Protein AF-A0A8J7CPM1-F1 (afdb_monomer_lite)

Foldseek 3Di:
DQLVVQVVLVVVVCVVVVDDDDSVVSVVVLVVVQVVCVVVVHDRDHDDNLVVVVCVVVPDDDPVSVVVVVVVVVVCVVPVVVVCPPPDVVVVVVSVVVSCVVVDDPVVLVVLCVVPVLSNVLVVQLVVCCVVPPPPNVVSVVSSVVSVVVVVLVDQLAFDKAWWFADPVLDIDRCVVPVHDADLAETEIETAHEQEPSHLVVVLVVVVVVCVVRVLYAEYEYECLNHPYHDPNSLVSVLVSQVVCVVVNHQYAYEQDDPNRVVVCVVVVVDVVSNPLRYYDHDLLNCQSCVCVSPVPDDPPHRNVSSHFDWAWWFQDPVRDTDRCVVVVHDAFLAETEIETQEAFELRCLVVVLVVVCVVCPPRPLYAEYEYECQNHPYYDLNRLVSVLVSLVVCVVVNHHYAYERDDPRRVVSCVVNVVCVRRPPVRYDDDPLLNLQLSVQVSPVPPDDPPHSCVVSHKDWFWWFQDPVRDTDRCVVVVHDAFLAETEIEIDHPPLPNDLVSVVSNVVVVCVVRVRYQEYEYECQSPDDHALVSLVSVLVVCVVCVVVNHHYAYEQDDPVNVVSNVVNCSCVSSDVVRYYHHPLLNCLLCVCVSPVDPPPPPHRCVVSAKDKFWWFQDPVRDTDRCVVVVADAFLAETEIEIAEEQELSRLVVVLVNVCVVCVPRPNYAEYEYEDLNYPAYALNSLVSVLVSCVVVVVVRHHYAYEQHDPRRVVSNVVNVSCVSNNVVRYYDHPVVNCVVCVCVRCVPPPDDPHRRDDPDPDDDD

Sequence (766 aa):
LGFMEAISIAKAMAAITKQKLDPNQELIGQGLANIICFMGQSYAVSGSFSRSAVNLQAGARTGMSNVFSGIIVAIVLLFFSPLLYHLPQAVLASIIMMAVVGLLNVSGFVHAWRTQPFDGIVSAITFVCTLALAPHLEEGLFLGVALSLGGYLFRTMRPEVAILAPTPDGGLGDASRHGLEQCQYLAAIRFDGPLNFASASYLEDKVLDRVSKLPDLRQVLIVADGINEVDASGEEMLRHLVEHLREAGLDVSFSGLKDQVVDVLKRSHLYDFVGDNHVYPNMAHAIAAIYASAHPEPEPDCPFRTVMPRLAELSLHPDGSLRDAIRKDLPLCRHIAVLRFDDPLTYANTDFLEQETLLKLEGRPELRQVLFIAHGIADIDPSGAQKLCQLVNTLRDQGLEVSFSGFRDEVLEVLDRIDTDQVIGEDRHFPTQFAAIAGAYAHAHLESDEDNCPFLPLAPRVTELSLHPDGTLREARRHGLRLCSHIAALRFDGPMMLADPAALEAQLVRWVKNRLEVSHLLLDAHTLDRFSGNDAERLLDLVGRLRRAGLEVIFSSFRDHVFEVIERTGAADEIGLDSFFPSESSAVAAIYAEAHQKRTEEDCPLRAMLPRVVELSLHPDGSRRNAQRYGLATCRVIAVLRIDGALTFATVDYVADEIKTQIADRPELRHVLLAGHGLSSVDEIASEGLAALVVELRDSGYEVSVSGLKDEVLDVLERTGCLEIIGADAVFPTRAKAIEAIHHKAHEGVDEHPCPLIEVVEIYET

Structure (mmCIF, N/CA/C/O backbone):
data_AF-A0A8J7CPM1-F1
#
_entry.id   AF-A0A8J7CPM1-F1
#
loop_
_atom_site.group_PDB
_atom_site.id
_atom_site.type_symbol
_atom_site.label_atom_id
_atom_site.label_alt_id
_atom_site.label_comp_id
_atom_site.label_asym_id
_atom_site.label_entity_id
_atom_site.label_seq_id
_atom_site.pdbx_PDB_ins_code
_atom_site.Cartn_x
_atom_site.Cartn_y
_atom_site.Cartn_z
_atom_site.occupancy
_atom_site.B_iso_or_equiv
_atom_site.auth_seq_id
_atom_site.auth_comp_id
_atom_site.auth_asym_id
_atom_site.auth_atom_id
_atom_site.pdbx_PDB_model_num
ATOM 1 N N . LEU A 1 1 ? 33.244 10.264 -41.548 1.00 73.19 1 LEU A N 1
ATOM 2 C CA . LEU A 1 1 ? 33.650 8.841 -41.587 1.00 73.19 1 LEU A CA 1
ATOM 3 C C . LEU A 1 1 ? 34.653 8.504 -40.483 1.00 73.19 1 LEU A C 1
ATOM 5 O O . LEU A 1 1 ? 34.263 7.789 -39.573 1.00 73.19 1 LEU A O 1
ATOM 9 N N . GLY A 1 2 ? 35.862 9.087 -40.486 1.00 79.94 2 GLY A N 1
ATOM 10 C CA . GLY A 1 2 ? 36.909 8.777 -39.491 1.00 79.94 2 GLY A CA 1
ATOM 11 C C . GLY A 1 2 ? 36.452 8.844 -38.027 1.00 79.94 2 GLY A C 1
ATOM 12 O O . GLY A 1 2 ? 36.633 7.889 -37.285 1.00 79.94 2 GLY A O 1
ATOM 13 N N . PHE A 1 3 ? 35.738 9.901 -37.620 1.00 86.19 3 PHE A N 1
ATOM 14 C CA . PHE A 1 3 ? 35.202 9.976 -36.253 1.00 86.19 3 PHE A CA 1
ATOM 15 C C . PHE A 1 3 ? 34.188 8.865 -35.916 1.00 86.19 3 PHE A C 1
ATOM 17 O O . PHE A 1 3 ? 34.235 8.319 -34.819 1.00 86.19 3 PHE A O 1
ATOM 24 N N . MET A 1 4 ? 33.301 8.492 -36.849 1.00 82.44 4 MET A N 1
ATOM 25 C CA . MET A 1 4 ? 32.332 7.407 -36.625 1.00 82.44 4 MET A CA 1
ATOM 26 C C . MET A 1 4 ? 33.020 6.044 -36.474 1.00 82.44 4 MET A C 1
ATOM 28 O O . MET A 1 4 ? 32.593 5.219 -35.667 1.00 82.44 4 MET A O 1
ATOM 32 N N . GLU A 1 5 ? 34.105 5.815 -37.211 1.00 80.31 5 GLU A N 1
ATOM 33 C CA . GLU A 1 5 ? 34.931 4.617 -37.064 1.00 80.31 5 GLU A CA 1
ATOM 34 C C . GLU A 1 5 ? 35.664 4.624 -35.715 1.00 80.31 5 GLU A C 1
ATOM 36 O O . GLU A 1 5 ? 35.525 3.684 -34.930 1.00 80.31 5 GLU A O 1
ATOM 41 N N . ALA A 1 6 ? 36.358 5.720 -35.392 1.00 86.50 6 ALA A N 1
ATOM 42 C CA . ALA A 1 6 ? 37.089 5.884 -34.139 1.00 86.50 6 ALA A CA 1
ATOM 43 C C . ALA A 1 6 ? 36.185 5.711 -32.908 1.00 86.50 6 ALA A C 1
ATOM 45 O O . ALA A 1 6 ? 36.531 4.950 -32.004 1.00 86.50 6 ALA A O 1
ATOM 46 N N . ILE A 1 7 ? 34.999 6.335 -32.886 1.00 88.31 7 ILE A N 1
ATOM 47 C CA . ILE A 1 7 ? 34.068 6.222 -31.755 1.00 88.31 7 ILE A CA 1
ATOM 48 C C . ILE A 1 7 ? 33.468 4.817 -31.639 1.00 88.31 7 ILE A C 1
ATOM 50 O O . ILE A 1 7 ? 33.251 4.340 -30.526 1.00 88.31 7 ILE A O 1
ATOM 54 N N . SER A 1 8 ? 33.234 4.122 -32.757 1.00 82.81 8 SER A N 1
ATOM 55 C CA . SER A 1 8 ? 32.743 2.738 -32.743 1.00 82.81 8 SER A CA 1
ATOM 56 C C . SER A 1 8 ? 33.786 1.794 -32.142 1.00 82.81 8 SER A C 1
ATOM 58 O O . SER A 1 8 ? 33.459 0.974 -31.282 1.00 82.81 8 SER A O 1
ATOM 60 N N . ILE A 1 9 ? 35.058 1.969 -32.516 1.00 83.81 9 ILE A N 1
ATOM 61 C CA . ILE A 1 9 ? 36.192 1.239 -31.934 1.00 83.81 9 ILE A CA 1
ATOM 62 C C . ILE A 1 9 ? 36.331 1.576 -30.447 1.00 83.81 9 ILE A C 1
ATOM 64 O O . ILE A 1 9 ? 36.448 0.673 -29.622 1.00 83.81 9 ILE A O 1
ATOM 68 N N . ALA A 1 10 ? 36.289 2.861 -30.092 1.00 87.31 10 ALA A N 1
ATOM 69 C CA . ALA A 1 10 ? 36.423 3.317 -28.715 1.00 87.31 10 ALA A CA 1
ATOM 70 C C . ALA A 1 10 ? 35.306 2.763 -27.819 1.00 87.31 10 ALA A C 1
ATOM 72 O O . ALA A 1 10 ? 35.596 2.298 -26.722 1.00 87.31 10 ALA A O 1
ATOM 73 N N . LYS A 1 11 ? 34.052 2.718 -28.295 1.00 86.50 11 LYS A N 1
ATOM 74 C CA . LYS A 1 11 ? 32.927 2.090 -27.581 1.00 86.50 11 LYS A CA 1
ATOM 75 C C . LYS A 1 11 ? 33.130 0.587 -27.393 1.00 86.50 11 LYS A C 1
ATOM 77 O O . LYS A 1 11 ? 32.899 0.086 -26.296 1.00 86.50 11 LYS A O 1
ATOM 82 N N . ALA A 1 12 ? 33.592 -0.124 -28.424 1.00 80.94 12 ALA A N 1
ATOM 83 C CA . ALA A 1 12 ? 33.885 -1.555 -28.323 1.00 80.94 12 ALA A CA 1
ATOM 84 C C . ALA A 1 12 ? 35.000 -1.838 -27.301 1.00 80.94 12 ALA A C 1
ATOM 86 O O . ALA A 1 12 ? 34.873 -2.739 -26.475 1.00 80.94 12 ALA A O 1
ATOM 87 N N . MET A 1 13 ? 36.064 -1.030 -27.302 1.00 83.06 13 MET A N 1
ATOM 88 C CA . MET A 1 13 ? 37.155 -1.146 -26.330 1.00 83.06 13 MET A CA 1
ATOM 89 C C . MET A 1 13 ? 36.697 -0.768 -24.918 1.00 83.06 13 MET A C 1
ATOM 91 O O . MET A 1 13 ? 36.986 -1.501 -23.977 1.00 83.06 13 MET A O 1
ATOM 95 N N . ALA A 1 14 ? 35.926 0.311 -24.768 1.00 86.44 14 ALA A N 1
ATOM 96 C CA . ALA A 1 14 ? 35.354 0.753 -23.497 1.00 86.44 14 ALA A CA 1
ATOM 97 C C . ALA A 1 14 ? 34.407 -0.288 -22.883 1.00 86.44 14 ALA A C 1
ATOM 99 O O . ALA A 1 14 ? 34.393 -0.450 -21.666 1.00 86.44 14 ALA A O 1
ATOM 100 N N . ALA A 1 15 ? 33.661 -1.038 -23.700 1.00 83.69 15 ALA A N 1
ATOM 101 C CA . ALA A 1 15 ? 32.827 -2.142 -23.227 1.00 83.69 15 ALA A CA 1
ATOM 102 C C . ALA A 1 15 ? 33.662 -3.289 -22.624 1.00 83.69 15 ALA A C 1
ATOM 104 O O . ALA A 1 15 ? 33.264 -3.876 -21.619 1.00 83.69 15 ALA A O 1
ATOM 105 N N . ILE A 1 16 ? 34.840 -3.576 -23.195 1.00 81.12 16 ILE A N 1
ATOM 106 C CA . ILE A 1 16 ? 35.772 -4.598 -22.690 1.00 81.12 16 ILE A CA 1
ATOM 107 C C . ILE A 1 16 ? 36.496 -4.100 -21.429 1.00 81.12 16 ILE A C 1
ATOM 109 O O . ILE A 1 16 ? 36.603 -4.828 -20.443 1.00 81.12 16 ILE A O 1
ATOM 113 N N . THR A 1 17 ? 36.989 -2.859 -21.440 1.00 84.25 17 THR A N 1
ATOM 114 C CA . THR A 1 17 ? 37.785 -2.278 -20.344 1.00 84.25 17 THR A CA 1
ATOM 115 C C . THR A 1 17 ? 36.943 -1.667 -19.225 1.00 84.25 17 THR A C 1
ATOM 117 O O . THR A 1 17 ? 37.492 -1.312 -18.183 1.00 84.25 17 THR A O 1
ATOM 120 N N . LYS A 1 18 ? 35.624 -1.545 -19.428 1.00 87.62 18 LYS A N 1
ATOM 121 C CA . LYS A 1 18 ? 34.658 -0.863 -18.549 1.00 87.62 18 LYS A CA 1
ATOM 122 C C . LYS A 1 18 ? 35.030 0.595 -18.253 1.00 87.62 18 LYS A C 1
ATOM 124 O O . LYS A 1 18 ? 34.756 1.110 -17.171 1.00 87.62 18 LYS A O 1
ATOM 129 N N . GLN A 1 19 ? 35.677 1.261 -19.206 1.00 87.19 19 GLN A N 1
ATOM 130 C CA . GLN A 1 19 ? 36.076 2.661 -19.078 1.00 87.19 19 GLN A CA 1
ATOM 131 C C . GLN A 1 19 ? 34.957 3.600 -19.530 1.00 87.19 19 GLN A C 1
ATOM 133 O O . GLN A 1 19 ? 34.213 3.303 -20.464 1.00 87.19 19 GLN A O 1
ATOM 138 N N . LYS A 1 20 ? 34.855 4.767 -18.885 1.00 88.88 20 LYS A N 1
ATOM 139 C CA . LYS A 1 20 ? 33.965 5.836 -19.343 1.00 88.88 20 LYS A CA 1
ATOM 140 C C . LYS A 1 20 ? 34.581 6.502 -20.573 1.00 88.88 20 LYS A C 1
ATOM 142 O O . LYS A 1 20 ? 35.725 6.942 -20.526 1.00 88.88 20 LYS A O 1
ATOM 147 N N . LEU A 1 21 ? 33.807 6.581 -21.649 1.00 90.12 21 LEU A N 1
ATOM 148 C CA . LEU A 1 21 ? 34.185 7.247 -22.892 1.00 90.12 21 LEU A CA 1
ATOM 149 C C . LEU A 1 21 ? 33.448 8.584 -22.999 1.00 90.12 21 LEU A C 1
ATOM 151 O O . LEU A 1 21 ? 32.227 8.615 -22.859 1.00 90.12 21 LEU A O 1
ATOM 155 N N . ASP A 1 22 ? 34.179 9.660 -23.284 1.00 93.12 22 ASP A N 1
ATOM 156 C CA . ASP A 1 22 ? 33.615 10.959 -23.657 1.00 93.12 22 ASP A CA 1
ATOM 157 C C . ASP A 1 22 ? 33.752 11.157 -25.183 1.00 93.12 22 ASP A C 1
ATOM 159 O O . ASP A 1 22 ? 34.867 11.353 -25.679 1.00 93.12 22 ASP A O 1
ATOM 163 N N . PRO A 1 23 ? 32.646 11.095 -25.953 1.00 91.50 23 PRO A N 1
ATOM 164 C CA . PRO A 1 23 ? 32.684 11.280 -27.402 1.00 91.50 23 PRO A CA 1
ATOM 165 C C . PRO A 1 23 ? 33.190 12.658 -27.840 1.00 91.50 23 PRO A C 1
ATOM 167 O O . PRO A 1 23 ? 33.838 12.758 -28.882 1.00 91.50 23 PRO A O 1
ATOM 170 N N . ASN A 1 24 ? 32.918 13.710 -27.063 1.00 94.50 24 ASN A N 1
ATOM 171 C CA . ASN A 1 24 ? 33.372 15.061 -27.387 1.00 94.50 24 ASN A CA 1
ATOM 172 C C . ASN A 1 24 ? 34.890 15.157 -27.231 1.00 94.50 24 ASN A C 1
ATOM 174 O O . ASN A 1 24 ? 35.568 15.733 -28.082 1.00 94.50 24 ASN A O 1
ATOM 178 N N . GLN A 1 25 ? 35.436 14.542 -26.179 1.00 93.19 25 GLN A N 1
ATOM 179 C CA . GLN A 1 25 ? 36.879 14.501 -25.959 1.00 93.19 25 GLN A CA 1
ATOM 180 C C . GLN A 1 25 ? 37.607 13.716 -27.061 1.00 93.19 25 GLN A C 1
ATOM 182 O O . GLN A 1 25 ? 38.648 14.164 -27.544 1.00 93.19 25 GLN A O 1
ATOM 187 N N . GLU A 1 26 ? 37.046 12.590 -27.507 1.00 91.38 26 GLU A N 1
ATOM 188 C CA . GLU A 1 26 ? 37.595 11.820 -28.630 1.00 91.38 26 GLU A CA 1
ATOM 189 C C . GLU A 1 26 ? 37.558 12.629 -29.937 1.00 91.38 26 GLU A C 1
ATOM 191 O O . GLU A 1 26 ? 38.537 12.637 -30.683 1.00 91.38 26 GLU A O 1
ATOM 196 N N . LEU A 1 27 ? 36.472 13.370 -30.200 1.00 92.94 27 LEU A N 1
ATOM 197 C CA . LEU A 1 27 ? 36.354 14.223 -31.389 1.00 92.94 27 LEU A CA 1
ATOM 198 C C . LEU A 1 27 ? 37.439 15.306 -31.413 1.00 92.94 27 LEU A C 1
ATOM 200 O O . LEU A 1 27 ? 38.080 15.519 -32.444 1.00 92.94 27 LEU A O 1
ATOM 204 N N . ILE A 1 28 ? 37.674 15.958 -30.271 1.00 94.81 28 ILE A N 1
ATOM 205 C CA . ILE A 1 28 ? 38.736 16.957 -30.11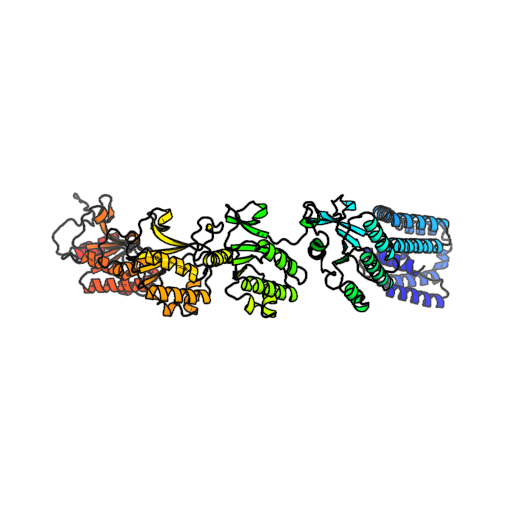5 1.00 94.81 28 ILE A CA 1
ATOM 206 C C . ILE A 1 28 ? 40.110 16.310 -30.337 1.00 94.81 28 ILE A C 1
ATOM 208 O O . ILE A 1 28 ? 40.923 16.850 -31.087 1.00 94.81 28 ILE A O 1
ATOM 212 N N . GLY A 1 29 ? 40.366 15.139 -29.743 1.00 92.31 29 GLY A N 1
ATOM 213 C CA . GLY A 1 29 ? 41.626 14.407 -29.905 1.00 92.31 29 GLY A CA 1
ATOM 214 C C . GLY A 1 29 ? 41.920 14.033 -31.362 1.00 92.31 29 GLY A C 1
ATOM 215 O O . GLY A 1 29 ? 43.016 14.296 -31.859 1.00 92.31 29 GLY A O 1
ATOM 216 N N . GLN A 1 30 ? 40.927 13.494 -32.073 1.00 92.19 30 GLN A N 1
ATOM 217 C CA . GLN A 1 30 ? 41.014 13.166 -33.502 1.00 92.19 30 GLN A CA 1
ATOM 218 C C . GLN A 1 30 ? 41.239 14.417 -34.365 1.00 92.19 30 GLN A C 1
ATOM 220 O O . GLN A 1 30 ? 42.041 14.390 -35.302 1.00 92.19 30 GLN A O 1
ATOM 225 N N . GLY A 1 31 ? 40.562 15.525 -34.046 1.00 93.44 31 GLY A N 1
ATOM 226 C CA . GLY A 1 31 ? 40.741 16.806 -34.731 1.00 93.44 31 GLY A CA 1
ATOM 227 C C . GLY A 1 31 ? 42.161 17.350 -34.575 1.00 93.44 31 GLY A C 1
ATOM 228 O O . GLY A 1 31 ? 42.818 17.659 -35.569 1.00 93.44 31 GLY A O 1
ATOM 229 N N . LEU A 1 32 ? 42.674 17.390 -33.341 1.00 94.25 32 LEU A N 1
ATOM 230 C CA . LEU A 1 32 ? 44.043 17.826 -33.048 1.00 94.25 32 LEU A CA 1
ATOM 231 C C . LEU A 1 32 ? 45.089 16.927 -33.718 1.00 94.25 32 LEU A C 1
ATOM 233 O O . LEU A 1 32 ? 46.040 17.436 -34.311 1.00 94.25 32 LEU A O 1
ATOM 237 N N . ALA A 1 33 ? 44.900 15.605 -33.681 1.00 91.88 33 ALA A N 1
ATOM 238 C CA . ALA A 1 33 ? 45.790 14.659 -34.349 1.00 91.88 33 ALA A CA 1
ATOM 239 C C . ALA A 1 33 ? 45.873 14.930 -35.858 1.00 91.88 33 ALA A C 1
ATOM 241 O O . ALA A 1 33 ? 46.970 14.965 -36.415 1.00 91.88 33 ALA A O 1
ATOM 242 N N . ASN A 1 34 ? 44.738 15.192 -36.511 1.00 93.25 34 ASN A N 1
ATOM 243 C CA . ASN A 1 34 ? 44.695 15.504 -37.939 1.00 93.25 34 ASN A CA 1
ATOM 244 C C . ASN A 1 34 ? 45.320 16.868 -38.281 1.00 93.25 34 ASN A C 1
ATOM 246 O O . ASN A 1 34 ? 46.009 16.971 -39.296 1.00 93.25 34 ASN A O 1
ATOM 250 N N . ILE A 1 35 ? 45.165 17.889 -37.430 1.00 93.94 35 ILE A N 1
ATOM 251 C CA . ILE A 1 35 ? 45.838 19.192 -37.602 1.00 93.94 35 ILE A CA 1
ATOM 252 C C . ILE A 1 35 ? 47.365 19.025 -37.560 1.00 93.94 35 ILE A C 1
ATOM 254 O O . ILE A 1 35 ? 48.071 19.574 -38.405 1.00 93.94 35 ILE A O 1
ATOM 258 N N . ILE A 1 36 ? 47.880 18.233 -36.615 1.00 92.75 36 ILE A N 1
ATOM 259 C CA . ILE A 1 36 ? 49.319 17.942 -36.512 1.00 92.75 36 ILE A CA 1
ATOM 260 C C . ILE A 1 36 ? 49.792 17.112 -37.715 1.00 92.75 36 ILE A C 1
ATOM 262 O O . ILE A 1 36 ? 50.834 17.405 -38.298 1.00 92.75 36 ILE A O 1
ATOM 266 N N . CYS A 1 37 ? 49.017 16.105 -38.127 1.00 91.38 37 CYS A N 1
ATOM 267 C CA . CYS A 1 37 ? 49.326 15.263 -39.286 1.00 91.38 37 CYS A CA 1
ATOM 268 C C . CYS A 1 37 ? 49.428 16.072 -40.585 1.00 91.38 37 CYS A C 1
ATOM 270 O O . CYS A 1 37 ? 50.342 15.840 -41.377 1.00 91.38 37 CYS A O 1
ATOM 272 N N . PHE A 1 38 ? 48.546 17.056 -40.775 1.00 92.31 38 PHE A N 1
ATOM 273 C CA . PHE A 1 38 ? 48.598 17.975 -41.911 1.00 92.31 38 PHE A CA 1
ATOM 274 C C . PHE A 1 38 ? 49.940 18.722 -41.989 1.00 92.31 38 PHE A C 1
ATOM 276 O O . PHE A 1 38 ? 50.538 18.792 -43.063 1.00 92.31 38 PHE A O 1
ATOM 283 N N . MET A 1 39 ? 50.466 19.206 -40.856 1.00 92.69 39 MET A N 1
ATOM 284 C CA . MET A 1 39 ? 51.773 19.882 -40.812 1.00 92.69 39 MET A CA 1
ATOM 285 C C . MET A 1 39 ? 52.932 18.960 -41.222 1.00 92.69 39 MET A C 1
ATOM 287 O O . MET A 1 39 ? 53.940 19.431 -41.743 1.00 92.69 39 MET A O 1
ATOM 291 N N . GLY A 1 40 ? 52.785 17.651 -41.007 1.00 87.81 40 GLY A N 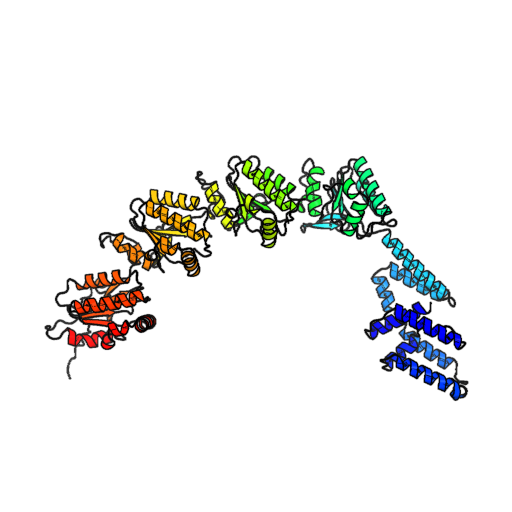1
ATOM 292 C CA . GLY A 1 40 ? 53.765 16.623 -41.359 1.00 87.81 40 GLY A CA 1
ATOM 293 C C . GLY A 1 40 ? 53.564 15.969 -42.730 1.00 87.81 40 GLY A C 1
ATOM 294 O O . GLY A 1 40 ? 54.165 14.926 -42.968 1.00 87.81 40 GLY A O 1
ATOM 295 N N . GLN A 1 41 ? 52.715 16.524 -43.608 1.00 89.94 41 GLN A N 1
ATOM 296 C CA . GLN A 1 41 ? 52.356 15.934 -44.913 1.00 89.94 41 GLN A CA 1
ATOM 297 C C . GLN A 1 41 ? 51.759 14.512 -44.826 1.00 89.94 41 GLN A C 1
ATOM 299 O O . GLN A 1 41 ? 51.893 13.712 -45.752 1.00 89.94 41 GLN A O 1
ATOM 304 N N . SER A 1 42 ? 51.092 14.178 -43.718 1.00 89.12 42 SER A N 1
ATOM 305 C CA . SER A 1 42 ? 50.429 12.882 -43.541 1.00 89.12 42 SER A CA 1
ATOM 306 C C . SER A 1 42 ? 49.023 12.874 -44.147 1.00 89.12 42 SER A C 1
ATOM 308 O O . SER A 1 42 ? 48.341 13.898 -44.205 1.00 89.12 42 SER A O 1
ATOM 310 N N . TYR A 1 43 ? 48.555 11.684 -44.534 1.00 88.75 43 TYR A N 1
ATOM 311 C CA . TYR A 1 43 ? 47.137 11.434 -44.799 1.00 88.75 43 TYR A CA 1
ATOM 312 C C . TYR A 1 43 ? 46.293 11.639 -43.533 1.00 88.75 43 TYR A C 1
ATOM 314 O O . TYR A 1 43 ? 46.820 11.605 -42.415 1.00 88.75 43 TYR A O 1
ATOM 322 N N . ALA A 1 44 ? 44.981 11.820 -43.720 1.00 86.75 44 ALA A N 1
ATOM 323 C CA . ALA A 1 44 ? 44.030 11.870 -42.617 1.00 86.75 44 ALA A CA 1
ATOM 324 C C . ALA A 1 44 ? 44.108 10.582 -41.783 1.00 86.75 44 ALA A C 1
ATOM 326 O O . ALA A 1 44 ? 44.104 9.472 -42.322 1.00 86.75 44 ALA A O 1
ATOM 327 N N . VAL A 1 45 ? 44.186 10.742 -40.466 1.00 87.62 45 VAL A N 1
ATOM 328 C CA . VAL A 1 45 ? 44.310 9.652 -39.500 1.00 87.62 45 VAL A CA 1
ATOM 329 C C . VAL A 1 45 ? 42.997 9.437 -38.752 1.00 87.62 45 VAL A C 1
ATOM 331 O O . VAL A 1 45 ? 42.206 10.361 -38.561 1.00 87.62 45 VAL A O 1
ATOM 334 N N . SER A 1 46 ? 42.778 8.192 -38.336 1.00 88.56 46 SER A N 1
ATOM 335 C CA . SER A 1 46 ? 41.616 7.738 -37.570 1.00 88.56 46 SER A CA 1
ATOM 336 C C . SER A 1 46 ? 42.053 6.684 -36.545 1.00 88.56 46 SER A C 1
ATOM 338 O O . SER A 1 46 ? 43.210 6.248 -36.528 1.00 88.56 46 SER A O 1
ATOM 340 N N . GLY A 1 47 ? 41.131 6.254 -35.683 1.00 85.06 47 GLY A N 1
ATOM 341 C CA . GLY A 1 47 ? 41.327 5.094 -34.815 1.00 85.06 47 GLY A CA 1
ATOM 342 C C . GLY A 1 47 ? 41.505 3.798 -35.618 1.00 85.06 47 GLY A C 1
ATOM 343 O O . GLY A 1 47 ? 40.880 3.608 -36.653 1.00 85.06 47 GLY A O 1
ATOM 344 N N . SER A 1 48 ? 42.351 2.883 -35.132 1.00 84.81 48 SER A N 1
ATOM 345 C CA . SER A 1 48 ? 42.594 1.580 -35.767 1.00 84.81 48 SER A CA 1
ATOM 346 C C . SER A 1 48 ? 42.176 0.447 -34.836 1.00 84.81 48 SER A C 1
ATOM 348 O O . SER A 1 48 ? 42.792 0.248 -33.789 1.00 84.81 48 SER A O 1
ATOM 350 N N . PHE A 1 49 ? 41.153 -0.322 -35.224 1.00 77.62 49 PHE A N 1
ATOM 351 C CA . PHE A 1 49 ? 40.652 -1.420 -34.392 1.00 77.62 49 PHE A CA 1
ATOM 352 C C . PHE A 1 49 ? 41.729 -2.476 -34.150 1.00 77.62 49 PHE A C 1
ATOM 354 O O . PHE A 1 49 ? 41.968 -2.868 -33.012 1.00 77.62 49 PHE A O 1
ATOM 361 N N . SER A 1 50 ? 42.408 -2.909 -35.216 1.00 78.69 50 SER A N 1
ATOM 362 C CA . SER A 1 50 ? 43.413 -3.972 -35.157 1.00 78.69 50 SER A CA 1
ATOM 363 C C . SER A 1 50 ? 44.591 -3.599 -34.258 1.00 78.69 50 SER A C 1
ATOM 365 O O . SER A 1 50 ? 45.000 -4.403 -33.423 1.00 78.69 50 SER A O 1
ATOM 367 N N . ARG A 1 51 ? 45.097 -2.361 -34.355 1.00 83.38 51 ARG A N 1
ATOM 368 C CA . ARG A 1 51 ? 46.180 -1.881 -33.483 1.00 83.38 51 ARG A CA 1
ATOM 369 C C . ARG A 1 51 ? 45.724 -1.728 -32.035 1.00 83.38 51 ARG A C 1
ATOM 371 O O . ARG A 1 51 ? 46.452 -2.144 -31.141 1.00 83.38 51 ARG A O 1
ATOM 378 N N . SER A 1 52 ? 44.530 -1.188 -31.795 1.00 85.50 52 SER A N 1
ATOM 379 C CA . SER A 1 52 ? 43.987 -1.034 -30.439 1.00 85.50 52 SER A CA 1
ATOM 380 C C . SER A 1 52 ? 43.723 -2.379 -29.761 1.00 85.50 52 SER A C 1
ATOM 382 O O . SER A 1 52 ? 44.068 -2.544 -28.594 1.00 85.50 52 SER A O 1
ATOM 384 N N . ALA A 1 53 ? 43.185 -3.360 -30.491 1.00 76.94 53 ALA A N 1
ATOM 385 C CA . ALA A 1 53 ? 42.928 -4.703 -29.979 1.00 76.94 53 ALA A CA 1
ATOM 386 C C . ALA A 1 53 ? 44.228 -5.422 -29.591 1.00 76.94 53 ALA A C 1
ATOM 388 O O . ALA A 1 53 ? 44.324 -5.960 -28.490 1.00 76.94 53 ALA A O 1
ATOM 389 N N . VAL A 1 54 ? 45.250 -5.377 -30.453 1.00 80.75 54 VAL A N 1
ATOM 390 C CA . VAL A 1 54 ? 46.566 -5.968 -30.158 1.00 80.75 54 VAL A CA 1
ATOM 391 C C . VAL A 1 54 ? 47.238 -5.256 -28.983 1.00 80.75 54 VAL A C 1
ATOM 393 O O . VAL A 1 54 ? 47.770 -5.915 -28.095 1.00 80.75 54 VAL A O 1
ATOM 396 N N . ASN A 1 55 ? 47.175 -3.924 -28.932 1.00 86.56 55 ASN A N 1
ATOM 397 C CA . ASN A 1 55 ? 47.741 -3.139 -27.835 1.00 86.56 55 ASN A CA 1
ATOM 398 C C . ASN A 1 55 ? 47.078 -3.483 -26.487 1.00 86.56 55 ASN A C 1
ATOM 400 O O . ASN A 1 55 ? 47.760 -3.653 -25.477 1.00 86.56 55 ASN A O 1
ATOM 404 N N . LEU A 1 56 ? 45.752 -3.657 -26.480 1.00 83.94 56 LEU A N 1
ATOM 405 C CA . LEU A 1 56 ? 45.005 -4.071 -25.294 1.00 83.94 56 LEU A CA 1
ATOM 406 C C . LEU A 1 56 ? 45.333 -5.517 -24.882 1.00 83.94 56 LEU A C 1
ATOM 408 O O . LEU A 1 56 ? 45.562 -5.773 -23.701 1.00 83.94 56 LEU A O 1
ATOM 412 N N . GLN A 1 57 ? 45.424 -6.450 -25.837 1.00 79.81 57 GLN A N 1
ATOM 413 C CA . GLN A 1 57 ? 45.832 -7.842 -25.584 1.00 79.81 57 GLN A CA 1
ATOM 414 C C . GLN A 1 57 ? 47.271 -7.951 -25.063 1.00 79.81 57 GLN A C 1
ATOM 416 O O . GLN A 1 57 ? 47.557 -8.810 -24.232 1.00 79.81 57 GLN A O 1
ATOM 421 N N . ALA A 1 58 ? 48.162 -7.052 -25.489 1.00 85.06 58 ALA A N 1
ATOM 422 C CA . ALA A 1 58 ? 49.528 -6.937 -24.980 1.00 85.06 58 ALA A CA 1
ATOM 423 C C . ALA A 1 58 ? 49.606 -6.344 -23.555 1.00 85.06 58 ALA A C 1
ATOM 425 O O . ALA A 1 58 ? 50.697 -6.216 -23.000 1.00 85.06 58 ALA A O 1
ATOM 426 N N . GLY A 1 59 ? 48.468 -5.992 -22.945 1.00 86.12 59 GLY A N 1
ATOM 427 C CA . GLY A 1 59 ? 48.381 -5.520 -21.564 1.00 86.12 59 GLY A CA 1
ATOM 428 C C . GLY A 1 59 ? 48.530 -4.008 -21.393 1.00 86.12 59 GLY A C 1
ATOM 429 O O . GLY A 1 59 ? 48.785 -3.551 -20.275 1.00 86.12 59 GLY A O 1
ATOM 430 N N . ALA A 1 60 ? 48.376 -3.213 -22.458 1.00 87.62 60 ALA A N 1
ATOM 431 C CA . ALA A 1 60 ? 48.443 -1.759 -22.354 1.00 87.62 60 ALA A CA 1
ATOM 432 C C . ALA A 1 60 ? 47.310 -1.198 -21.480 1.00 87.62 60 ALA A C 1
ATOM 434 O O . ALA A 1 60 ? 46.136 -1.507 -21.671 1.00 87.62 60 ALA A O 1
ATOM 435 N N . ARG A 1 61 ? 47.673 -0.336 -20.521 1.00 84.12 61 ARG A N 1
ATOM 436 C CA . ARG A 1 61 ? 46.732 0.291 -19.571 1.00 84.12 61 ARG A CA 1
ATOM 437 C C . ARG A 1 61 ? 46.594 1.802 -19.737 1.00 84.12 61 ARG A C 1
ATOM 439 O O . ARG A 1 61 ? 45.640 2.380 -19.231 1.00 84.12 61 ARG A O 1
ATOM 446 N N . THR A 1 62 ? 47.546 2.447 -20.412 1.00 89.06 62 THR A N 1
ATOM 447 C CA . THR A 1 62 ? 47.595 3.905 -20.576 1.00 89.06 62 THR A CA 1
ATOM 448 C C . THR A 1 62 ? 47.885 4.285 -22.027 1.00 89.06 62 THR A C 1
ATOM 450 O O . THR A 1 62 ? 48.511 3.526 -22.774 1.00 89.06 62 THR A O 1
ATOM 453 N N . GLY A 1 63 ? 47.484 5.499 -22.419 1.00 85.81 63 GLY A N 1
ATOM 454 C CA . GLY A 1 63 ? 47.752 6.050 -23.754 1.00 85.81 63 GLY A CA 1
ATOM 455 C C . GLY A 1 63 ? 49.243 6.201 -24.089 1.00 85.81 63 GLY A C 1
ATOM 456 O O . GLY A 1 63 ? 49.595 6.301 -25.262 1.00 85.81 63 GLY A O 1
ATOM 457 N N . MET A 1 64 ? 50.135 6.129 -23.091 1.00 91.31 64 MET A N 1
ATOM 458 C CA . MET A 1 64 ? 51.588 6.156 -23.301 1.00 91.31 64 MET A CA 1
ATOM 459 C C . MET A 1 64 ? 52.080 5.008 -24.186 1.00 91.31 64 MET A C 1
ATOM 461 O O . MET A 1 64 ? 53.062 5.187 -24.903 1.00 91.31 64 MET A O 1
ATOM 465 N N . SER A 1 65 ? 51.383 3.865 -24.214 1.00 92.31 65 SER A N 1
ATOM 466 C CA . SER A 1 65 ? 51.723 2.761 -25.123 1.00 92.31 65 SER A CA 1
ATOM 467 C C . SER A 1 65 ? 51.734 3.200 -26.596 1.00 92.31 65 SER A C 1
ATOM 469 O O . SER A 1 65 ? 52.625 2.826 -27.362 1.00 92.31 65 SER A O 1
ATOM 471 N N . ASN A 1 66 ? 50.802 4.077 -26.988 1.00 90.31 66 ASN A N 1
ATOM 472 C CA . ASN A 1 66 ? 50.736 4.602 -28.353 1.00 90.31 66 ASN A CA 1
ATOM 473 C C . ASN A 1 66 ? 51.884 5.580 -28.649 1.00 90.31 66 ASN A C 1
ATOM 475 O O . ASN A 1 66 ? 52.381 5.607 -29.772 1.00 90.31 66 ASN A O 1
ATOM 479 N N . VAL A 1 67 ? 52.349 6.332 -27.644 1.00 92.06 67 VAL A N 1
ATOM 480 C CA . VAL A 1 67 ? 53.520 7.219 -27.768 1.00 92.06 67 VAL A CA 1
ATOM 481 C C . VAL A 1 67 ? 54.789 6.396 -28.003 1.00 92.06 67 VAL A C 1
ATOM 483 O O . VAL A 1 67 ? 55.509 6.649 -28.967 1.00 92.06 67 VAL A O 1
ATOM 486 N N . PHE A 1 68 ? 55.034 5.364 -27.185 1.00 93.50 68 PHE A N 1
ATOM 487 C CA . PHE A 1 68 ? 56.176 4.459 -27.374 1.00 93.50 68 PHE A CA 1
ATOM 488 C C . PHE A 1 68 ? 56.115 3.731 -28.718 1.00 93.50 68 PHE A C 1
ATOM 490 O O . PHE A 1 68 ? 57.119 3.662 -29.425 1.00 93.50 68 PHE A O 1
ATOM 497 N N . SER A 1 69 ? 54.929 3.256 -29.108 1.00 90.88 69 SER A N 1
ATOM 498 C CA . SER A 1 69 ? 54.711 2.637 -30.418 1.00 90.88 69 SER A CA 1
ATOM 499 C C . SER A 1 69 ? 55.059 3.597 -31.560 1.00 90.88 69 SER A C 1
ATOM 501 O O . SER A 1 69 ? 55.747 3.204 -32.499 1.00 90.88 69 SER A O 1
ATOM 503 N N . GLY A 1 70 ? 54.654 4.868 -31.466 1.00 91.81 70 GLY A N 1
ATOM 504 C CA . GLY A 1 70 ? 54.992 5.900 -32.451 1.00 91.81 70 GLY A CA 1
ATOM 505 C C . GLY A 1 70 ? 56.498 6.162 -32.565 1.00 91.81 70 GLY A C 1
ATOM 506 O O . GLY A 1 70 ? 57.023 6.231 -33.675 1.00 91.81 70 GLY A O 1
ATOM 507 N N . ILE A 1 71 ? 57.212 6.235 -31.436 1.00 95.25 71 ILE A N 1
ATOM 508 C CA . ILE A 1 71 ? 58.676 6.409 -31.410 1.00 95.25 71 ILE A CA 1
ATOM 509 C C . ILE A 1 71 ? 59.379 5.219 -32.073 1.00 95.25 71 ILE A C 1
ATOM 511 O O . ILE A 1 71 ? 60.278 5.410 -32.891 1.00 95.25 71 ILE A O 1
ATOM 515 N N . ILE A 1 72 ? 58.957 3.991 -31.760 1.00 94.81 72 ILE A N 1
ATOM 516 C CA . ILE A 1 72 ? 59.521 2.779 -32.366 1.00 94.81 72 ILE A CA 1
ATOM 517 C C . ILE A 1 72 ? 59.290 2.786 -33.878 1.00 94.81 72 ILE A C 1
ATOM 519 O O . ILE A 1 72 ? 60.225 2.528 -34.633 1.00 94.81 72 ILE A O 1
ATOM 523 N N . VAL A 1 73 ? 58.081 3.135 -34.332 1.00 92.00 73 VAL A N 1
ATOM 524 C CA . VAL A 1 73 ? 57.781 3.271 -35.765 1.00 92.00 73 VAL A CA 1
ATOM 525 C C . VAL A 1 73 ? 58.712 4.294 -36.420 1.00 92.00 73 VAL A C 1
ATOM 527 O O . VAL A 1 73 ? 59.279 3.999 -37.468 1.00 92.00 73 VAL A O 1
ATOM 530 N N . ALA A 1 74 ? 58.948 5.451 -35.795 1.00 92.69 74 ALA A N 1
ATOM 531 C CA . ALA A 1 74 ? 59.876 6.454 -36.320 1.00 92.69 74 ALA A CA 1
ATOM 532 C C . ALA A 1 74 ? 61.319 5.922 -36.445 1.00 92.69 74 ALA A C 1
ATOM 534 O O . ALA A 1 74 ? 61.949 6.102 -37.487 1.00 92.69 74 ALA A O 1
ATOM 535 N N . ILE A 1 75 ? 61.832 5.213 -35.432 1.00 95.50 75 ILE A N 1
ATOM 536 C CA . ILE A 1 75 ? 63.170 4.588 -35.461 1.00 95.50 75 ILE A CA 1
ATOM 537 C C . ILE A 1 75 ? 63.260 3.541 -36.579 1.00 95.50 75 ILE A C 1
ATOM 539 O O . ILE A 1 75 ? 64.226 3.521 -37.343 1.00 95.50 75 ILE A O 1
ATOM 543 N N . VAL A 1 76 ? 62.250 2.676 -36.697 1.00 93.75 76 VAL A N 1
ATOM 544 C CA . VAL A 1 76 ? 62.204 1.632 -37.729 1.00 93.75 76 VAL A CA 1
ATOM 545 C C . VAL A 1 76 ? 62.209 2.252 -39.126 1.00 93.75 76 VAL A C 1
ATOM 547 O O . VAL A 1 76 ? 62.964 1.803 -39.986 1.00 93.75 76 VAL A O 1
ATOM 550 N N . LEU A 1 77 ? 61.434 3.315 -39.348 1.00 90.44 77 LEU A N 1
ATOM 551 C CA . LEU A 1 77 ? 61.391 4.006 -40.637 1.00 90.44 77 LEU A CA 1
ATOM 552 C C . LEU A 1 77 ? 62.722 4.689 -40.988 1.00 90.44 77 LEU A C 1
ATOM 554 O O . LEU A 1 77 ? 63.130 4.634 -42.147 1.00 90.44 77 LEU A O 1
ATOM 558 N N . LEU A 1 78 ? 63.417 5.287 -40.013 1.00 92.06 78 LEU A N 1
ATOM 559 C CA . LEU A 1 78 ? 64.683 5.996 -40.243 1.00 92.06 78 LEU A CA 1
ATOM 560 C C . LEU A 1 78 ? 65.880 5.060 -40.471 1.00 92.06 78 LEU A C 1
ATOM 562 O O . LEU A 1 78 ? 66.736 5.370 -41.296 1.00 92.06 78 LEU A O 1
ATOM 566 N N . PHE A 1 79 ? 65.954 3.932 -39.756 1.00 93.69 79 PHE A N 1
ATOM 567 C CA . PHE A 1 79 ? 67.155 3.080 -39.743 1.00 93.69 79 PHE A CA 1
ATOM 568 C C . PHE A 1 79 ? 66.952 1.681 -40.345 1.00 93.69 79 PHE A C 1
ATOM 570 O O . PHE A 1 79 ? 67.902 1.104 -40.868 1.00 93.69 79 PHE A O 1
ATOM 577 N N . PHE A 1 80 ? 65.737 1.124 -40.293 1.00 91.62 80 PHE A N 1
ATOM 578 C CA . PHE A 1 80 ? 65.469 -0.286 -40.622 1.00 91.62 80 PHE A CA 1
ATOM 579 C C . PHE A 1 80 ? 64.637 -0.497 -41.895 1.00 91.62 80 PHE A C 1
ATOM 581 O O . PHE A 1 80 ? 64.423 -1.640 -42.298 1.00 91.62 80 PHE A O 1
ATOM 588 N N . SER A 1 81 ? 64.214 0.572 -42.573 1.00 88.50 81 SER A N 1
ATOM 589 C CA . SER A 1 81 ? 63.462 0.490 -43.836 1.00 88.50 81 SER A CA 1
ATOM 590 C C . SER A 1 81 ? 64.117 -0.413 -44.909 1.00 88.50 81 SER A C 1
ATOM 592 O O . SER A 1 81 ? 63.406 -1.237 -45.493 1.00 88.50 81 SER A O 1
ATOM 594 N N . PRO A 1 82 ? 65.456 -0.398 -45.122 1.00 87.62 82 PRO A N 1
ATOM 595 C CA . PRO A 1 82 ? 66.097 -1.277 -46.108 1.00 87.62 82 PRO A CA 1
ATOM 596 C C . PRO A 1 82 ? 65.917 -2.776 -45.828 1.00 87.62 82 PRO A C 1
ATOM 598 O O . PRO A 1 82 ? 65.860 -3.566 -46.767 1.00 87.62 82 PRO A O 1
ATOM 601 N N . LEU A 1 83 ? 65.786 -3.180 -44.557 1.00 86.44 83 LEU A N 1
ATOM 602 C CA . LEU A 1 83 ? 65.571 -4.584 -44.185 1.00 86.44 83 LEU A CA 1
ATOM 603 C C . LEU A 1 83 ? 64.147 -5.051 -44.512 1.00 86.44 83 LEU A C 1
ATOM 605 O O . LEU A 1 83 ? 63.926 -6.235 -44.755 1.00 86.44 83 LEU A O 1
ATOM 609 N N . LEU A 1 84 ? 63.182 -4.130 -44.525 1.00 85.25 84 LEU A N 1
ATOM 610 C CA . LEU A 1 84 ? 61.771 -4.421 -44.781 1.00 85.25 84 LEU A CA 1
ATOM 611 C C . LEU A 1 84 ? 61.412 -4.379 -46.275 1.00 85.25 84 LEU A C 1
ATOM 613 O O . LEU A 1 84 ? 60.321 -4.806 -46.647 1.00 85.25 84 LEU A O 1
ATOM 617 N N . TYR A 1 85 ? 62.321 -3.917 -47.140 1.00 83.94 85 TYR A N 1
ATOM 618 C CA . TYR A 1 85 ? 62.065 -3.738 -48.574 1.00 83.94 85 TYR A CA 1
ATOM 619 C C . TYR A 1 85 ? 61.679 -5.039 -49.301 1.00 83.94 85 TYR A C 1
ATOM 621 O O . TYR A 1 85 ? 60.844 -5.024 -50.201 1.00 83.94 85 TYR A O 1
ATOM 629 N N . HIS A 1 86 ? 62.246 -6.180 -48.896 1.00 86.88 86 HIS A N 1
ATOM 630 C CA . HIS A 1 86 ? 61.998 -7.482 -49.532 1.00 86.88 86 HIS A CA 1
ATOM 631 C C . HIS A 1 86 ? 60.799 -8.249 -48.955 1.00 86.88 86 HIS A C 1
ATOM 633 O O . HIS A 1 86 ? 60.617 -9.426 -49.269 1.00 86.88 86 HIS A O 1
ATOM 639 N N . LEU A 1 87 ? 59.986 -7.621 -48.100 1.00 87.25 87 LEU A N 1
ATOM 640 C CA . LEU A 1 87 ? 58.871 -8.299 -47.451 1.00 87.25 87 LEU A CA 1
ATOM 641 C C . LEU A 1 87 ? 57.766 -8.649 -48.474 1.00 87.25 87 LEU A C 1
ATOM 643 O O . LEU A 1 87 ? 57.222 -7.749 -49.119 1.00 87.25 87 LEU A O 1
ATOM 647 N N . PRO A 1 88 ? 57.380 -9.931 -48.627 1.00 91.44 88 PRO A N 1
ATOM 648 C CA . PRO A 1 88 ? 56.329 -10.314 -49.565 1.00 91.44 88 PRO A CA 1
ATOM 649 C C . PRO A 1 88 ? 54.960 -9.754 -49.161 1.00 91.44 88 PRO A C 1
ATOM 651 O O . PRO A 1 88 ? 54.561 -9.844 -47.998 1.00 91.44 88 PRO A O 1
ATOM 654 N N . GLN A 1 89 ? 54.174 -9.286 -50.136 1.00 89.44 89 GLN A N 1
ATOM 655 C CA . GLN A 1 89 ? 52.803 -8.799 -49.904 1.00 89.44 89 GLN A CA 1
ATOM 656 C C . GLN A 1 89 ? 51.889 -9.856 -49.260 1.00 89.44 89 GLN A C 1
ATOM 658 O O . GLN A 1 89 ? 50.993 -9.511 -48.494 1.00 89.44 89 GLN A O 1
ATOM 663 N N . ALA A 1 90 ? 52.147 -11.145 -49.511 1.00 91.75 90 ALA A N 1
ATOM 664 C CA . ALA A 1 90 ? 51.417 -12.253 -48.896 1.00 91.75 90 ALA A CA 1
ATOM 665 C C . ALA A 1 90 ? 51.511 -12.248 -47.358 1.00 91.75 90 ALA A C 1
ATOM 667 O O . ALA A 1 90 ? 50.530 -12.546 -46.676 1.00 91.75 90 ALA A O 1
ATOM 668 N N . VAL A 1 91 ? 52.665 -11.853 -46.806 1.00 88.94 91 VAL A N 1
ATOM 669 C CA . VAL A 1 91 ? 52.853 -11.735 -45.353 1.00 88.94 91 VAL A CA 1
ATOM 670 C C . VAL A 1 91 ? 51.967 -10.616 -44.809 1.00 88.94 91 VAL A C 1
ATOM 672 O O . VAL A 1 91 ? 51.237 -10.832 -43.845 1.00 88.94 91 VAL A O 1
ATOM 675 N N . LEU A 1 92 ? 51.930 -9.458 -45.475 1.00 84.81 92 LEU A N 1
ATOM 676 C CA . LEU A 1 92 ? 51.065 -8.347 -45.072 1.00 84.81 92 LEU A CA 1
ATOM 677 C C . LEU A 1 92 ? 49.572 -8.713 -45.157 1.00 84.81 92 LEU A C 1
ATOM 679 O O . LEU A 1 92 ? 48.820 -8.437 -44.223 1.00 84.81 92 LEU A O 1
ATOM 683 N N . ALA A 1 93 ? 49.155 -9.389 -46.232 1.00 86.62 93 ALA A N 1
ATOM 684 C CA . ALA A 1 93 ? 47.781 -9.859 -46.404 1.00 86.62 93 ALA A CA 1
ATOM 685 C C . ALA A 1 93 ? 47.363 -10.838 -45.294 1.00 86.62 93 ALA A C 1
ATOM 687 O O . ALA A 1 93 ? 46.277 -10.694 -44.736 1.00 86.62 93 ALA A O 1
ATOM 688 N N . SER A 1 94 ? 48.231 -11.786 -44.914 1.00 87.69 94 SER A N 1
ATOM 689 C CA . SER A 1 94 ? 47.946 -12.728 -43.820 1.00 87.69 94 SER A CA 1
ATOM 690 C C . SER A 1 94 ? 47.745 -12.031 -42.468 1.00 87.69 94 SER A C 1
ATOM 692 O O . SER A 1 94 ? 46.821 -12.381 -41.734 1.00 87.69 94 SER A O 1
ATOM 694 N N . ILE A 1 95 ? 48.541 -10.997 -42.172 1.00 82.38 95 ILE A N 1
ATOM 695 C CA . ILE A 1 95 ? 48.423 -10.206 -40.938 1.00 82.38 95 ILE A CA 1
ATOM 696 C C . ILE A 1 95 ? 47.096 -9.434 -40.917 1.00 82.38 95 ILE A C 1
ATOM 698 O O . ILE A 1 95 ? 46.406 -9.430 -39.896 1.00 82.38 95 ILE A O 1
ATOM 702 N N . ILE A 1 96 ? 46.707 -8.820 -42.041 1.00 80.31 96 ILE A N 1
ATOM 703 C CA . ILE A 1 96 ? 45.427 -8.106 -42.160 1.00 80.31 96 ILE A CA 1
ATOM 704 C C . ILE A 1 96 ? 44.253 -9.082 -42.007 1.00 80.31 96 ILE A C 1
ATOM 706 O O . ILE A 1 96 ? 43.355 -8.822 -41.210 1.00 80.31 96 ILE A O 1
ATOM 710 N N . MET A 1 97 ? 44.274 -10.225 -42.700 1.00 83.88 97 MET A N 1
ATOM 711 C CA . MET A 1 97 ? 43.202 -11.224 -42.608 1.00 83.88 97 MET A CA 1
ATOM 712 C C . MET A 1 97 ? 43.042 -11.767 -41.186 1.00 83.88 97 MET A C 1
ATOM 714 O O . MET A 1 97 ? 41.919 -11.852 -40.694 1.00 83.88 97 MET A O 1
ATOM 718 N N . MET A 1 98 ? 44.145 -12.063 -40.489 1.00 80.50 98 MET A N 1
ATOM 719 C CA . MET A 1 98 ? 44.102 -12.515 -39.095 1.00 80.50 98 MET A CA 1
ATOM 720 C C . MET A 1 98 ? 43.468 -11.467 -38.168 1.00 80.50 98 MET A C 1
ATOM 722 O O . MET A 1 98 ? 42.705 -11.822 -37.272 1.00 80.50 98 MET A O 1
ATOM 726 N N . ALA A 1 99 ? 43.731 -10.178 -38.403 1.00 71.19 99 ALA A N 1
ATOM 727 C CA . ALA A 1 99 ? 43.125 -9.098 -37.629 1.00 71.19 99 ALA A CA 1
ATOM 728 C C . ALA A 1 99 ? 41.623 -8.910 -37.924 1.00 71.19 99 ALA A C 1
ATOM 730 O O . ALA A 1 99 ? 40.864 -8.565 -37.020 1.00 71.19 99 ALA A O 1
ATOM 731 N N . VAL A 1 100 ? 41.185 -9.135 -39.169 1.00 74.69 100 VAL A N 1
ATOM 732 C CA . VAL A 1 100 ? 39.789 -8.924 -39.598 1.00 74.69 100 VAL A CA 1
ATOM 733 C C . VAL A 1 100 ? 38.865 -10.078 -39.200 1.00 74.69 100 VAL A C 1
ATOM 735 O O . VAL A 1 100 ? 37.697 -9.838 -38.915 1.00 74.69 100 VAL A O 1
ATOM 738 N N . VAL A 1 101 ? 39.344 -11.323 -39.107 1.00 79.62 101 VAL A N 1
ATOM 739 C CA . VAL A 1 101 ? 38.487 -12.465 -38.716 1.00 79.62 101 VAL A CA 1
ATOM 740 C C . VAL A 1 101 ? 37.826 -12.246 -37.348 1.00 79.62 101 VAL A C 1
ATOM 742 O O . VAL A 1 101 ? 36.647 -12.551 -37.183 1.00 79.62 101 VAL A O 1
ATOM 745 N N . GLY A 1 102 ? 38.542 -11.646 -36.392 1.00 69.31 102 GLY A N 1
ATOM 746 C CA . GLY A 1 102 ? 38.001 -11.321 -35.066 1.00 69.31 102 GLY A CA 1
ATOM 747 C C . GLY A 1 102 ? 36.962 -10.190 -35.047 1.00 69.31 102 GLY A C 1
ATOM 748 O O . GLY A 1 102 ? 36.313 -9.989 -34.024 1.00 69.31 102 GLY A O 1
ATOM 749 N N . LEU A 1 103 ? 36.792 -9.456 -36.153 1.00 69.94 103 LEU A N 1
ATOM 750 C CA . LEU A 1 103 ? 35.811 -8.373 -36.296 1.00 69.94 103 LEU A CA 1
ATOM 751 C C . LEU A 1 103 ? 34.433 -8.852 -36.771 1.00 69.94 103 LEU A C 1
ATOM 753 O O . LEU A 1 103 ? 33.463 -8.097 -36.694 1.00 69.94 103 LEU A O 1
ATOM 757 N N . LEU A 1 104 ? 34.325 -10.088 -37.265 1.00 77.44 104 LEU A N 1
ATOM 758 C CA . LEU A 1 104 ? 33.065 -10.630 -37.767 1.00 77.44 104 LEU A CA 1
ATOM 759 C C . LEU A 1 104 ? 32.128 -10.988 -36.605 1.00 77.44 104 LEU A C 1
ATOM 761 O O . LEU A 1 104 ? 32.232 -12.052 -35.998 1.00 77.44 104 LEU A O 1
ATOM 765 N N . ASN A 1 105 ? 31.176 -10.102 -36.313 1.00 78.25 105 ASN A N 1
ATOM 766 C CA . ASN A 1 105 ? 30.179 -10.297 -35.262 1.00 78.25 105 ASN A CA 1
ATOM 767 C C . ASN A 1 105 ? 28.838 -10.811 -35.820 1.00 78.25 105 ASN A C 1
ATOM 769 O O . ASN A 1 105 ? 27.891 -10.050 -36.021 1.00 78.25 105 ASN A O 1
ATOM 773 N N . VAL A 1 106 ? 28.744 -12.124 -36.051 1.00 84.06 106 VAL A N 1
ATOM 774 C CA . VAL A 1 106 ? 27.512 -12.763 -36.559 1.00 84.06 106 VAL A CA 1
ATOM 775 C C . VAL A 1 106 ? 26.394 -12.772 -35.509 1.00 84.06 106 VAL A C 1
ATOM 777 O O . VAL A 1 106 ? 25.220 -12.622 -35.848 1.00 84.06 106 VAL A O 1
ATOM 780 N N . SER A 1 107 ? 26.733 -12.912 -34.224 1.00 84.44 107 SER A N 1
ATOM 781 C CA . SER A 1 107 ? 25.735 -12.969 -33.148 1.00 84.44 107 SER A CA 1
ATOM 782 C C . SER A 1 107 ? 24.991 -11.644 -32.978 1.00 84.44 107 SER A C 1
ATOM 784 O O . SER A 1 107 ? 23.781 -11.663 -32.753 1.00 84.44 107 SER A O 1
ATOM 786 N N . GLY A 1 108 ? 25.671 -10.506 -33.160 1.00 82.31 108 GLY A N 1
ATOM 787 C CA . GLY A 1 108 ? 25.048 -9.180 -33.141 1.00 82.31 108 GLY A CA 1
ATOM 788 C C . GLY A 1 108 ? 23.968 -9.016 -34.214 1.00 82.31 108 GLY A C 1
ATOM 789 O O . GLY A 1 108 ? 22.880 -8.524 -33.922 1.00 82.31 108 GLY A O 1
ATOM 790 N N . PHE A 1 109 ? 24.225 -9.509 -35.429 1.00 84.69 109 PHE A N 1
ATOM 791 C CA . PHE A 1 109 ? 23.255 -9.470 -36.526 1.00 84.69 109 PHE A CA 1
ATOM 792 C C . PHE A 1 109 ? 22.017 -10.332 -36.234 1.00 84.69 109 PHE A C 1
ATOM 794 O O . PHE A 1 109 ? 20.882 -9.882 -36.391 1.00 84.69 109 PHE A O 1
ATOM 801 N N . VAL A 1 110 ? 22.226 -11.561 -35.749 1.00 89.25 110 VAL A N 1
ATOM 802 C CA . VAL A 1 110 ? 21.126 -12.468 -35.377 1.00 89.25 110 VAL A CA 1
ATOM 803 C C . VAL A 1 110 ? 20.295 -11.888 -34.233 1.00 89.25 110 VAL A C 1
ATOM 805 O O . VAL A 1 110 ? 19.069 -12.000 -34.246 1.00 89.25 110 VAL A O 1
ATOM 808 N N . HIS A 1 111 ? 20.944 -11.261 -33.251 1.00 88.62 111 HIS A N 1
ATOM 809 C CA . HIS A 1 111 ? 20.255 -10.608 -32.146 1.00 88.62 111 HIS A CA 1
ATOM 810 C C . HIS A 1 111 ? 19.382 -9.448 -32.639 1.00 88.62 111 HIS A C 1
ATOM 812 O O . HIS A 1 111 ? 18.197 -9.429 -32.324 1.00 88.62 111 HIS A O 1
ATOM 818 N N . ALA A 1 112 ? 19.917 -8.552 -33.477 1.00 87.25 112 ALA A N 1
ATOM 819 C CA . ALA A 1 112 ? 19.147 -7.447 -34.053 1.00 87.25 112 ALA A CA 1
ATOM 820 C C . ALA A 1 112 ? 17.901 -7.945 -34.803 1.00 87.25 112 ALA A C 1
ATOM 822 O O . ALA A 1 112 ? 16.805 -7.440 -34.578 1.00 87.25 112 ALA A O 1
ATOM 823 N N . TRP A 1 113 ? 18.047 -8.996 -35.617 1.00 91.62 113 TRP A N 1
ATOM 824 C CA . TRP A 1 113 ? 16.935 -9.586 -36.366 1.00 91.62 113 TRP A CA 1
ATOM 825 C C . TRP A 1 113 ? 15.845 -10.193 -35.469 1.00 91.62 113 TRP A C 1
ATOM 827 O O . TRP A 1 113 ? 14.661 -10.089 -35.781 1.00 91.62 113 TRP A O 1
ATOM 837 N N . ARG A 1 114 ? 16.231 -10.838 -34.359 1.00 90.88 114 ARG A N 1
ATOM 838 C CA . ARG A 1 114 ? 15.285 -11.422 -33.392 1.00 90.88 114 ARG A CA 1
ATOM 839 C C . ARG A 1 114 ? 14.594 -10.371 -32.530 1.00 90.88 114 ARG A C 1
ATOM 841 O O . ARG A 1 114 ? 13.435 -10.567 -32.187 1.00 90.88 114 ARG A O 1
ATOM 848 N N . THR A 1 115 ? 15.299 -9.300 -32.172 1.00 90.38 115 THR A N 1
ATOM 849 C CA . THR A 1 115 ? 14.760 -8.222 -31.335 1.00 90.38 115 THR A CA 1
ATOM 850 C C . THR A 1 115 ? 13.796 -7.351 -32.131 1.00 90.38 115 THR A C 1
ATOM 852 O O . THR A 1 115 ? 12.676 -7.115 -31.690 1.00 90.38 115 THR A O 1
ATOM 855 N N . GLN A 1 116 ? 14.206 -6.896 -33.317 1.00 88.00 116 GLN A N 1
ATOM 856 C CA . GLN A 1 116 ? 13.388 -6.043 -34.167 1.00 88.00 116 GLN A CA 1
ATOM 857 C C . GLN A 1 116 ? 13.686 -6.315 -35.650 1.00 88.00 116 GLN A C 1
ATOM 859 O O . GLN A 1 116 ? 14.729 -5.894 -36.157 1.00 88.00 116 GLN A O 1
ATOM 864 N N . PRO A 1 117 ? 12.765 -6.964 -36.390 1.00 88.00 117 PRO A N 1
ATOM 865 C CA . PRO A 1 117 ? 13.008 -7.383 -37.771 1.00 88.00 117 PRO A CA 1
ATOM 866 C C . PRO A 1 117 ? 13.436 -6.240 -38.694 1.00 88.00 117 PRO A C 1
ATOM 868 O O . PRO A 1 117 ? 14.304 -6.420 -39.540 1.00 88.00 117 PRO A O 1
ATOM 871 N N . PHE A 1 118 ? 12.879 -5.042 -38.501 1.00 88.19 118 PHE A N 1
ATOM 872 C CA . PHE A 1 118 ? 13.241 -3.863 -39.287 1.00 88.19 118 PHE A CA 1
ATOM 873 C C . PHE A 1 118 ? 14.712 -3.459 -39.106 1.00 88.19 118 PHE A C 1
ATOM 875 O O . PHE A 1 118 ? 15.381 -3.162 -40.091 1.00 88.19 118 PHE A O 1
ATOM 882 N N . ASP A 1 119 ? 15.246 -3.508 -37.884 1.00 89.00 119 ASP A N 1
ATOM 883 C CA . ASP A 1 119 ? 16.649 -3.155 -37.627 1.00 89.00 119 ASP A CA 1
ATOM 884 C C . ASP A 1 119 ? 17.588 -4.213 -38.241 1.00 89.00 119 ASP A C 1
ATOM 886 O O . ASP A 1 119 ? 18.666 -3.894 -38.753 1.00 89.00 119 ASP A O 1
ATOM 890 N N . GLY A 1 120 ? 17.135 -5.472 -38.282 1.00 90.62 120 GLY A N 1
ATOM 891 C CA . GLY A 1 120 ? 17.778 -6.552 -39.028 1.00 90.62 120 GLY A CA 1
ATOM 892 C C . GLY A 1 120 ? 17.784 -6.322 -40.546 1.00 90.62 120 GLY A C 1
ATOM 893 O O . GLY A 1 120 ? 18.825 -6.486 -41.184 1.00 90.62 120 GLY A O 1
ATOM 894 N N . ILE A 1 121 ? 16.656 -5.899 -41.128 1.00 91.44 121 ILE A N 1
ATOM 895 C CA . ILE A 1 121 ? 16.535 -5.581 -42.562 1.00 91.44 121 ILE A CA 1
ATOM 896 C C . ILE A 1 121 ? 17.452 -4.415 -42.931 1.00 91.44 121 ILE A C 1
ATOM 898 O O . ILE A 1 121 ? 18.205 -4.526 -43.898 1.00 91.44 121 ILE A O 1
ATOM 902 N N . VAL A 1 122 ? 17.441 -3.327 -42.152 1.00 91.44 122 VAL A N 1
ATOM 903 C CA . VAL A 1 122 ? 18.334 -2.180 -42.379 1.00 91.44 122 VAL A CA 1
ATOM 904 C C . VAL A 1 122 ? 19.791 -2.633 -42.331 1.00 91.44 122 VAL A C 1
ATOM 906 O O . VAL A 1 122 ? 20.537 -2.352 -43.263 1.00 91.44 122 VAL A O 1
ATOM 909 N N . SER A 1 123 ? 20.175 -3.425 -41.326 1.00 89.06 123 SER A N 1
ATOM 910 C CA . SER A 1 123 ? 21.534 -3.973 -41.217 1.00 89.06 123 SER A CA 1
ATOM 911 C C . SER A 1 123 ? 21.927 -4.832 -42.428 1.00 89.06 123 SER A C 1
ATOM 913 O O . SER A 1 123 ? 23.053 -4.732 -42.914 1.00 89.06 123 SER A O 1
ATOM 915 N N . ALA A 1 124 ? 21.010 -5.660 -42.940 1.00 91.12 124 ALA A N 1
ATOM 916 C CA . ALA A 1 124 ? 21.243 -6.510 -44.109 1.00 91.12 124 ALA A CA 1
ATOM 917 C C . ALA A 1 124 ? 21.420 -5.684 -45.390 1.00 91.12 124 ALA A C 1
ATOM 919 O O . ALA A 1 124 ? 22.358 -5.918 -46.153 1.00 91.12 124 ALA A O 1
ATOM 920 N N . ILE A 1 125 ? 20.541 -4.698 -45.605 1.00 92.94 125 ILE A N 1
ATOM 921 C CA . ILE A 1 125 ? 20.607 -3.784 -46.749 1.00 92.94 125 ILE A CA 1
ATOM 922 C C . ILE A 1 125 ? 21.914 -2.998 -46.699 1.00 92.94 125 ILE A C 1
ATOM 924 O O . ILE A 1 125 ? 22.646 -2.983 -47.683 1.00 92.94 125 ILE A O 1
ATOM 928 N N . THR A 1 126 ? 22.258 -2.410 -45.551 1.00 91.38 126 THR A N 1
ATOM 929 C CA . THR A 1 126 ? 23.517 -1.679 -45.382 1.00 91.38 126 THR A CA 1
ATOM 930 C C . THR A 1 126 ? 24.722 -2.576 -45.655 1.00 91.38 126 THR A C 1
ATOM 932 O O . THR A 1 126 ? 25.594 -2.179 -46.418 1.00 91.38 126 THR A O 1
ATOM 935 N N . PHE A 1 127 ? 24.756 -3.806 -45.130 1.00 90.06 127 PHE A N 1
ATOM 936 C CA . PHE A 1 127 ? 25.855 -4.746 -45.375 1.00 90.06 127 PHE A CA 1
ATOM 937 C C . PHE A 1 127 ? 26.037 -5.075 -46.866 1.00 90.06 127 PHE A C 1
ATOM 939 O O . PHE A 1 127 ? 27.146 -4.973 -47.394 1.00 90.06 127 PHE A O 1
ATOM 946 N N . VAL A 1 128 ? 24.952 -5.440 -47.557 1.00 92.88 128 VAL A N 1
ATOM 947 C CA . VAL A 1 128 ? 24.990 -5.789 -48.987 1.00 92.88 128 VAL A CA 1
ATOM 948 C C . VAL A 1 128 ? 25.366 -4.575 -49.834 1.00 92.88 128 VAL A C 1
ATOM 950 O O . VAL A 1 128 ? 26.211 -4.694 -50.719 1.00 92.88 128 VAL A O 1
ATOM 953 N N . CYS A 1 129 ? 24.793 -3.404 -49.552 1.00 92.62 129 CYS A N 1
ATOM 954 C CA . CYS A 1 129 ? 25.105 -2.174 -50.273 1.00 92.62 129 CYS A CA 1
ATOM 955 C C . CYS A 1 129 ? 26.559 -1.742 -50.062 1.00 92.62 129 CYS A C 1
ATOM 957 O O . CYS A 1 129 ? 27.229 -1.425 -51.036 1.00 92.62 129 CYS A O 1
ATOM 959 N N . THR A 1 130 ? 27.087 -1.788 -48.837 1.00 90.94 130 THR A N 1
ATOM 960 C CA . THR A 1 130 ? 28.499 -1.468 -48.569 1.00 90.94 130 THR A CA 1
ATOM 961 C C . THR A 1 130 ? 29.450 -2.407 -49.316 1.00 90.94 130 THR A C 1
ATOM 963 O O . THR A 1 130 ? 30.479 -1.954 -49.811 1.00 90.94 130 THR A O 1
ATOM 966 N N . LEU A 1 131 ? 29.111 -3.695 -49.443 1.00 90.50 131 LEU A N 1
ATOM 967 C CA . LEU A 1 131 ? 29.918 -4.648 -50.209 1.00 90.50 131 LEU A CA 1
ATOM 968 C C . LEU A 1 131 ? 29.820 -4.408 -51.725 1.00 90.50 131 LEU A C 1
ATOM 970 O O . LEU A 1 131 ? 30.832 -4.473 -52.418 1.00 90.50 131 LEU A O 1
ATOM 974 N N . ALA A 1 132 ? 28.620 -4.123 -52.236 1.00 92.00 132 ALA A N 1
ATOM 975 C CA . ALA A 1 132 ? 28.376 -3.892 -53.660 1.00 92.00 132 ALA A CA 1
ATOM 976 C C . ALA A 1 132 ? 28.947 -2.557 -54.166 1.00 92.00 132 ALA A C 1
ATOM 978 O O . ALA A 1 132 ? 29.363 -2.471 -55.318 1.00 92.00 132 ALA A O 1
ATOM 979 N N . LEU A 1 133 ? 28.976 -1.531 -53.311 1.00 90.19 133 LEU A N 1
ATOM 980 C CA . LEU A 1 133 ? 29.475 -0.190 -53.629 1.00 90.19 133 LEU A CA 1
ATOM 981 C C . LEU A 1 133 ? 30.982 -0.035 -53.370 1.00 90.19 133 LEU A C 1
ATOM 983 O O . LEU A 1 133 ? 31.523 1.052 -53.556 1.00 90.19 133 LEU A O 1
ATOM 987 N N . ALA A 1 134 ? 31.689 -1.095 -52.959 1.00 85.38 134 ALA A N 1
ATOM 988 C CA . ALA A 1 134 ? 33.139 -1.047 -52.774 1.00 85.38 134 ALA A CA 1
ATOM 989 C C . ALA A 1 134 ? 33.839 -0.626 -54.089 1.00 85.38 134 ALA A C 1
ATOM 991 O O . ALA A 1 134 ? 33.585 -1.240 -55.129 1.00 85.38 134 ALA A O 1
ATOM 992 N N . PRO A 1 135 ? 34.732 0.391 -54.077 1.00 81.50 135 PRO A N 1
ATOM 993 C CA . PRO A 1 135 ? 35.461 0.948 -52.925 1.00 81.50 135 PRO A CA 1
ATOM 994 C C . PRO A 1 135 ? 34.815 2.147 -52.189 1.00 81.50 135 PRO A C 1
ATOM 996 O O . PRO A 1 135 ? 35.401 2.619 -51.216 1.00 81.50 135 PRO A O 1
ATOM 999 N N . HIS A 1 136 ? 33.637 2.626 -52.593 1.00 84.69 136 HIS A N 1
ATOM 1000 C CA . HIS A 1 136 ? 32.939 3.794 -52.022 1.00 84.69 136 HIS A CA 1
ATOM 1001 C C . HIS A 1 136 ? 32.127 3.438 -50.765 1.00 84.69 136 HIS A C 1
ATOM 1003 O O . HIS A 1 136 ? 30.897 3.505 -50.727 1.00 84.69 136 HIS A O 1
ATOM 1009 N N . LEU A 1 137 ? 32.827 3.026 -49.708 1.00 82.75 137 LEU A N 1
ATOM 1010 C CA . LEU A 1 137 ? 32.234 2.578 -48.439 1.00 82.75 137 LEU A CA 1
ATOM 1011 C C . LEU A 1 137 ? 31.337 3.648 -47.784 1.00 82.75 137 LEU A C 1
ATOM 1013 O O . LEU A 1 137 ? 30.376 3.316 -47.085 1.00 82.75 137 LEU A O 1
ATOM 1017 N N . GLU A 1 138 ? 31.640 4.926 -48.012 1.00 83.06 138 GLU A N 1
ATOM 1018 C CA . GLU A 1 138 ? 30.882 6.076 -47.529 1.00 83.06 138 GLU A CA 1
ATOM 1019 C C . GLU A 1 138 ? 29.427 6.083 -48.010 1.00 83.06 138 GLU A C 1
ATOM 1021 O O . GLU A 1 138 ? 28.540 6.414 -47.222 1.00 83.06 138 GLU A O 1
ATOM 1026 N N . GLU A 1 139 ? 29.152 5.664 -49.246 1.00 86.69 139 GLU A N 1
ATOM 1027 C CA . GLU A 1 139 ? 27.796 5.651 -49.808 1.00 86.69 139 GLU A CA 1
ATOM 1028 C C . GLU A 1 139 ? 26.907 4.625 -49.097 1.00 86.69 139 GLU A C 1
ATOM 1030 O O . GLU A 1 139 ? 25.772 4.928 -48.719 1.00 86.69 139 GLU A O 1
ATOM 1035 N N . GLY A 1 140 ? 27.449 3.433 -48.824 1.00 86.81 140 GLY A N 1
ATOM 1036 C CA . GLY A 1 140 ? 26.753 2.403 -48.052 1.00 86.81 140 GLY A CA 1
ATOM 1037 C C . GLY A 1 140 ? 26.434 2.859 -46.624 1.00 86.81 140 GLY A C 1
ATOM 1038 O O . GLY A 1 140 ? 25.338 2.604 -46.120 1.00 86.81 140 GLY A O 1
ATOM 1039 N N . LEU A 1 141 ? 27.347 3.604 -45.989 1.00 85.94 141 LEU A N 1
ATOM 1040 C CA . LEU A 1 141 ? 27.115 4.186 -44.666 1.00 85.94 141 LEU A CA 1
ATOM 1041 C C . LEU A 1 141 ? 26.012 5.251 -44.685 1.00 85.94 141 LEU A C 1
ATOM 1043 O O . LEU A 1 141 ? 25.129 5.216 -43.828 1.00 85.94 141 LEU A O 1
ATOM 1047 N N . PHE A 1 142 ? 26.039 6.181 -45.644 1.00 88.44 142 PHE A N 1
ATOM 1048 C CA . PHE A 1 142 ? 24.993 7.200 -45.773 1.00 88.44 142 PHE A CA 1
ATOM 1049 C C . PHE A 1 142 ? 23.617 6.573 -45.985 1.00 88.44 142 PHE A C 1
ATOM 1051 O O . PHE A 1 142 ? 22.657 6.995 -45.342 1.00 88.44 142 PHE A O 1
ATOM 1058 N N . LEU A 1 143 ? 23.529 5.529 -46.812 1.00 91.19 143 LEU A N 1
ATOM 1059 C CA . LEU A 1 143 ? 22.294 4.777 -47.004 1.00 91.19 143 LEU A CA 1
ATOM 1060 C C . LEU A 1 143 ? 21.810 4.141 -45.695 1.00 91.19 143 LEU A C 1
ATOM 1062 O O . LEU A 1 143 ? 20.637 4.268 -45.355 1.00 91.19 143 LEU A O 1
ATOM 1066 N N . GLY A 1 144 ? 22.698 3.495 -44.935 1.00 89.81 144 GLY A N 1
ATOM 1067 C CA . GLY A 1 144 ? 22.340 2.900 -43.645 1.00 89.81 144 GLY A CA 1
ATOM 1068 C C . GLY A 1 144 ? 21.843 3.925 -42.625 1.00 89.81 144 GLY A C 1
ATOM 1069 O O . GLY A 1 144 ? 20.835 3.690 -41.953 1.00 89.81 144 GLY A O 1
ATOM 1070 N N . VAL A 1 145 ? 22.491 5.092 -42.550 1.00 89.50 145 VAL A N 1
ATOM 1071 C CA . VAL A 1 145 ? 22.051 6.205 -41.693 1.00 89.50 145 VAL A CA 1
ATOM 1072 C C . VAL A 1 145 ? 20.693 6.734 -42.147 1.00 89.50 145 VAL A C 1
ATOM 1074 O O . VAL A 1 145 ? 19.809 6.915 -41.315 1.00 89.50 145 VAL A O 1
ATOM 1077 N N . ALA A 1 146 ? 20.497 6.935 -43.451 1.00 92.19 146 ALA A N 1
ATOM 1078 C CA . ALA A 1 146 ? 19.239 7.435 -43.995 1.00 92.19 146 ALA A CA 1
ATOM 1079 C C . ALA A 1 146 ? 18.079 6.460 -43.747 1.00 92.19 146 ALA A C 1
ATOM 1081 O O . ALA A 1 146 ? 17.012 6.884 -43.310 1.00 92.19 146 ALA A O 1
ATOM 1082 N N . LEU A 1 147 ? 18.291 5.156 -43.955 1.00 93.19 147 LEU A N 1
ATOM 1083 C CA . LEU A 1 147 ? 17.300 4.116 -43.662 1.00 93.19 147 LEU A CA 1
ATOM 1084 C C . LEU A 1 147 ? 16.978 4.031 -42.165 1.00 93.19 147 LEU A C 1
ATOM 1086 O O . LEU A 1 147 ? 15.811 3.910 -41.800 1.00 93.19 147 LEU A O 1
ATOM 1090 N N . SER A 1 148 ? 17.988 4.133 -41.297 1.00 90.31 148 SER A N 1
ATOM 1091 C CA . SER A 1 148 ? 17.789 4.118 -39.842 1.00 90.31 148 SER A CA 1
ATOM 1092 C C . SER A 1 148 ? 17.009 5.345 -39.369 1.00 90.31 148 SER A C 1
ATOM 1094 O O . SER A 1 148 ? 16.056 5.212 -38.604 1.00 90.31 148 SER A O 1
ATOM 1096 N N . LEU A 1 149 ? 17.374 6.537 -39.854 1.00 90.81 149 LEU A N 1
ATOM 1097 C CA . LEU A 1 149 ? 16.687 7.785 -39.527 1.00 90.81 149 LEU A CA 1
ATOM 1098 C C . LEU A 1 149 ? 15.256 7.795 -40.076 1.00 90.81 149 LEU A C 1
ATOM 1100 O O . LEU A 1 149 ? 14.327 8.142 -39.356 1.00 90.81 149 LEU A O 1
ATOM 1104 N N . GLY A 1 150 ? 15.063 7.364 -41.323 1.00 91.31 150 GLY A N 1
ATOM 1105 C CA . GLY A 1 150 ? 13.739 7.227 -41.926 1.00 91.31 150 GLY A CA 1
ATOM 1106 C C . GLY A 1 150 ? 12.864 6.226 -41.173 1.00 91.31 150 GLY A C 1
ATOM 1107 O O . GLY A 1 150 ? 11.697 6.504 -40.915 1.00 91.31 150 GLY A O 1
ATOM 1108 N N . GLY A 1 151 ? 13.433 5.096 -40.746 1.00 88.94 151 GLY A N 1
ATOM 1109 C CA . GLY A 1 151 ? 12.750 4.117 -39.902 1.00 88.94 151 GLY A CA 1
ATOM 1110 C C . GLY A 1 151 ? 12.362 4.667 -38.532 1.00 88.94 151 GLY A C 1
ATOM 1111 O O . GLY A 1 151 ? 11.248 4.429 -38.071 1.00 88.94 151 GLY A O 1
ATOM 1112 N N . TYR A 1 152 ? 13.251 5.436 -37.900 1.00 88.06 152 TYR A N 1
ATOM 1113 C CA . TYR A 1 152 ? 12.955 6.138 -36.653 1.00 88.06 152 TYR A CA 1
ATOM 1114 C C . TYR A 1 152 ? 11.787 7.116 -36.829 1.00 88.06 152 TYR A C 1
ATOM 1116 O O . TYR A 1 152 ? 10.806 7.018 -36.098 1.00 88.06 152 TYR A O 1
ATOM 1124 N N . LEU A 1 153 ? 11.837 7.982 -37.847 1.00 87.94 153 LEU A N 1
ATOM 1125 C CA . LEU A 1 153 ? 10.750 8.916 -38.152 1.00 87.94 153 LEU A CA 1
ATOM 1126 C C . LEU A 1 153 ? 9.433 8.181 -38.427 1.00 87.94 153 LEU A C 1
ATOM 1128 O O . LEU A 1 153 ? 8.397 8.567 -37.897 1.00 87.94 153 LEU A O 1
ATOM 1132 N N . PHE A 1 154 ? 9.467 7.091 -39.198 1.00 86.56 154 PHE A N 1
ATOM 1133 C CA . PHE A 1 154 ? 8.279 6.292 -39.496 1.00 86.56 154 PHE A CA 1
ATOM 1134 C C . PHE A 1 154 ? 7.617 5.709 -38.243 1.00 86.56 154 PHE A C 1
ATOM 1136 O O . PHE A 1 154 ? 6.392 5.703 -38.150 1.00 86.56 154 PHE A O 1
ATOM 1143 N N . ARG A 1 155 ? 8.408 5.251 -37.267 1.00 83.75 155 ARG A N 1
ATOM 1144 C CA . ARG A 1 155 ? 7.884 4.758 -35.984 1.00 83.75 155 ARG A CA 1
ATOM 1145 C C . ARG A 1 155 ? 7.299 5.883 -35.140 1.00 83.75 155 ARG A C 1
ATOM 1147 O O . ARG A 1 155 ? 6.215 5.719 -34.599 1.00 83.75 155 ARG A O 1
ATOM 1154 N N . THR A 1 156 ? 7.973 7.028 -35.078 1.00 85.31 156 THR A N 1
ATOM 1155 C CA . THR A 1 156 ? 7.479 8.198 -34.338 1.00 85.31 156 THR A CA 1
ATOM 1156 C C . THR A 1 156 ? 6.166 8.735 -34.918 1.00 85.31 156 THR A C 1
ATOM 1158 O O . THR A 1 156 ? 5.321 9.199 -34.163 1.00 85.31 156 THR A O 1
ATOM 1161 N N . MET A 1 157 ? 5.953 8.618 -36.236 1.00 87.62 157 MET A N 1
ATOM 1162 C CA . MET A 1 157 ? 4.696 8.999 -36.904 1.00 87.62 157 MET A CA 1
ATOM 1163 C C . MET A 1 157 ? 3.515 8.064 -36.604 1.00 87.62 157 MET A C 1
ATOM 1165 O O . MET A 1 157 ? 2.372 8.424 -36.871 1.00 87.62 157 MET A O 1
ATOM 1169 N N . ARG A 1 158 ? 3.755 6.854 -36.080 1.00 87.25 158 ARG A N 1
ATOM 1170 C CA . ARG A 1 158 ? 2.695 5.891 -35.739 1.00 87.25 158 ARG A CA 1
ATOM 1171 C C . ARG A 1 158 ? 2.857 5.354 -34.318 1.00 87.25 158 ARG A C 1
ATOM 1173 O O . ARG A 1 158 ? 3.178 4.172 -34.161 1.00 87.25 158 ARG A O 1
ATOM 1180 N N . PRO A 1 159 ? 2.646 6.202 -33.295 1.00 87.62 159 PRO A N 1
ATOM 1181 C CA . PRO A 1 159 ? 2.654 5.759 -31.909 1.00 87.62 159 PRO A CA 1
ATOM 1182 C C . PRO A 1 159 ? 1.605 4.678 -31.646 1.00 87.62 159 PRO A C 1
ATOM 1184 O O . PRO A 1 159 ? 0.647 4.511 -32.408 1.00 87.62 159 PRO A O 1
ATOM 1187 N N . GLU A 1 160 ? 1.786 3.924 -30.567 1.00 86.69 160 GLU A N 1
ATOM 1188 C CA . GLU A 1 160 ? 0.804 2.920 -30.172 1.00 86.69 160 GLU A CA 1
ATOM 1189 C C . GLU A 1 160 ? -0.460 3.625 -29.655 1.00 86.69 160 GLU A C 1
ATOM 1191 O O . GLU A 1 160 ? -0.394 4.531 -28.825 1.00 86.69 160 GLU A O 1
ATOM 1196 N N . VAL A 1 161 ? -1.614 3.235 -30.201 1.00 91.12 161 VAL A N 1
ATOM 1197 C CA . VAL A 1 161 ? -2.932 3.717 -29.777 1.00 91.12 161 VAL A CA 1
ATOM 1198 C C . VAL A 1 161 ? -3.709 2.499 -29.306 1.00 91.12 161 VAL A C 1
ATOM 1200 O O . VAL A 1 161 ? -3.997 1.609 -30.111 1.00 91.12 161 VAL A O 1
ATOM 1203 N N . ALA A 1 162 ? -4.040 2.458 -28.020 1.00 90.50 162 ALA A N 1
ATOM 1204 C CA . ALA A 1 162 ? -4.759 1.351 -27.403 1.00 90.50 162 ALA A CA 1
ATOM 1205 C C . ALA A 1 162 ? -6.180 1.781 -27.029 1.00 90.50 162 ALA A C 1
ATOM 1207 O O . ALA A 1 162 ? -6.388 2.856 -26.469 1.00 90.50 162 ALA A O 1
ATOM 1208 N N . ILE A 1 163 ? -7.160 0.922 -27.307 1.00 90.81 163 ILE A N 1
ATOM 1209 C CA . ILE A 1 163 ? -8.531 1.118 -26.823 1.00 90.81 163 ILE A CA 1
ATOM 1210 C C . ILE A 1 163 ? -8.632 0.382 -25.499 1.00 90.81 163 ILE A C 1
ATOM 1212 O O . ILE A 1 163 ? -8.446 -0.833 -25.458 1.00 90.81 163 ILE A O 1
ATOM 1216 N N . LEU A 1 164 ? -8.893 1.107 -24.421 1.00 89.19 164 LEU A N 1
ATOM 1217 C CA . LEU A 1 164 ? -8.894 0.536 -23.085 1.00 89.19 164 LEU A CA 1
ATOM 1218 C C . LEU A 1 164 ? -10.274 0.000 -22.720 1.00 89.19 164 LEU A C 1
ATOM 1220 O O . LEU A 1 164 ? -11.291 0.652 -22.945 1.00 89.19 164 LEU A O 1
ATOM 1224 N N . ALA A 1 165 ? -10.284 -1.190 -22.133 1.00 86.62 165 ALA A N 1
ATOM 1225 C CA . ALA A 1 165 ? -11.458 -1.815 -21.550 1.00 86.62 165 ALA A CA 1
ATOM 1226 C C . ALA A 1 165 ? -11.092 -2.530 -20.239 1.00 86.62 165 ALA A C 1
ATOM 1228 O O . ALA A 1 165 ? -9.921 -2.873 -20.031 1.00 86.62 165 ALA A O 1
ATOM 1229 N N . PRO A 1 166 ? -12.062 -2.742 -19.336 1.00 79.69 166 PRO A N 1
ATOM 1230 C CA . PRO A 1 166 ? -11.815 -3.383 -18.049 1.00 79.69 166 PRO A CA 1
ATOM 1231 C C . PRO A 1 166 ? -11.356 -4.827 -18.211 1.00 79.69 166 PRO A C 1
ATOM 1233 O O . PRO A 1 166 ? -11.926 -5.599 -18.982 1.00 79.69 166 PRO A O 1
ATOM 1236 N N . THR A 1 167 ? -10.320 -5.200 -17.470 1.00 76.44 167 THR A N 1
ATOM 1237 C CA . THR A 1 167 ? -9.870 -6.583 -17.358 1.00 76.44 167 THR A CA 1
ATOM 1238 C C . THR A 1 167 ? -10.611 -7.289 -16.218 1.00 76.44 167 THR A C 1
ATOM 1240 O O . THR A 1 167 ? -11.050 -6.640 -15.264 1.00 76.44 167 THR A O 1
ATOM 1243 N N . PRO A 1 168 ? -10.722 -8.631 -16.255 1.00 65.69 168 PRO A N 1
ATOM 1244 C CA . PRO A 1 168 ? -11.309 -9.410 -15.160 1.00 65.69 168 PRO A CA 1
ATOM 1245 C C . PRO A 1 168 ? -10.630 -9.189 -13.799 1.00 65.69 168 PRO A C 1
ATOM 1247 O O . PRO A 1 168 ? -11.268 -9.344 -12.761 1.00 65.69 168 PRO A O 1
ATOM 1250 N N . ASP A 1 169 ? -9.357 -8.787 -13.810 1.00 62.66 169 ASP A N 1
ATOM 1251 C CA . ASP A 1 169 ? -8.548 -8.517 -12.616 1.00 62.66 169 ASP A CA 1
ATOM 1252 C C . ASP A 1 169 ? -8.812 -7.125 -12.000 1.00 62.66 169 ASP A C 1
ATOM 1254 O O . ASP A 1 169 ? -8.149 -6.741 -11.039 1.00 62.66 169 ASP A O 1
ATOM 1258 N N . GLY A 1 170 ? -9.765 -6.356 -12.546 1.00 56.47 170 GLY A N 1
ATOM 1259 C CA . GLY A 1 170 ? -10.130 -5.017 -12.065 1.00 56.47 170 GLY A CA 1
ATOM 1260 C C . GLY A 1 170 ? -9.249 -3.883 -12.601 1.00 56.47 170 GLY A C 1
ATOM 1261 O O . GLY A 1 170 ? -9.409 -2.739 -12.186 1.00 56.47 170 GLY A O 1
ATOM 1262 N N . GLY A 1 171 ? -8.325 -4.182 -13.518 1.00 66.25 171 GLY A N 1
ATOM 1263 C CA . GLY A 1 171 ? -7.507 -3.191 -14.216 1.00 66.25 171 GLY A CA 1
ATOM 1264 C C . GLY A 1 171 ? -8.122 -2.747 -15.544 1.00 66.25 171 GLY A C 1
ATOM 1265 O O . GLY A 1 171 ? -9.213 -3.161 -15.921 1.00 66.25 171 GLY A O 1
ATOM 1266 N N . LEU A 1 172 ? -7.393 -1.918 -16.288 1.00 75.94 172 LEU A N 1
ATOM 1267 C CA . LEU A 1 172 ? -7.751 -1.502 -17.645 1.00 75.94 172 LEU A CA 1
ATOM 1268 C C . LEU A 1 172 ? -6.653 -1.956 -18.609 1.00 75.94 172 LEU A C 1
ATOM 1270 O O . LEU A 1 172 ? -5.465 -1.749 -18.358 1.00 75.94 172 LEU A O 1
ATOM 1274 N N . GLY A 1 173 ? -7.044 -2.608 -19.700 1.00 80.56 173 GLY A N 1
ATOM 1275 C CA . GLY A 1 173 ? -6.132 -3.200 -20.674 1.00 80.56 173 GLY A CA 1
ATOM 1276 C C . GLY A 1 173 ? -6.576 -2.951 -22.108 1.00 80.56 173 GLY A C 1
ATOM 1277 O O . GLY A 1 173 ? -7.714 -2.563 -22.360 1.00 80.56 173 GLY A O 1
ATOM 1278 N N . ASP A 1 174 ? -5.669 -3.177 -23.060 1.00 86.50 174 ASP A N 1
ATOM 1279 C CA . ASP A 1 174 ? -5.985 -3.037 -24.484 1.00 86.50 174 ASP A CA 1
ATOM 1280 C C . ASP A 1 174 ? -7.005 -4.100 -24.918 1.00 86.50 174 ASP A C 1
ATOM 1282 O O . ASP A 1 174 ? -6.710 -5.305 -24.938 1.00 86.50 174 ASP A O 1
ATOM 1286 N N . ALA A 1 175 ? -8.196 -3.627 -25.279 1.00 83.88 175 ALA A N 1
ATOM 1287 C CA . ALA A 1 175 ? -9.337 -4.422 -25.691 1.00 83.88 175 ALA A CA 1
ATOM 1288 C C . ALA A 1 175 ? -9.085 -5.173 -26.999 1.00 83.88 175 ALA A C 1
ATOM 1290 O O . ALA A 1 175 ? -9.527 -6.311 -27.143 1.00 83.88 175 ALA A O 1
ATOM 1291 N N . SER A 1 176 ? -8.341 -4.577 -27.936 1.00 81.69 176 SER A N 1
ATOM 1292 C CA . SER A 1 176 ? -8.062 -5.201 -29.237 1.00 81.69 176 SER A CA 1
ATOM 1293 C C . SER A 1 176 ? -7.090 -6.368 -29.095 1.00 81.69 176 SER A C 1
ATOM 1295 O O . SER A 1 176 ? -7.205 -7.371 -29.797 1.00 81.69 176 SER A O 1
ATOM 1297 N N . ARG A 1 177 ? -6.142 -6.253 -28.160 1.00 83.25 177 ARG A N 1
ATOM 1298 C CA . ARG A 1 177 ? -5.118 -7.269 -27.905 1.00 83.25 177 ARG A CA 1
ATOM 1299 C C . ARG A 1 177 ? -5.622 -8.437 -27.061 1.00 83.25 177 ARG A C 1
ATOM 1301 O O . ARG A 1 177 ? -5.193 -9.565 -27.289 1.00 83.25 177 ARG A O 1
ATOM 1308 N N . HIS A 1 178 ? -6.504 -8.171 -26.099 1.00 81.94 178 HIS A N 1
ATOM 1309 C CA . HIS A 1 178 ? -6.996 -9.177 -25.149 1.00 81.94 178 HIS A CA 1
ATOM 1310 C C . HIS A 1 178 ? -8.449 -9.611 -25.397 1.00 81.94 178 HIS A C 1
ATOM 1312 O O . HIS A 1 178 ? -8.945 -10.468 -24.674 1.00 81.94 178 HIS A O 1
ATOM 1318 N N . GLY A 1 179 ? -9.122 -9.059 -26.413 1.00 80.94 179 GLY A N 1
ATOM 1319 C CA . GLY A 1 179 ? -10.504 -9.409 -26.758 1.00 80.94 179 GLY A CA 1
ATOM 1320 C C . GLY A 1 179 ? -11.518 -9.018 -25.680 1.00 80.94 179 GLY A C 1
ATOM 1321 O O . GLY A 1 179 ? -12.448 -9.777 -25.428 1.00 80.94 179 GLY A O 1
ATOM 1322 N N . LEU A 1 180 ? -11.309 -7.878 -25.015 1.00 84.44 180 LEU A N 1
ATOM 1323 C CA . LEU A 1 180 ? -12.148 -7.418 -23.902 1.00 84.44 180 LEU A CA 1
ATOM 1324 C C . LEU A 1 180 ? -13.440 -6.761 -24.405 1.00 84.44 180 LEU A C 1
ATOM 1326 O O . LEU A 1 180 ? -13.459 -6.143 -25.474 1.00 84.44 180 LEU A O 1
ATOM 1330 N N . GLU A 1 181 ? -14.500 -6.862 -23.604 1.00 80.94 181 GLU A N 1
ATOM 1331 C CA . GLU A 1 181 ? -15.787 -6.220 -23.875 1.00 80.94 181 GLU A CA 1
ATOM 1332 C C . GLU A 1 181 ? -15.681 -4.700 -23.728 1.00 80.94 181 GLU A C 1
ATOM 1334 O O . GLU A 1 181 ? -15.122 -4.181 -22.763 1.00 80.94 181 GLU A O 1
ATOM 1339 N N . GLN A 1 182 ? -16.211 -3.978 -24.712 1.00 84.44 182 GLN A N 1
ATOM 1340 C CA . GLN A 1 182 ? -16.116 -2.523 -24.799 1.00 84.44 182 GLN A CA 1
ATOM 1341 C C . GLN A 1 182 ? -17.495 -1.907 -24.587 1.00 84.44 182 GLN A C 1
ATOM 1343 O O . GLN A 1 182 ? -18.496 -2.452 -25.048 1.00 84.44 182 GLN A O 1
ATOM 1348 N N . CYS A 1 183 ? -17.541 -0.751 -23.929 1.00 84.56 183 CYS A N 1
ATOM 1349 C CA . CYS A 1 183 ? -18.774 0.019 -23.818 1.00 84.56 183 CYS A CA 1
ATOM 1350 C C . CYS A 1 183 ? -19.137 0.669 -25.163 1.00 84.56 183 CYS A C 1
ATOM 1352 O O . CYS A 1 183 ? -18.257 1.072 -25.928 1.00 84.56 183 CYS A O 1
ATOM 1354 N N . GLN A 1 184 ? -20.437 0.772 -25.442 1.00 83.62 184 GLN A N 1
ATOM 1355 C CA . GLN A 1 184 ? -20.963 1.412 -26.650 1.00 83.62 184 GLN A CA 1
ATOM 1356 C C . GLN A 1 184 ? -21.060 2.942 -26.509 1.00 83.62 184 GLN A C 1
ATOM 1358 O O . GLN A 1 184 ? -20.910 3.647 -27.502 1.00 83.62 184 GLN A O 1
ATOM 1363 N N . TYR A 1 185 ? -21.224 3.448 -25.279 1.00 86.25 185 TYR A N 1
ATOM 1364 C CA . TYR A 1 185 ? -21.427 4.871 -24.970 1.00 86.25 185 TYR A CA 1
ATOM 1365 C C . TYR A 1 185 ? -20.144 5.631 -24.595 1.00 86.25 185 TYR A C 1
ATOM 1367 O O . TYR A 1 185 ? -20.086 6.852 -24.763 1.00 86.25 185 TYR A O 1
ATOM 1375 N N . LEU A 1 186 ? -19.111 4.925 -24.113 1.00 88.56 186 LEU A N 1
ATOM 1376 C CA . LEU A 1 186 ? -17.837 5.494 -23.657 1.00 88.56 186 LEU A CA 1
ATOM 1377 C C . LEU A 1 186 ? -16.645 4.798 -24.326 1.00 88.56 186 LEU A C 1
ATOM 1379 O O . LEU A 1 186 ? -16.467 3.587 -24.181 1.00 88.56 186 LEU A O 1
ATOM 1383 N N . ALA A 1 187 ? -15.783 5.575 -24.985 1.00 90.62 187 ALA A N 1
ATOM 1384 C CA . ALA A 1 187 ? -14.537 5.087 -25.573 1.00 90.62 187 ALA A CA 1
ATOM 1385 C C . ALA A 1 187 ? -13.318 5.684 -24.856 1.00 90.62 187 ALA A C 1
ATOM 1387 O O . ALA A 1 187 ? -13.043 6.875 -24.989 1.00 90.62 187 ALA A O 1
ATOM 1388 N N . ALA A 1 188 ? -12.561 4.847 -24.139 1.00 91.50 188 ALA A N 1
ATOM 1389 C CA . ALA A 1 188 ? -11.270 5.219 -23.560 1.00 91.50 188 ALA A CA 1
ATOM 1390 C C . ALA A 1 188 ? -10.133 4.890 -24.541 1.00 91.50 188 ALA A C 1
ATOM 1392 O O . ALA A 1 188 ? -9.924 3.728 -24.897 1.00 91.50 188 ALA A O 1
ATOM 1393 N N . ILE A 1 189 ? -9.404 5.908 -24.997 1.00 93.94 189 ILE A N 1
ATOM 1394 C CA . ILE A 1 189 ? -8.342 5.802 -26.002 1.00 93.94 189 ILE A CA 1
ATOM 1395 C C . ILE A 1 189 ? -7.033 6.275 -25.375 1.00 93.94 189 ILE A C 1
ATOM 1397 O O . ILE A 1 189 ? -6.894 7.450 -25.046 1.00 93.94 189 ILE A O 1
ATOM 1401 N N . ARG A 1 190 ? -6.059 5.374 -25.231 1.00 93.31 190 ARG A N 1
ATOM 1402 C CA . ARG A 1 190 ? -4.709 5.708 -24.762 1.00 93.31 190 ARG A CA 1
ATOM 1403 C C . ARG A 1 190 ? -3.773 5.948 -25.931 1.00 93.31 190 ARG A C 1
ATOM 1405 O O . ARG A 1 190 ? -3.732 5.140 -26.859 1.00 93.31 190 ARG A O 1
ATOM 1412 N N . PHE A 1 191 ? -3.002 7.026 -25.848 1.00 92.75 191 PHE A N 1
ATOM 1413 C CA . PHE A 1 191 ? -1.983 7.375 -26.831 1.00 92.75 191 PHE A CA 1
ATOM 1414 C C . PHE A 1 191 ? -0.588 7.347 -26.205 1.00 92.75 191 PHE A C 1
ATOM 1416 O O . PHE A 1 191 ? -0.292 8.113 -25.287 1.00 92.75 191 PHE A O 1
ATOM 1423 N N . ASP A 1 192 ? 0.277 6.479 -26.727 1.00 91.31 192 ASP A N 1
ATOM 1424 C CA . ASP A 1 192 ? 1.618 6.237 -26.198 1.00 91.31 192 ASP A CA 1
ATOM 1425 C C . ASP A 1 192 ? 2.687 6.860 -27.115 1.00 91.31 192 ASP A C 1
ATOM 1427 O O . ASP A 1 192 ? 3.359 6.170 -27.886 1.00 91.31 192 ASP A O 1
ATOM 1431 N N . GLY A 1 193 ? 2.856 8.185 -27.049 1.00 89.69 193 GLY A N 1
ATOM 1432 C CA . GLY A 1 193 ? 3.871 8.901 -27.827 1.00 89.69 193 GLY A CA 1
ATOM 1433 C C . GLY A 1 193 ? 3.845 10.426 -27.670 1.00 89.69 193 GLY A C 1
ATOM 1434 O O . GLY A 1 193 ? 2.917 10.976 -27.080 1.00 89.69 193 GLY A O 1
ATOM 1435 N N . PRO A 1 194 ? 4.864 11.136 -28.192 1.00 90.94 194 PRO A N 1
ATOM 1436 C CA . PRO A 1 194 ? 4.828 12.593 -28.269 1.00 90.94 194 PRO A CA 1
ATOM 1437 C C . PRO A 1 194 ? 3.728 13.025 -29.238 1.00 90.94 194 PRO A C 1
ATOM 1439 O O . PRO A 1 194 ? 3.541 12.383 -30.277 1.00 90.94 194 PRO A O 1
ATOM 1442 N N . LEU A 1 195 ? 3.032 14.114 -28.926 1.00 92.12 195 LEU A N 1
ATOM 1443 C CA . LEU A 1 195 ? 2.021 14.689 -29.802 1.00 92.12 195 LEU A CA 1
ATOM 1444 C C . LEU A 1 195 ? 2.612 15.892 -30.530 1.00 92.12 195 LEU A C 1
ATOM 1446 O O . LEU A 1 195 ? 2.616 17.014 -30.032 1.00 92.12 195 LEU A O 1
ATOM 1450 N N . ASN A 1 196 ? 3.169 15.631 -31.704 1.00 90.19 196 ASN A N 1
ATOM 1451 C CA . ASN A 1 196 ? 3.830 16.642 -32.514 1.00 90.19 196 ASN A CA 1
ATOM 1452 C C . ASN A 1 196 ? 3.280 16.639 -33.940 1.00 90.19 196 ASN A C 1
ATOM 1454 O O . ASN A 1 196 ? 2.469 15.781 -34.293 1.00 90.19 196 ASN A O 1
ATOM 1458 N N . PHE A 1 197 ? 3.765 17.545 -34.789 1.00 86.75 197 PHE A N 1
ATOM 1459 C CA . PHE A 1 197 ? 3.380 17.603 -36.206 1.00 86.75 197 PHE A CA 1
ATOM 1460 C C . PHE A 1 197 ? 3.429 16.238 -36.928 1.00 86.75 197 PHE A C 1
ATOM 1462 O O . PHE A 1 197 ? 2.648 15.990 -37.843 1.00 86.75 197 PHE A O 1
ATOM 1469 N N . ALA A 1 198 ? 4.336 15.339 -36.532 1.00 86.75 198 ALA A N 1
ATOM 1470 C CA . ALA A 1 198 ? 4.510 14.046 -37.186 1.00 86.75 198 ALA A CA 1
ATOM 1471 C C . ALA A 1 198 ? 3.469 12.993 -36.753 1.00 86.75 198 ALA A C 1
ATOM 1473 O O . ALA A 1 198 ? 3.187 12.074 -37.520 1.00 86.75 198 ALA A O 1
ATOM 1474 N N . SER A 1 199 ? 2.921 13.094 -35.540 1.00 90.94 199 SER A N 1
ATOM 1475 C CA . SER A 1 199 ? 2.037 12.084 -34.941 1.00 90.94 199 SER A CA 1
ATOM 1476 C C . SER A 1 199 ? 0.600 12.563 -34.712 1.00 90.94 199 SER A C 1
ATOM 1478 O O . SER A 1 199 ? -0.291 11.729 -34.553 1.00 90.94 199 SER A O 1
ATOM 1480 N N . ALA A 1 200 ? 0.353 13.876 -34.725 1.00 90.69 200 ALA A N 1
ATOM 1481 C CA . ALA A 1 200 ? -0.941 14.469 -34.396 1.00 90.69 200 ALA A CA 1
ATOM 1482 C C . ALA A 1 200 ? -2.082 13.941 -35.281 1.00 90.69 200 ALA A C 1
ATOM 1484 O O . ALA A 1 200 ? -3.074 13.432 -34.762 1.00 90.69 200 ALA A O 1
ATOM 1485 N N . SER A 1 201 ? -1.900 13.940 -36.606 1.00 90.44 201 SER A N 1
ATOM 1486 C CA . SER A 1 201 ? -2.907 13.416 -37.542 1.00 90.44 201 SER A CA 1
ATOM 1487 C C . SER A 1 201 ? -3.204 11.930 -37.328 1.00 90.44 201 SER A C 1
ATOM 1489 O O . SER A 1 201 ? -4.313 11.476 -37.579 1.00 90.44 201 SER A O 1
ATOM 1491 N N . TYR A 1 202 ? -2.236 11.156 -36.826 1.00 91.06 202 TYR A N 1
ATOM 1492 C CA . TYR A 1 202 ? -2.460 9.740 -36.549 1.00 91.06 202 TYR A CA 1
ATOM 1493 C C . TYR A 1 202 ? -3.387 9.527 -35.345 1.00 91.06 202 TYR A C 1
ATOM 1495 O O . TYR A 1 202 ? -4.200 8.603 -35.366 1.00 91.06 202 TYR A O 1
ATOM 1503 N N . LEU A 1 203 ? -3.291 10.369 -34.307 1.00 91.81 203 LEU A N 1
ATOM 1504 C CA . LEU A 1 203 ? -4.248 10.347 -33.197 1.00 91.81 203 LEU A CA 1
ATOM 1505 C C . LEU A 1 203 ? -5.647 10.734 -33.689 1.00 91.81 203 LEU A C 1
ATOM 1507 O O . LEU A 1 203 ? -6.601 10.010 -33.412 1.00 91.81 203 LEU A O 1
ATOM 1511 N N . GLU A 1 204 ? -5.750 11.822 -34.453 1.00 92.81 204 GLU A N 1
ATOM 1512 C CA . GLU A 1 204 ? -7.009 12.303 -35.035 1.00 92.81 204 GLU A CA 1
ATOM 1513 C C . GLU A 1 204 ? -7.711 11.206 -35.847 1.00 92.81 204 GLU A C 1
ATOM 1515 O O . GLU A 1 204 ? -8.843 10.830 -35.534 1.00 92.81 204 GLU A O 1
ATOM 1520 N N . ASP A 1 205 ? -7.005 10.600 -36.807 1.00 92.88 205 ASP A N 1
ATOM 1521 C CA . ASP A 1 205 ? -7.521 9.512 -37.644 1.00 92.88 205 ASP A CA 1
ATOM 1522 C C . ASP A 1 205 ? -8.045 8.340 -36.805 1.00 92.88 205 ASP A C 1
ATOM 1524 O O . ASP A 1 205 ? -9.068 7.736 -37.130 1.00 92.88 205 ASP A O 1
ATOM 1528 N N . LYS A 1 206 ? -7.350 7.989 -35.715 1.00 92.00 206 LYS A N 1
ATOM 1529 C CA . LYS A 1 206 ? -7.739 6.872 -34.845 1.00 92.00 206 LYS A CA 1
ATOM 1530 C C . LYS A 1 206 ? -8.952 7.181 -33.987 1.00 92.00 206 LYS A C 1
ATOM 1532 O O . LYS A 1 206 ? -9.791 6.296 -33.806 1.00 92.00 206 LYS A O 1
ATOM 1537 N N . VAL A 1 207 ? -9.057 8.402 -33.475 1.00 92.44 207 VAL A N 1
ATOM 1538 C CA . VAL A 1 207 ? -10.231 8.840 -32.717 1.00 92.44 207 VAL A CA 1
ATOM 1539 C C . VAL A 1 207 ? -11.446 8.879 -33.641 1.00 92.44 207 VAL A C 1
ATOM 1541 O O . VAL A 1 207 ? -12.465 8.268 -33.321 1.00 92.44 207 VAL A O 1
ATOM 1544 N N . LEU A 1 208 ? -11.322 9.480 -34.826 1.00 91.62 208 LEU A N 1
ATOM 1545 C CA . LEU A 1 208 ? -12.405 9.553 -35.809 1.00 91.62 208 LEU A CA 1
ATOM 1546 C C . LEU A 1 208 ? -12.819 8.169 -36.338 1.00 91.62 208 LEU A C 1
ATOM 1548 O O . LEU A 1 208 ? -14.013 7.875 -36.418 1.00 91.62 208 LEU A O 1
ATOM 1552 N N . ASP A 1 209 ? -11.864 7.276 -36.624 1.00 91.31 209 ASP A N 1
ATOM 1553 C CA . ASP A 1 209 ? -12.152 5.879 -36.986 1.00 91.31 209 ASP A CA 1
ATOM 1554 C C . ASP A 1 209 ? -12.932 5.171 -35.869 1.00 91.31 209 ASP A C 1
ATOM 1556 O O . ASP A 1 209 ? -13.870 4.419 -36.149 1.00 91.31 209 ASP A O 1
ATOM 1560 N N . ARG A 1 210 ? -12.615 5.438 -34.594 1.00 88.56 210 ARG A N 1
ATOM 1561 C CA . ARG A 1 210 ? -13.347 4.840 -33.472 1.00 88.56 210 ARG A CA 1
ATOM 1562 C C . ARG A 1 210 ? -14.765 5.378 -33.354 1.00 88.56 210 ARG A C 1
ATOM 1564 O O . ARG A 1 210 ? -15.683 4.571 -33.212 1.00 88.56 210 ARG A O 1
ATOM 1571 N N . VAL A 1 211 ? -14.927 6.694 -33.447 1.00 90.12 211 VAL A N 1
ATOM 1572 C CA . VAL A 1 211 ? -16.227 7.377 -33.424 1.00 90.12 211 VAL A CA 1
ATOM 1573 C C . VAL A 1 211 ? -17.123 6.845 -34.544 1.00 90.12 211 VAL A C 1
ATOM 1575 O O . VAL A 1 211 ? -18.268 6.489 -34.301 1.00 90.12 211 VAL A O 1
ATOM 1578 N N . SER A 1 212 ? -16.582 6.654 -35.751 1.00 89.44 212 SER A N 1
ATOM 1579 C CA . SER A 1 212 ? -17.349 6.124 -36.890 1.00 89.44 212 SER A CA 1
ATOM 1580 C C . SER A 1 212 ? -17.877 4.694 -36.690 1.00 89.44 212 SER A C 1
ATOM 1582 O O . SER A 1 212 ? -18.860 4.300 -37.317 1.00 89.44 212 SER A O 1
ATOM 1584 N N . LYS A 1 213 ? -17.233 3.905 -35.820 1.00 87.75 213 LYS A N 1
ATOM 1585 C CA . LYS A 1 213 ? -17.589 2.505 -35.536 1.00 87.75 213 LYS A CA 1
ATOM 1586 C C . LYS A 1 213 ? -18.598 2.351 -34.398 1.00 87.75 213 LYS A C 1
ATOM 1588 O O . LYS A 1 213 ? -19.106 1.246 -34.222 1.00 87.75 213 LYS A O 1
ATOM 1593 N N . LEU A 1 214 ? -18.853 3.400 -33.617 1.00 86.94 214 LEU A N 1
ATOM 1594 C CA . LEU A 1 214 ? -19.786 3.389 -32.489 1.00 86.94 214 LEU A CA 1
ATOM 1595 C C . LEU A 1 214 ? -20.857 4.468 -32.694 1.00 86.94 214 LEU A C 1
ATOM 1597 O O . LEU A 1 214 ? -20.619 5.622 -32.348 1.00 86.94 214 LEU A O 1
ATOM 1601 N N . PRO A 1 215 ? -22.032 4.116 -33.243 1.00 81.38 215 PRO A N 1
ATOM 1602 C CA . PRO A 1 215 ? -23.086 5.094 -33.514 1.00 81.38 215 PRO A CA 1
ATOM 1603 C C . PRO A 1 215 ? -23.717 5.672 -32.238 1.00 81.38 215 PRO A C 1
ATOM 1605 O O . PRO A 1 215 ? -24.197 6.799 -32.266 1.00 81.38 215 PRO A O 1
ATOM 1608 N N . ASP A 1 216 ? -23.688 4.922 -31.134 1.00 84.81 216 ASP A N 1
ATOM 1609 C CA . ASP A 1 216 ? -24.257 5.319 -29.840 1.00 84.81 216 ASP A CA 1
ATOM 1610 C C . ASP A 1 216 ? -23.226 5.960 -28.897 1.00 84.81 216 ASP A C 1
ATOM 1612 O O . ASP A 1 216 ? -23.519 6.208 -27.726 1.00 84.81 216 ASP A O 1
ATOM 1616 N N . LEU A 1 217 ? -22.013 6.232 -29.388 1.00 88.00 217 LEU A N 1
ATOM 1617 C CA . LEU A 1 217 ? -20.971 6.874 -28.598 1.00 88.00 217 LEU A CA 1
ATOM 1618 C C . LEU A 1 217 ? -21.446 8.255 -28.140 1.00 88.00 217 LEU A C 1
ATOM 1620 O O . LEU A 1 217 ? -22.030 9.005 -28.917 1.00 88.00 217 LEU A O 1
ATOM 1624 N N . ARG A 1 218 ? -21.184 8.593 -26.878 1.00 87.19 218 ARG A N 1
ATOM 1625 C CA . ARG A 1 218 ? -21.506 9.910 -26.307 1.00 87.19 218 ARG A CA 1
ATOM 1626 C C . ARG A 1 218 ? -20.284 10.627 -25.768 1.00 87.19 218 ARG A C 1
ATOM 1628 O O . ARG A 1 218 ? -20.252 11.853 -25.779 1.00 87.19 218 ARG A O 1
ATOM 1635 N N . GLN A 1 219 ? -19.281 9.876 -25.317 1.00 90.62 219 GLN A N 1
ATOM 1636 C CA . GLN A 1 219 ? -18.098 10.460 -24.704 1.00 90.62 219 GLN A CA 1
ATOM 1637 C C . GLN A 1 219 ? -16.810 9.740 -25.103 1.00 90.62 219 GLN A C 1
ATOM 1639 O O . GLN A 1 219 ? -16.733 8.506 -25.127 1.00 90.62 219 GLN A O 1
ATOM 1644 N N . VAL A 1 220 ? -15.782 10.533 -25.400 1.00 93.50 220 VAL A N 1
ATOM 1645 C CA . VAL A 1 220 ? -14.424 10.080 -25.703 1.00 93.50 220 VAL A CA 1
ATOM 1646 C C . VAL A 1 220 ? -13.504 10.503 -24.564 1.00 93.50 220 VAL A C 1
ATOM 1648 O O . VAL A 1 220 ? -13.366 11.687 -24.267 1.00 93.50 220 VAL A O 1
ATOM 1651 N N . LEU A 1 221 ? -12.844 9.531 -23.941 1.00 93.06 221 LEU A N 1
ATOM 1652 C CA . LEU A 1 221 ? -11.814 9.768 -22.937 1.00 93.06 221 LEU A CA 1
ATOM 1653 C C . LEU A 1 221 ? -10.435 9.538 -23.558 1.00 93.06 221 LEU A C 1
ATOM 1655 O O . LEU A 1 221 ? -10.087 8.409 -23.904 1.00 93.06 221 LEU A O 1
ATOM 1659 N N . ILE A 1 222 ? -9.636 10.595 -23.673 1.00 94.62 222 ILE A N 1
ATOM 1660 C CA . ILE A 1 222 ? -8.243 10.523 -24.115 1.00 94.62 222 ILE A CA 1
ATOM 1661 C C . ILE A 1 222 ? -7.348 10.317 -22.891 1.00 94.62 222 ILE A C 1
ATOM 1663 O O . ILE A 1 222 ? -7.176 11.198 -22.049 1.00 94.62 222 ILE A O 1
ATOM 1667 N N . VAL A 1 223 ? -6.753 9.134 -22.805 1.00 93.44 223 VAL A N 1
ATOM 1668 C CA . VAL A 1 223 ? -5.830 8.751 -21.738 1.00 93.44 223 VAL A CA 1
ATOM 1669 C C . VAL A 1 223 ? -4.424 9.167 -22.158 1.00 93.44 223 V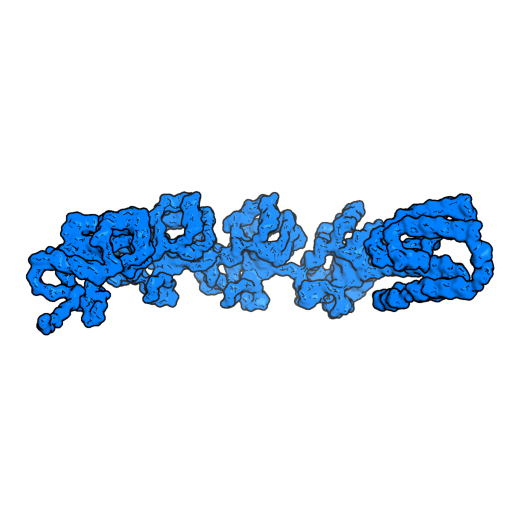AL A C 1
ATOM 1671 O O . VAL A 1 223 ? -3.802 8.558 -23.032 1.00 93.44 223 VAL A O 1
ATOM 1674 N N . ALA A 1 224 ? -3.955 10.254 -21.556 1.00 92.50 224 ALA A N 1
ATOM 1675 C CA . ALA A 1 224 ? -2.777 11.004 -21.962 1.00 92.50 224 ALA A CA 1
ATOM 1676 C C . ALA A 1 224 ? -1.510 10.672 -21.152 1.00 92.50 224 ALA A C 1
ATOM 1678 O O . ALA A 1 224 ? -0.497 11.348 -21.319 1.00 92.50 224 ALA A O 1
ATOM 1679 N N . ASP A 1 225 ? -1.522 9.606 -20.341 1.00 88.56 225 ASP A N 1
ATOM 1680 C CA . ASP A 1 225 ? -0.371 9.170 -19.526 1.00 88.56 225 ASP A CA 1
ATOM 1681 C C . ASP A 1 225 ? 0.912 8.953 -20.360 1.00 88.56 225 ASP A C 1
ATOM 1683 O O . ASP A 1 225 ? 2.040 9.156 -19.892 1.00 88.56 225 ASP A O 1
ATOM 1687 N N . GLY A 1 226 ? 0.739 8.530 -21.617 1.00 88.12 226 GLY A N 1
ATOM 1688 C CA . GLY A 1 226 ? 1.809 8.290 -22.584 1.00 88.12 226 GLY A CA 1
ATOM 1689 C C . GLY A 1 226 ? 2.289 9.540 -23.335 1.00 88.12 226 GLY A C 1
ATOM 1690 O O . GLY A 1 226 ? 3.325 9.482 -24.006 1.00 88.12 226 GLY A O 1
ATOM 1691 N N . ILE A 1 227 ? 1.592 10.676 -23.206 1.00 93.25 227 ILE A N 1
ATOM 1692 C CA . ILE A 1 227 ? 1.931 11.935 -23.878 1.00 93.25 227 ILE A CA 1
ATOM 1693 C C . ILE A 1 227 ? 2.997 12.665 -23.063 1.00 93.25 227 ILE A C 1
ATOM 1695 O O . ILE A 1 227 ? 2.747 13.202 -21.987 1.00 93.25 227 ILE A O 1
ATOM 1699 N N . ASN A 1 228 ? 4.224 12.664 -23.583 1.00 90.44 228 ASN A N 1
ATOM 1700 C CA . ASN A 1 228 ? 5.371 13.278 -22.906 1.00 90.44 228 ASN A CA 1
ATOM 1701 C C . ASN A 1 228 ? 5.586 14.746 -23.281 1.00 90.44 228 ASN A C 1
ATOM 1703 O O . ASN A 1 228 ? 6.145 15.501 -22.495 1.00 90.44 228 ASN A O 1
ATOM 1707 N N . GLU A 1 229 ? 5.183 15.130 -24.486 1.00 91.19 229 GLU A N 1
ATOM 1708 C CA . GLU A 1 229 ? 5.433 16.446 -25.060 1.00 91.19 229 GLU A CA 1
ATOM 1709 C C . GLU A 1 229 ? 4.331 16.757 -26.071 1.00 91.19 229 GLU A C 1
ATOM 1711 O O . GLU A 1 229 ? 3.862 15.848 -26.767 1.00 91.19 229 GLU A O 1
ATOM 1716 N N . VAL A 1 230 ? 3.942 18.031 -26.144 1.00 94.50 230 VAL A N 1
ATOM 1717 C CA . VAL A 1 230 ? 3.000 18.562 -27.133 1.00 94.50 230 VAL A CA 1
ATOM 1718 C C . VAL A 1 230 ? 3.622 19.793 -27.788 1.00 94.50 230 VAL A C 1
ATOM 1720 O O . VAL A 1 230 ? 4.028 20.719 -27.084 1.00 94.50 230 VAL A O 1
ATOM 1723 N N . ASP A 1 231 ? 3.716 19.798 -29.120 1.00 93.56 231 ASP A N 1
ATOM 1724 C CA . ASP A 1 231 ? 4.123 20.982 -29.888 1.00 93.56 231 ASP A CA 1
ATOM 1725 C C . ASP A 1 231 ? 2.907 21.821 -30.325 1.00 93.56 231 ASP A C 1
ATOM 1727 O O . ASP A 1 231 ? 1.757 21.460 -30.077 1.00 93.56 231 ASP A O 1
ATOM 1731 N N . ALA A 1 232 ? 3.153 22.962 -30.974 1.00 93.00 232 ALA A N 1
ATOM 1732 C CA . ALA A 1 232 ? 2.079 23.849 -31.424 1.00 93.00 232 ALA A CA 1
ATOM 1733 C C . ALA A 1 232 ? 1.100 23.160 -32.395 1.00 93.00 232 ALA A C 1
ATOM 1735 O O . ALA A 1 232 ? -0.101 23.378 -32.305 1.00 93.00 232 ALA A O 1
ATOM 1736 N N . SER A 1 233 ? 1.595 22.301 -33.292 1.00 91.81 233 SER A N 1
ATOM 1737 C CA . SER A 1 233 ? 0.744 21.574 -34.241 1.00 91.81 233 SER A CA 1
ATOM 1738 C C . SER A 1 233 ? -0.079 20.478 -33.559 1.00 91.81 233 SER A C 1
ATOM 1740 O O . SER A 1 233 ? -1.223 20.241 -33.936 1.00 91.81 233 SER A O 1
ATOM 1742 N N . GLY A 1 234 ? 0.485 19.814 -32.548 1.00 92.44 234 GLY A N 1
ATOM 1743 C CA . GLY A 1 234 ? -0.218 18.847 -31.714 1.00 92.44 234 GLY A CA 1
ATOM 1744 C C . GLY A 1 234 ? -1.332 19.492 -30.893 1.00 92.44 234 GLY A C 1
ATOM 1745 O O . GLY A 1 234 ? -2.426 18.939 -30.824 1.00 92.44 234 GLY A O 1
ATOM 1746 N N . GLU A 1 235 ? -1.084 20.670 -30.316 1.00 94.62 235 GLU A N 1
ATOM 1747 C CA . GLU A 1 235 ? -2.102 21.440 -29.590 1.00 94.62 235 GLU A CA 1
ATOM 1748 C C . GLU A 1 235 ? -3.220 21.937 -30.514 1.00 94.62 235 GLU A C 1
ATOM 1750 O O . GLU A 1 235 ? -4.392 21.743 -30.195 1.00 94.62 235 GLU A O 1
ATOM 1755 N N . GLU A 1 236 ? -2.880 22.497 -31.678 1.00 94.06 236 GLU A N 1
ATOM 1756 C CA . GLU A 1 236 ? -3.858 22.957 -32.673 1.00 94.06 236 GLU A CA 1
ATOM 1757 C C . GLU A 1 236 ? -4.761 21.806 -33.145 1.00 94.06 236 GLU A C 1
ATOM 1759 O O . GLU A 1 236 ? -5.984 21.944 -33.184 1.00 94.06 236 GLU A O 1
ATOM 1764 N N . MET A 1 237 ? -4.182 20.630 -33.414 1.00 94.44 237 MET A N 1
ATOM 1765 C CA . MET A 1 237 ? -4.954 19.432 -33.748 1.00 94.44 237 MET A CA 1
ATOM 1766 C C . MET A 1 237 ? -5.874 19.009 -32.595 1.00 94.44 237 MET A C 1
ATOM 1768 O O . MET A 1 237 ? -7.048 18.744 -32.840 1.00 94.44 237 MET A O 1
ATOM 1772 N N . LEU A 1 238 ? -5.401 18.989 -31.339 1.00 94.12 238 LEU A N 1
ATOM 1773 C CA . LEU A 1 238 ? -6.259 18.655 -30.190 1.00 94.12 238 LEU A CA 1
ATOM 1774 C C . LEU A 1 238 ? -7.436 19.616 -30.055 1.00 94.12 238 LEU A C 1
ATOM 1776 O O . LEU A 1 238 ? -8.550 19.179 -29.773 1.00 94.12 238 LEU A O 1
ATOM 1780 N N . ARG A 1 239 ? -7.201 20.913 -30.258 1.00 94.75 239 ARG A N 1
ATOM 1781 C CA . ARG A 1 239 ? -8.256 21.925 -30.226 1.00 94.75 239 ARG A CA 1
ATOM 1782 C C . ARG A 1 239 ? -9.328 21.638 -31.268 1.00 94.75 239 ARG A C 1
ATOM 1784 O O . ARG A 1 239 ? -10.502 21.576 -30.910 1.00 94.75 239 ARG A O 1
ATOM 1791 N N . HIS A 1 240 ? -8.924 21.415 -32.515 1.00 93.69 240 HIS A N 1
ATOM 1792 C CA . HIS A 1 240 ? -9.854 21.083 -33.593 1.00 93.69 240 HIS A CA 1
ATOM 1793 C C . HIS A 1 240 ? -10.567 19.754 -33.357 1.00 93.69 240 HIS A C 1
ATOM 1795 O O . HIS A 1 240 ? -11.763 19.652 -33.601 1.00 93.69 240 HIS A O 1
ATOM 1801 N N . LEU A 1 241 ? -9.874 18.750 -32.820 1.00 93.50 241 LEU A N 1
ATOM 1802 C CA . LEU A 1 241 ? -10.481 17.471 -32.471 1.00 93.50 241 LEU A CA 1
ATOM 1803 C C . LEU A 1 241 ? -11.578 17.644 -31.411 1.00 93.50 241 LEU A C 1
ATOM 1805 O O . LEU A 1 241 ? -12.672 17.110 -31.573 1.00 93.50 241 LEU A O 1
ATOM 1809 N N . VAL A 1 242 ? -11.314 18.404 -30.343 1.00 94.19 242 VAL A N 1
ATOM 1810 C CA . VAL A 1 242 ? -12.309 18.691 -29.296 1.00 94.19 242 VAL A CA 1
ATOM 1811 C C . VAL A 1 242 ? -13.490 19.479 -29.864 1.00 94.19 242 VAL A C 1
ATOM 1813 O O . VAL A 1 242 ? -14.636 19.157 -29.557 1.00 94.19 242 VAL A O 1
ATOM 1816 N N . GLU A 1 243 ? -13.230 20.484 -30.701 1.00 93.69 243 GLU A N 1
ATOM 1817 C CA . GLU A 1 243 ? -14.261 21.290 -31.362 1.00 93.69 243 GLU A CA 1
ATOM 1818 C C . GLU A 1 243 ? -15.159 20.426 -32.260 1.00 93.69 243 GLU A C 1
ATOM 1820 O O . GLU A 1 243 ? -16.369 20.382 -32.050 1.00 93.69 243 GLU A O 1
ATOM 1825 N N . HIS A 1 244 ? -14.573 19.648 -33.174 1.00 92.06 244 HIS A N 1
ATOM 1826 C CA . HIS A 1 244 ? -15.310 18.774 -34.089 1.00 92.06 244 HIS A CA 1
ATOM 1827 C C . HIS A 1 244 ? -16.141 17.712 -33.360 1.00 92.06 244 HIS A C 1
ATOM 1829 O O . HIS A 1 244 ? -17.269 17.421 -33.761 1.00 92.06 244 HIS A O 1
ATOM 1835 N N . LEU A 1 245 ? -15.606 17.115 -32.291 1.00 92.12 245 LEU A N 1
ATOM 1836 C CA . LEU A 1 245 ? -16.341 16.112 -31.519 1.00 92.12 245 LEU A CA 1
ATOM 1837 C C . LEU A 1 245 ? -17.519 16.747 -30.768 1.00 92.12 245 LEU A C 1
ATOM 1839 O O . LEU A 1 245 ? -18.627 16.212 -30.830 1.00 92.12 245 LEU A O 1
ATOM 1843 N N . ARG A 1 246 ? -17.328 17.926 -30.165 1.00 92.31 246 ARG A N 1
ATOM 1844 C CA . ARG A 1 246 ? -18.408 18.671 -29.497 1.00 92.31 246 ARG A CA 1
ATOM 1845 C C . ARG A 1 246 ? -19.492 19.133 -30.464 1.00 92.31 246 ARG A C 1
ATOM 1847 O O . ARG A 1 246 ? -20.673 19.027 -30.139 1.00 92.31 246 ARG A O 1
ATOM 1854 N N . GLU A 1 247 ? -19.125 19.576 -31.665 1.00 90.94 247 GLU A N 1
ATOM 1855 C CA . GLU A 1 247 ? -20.084 19.900 -32.731 1.00 90.94 247 GLU A CA 1
ATOM 1856 C C . GLU A 1 247 ? -20.904 18.680 -33.177 1.00 90.94 247 GLU A C 1
ATOM 1858 O O . GLU A 1 247 ? -22.088 18.809 -33.492 1.00 90.94 247 GLU A O 1
ATOM 1863 N N . ALA A 1 248 ? -20.307 17.485 -33.150 1.00 88.00 248 ALA A N 1
ATOM 1864 C CA . ALA A 1 248 ? -20.989 16.223 -33.427 1.00 88.00 248 ALA A CA 1
ATOM 1865 C C . ALA A 1 248 ? -21.871 15.720 -32.261 1.00 88.00 248 ALA A C 1
ATOM 1867 O O . ALA A 1 248 ? -22.506 14.674 -32.390 1.00 88.00 248 ALA A O 1
ATOM 1868 N N . GLY A 1 249 ? -21.937 16.448 -31.139 1.00 86.38 249 GLY A N 1
ATOM 1869 C CA . GLY A 1 249 ? -22.700 16.066 -29.947 1.00 86.38 249 GLY A CA 1
ATOM 1870 C C . GLY A 1 249 ? -21.992 15.053 -29.041 1.00 86.38 249 GLY A C 1
ATOM 1871 O O . GLY A 1 249 ? -22.638 14.475 -28.169 1.00 86.38 249 GLY A O 1
ATOM 1872 N N . LEU A 1 250 ? -20.689 14.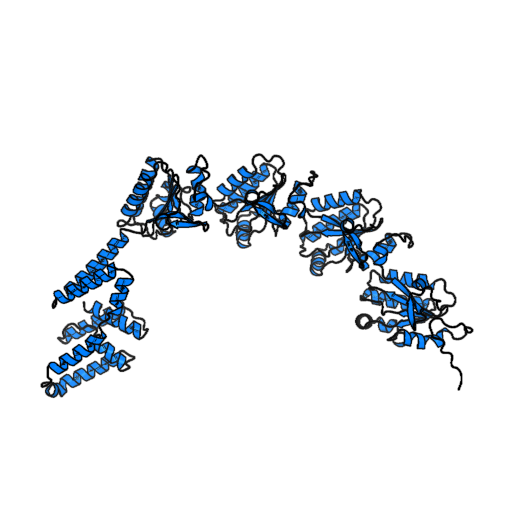836 -29.247 1.00 90.12 250 LEU A N 1
ATOM 1873 C CA . LEU A 1 250 ? -19.830 14.002 -28.410 1.00 90.12 250 LEU A CA 1
ATOM 1874 C C . LEU A 1 250 ? -19.054 14.880 -27.437 1.00 90.12 250 LEU A C 1
ATOM 1876 O O . LEU A 1 250 ? -18.529 15.922 -27.820 1.00 90.12 250 LEU A O 1
ATOM 1880 N N . ASP A 1 251 ? -18.906 14.435 -26.197 1.00 90.12 251 ASP A N 1
ATOM 1881 C CA . ASP A 1 251 ? -18.030 15.123 -25.255 1.00 90.12 251 ASP A CA 1
ATOM 1882 C C . ASP A 1 251 ? -16.630 14.503 -25.224 1.00 90.12 251 ASP A C 1
ATOM 1884 O O . ASP A 1 251 ? -16.447 13.314 -25.506 1.00 90.12 251 ASP A O 1
ATOM 1888 N N . VAL A 1 252 ? -15.630 15.313 -24.882 1.00 93.06 252 VAL A N 1
ATOM 1889 C CA . VAL A 1 252 ? -14.223 14.900 -24.855 1.00 93.06 252 VAL A CA 1
ATOM 1890 C C . VAL A 1 252 ? -13.612 15.254 -23.517 1.00 93.06 252 VAL A C 1
ATOM 1892 O O . VAL A 1 252 ? -13.661 16.404 -23.082 1.00 93.06 252 VAL A O 1
ATOM 1895 N N . SER A 1 253 ? -12.990 14.264 -22.894 1.00 92.81 253 SER A N 1
ATOM 1896 C CA . SER A 1 253 ? -12.291 14.426 -21.626 1.00 92.81 253 SER A CA 1
ATOM 1897 C C . SER A 1 253 ? -10.884 13.853 -21.706 1.00 92.81 253 SER A C 1
ATOM 1899 O O . SER A 1 253 ? -10.603 12.961 -22.506 1.00 92.81 253 SER A O 1
ATOM 1901 N N . PHE A 1 254 ? -9.998 14.344 -20.849 1.00 93.31 254 PHE A N 1
ATOM 1902 C CA . PHE A 1 254 ? -8.610 13.915 -20.758 1.00 93.31 254 PHE A CA 1
ATOM 1903 C C . PHE A 1 254 ? -8.325 13.340 -19.377 1.00 93.31 254 PHE A C 1
ATOM 1905 O O . PHE A 1 254 ? -8.829 13.842 -18.373 1.00 93.31 254 PHE A O 1
ATOM 1912 N N . SER A 1 255 ? -7.474 12.319 -19.310 1.00 90.44 255 SER A N 1
ATOM 1913 C CA . SER A 1 255 ? -6.931 11.828 -18.043 1.00 90.44 255 SER A CA 1
ATOM 1914 C C . SER A 1 255 ? -5.419 11.676 -18.093 1.00 90.44 255 SER A C 1
ATOM 1916 O O . SER A 1 255 ? -4.889 11.274 -19.128 1.00 90.44 255 SER A O 1
ATOM 1918 N N . GLY A 1 256 ? -4.730 11.911 -16.976 1.00 86.69 256 GLY A N 1
ATOM 1919 C CA . GLY A 1 256 ? -3.311 11.557 -16.856 1.00 86.69 256 GLY A CA 1
ATOM 1920 C C . GLY A 1 256 ? -2.356 12.491 -17.602 1.00 86.69 256 GLY A C 1
ATOM 1921 O O . GLY A 1 256 ? -1.284 12.082 -18.044 1.00 86.69 256 GLY A O 1
ATOM 1922 N N . LEU A 1 257 ? -2.747 13.754 -17.793 1.00 90.06 257 LEU A N 1
ATOM 1923 C CA . LEU A 1 257 ? -1.874 14.750 -18.412 1.00 90.06 257 LEU A CA 1
ATOM 1924 C C . LEU A 1 257 ? -0.682 15.055 -17.497 1.00 90.06 257 LEU A C 1
ATOM 1926 O O . LEU A 1 257 ? -0.853 15.383 -16.326 1.00 90.06 257 LEU A O 1
ATOM 1930 N N . LYS A 1 258 ? 0.533 14.999 -18.048 1.00 90.19 258 LYS A N 1
ATOM 1931 C CA . LYS A 1 258 ? 1.755 15.397 -17.333 1.00 90.19 258 LYS A CA 1
ATOM 1932 C C . LYS A 1 258 ? 1.831 16.911 -17.183 1.00 90.19 258 LYS A C 1
ATOM 1934 O O . LYS A 1 258 ? 1.429 17.630 -18.095 1.00 90.19 258 LYS A O 1
ATOM 1939 N N . ASP A 1 259 ? 2.468 17.391 -16.117 1.00 89.31 259 ASP A N 1
ATOM 1940 C CA . ASP A 1 259 ? 2.608 18.830 -15.828 1.00 89.31 259 ASP A CA 1
ATOM 1941 C C . ASP A 1 259 ? 3.156 19.635 -17.013 1.00 89.31 259 ASP A C 1
ATOM 1943 O O . ASP A 1 259 ? 2.637 20.693 -17.350 1.00 89.31 259 ASP A O 1
ATOM 1947 N N . GLN A 1 260 ? 4.153 19.089 -17.717 1.00 90.81 260 GLN A N 1
ATOM 1948 C CA . GLN A 1 260 ? 4.748 19.730 -18.896 1.00 90.81 260 GLN A CA 1
ATOM 1949 C C . GLN A 1 260 ? 3.733 19.928 -20.032 1.00 90.81 260 GLN A C 1
ATOM 1951 O O . GLN A 1 260 ? 3.802 20.916 -20.758 1.00 90.81 260 GLN A O 1
ATOM 1956 N N . VAL A 1 261 ? 2.781 19.004 -20.179 1.00 92.69 261 VAL A N 1
ATOM 1957 C CA . VAL A 1 261 ? 1.694 19.089 -21.161 1.00 92.69 261 VAL A CA 1
ATOM 1958 C C . VAL A 1 261 ? 0.620 20.061 -20.676 1.00 92.69 261 VAL A C 1
ATOM 1960 O O . VAL A 1 261 ? 0.172 20.909 -21.445 1.00 92.69 261 VAL A O 1
ATOM 1963 N N . VAL A 1 262 ? 0.251 19.998 -19.393 1.00 91.00 262 VAL A N 1
ATOM 1964 C CA . VAL A 1 262 ? -0.701 20.934 -18.773 1.00 91.00 262 VAL A CA 1
ATOM 1965 C C . VAL A 1 262 ? -0.220 22.380 -18.915 1.00 91.00 262 VAL A C 1
ATOM 1967 O O . VAL A 1 262 ? -1.009 23.252 -19.272 1.00 91.00 262 VAL A O 1
ATOM 1970 N N . ASP A 1 263 ? 1.073 22.640 -18.723 1.00 91.88 263 ASP A N 1
ATOM 1971 C CA . ASP A 1 263 ? 1.679 23.960 -18.916 1.00 91.88 263 ASP A CA 1
ATOM 1972 C C . ASP A 1 263 ? 1.486 24.489 -20.343 1.00 91.88 263 ASP A C 1
ATOM 1974 O O . ASP A 1 263 ? 1.192 25.672 -20.533 1.00 91.88 263 ASP A O 1
ATOM 1978 N N . VAL A 1 264 ? 1.630 23.631 -21.357 1.00 92.75 264 VAL A N 1
ATOM 1979 C CA . VAL A 1 264 ? 1.405 23.998 -22.765 1.00 92.75 264 VAL A CA 1
ATOM 1980 C C . VAL A 1 264 ? -0.079 24.278 -23.024 1.00 92.75 264 VAL A C 1
ATOM 1982 O O . VAL A 1 264 ? -0.411 25.294 -23.640 1.00 92.75 264 VAL A O 1
ATOM 1985 N N . LEU A 1 265 ? -0.979 23.440 -22.502 1.00 92.62 265 LEU A N 1
ATOM 1986 C CA . LEU A 1 265 ? -2.432 23.607 -22.641 1.00 92.62 265 LEU A CA 1
ATOM 1987 C C . LEU A 1 265 ? -2.950 24.875 -21.945 1.00 92.62 265 LEU A C 1
ATOM 1989 O O . LEU A 1 265 ? -3.849 25.539 -22.459 1.00 92.62 265 LEU A O 1
ATOM 1993 N N . LYS A 1 266 ? -2.372 25.247 -20.797 1.00 92.12 266 LYS A N 1
ATOM 1994 C CA . LYS A 1 266 ? -2.700 26.492 -20.086 1.00 92.12 266 LYS A CA 1
ATOM 1995 C C . LYS A 1 266 ? -2.186 27.721 -20.830 1.00 92.12 266 LYS A C 1
ATOM 1997 O O . LYS A 1 266 ? -2.921 28.690 -20.984 1.00 92.12 266 LYS A O 1
ATOM 2002 N N . ARG A 1 267 ? -0.953 27.685 -21.353 1.00 92.25 267 ARG A N 1
ATOM 2003 C CA . ARG A 1 267 ? -0.384 28.797 -22.146 1.00 92.25 267 ARG A CA 1
ATOM 2004 C C . ARG A 1 267 ? -1.146 29.060 -23.445 1.00 92.25 267 ARG A C 1
ATOM 2006 O O . ARG A 1 267 ? -1.178 30.198 -23.898 1.00 92.25 267 ARG A O 1
ATOM 2013 N N . SER A 1 268 ? -1.722 28.020 -24.042 1.00 92.00 268 SER A N 1
ATOM 2014 C CA . SER A 1 268 ? -2.536 28.104 -25.262 1.00 92.00 268 SER A CA 1
ATOM 2015 C C . SER A 1 268 ? -4.026 28.351 -24.989 1.00 92.00 268 SER A C 1
ATOM 2017 O O . SER A 1 268 ? -4.801 28.475 -25.934 1.00 92.00 268 SER A O 1
ATOM 2019 N N . HIS A 1 269 ? -4.460 28.419 -23.724 1.00 91.69 269 HIS A N 1
ATOM 2020 C CA . HIS A 1 269 ? -5.877 28.469 -23.330 1.00 91.69 269 HIS A CA 1
ATOM 2021 C C . HIS A 1 269 ? -6.722 27.279 -23.824 1.00 91.69 269 HIS A C 1
ATOM 2023 O O . HIS A 1 269 ? -7.951 27.353 -23.845 1.00 91.69 269 HIS A O 1
ATOM 2029 N N . LEU A 1 270 ? -6.100 26.170 -24.243 1.00 90.62 270 LEU A N 1
ATOM 2030 C CA . LEU A 1 270 ? -6.837 24.945 -24.569 1.00 90.62 270 LEU A CA 1
ATOM 2031 C C . LEU A 1 270 ? -7.407 24.303 -23.305 1.00 90.62 270 LEU A C 1
ATOM 2033 O O . LEU A 1 270 ? -8.515 23.782 -23.326 1.00 90.62 270 LEU A O 1
ATOM 2037 N N . TYR A 1 271 ? -6.671 24.394 -22.198 1.00 89.31 271 TYR A N 1
ATOM 2038 C CA . TYR A 1 271 ? -7.114 23.888 -20.903 1.00 89.31 271 TYR A CA 1
ATOM 2039 C C . TYR A 1 271 ? -8.453 24.524 -20.479 1.00 89.31 271 TYR A C 1
ATOM 2041 O O . TYR A 1 271 ? -9.403 23.810 -20.167 1.00 89.31 271 TYR A O 1
ATOM 2049 N N . ASP A 1 272 ? -8.569 25.851 -20.594 1.00 88.00 272 ASP A N 1
ATOM 2050 C CA . ASP A 1 272 ? -9.799 26.593 -20.275 1.00 88.00 272 ASP A CA 1
ATOM 2051 C C . ASP A 1 272 ? -10.945 26.277 -21.257 1.00 88.00 272 ASP A C 1
ATOM 2053 O O . ASP A 1 272 ? -12.114 26.261 -20.876 1.00 88.00 272 ASP A O 1
ATOM 2057 N N . PHE A 1 273 ? -10.620 26.013 -22.529 1.00 89.19 273 PHE A N 1
ATOM 2058 C CA . PHE A 1 273 ? -11.595 25.652 -23.564 1.00 89.19 273 PHE A CA 1
ATOM 2059 C C . PHE A 1 273 ? -12.181 24.248 -23.362 1.00 89.19 273 PHE A C 1
ATOM 2061 O O . PHE A 1 273 ? -13.373 24.022 -23.583 1.00 89.19 273 PHE A O 1
ATOM 2068 N N . VAL A 1 274 ? -11.350 23.294 -22.940 1.00 88.12 274 VAL A N 1
ATOM 2069 C CA . VAL A 1 274 ? -11.792 21.949 -22.555 1.00 88.12 274 VAL A CA 1
ATOM 2070 C C . VAL A 1 274 ? -12.621 22.026 -21.270 1.00 88.12 274 VAL A C 1
ATOM 2072 O O . VAL A 1 274 ? -13.691 21.427 -21.218 1.00 88.12 274 VAL A O 1
ATOM 2075 N N . GLY A 1 275 ? -12.194 22.842 -20.305 1.00 82.00 275 GLY A N 1
ATOM 2076 C CA . GLY A 1 275 ? -12.874 23.060 -19.032 1.00 82.00 275 GLY A CA 1
ATOM 2077 C C . GLY A 1 275 ? -12.348 22.148 -17.923 1.00 82.00 275 GLY A C 1
ATOM 2078 O O . GLY A 1 275 ? -11.988 20.994 -18.159 1.00 82.00 275 GLY A O 1
ATOM 2079 N N . ASP A 1 276 ? -12.334 22.664 -16.691 1.00 75.69 276 ASP A N 1
ATOM 2080 C CA . ASP A 1 276 ? -11.819 21.948 -15.511 1.00 75.69 276 ASP A CA 1
ATOM 2081 C C . ASP A 1 276 ? -12.551 20.626 -15.245 1.00 75.69 276 ASP A C 1
ATOM 2083 O O . ASP A 1 276 ? -11.956 19.656 -14.785 1.00 75.69 276 ASP A O 1
ATOM 2087 N N . ASN A 1 277 ? -13.832 20.557 -15.610 1.00 77.06 277 ASN A N 1
ATOM 2088 C CA . ASN A 1 277 ? -14.668 19.374 -15.417 1.00 77.06 277 ASN A CA 1
ATOM 2089 C C . ASN A 1 277 ? -14.418 18.269 -16.451 1.00 77.06 277 ASN A C 1
ATOM 2091 O O . ASN A 1 277 ? -15.127 17.270 -16.434 1.00 77.06 277 ASN A O 1
ATOM 2095 N N . HIS A 1 278 ? -13.441 18.434 -17.344 1.00 84.62 278 HIS A N 1
ATOM 2096 C CA . HIS A 1 278 ? -13.122 17.488 -18.417 1.00 84.62 278 HIS A CA 1
ATOM 2097 C C . HIS A 1 278 ? -11.655 17.063 -18.406 1.00 84.62 278 HIS A C 1
ATOM 2099 O O . HIS A 1 278 ? -11.235 16.302 -19.278 1.00 84.62 278 HIS A O 1
ATOM 2105 N N . VAL A 1 279 ? -10.875 17.523 -17.426 1.00 86.06 279 VAL A N 1
ATOM 2106 C CA . VAL A 1 279 ? -9.475 17.145 -17.244 1.00 86.06 279 VAL A CA 1
ATOM 2107 C C . VAL A 1 279 ? -9.300 16.497 -15.879 1.00 86.06 279 VAL A C 1
ATOM 2109 O O . VAL A 1 279 ? -9.473 17.129 -14.843 1.00 86.06 279 VAL A O 1
ATOM 2112 N N . TYR A 1 280 ? -8.916 15.225 -15.881 1.00 81.81 280 TYR A N 1
ATOM 2113 C CA . TYR A 1 280 ? -8.841 14.412 -14.674 1.00 81.81 280 TYR A CA 1
ATOM 2114 C C . TYR A 1 280 ? -7.416 13.912 -14.408 1.00 81.81 280 TYR A C 1
ATOM 2116 O O . TYR A 1 280 ? -6.653 13.638 -15.340 1.00 81.81 280 TYR A O 1
ATOM 2124 N N . PRO A 1 281 ? -7.037 13.717 -13.136 1.00 74.12 281 PRO A N 1
ATOM 2125 C CA . PRO A 1 281 ? -5.689 13.275 -12.788 1.00 74.12 281 PRO A CA 1
ATOM 2126 C C . PRO A 1 281 ? -5.422 11.822 -13.190 1.00 74.12 281 PRO A C 1
ATOM 2128 O O . PRO A 1 281 ? -4.311 11.488 -13.583 1.00 74.12 281 PRO A O 1
ATOM 2131 N N . ASN A 1 282 ? -6.431 10.950 -13.124 1.00 74.56 282 ASN A N 1
ATOM 2132 C CA . ASN A 1 282 ? -6.294 9.557 -13.530 1.00 74.56 282 ASN A CA 1
ATOM 2133 C C . ASN A 1 282 ? -7.547 9.055 -14.252 1.00 74.56 282 ASN A C 1
ATOM 2135 O O . ASN A 1 282 ? -8.616 9.668 -14.219 1.00 74.56 282 ASN A O 1
ATOM 2139 N N . MET A 1 283 ? -7.384 7.928 -14.933 1.00 78.25 283 MET A N 1
ATOM 2140 C CA . MET A 1 283 ? -8.418 7.345 -15.778 1.00 78.25 283 MET A CA 1
ATOM 2141 C C . MET A 1 283 ? -9.623 6.811 -14.989 1.00 78.25 283 MET A C 1
ATOM 2143 O O . MET A 1 283 ? -10.745 6.940 -15.466 1.00 78.25 283 MET A O 1
ATOM 2147 N N . ALA A 1 284 ? -9.426 6.242 -13.794 1.00 72.06 284 ALA A N 1
ATOM 2148 C CA . ALA A 1 284 ? -10.532 5.743 -12.969 1.00 72.06 284 ALA A CA 1
ATOM 2149 C C . ALA A 1 284 ? -11.462 6.888 -12.531 1.00 72.06 284 ALA A C 1
ATOM 2151 O O . ALA A 1 284 ? -12.681 6.778 -12.659 1.00 72.06 284 ALA A O 1
ATOM 2152 N N . HIS A 1 285 ? -10.884 8.021 -12.119 1.00 70.44 285 HIS A N 1
ATOM 2153 C CA . HIS A 1 285 ? -11.617 9.249 -11.812 1.00 70.44 285 HIS A CA 1
ATOM 2154 C C . HIS A 1 285 ? -12.354 9.794 -13.031 1.00 70.44 285 HIS A C 1
ATOM 2156 O O . HIS A 1 285 ? -13.530 10.133 -12.925 1.00 70.44 285 HIS A O 1
ATOM 2162 N N . ALA A 1 286 ? -11.687 9.832 -14.189 1.00 78.50 286 ALA A N 1
ATOM 2163 C CA . ALA A 1 286 ? -12.319 10.283 -15.419 1.00 78.50 286 ALA A CA 1
ATOM 2164 C C . ALA A 1 286 ? -13.548 9.434 -15.748 1.00 78.50 286 ALA A C 1
ATOM 2166 O O . ALA A 1 286 ? -14.630 9.973 -15.931 1.00 78.50 286 ALA A O 1
ATOM 2167 N N . ILE A 1 287 ? -13.413 8.105 -15.746 1.00 79.19 287 ILE A N 1
ATOM 2168 C CA . ILE A 1 287 ? -14.524 7.187 -16.020 1.00 79.19 287 ILE A CA 1
ATOM 2169 C C . ILE A 1 287 ? -15.668 7.398 -15.021 1.00 79.19 287 ILE A C 1
ATOM 2171 O O . ILE A 1 287 ? -16.819 7.433 -15.442 1.00 79.19 287 ILE A O 1
ATOM 2175 N N . ALA A 1 288 ? -15.374 7.572 -13.730 1.00 70.19 288 ALA A N 1
ATOM 2176 C CA . ALA A 1 288 ? -16.388 7.783 -12.698 1.00 70.19 288 ALA A CA 1
ATOM 2177 C C . ALA A 1 288 ? -17.229 9.048 -12.936 1.00 70.19 288 ALA A C 1
ATOM 2179 O O . ALA A 1 288 ? -18.456 8.977 -12.917 1.00 70.19 288 ALA A O 1
ATOM 2180 N N . ALA A 1 289 ? -16.574 10.180 -13.204 1.00 71.06 289 ALA A N 1
ATOM 2181 C CA . ALA A 1 289 ? -17.237 11.465 -13.419 1.00 71.06 289 ALA A CA 1
ATOM 2182 C C . ALA A 1 289 ? -18.046 11.498 -14.729 1.00 71.06 289 ALA A C 1
ATOM 2184 O O . ALA A 1 289 ? -19.138 12.057 -14.793 1.00 71.06 289 ALA A O 1
ATOM 2185 N N . ILE A 1 290 ? -17.519 10.847 -15.764 1.00 80.75 290 ILE A N 1
ATOM 2186 C CA . ILE A 1 290 ? -18.076 10.799 -17.122 1.00 80.75 290 ILE A CA 1
ATOM 2187 C C . ILE A 1 290 ? -19.232 9.802 -17.247 1.00 80.75 290 ILE A C 1
ATOM 2189 O O . ILE A 1 290 ? -20.090 9.917 -18.122 1.00 80.75 290 ILE A O 1
ATOM 2193 N N . TYR A 1 291 ? -19.271 8.768 -16.412 1.00 76.50 291 TYR A N 1
ATOM 2194 C CA . TYR A 1 291 ? -20.199 7.670 -16.639 1.00 76.50 291 TYR A CA 1
ATOM 2195 C C . TYR A 1 291 ? -21.664 8.101 -16.595 1.00 76.50 291 TYR A C 1
ATOM 2197 O O . TYR A 1 291 ? -22.432 7.656 -17.445 1.00 76.50 291 TYR A O 1
ATOM 2205 N N . ALA A 1 292 ? -22.037 8.965 -15.645 1.00 69.12 292 ALA A N 1
ATOM 2206 C CA . ALA A 1 292 ? -23.409 9.443 -15.488 1.00 69.12 292 ALA A CA 1
ATOM 2207 C C . ALA A 1 292 ? -23.863 10.311 -16.674 1.00 69.12 292 ALA A C 1
ATOM 2209 O O . ALA A 1 292 ? -25.000 10.187 -17.125 1.00 69.12 292 ALA A O 1
ATOM 2210 N N . SER A 1 293 ? -22.973 11.142 -17.234 1.00 72.44 293 SER A N 1
ATOM 2211 C CA . SER A 1 293 ? -23.263 11.912 -18.452 1.00 72.44 293 SER A CA 1
ATOM 2212 C C . SER A 1 293 ? -23.342 11.019 -19.692 1.00 72.44 293 SER A C 1
ATOM 2214 O O . SER A 1 293 ? -24.177 11.248 -20.571 1.00 72.44 293 SER A O 1
ATOM 2216 N N . ALA A 1 294 ? -22.514 9.975 -19.756 1.00 75.12 294 ALA A N 1
ATOM 2217 C CA . ALA A 1 294 ? -22.498 9.026 -20.864 1.00 75.12 294 ALA A CA 1
ATOM 2218 C C . ALA A 1 294 ? -23.664 8.012 -20.826 1.00 75.12 294 ALA A C 1
ATOM 2220 O O . ALA A 1 294 ? -24.093 7.564 -21.887 1.00 75.12 294 ALA A O 1
ATOM 2221 N N . HIS A 1 295 ? -24.206 7.677 -19.647 1.00 73.56 295 HIS A N 1
ATOM 2222 C CA . HIS A 1 295 ? -25.279 6.687 -19.453 1.00 73.56 295 HIS A CA 1
ATOM 2223 C C . HIS A 1 295 ? -26.477 7.302 -18.699 1.00 73.56 295 HIS A C 1
ATOM 2225 O O . HIS A 1 295 ? -26.589 7.137 -17.484 1.00 73.56 295 HIS A O 1
ATOM 2231 N N . PRO A 1 296 ? -27.407 7.986 -19.395 1.00 60.75 296 PRO A N 1
ATOM 2232 C CA . PRO A 1 296 ? -28.601 8.550 -18.761 1.00 60.75 296 PRO A CA 1
ATOM 2233 C C . PRO A 1 296 ? -29.559 7.482 -18.215 1.00 60.75 296 PRO A C 1
ATOM 2235 O O . PRO A 1 296 ? -30.294 7.742 -17.267 1.00 60.75 296 PRO A O 1
ATOM 2238 N N . GLU A 1 297 ? -29.546 6.284 -18.806 1.00 58.97 297 GLU A N 1
ATOM 2239 C CA . GLU A 1 297 ? -30.179 5.088 -18.255 1.00 58.97 297 GLU A CA 1
ATOM 2240 C C . GLU A 1 297 ? -29.069 4.067 -17.957 1.00 58.97 297 GLU A C 1
ATOM 2242 O O . GLU A 1 297 ? -28.304 3.726 -18.865 1.00 58.97 297 GLU A O 1
ATOM 2247 N N . PRO A 1 298 ? -28.915 3.606 -16.701 1.00 57.25 298 PRO A N 1
ATOM 2248 C CA . PRO A 1 298 ? -27.839 2.698 -16.334 1.00 57.25 298 PRO A CA 1
ATOM 2249 C C . PRO A 1 298 ? -28.068 1.326 -16.972 1.00 57.25 298 PRO A C 1
ATOM 2251 O O . PRO A 1 298 ? -28.911 0.545 -16.529 1.00 57.25 298 PRO A O 1
ATOM 2254 N N . GLU A 1 299 ? -27.297 1.022 -18.013 1.00 58.09 299 GLU A N 1
ATOM 2255 C CA . GLU A 1 299 ? -27.292 -0.299 -18.628 1.00 58.09 299 GLU A CA 1
ATOM 2256 C C . GLU A 1 299 ? -26.624 -1.308 -17.668 1.00 58.09 299 GLU A C 1
ATOM 2258 O O . GLU A 1 299 ? -25.499 -1.072 -17.208 1.00 58.09 299 GLU A O 1
ATOM 2263 N N . PRO A 1 300 ? -27.288 -2.430 -17.322 1.00 54.44 300 PRO A N 1
ATOM 2264 C CA . PRO A 1 300 ? -26.770 -3.370 -16.329 1.00 54.44 300 PRO A CA 1
ATOM 2265 C C . PRO A 1 300 ? -25.434 -4.022 -16.723 1.00 54.44 300 PRO A C 1
ATOM 2267 O O . PRO A 1 300 ? -24.664 -4.364 -15.824 1.00 54.44 300 PRO A O 1
ATOM 2270 N N . ASP A 1 301 ? -25.131 -4.110 -18.022 1.00 63.62 301 ASP A N 1
ATOM 2271 C CA . ASP A 1 301 ? -23.988 -4.853 -18.573 1.00 63.62 301 ASP A CA 1
ATOM 2272 C C . ASP A 1 301 ? -22.806 -3.964 -19.018 1.00 63.62 301 ASP A C 1
ATOM 2274 O O . ASP A 1 301 ? -21.917 -4.420 -19.735 1.00 63.62 301 ASP A O 1
ATOM 2278 N N . CYS A 1 302 ? -22.737 -2.693 -18.601 1.00 71.69 302 CYS A N 1
ATOM 2279 C CA . CYS A 1 302 ? -21.607 -1.836 -18.979 1.00 71.69 302 CYS A CA 1
ATOM 2280 C C . CYS A 1 302 ? -20.287 -2.301 -18.316 1.00 71.69 302 CYS A C 1
ATOM 2282 O O . CYS A 1 302 ? -20.182 -2.265 -17.081 1.00 71.69 302 CYS A O 1
ATOM 2284 N N . PRO A 1 303 ? -19.231 -2.633 -19.094 1.00 72.94 303 PRO A N 1
ATOM 2285 C CA . PRO A 1 303 ? -17.976 -3.156 -18.549 1.00 72.94 303 PRO A CA 1
ATOM 2286 C C . PRO A 1 303 ? -17.311 -2.203 -17.551 1.00 72.94 303 PRO A C 1
ATOM 2288 O O . PRO A 1 303 ? -16.768 -2.641 -16.540 1.00 72.94 303 PRO A O 1
ATOM 2291 N N . PHE A 1 304 ? -17.372 -0.887 -17.796 1.00 73.25 304 PHE A N 1
ATOM 2292 C CA . PHE A 1 304 ? -16.673 0.129 -16.993 1.00 73.25 304 PHE A CA 1
ATOM 2293 C C . PHE A 1 304 ? -17.197 0.280 -15.559 1.00 73.25 304 PHE A C 1
ATOM 2295 O O . PHE A 1 304 ? -16.515 0.870 -14.722 1.00 73.25 304 PHE A O 1
ATOM 2302 N N . ARG A 1 305 ? -18.345 -0.323 -15.226 1.00 66.31 305 ARG A N 1
ATOM 2303 C CA . ARG A 1 305 ? -18.892 -0.343 -13.860 1.00 66.31 305 ARG A CA 1
ATOM 2304 C C . ARG A 1 305 ? -18.011 -1.114 -12.865 1.00 66.31 305 ARG A C 1
ATOM 2306 O O . ARG A 1 305 ? -18.132 -0.951 -11.647 1.00 66.31 305 ARG A O 1
ATOM 2313 N N . THR A 1 306 ? -17.113 -1.974 -13.343 1.00 60.94 306 THR A N 1
ATOM 2314 C CA . THR A 1 306 ? -16.145 -2.666 -12.477 1.00 60.94 306 THR A CA 1
ATOM 2315 C C . THR A 1 306 ? -15.013 -1.764 -11.989 1.00 60.94 306 THR A C 1
ATOM 2317 O O . THR A 1 306 ? -14.417 -2.094 -10.969 1.00 60.94 306 THR A O 1
ATOM 2320 N N . VAL A 1 307 ? -14.761 -0.633 -12.659 1.00 60.84 307 VAL A N 1
ATOM 2321 C CA . VAL A 1 307 ? -13.606 0.257 -12.416 1.00 60.84 307 VAL A CA 1
ATOM 2322 C C . VAL A 1 307 ? -13.998 1.561 -11.704 1.00 60.84 307 VAL A C 1
ATOM 2324 O O . VAL A 1 307 ? -13.149 2.387 -11.389 1.00 60.84 307 VAL A O 1
ATOM 2327 N N . MET A 1 308 ? -15.289 1.758 -11.434 1.00 61.84 308 MET A N 1
ATOM 2328 C CA . MET A 1 308 ? -15.775 2.922 -10.693 1.00 61.84 308 MET A CA 1
ATOM 2329 C C . MET A 1 308 ? -15.356 2.879 -9.220 1.00 61.84 308 MET A C 1
ATOM 2331 O O . MET A 1 308 ? -15.391 1.789 -8.638 1.00 61.84 308 MET A O 1
ATOM 2335 N N . PRO A 1 309 ? -15.064 4.039 -8.599 1.00 60.69 309 PRO A N 1
ATOM 2336 C CA . PRO A 1 309 ? -14.949 4.141 -7.153 1.00 60.69 309 PRO A CA 1
ATOM 2337 C C . PRO A 1 309 ? -16.264 3.682 -6.519 1.00 60.69 309 PRO A C 1
ATOM 2339 O O . PRO A 1 309 ? -17.351 3.975 -7.022 1.00 60.69 309 PRO A O 1
ATOM 2342 N N . ARG A 1 310 ? -16.185 2.888 -5.450 1.00 66.06 310 ARG A N 1
ATOM 2343 C CA . ARG A 1 310 ? -17.367 2.258 -4.840 1.00 66.06 310 ARG A CA 1
ATOM 2344 C C . ARG A 1 310 ? -17.556 2.738 -3.418 1.00 66.06 310 ARG A C 1
ATOM 2346 O O . ARG A 1 310 ? -16.698 2.531 -2.568 1.00 66.06 310 ARG A O 1
ATOM 2353 N N . LEU A 1 311 ? -18.743 3.274 -3.153 1.00 78.19 311 LEU A N 1
ATOM 2354 C CA . LEU A 1 311 ? -19.240 3.464 -1.801 1.00 78.19 311 LEU A CA 1
ATOM 2355 C C . LEU A 1 311 ? -19.967 2.186 -1.363 1.00 78.19 311 LEU A C 1
ATOM 2357 O O . LEU A 1 311 ? -21.098 1.916 -1.781 1.00 78.19 311 LEU A O 1
ATOM 2361 N N . ALA A 1 312 ? -19.302 1.363 -0.558 1.00 83.88 312 ALA A N 1
ATOM 2362 C CA . ALA A 1 312 ? -19.893 0.139 -0.031 1.00 83.88 312 ALA A CA 1
ATOM 2363 C C . ALA A 1 312 ? -20.694 0.453 1.237 1.00 83.88 312 ALA A C 1
ATOM 2365 O O . ALA A 1 312 ? -20.165 1.059 2.166 1.00 83.88 312 ALA A O 1
ATOM 2366 N N . GLU A 1 313 ? -21.946 -0.001 1.302 1.00 89.81 313 GLU A N 1
ATOM 2367 C CA . GLU A 1 313 ? -22.696 -0.006 2.559 1.00 89.81 313 GLU A CA 1
ATOM 2368 C C . GLU A 1 313 ? -22.451 -1.339 3.269 1.00 89.81 313 GLU A C 1
ATOM 2370 O O . GLU A 1 313 ? -22.665 -2.414 2.698 1.00 89.81 313 GLU A O 1
ATOM 2375 N N . LEU A 1 314 ? -21.934 -1.277 4.492 1.00 90.00 314 LEU A N 1
ATOM 2376 C CA . LEU A 1 314 ? -21.505 -2.446 5.243 1.00 90.00 314 LEU A CA 1
ATOM 2377 C C . LEU A 1 314 ? -22.553 -2.876 6.265 1.00 90.00 314 LEU A C 1
ATOM 2379 O O . LEU A 1 314 ? -23.207 -2.053 6.900 1.00 90.00 314 LEU A O 1
ATOM 2383 N N . SER A 1 315 ? -22.640 -4.185 6.482 1.00 90.56 315 SER A N 1
ATOM 2384 C CA . SER A 1 315 ? -23.383 -4.790 7.585 1.00 90.56 315 SER A CA 1
ATOM 2385 C C . SER A 1 315 ? -22.559 -5.883 8.266 1.00 90.56 315 SER A C 1
ATOM 2387 O O . SER A 1 315 ? -21.534 -6.338 7.740 1.00 90.56 315 SER A O 1
ATOM 2389 N N . LEU A 1 316 ? -22.981 -6.280 9.466 1.00 86.56 316 LEU A N 1
ATOM 2390 C CA . LEU A 1 316 ? -22.325 -7.320 10.245 1.00 86.56 316 LEU A CA 1
ATOM 2391 C C . LEU A 1 316 ? -22.705 -8.700 9.702 1.00 86.56 316 LEU A C 1
ATOM 2393 O O . LEU A 1 316 ? -23.865 -9.108 9.724 1.00 86.56 316 LEU A O 1
ATOM 2397 N N . HIS A 1 317 ? -21.710 -9.434 9.222 1.00 86.69 317 HIS A N 1
ATOM 2398 C CA . HIS A 1 317 ? -21.873 -10.823 8.824 1.00 86.69 317 HIS A CA 1
ATOM 2399 C C . HIS A 1 317 ? -21.896 -11.731 10.076 1.00 86.69 317 HIS A C 1
ATOM 2401 O O . HIS A 1 317 ? -21.258 -11.401 11.079 1.00 86.69 317 HIS A O 1
ATOM 2407 N N . PRO A 1 318 ? -22.567 -12.902 10.051 1.00 78.62 318 PRO A N 1
ATOM 2408 C CA . PRO A 1 318 ? -22.643 -13.814 11.205 1.00 78.62 318 PRO A CA 1
ATOM 2409 C C . PRO A 1 318 ? -21.300 -14.327 11.758 1.00 78.62 318 PRO A C 1
ATOM 2411 O O . PRO A 1 318 ? -21.261 -14.871 12.856 1.00 78.62 318 PRO A O 1
ATOM 2414 N N . ASP A 1 319 ? -20.203 -14.170 11.012 1.00 79.50 319 ASP A N 1
ATOM 2415 C CA . ASP A 1 319 ? -18.836 -14.482 11.462 1.00 79.50 319 ASP A CA 1
ATOM 2416 C C . ASP A 1 319 ? -18.194 -13.350 12.290 1.00 79.50 319 ASP A C 1
ATOM 2418 O O . ASP A 1 319 ? -17.047 -13.477 12.715 1.00 79.50 319 ASP A O 1
ATOM 2422 N N . GLY A 1 320 ? -18.912 -12.243 12.504 1.00 73.12 320 GLY A N 1
ATOM 2423 C CA . GLY A 1 320 ? -18.440 -11.057 13.217 1.00 73.12 320 GLY A CA 1
ATOM 2424 C C . GLY A 1 320 ? -17.670 -10.054 12.349 1.00 73.12 320 GLY A C 1
ATOM 2425 O O . GLY A 1 320 ? -17.173 -9.062 12.878 1.00 73.12 320 GLY A O 1
ATOM 2426 N N . SER A 1 321 ? -17.558 -10.271 11.033 1.00 83.56 321 SER A N 1
ATOM 2427 C CA . SER A 1 321 ? -16.869 -9.352 10.116 1.00 83.56 321 SER A CA 1
ATOM 2428 C C . SER A 1 321 ? -17.822 -8.370 9.427 1.00 83.56 321 SER A C 1
ATOM 2430 O O . SER A 1 321 ? -18.956 -8.712 9.098 1.00 83.56 321 SER A O 1
ATOM 2432 N N . LEU A 1 322 ? -17.360 -7.145 9.159 1.00 85.50 322 LEU A N 1
ATOM 2433 C CA . LEU A 1 322 ? -18.106 -6.184 8.340 1.00 85.50 322 LEU A CA 1
ATOM 2434 C C . LEU A 1 322 ? -17.924 -6.510 6.855 1.00 85.50 322 LEU A C 1
ATOM 2436 O O . LEU A 1 322 ? -16.797 -6.617 6.358 1.00 85.50 322 LEU A O 1
ATOM 2440 N N . ARG A 1 323 ? -19.035 -6.674 6.136 1.00 86.44 323 ARG A N 1
ATOM 2441 C CA . ARG A 1 323 ? -19.058 -7.009 4.706 1.00 86.44 323 ARG A CA 1
ATOM 2442 C C . ARG A 1 323 ? -20.039 -6.110 3.970 1.00 86.44 323 ARG A C 1
ATOM 2444 O O . ARG A 1 323 ? -20.995 -5.623 4.559 1.00 86.44 323 ARG A O 1
ATOM 2451 N N . ASP A 1 324 ? -19.798 -5.940 2.675 1.00 86.25 324 ASP A N 1
ATOM 2452 C CA . ASP A 1 324 ? -20.729 -5.273 1.763 1.00 86.25 324 ASP A CA 1
ATOM 2453 C C . ASP A 1 324 ? -22.090 -5.980 1.803 1.00 86.25 324 ASP A C 1
ATOM 2455 O O . ASP A 1 324 ? -22.187 -7.176 1.491 1.00 86.25 324 ASP A O 1
ATOM 2459 N N . ALA A 1 325 ? -23.113 -5.241 2.230 1.00 84.62 325 ALA A N 1
ATOM 2460 C CA . ALA A 1 325 ? -24.434 -5.780 2.493 1.00 84.62 325 ALA A CA 1
ATOM 2461 C C . ALA A 1 325 ? -25.142 -6.230 1.215 1.00 84.62 325 ALA A C 1
ATOM 2463 O O . ALA A 1 325 ? -25.770 -7.285 1.207 1.00 84.62 325 ALA A O 1
ATOM 2464 N N . ILE A 1 326 ? -24.968 -5.496 0.114 1.00 79.88 326 ILE A N 1
ATOM 2465 C CA . ILE A 1 326 ? -25.582 -5.820 -1.178 1.00 79.88 326 ILE A CA 1
ATOM 2466 C C . ILE A 1 326 ? -24.949 -7.094 -1.738 1.00 79.88 326 ILE A C 1
ATOM 2468 O O . ILE A 1 326 ? -25.640 -8.006 -2.185 1.00 79.88 326 ILE A O 1
ATOM 2472 N N . ARG A 1 327 ? -23.617 -7.200 -1.685 1.00 78.00 327 ARG A N 1
ATOM 2473 C CA . ARG A 1 327 ? -22.897 -8.347 -2.261 1.00 78.00 327 ARG A CA 1
ATOM 2474 C C . ARG A 1 327 ? -23.135 -9.652 -1.501 1.00 78.00 327 ARG A C 1
ATOM 2476 O O . ARG A 1 327 ? -22.975 -10.732 -2.073 1.00 78.00 327 ARG A O 1
ATOM 2483 N N . LYS A 1 328 ? -23.407 -9.560 -0.201 1.00 81.06 328 LYS A N 1
ATOM 2484 C CA . LYS A 1 328 ? -23.575 -10.713 0.692 1.00 81.06 328 LYS A CA 1
ATOM 2485 C C . LYS A 1 328 ? -25.014 -10.938 1.146 1.00 81.06 328 LYS A C 1
ATOM 2487 O O . LYS A 1 328 ? -25.213 -11.852 1.937 1.00 81.06 328 LYS A O 1
ATOM 2492 N N . ASP A 1 329 ? -25.962 -10.165 0.617 1.00 82.81 329 ASP A N 1
ATOM 2493 C CA . ASP A 1 329 ? -27.384 -10.223 0.974 1.00 82.81 329 ASP A CA 1
ATOM 2494 C C . ASP A 1 329 ? -27.594 -10.138 2.499 1.00 82.81 329 ASP A C 1
ATOM 2496 O O . ASP A 1 329 ? -28.227 -10.987 3.125 1.00 82.81 329 ASP A O 1
ATOM 2500 N N . LEU A 1 330 ? -26.950 -9.144 3.125 1.00 86.81 330 LEU A N 1
ATOM 2501 C CA . LEU A 1 330 ? -27.000 -8.931 4.573 1.00 86.81 330 LEU A CA 1
ATOM 2502 C C . LEU A 1 330 ? -28.065 -7.892 4.942 1.00 86.81 330 LEU A C 1
ATOM 2504 O O . LEU A 1 330 ? -28.231 -6.902 4.226 1.00 86.81 330 LEU A O 1
ATOM 2508 N N . PRO A 1 331 ? -28.746 -8.059 6.091 1.00 86.94 331 PRO A N 1
ATOM 2509 C CA . PRO A 1 331 ? -29.722 -7.086 6.563 1.00 86.94 331 PRO A CA 1
ATOM 2510 C C . PRO A 1 331 ? -29.043 -5.756 6.905 1.00 86.94 331 PRO A C 1
ATOM 2512 O O . PRO A 1 331 ? -28.000 -5.738 7.557 1.00 86.94 331 PRO A O 1
ATOM 2515 N N . LEU A 1 332 ? -29.645 -4.642 6.494 1.00 88.25 332 LEU A N 1
ATOM 2516 C CA . LEU A 1 332 ? -29.200 -3.291 6.843 1.00 88.25 332 LEU A CA 1
ATOM 2517 C C . LEU A 1 332 ? -29.917 -2.790 8.101 1.00 88.25 332 LEU A C 1
ATOM 2519 O O . LEU A 1 332 ? -31.063 -3.157 8.366 1.00 88.25 332 LEU A O 1
ATOM 2523 N N . CYS A 1 333 ? -29.242 -1.943 8.878 1.00 85.44 333 CYS A N 1
ATOM 2524 C CA . CYS A 1 333 ? -29.863 -1.256 10.007 1.00 85.44 333 CYS A CA 1
ATOM 2525 C C . CYS A 1 333 ? -30.736 -0.096 9.502 1.00 85.44 333 CYS A C 1
ATOM 2527 O O . CYS A 1 333 ? -30.396 0.576 8.530 1.00 85.44 333 CYS A O 1
ATOM 2529 N N . ARG A 1 334 ? -31.861 0.150 10.181 1.00 86.06 334 ARG A N 1
ATOM 2530 C CA . ARG A 1 334 ? -32.773 1.261 9.867 1.00 86.06 334 ARG A CA 1
ATOM 2531 C C . ARG A 1 334 ? -32.279 2.604 10.398 1.00 86.06 334 ARG A C 1
ATOM 2533 O O . ARG A 1 334 ? -32.512 3.622 9.759 1.00 86.06 334 ARG A O 1
ATOM 2540 N N . HIS A 1 335 ? -31.569 2.585 11.527 1.00 86.25 335 HIS A N 1
ATOM 2541 C CA . HIS A 1 335 ? -31.130 3.788 12.237 1.00 86.25 335 HIS A CA 1
ATOM 2542 C C . HIS A 1 335 ? -29.677 4.197 11.929 1.00 86.25 335 HIS A C 1
ATOM 2544 O O . HIS A 1 335 ? -29.337 5.368 12.101 1.00 86.25 335 HIS A O 1
ATOM 2550 N N . ILE A 1 336 ? -28.831 3.261 11.468 1.00 88.19 336 ILE A N 1
ATOM 2551 C CA . ILE A 1 336 ? -27.389 3.471 11.235 1.00 88.19 336 ILE A CA 1
ATOM 2552 C C . ILE A 1 336 ? -27.004 3.032 9.822 1.00 88.19 336 ILE A C 1
ATOM 2554 O O . ILE A 1 336 ? -27.176 1.865 9.467 1.00 88.19 336 ILE A O 1
ATOM 2558 N N . ALA A 1 337 ? -26.399 3.935 9.056 1.00 90.62 337 ALA A N 1
ATOM 2559 C CA . ALA A 1 337 ? -25.766 3.627 7.777 1.00 90.62 337 ALA A CA 1
ATOM 2560 C C . ALA A 1 337 ? -24.244 3.590 7.955 1.00 90.62 337 ALA A C 1
ATOM 2562 O O . ALA A 1 337 ? -23.652 4.567 8.406 1.00 90.62 337 ALA A O 1
ATOM 2563 N N . VAL A 1 338 ? -23.603 2.474 7.599 1.00 91.38 338 VAL A N 1
ATOM 2564 C CA . VAL A 1 338 ? -22.139 2.333 7.647 1.00 91.38 338 VAL A CA 1
ATOM 2565 C C . VAL A 1 338 ? -21.606 2.318 6.222 1.00 91.38 338 VAL A C 1
ATOM 2567 O O . VAL A 1 338 ? -21.814 1.353 5.492 1.00 91.38 338 VAL A O 1
ATOM 2570 N N . LEU A 1 339 ? -20.920 3.382 5.824 1.00 91.12 339 LEU A N 1
ATOM 2571 C CA . LEU A 1 339 ? -20.428 3.599 4.470 1.00 91.12 339 LEU A CA 1
ATOM 2572 C C . LEU A 1 339 ? -18.902 3.511 4.451 1.00 91.12 339 LEU A C 1
ATOM 2574 O O . LEU A 1 339 ? -18.222 4.139 5.260 1.00 91.12 339 LEU A O 1
ATOM 2578 N N . ARG A 1 340 ? -18.344 2.735 3.525 1.00 89.12 340 ARG A N 1
ATOM 2579 C CA . ARG A 1 340 ? -16.898 2.637 3.314 1.00 89.12 340 ARG A CA 1
ATOM 2580 C C . ARG A 1 340 ? -16.535 3.125 1.925 1.00 89.12 340 ARG A C 1
ATOM 2582 O O . ARG A 1 340 ? -17.120 2.672 0.939 1.00 89.12 340 ARG A O 1
ATOM 2589 N N . PHE A 1 341 ? -15.540 4.000 1.881 1.00 83.25 341 PHE A N 1
ATOM 2590 C CA . PHE A 1 341 ? -14.930 4.489 0.657 1.00 83.25 341 PHE A CA 1
ATOM 2591 C C . PHE A 1 341 ? -13.454 4.089 0.653 1.00 83.25 341 PHE A C 1
ATOM 2593 O O . PHE A 1 341 ? -12.737 4.355 1.618 1.00 83.25 341 PHE A O 1
ATOM 2600 N N . ASP A 1 342 ? -13.031 3.390 -0.401 1.00 74.12 342 ASP A N 1
ATOM 2601 C CA . ASP A 1 342 ? -11.705 2.766 -0.477 1.00 74.12 342 ASP A CA 1
ATOM 2602 C C . ASP A 1 342 ? -10.728 3.521 -1.406 1.00 74.12 342 ASP A C 1
ATOM 2604 O O . ASP A 1 342 ? -9.602 3.069 -1.604 1.00 74.12 342 ASP A O 1
ATOM 2608 N N . ASP A 1 343 ? -11.136 4.671 -1.955 1.00 71.81 343 ASP A N 1
ATOM 2609 C CA . ASP A 1 343 ? -10.335 5.479 -2.882 1.00 71.81 343 ASP A CA 1
ATOM 2610 C C . ASP A 1 343 ? -9.815 6.777 -2.216 1.00 71.81 343 ASP A C 1
ATOM 2612 O O . ASP A 1 343 ? -10.426 7.274 -1.265 1.00 71.81 343 ASP A O 1
ATOM 2616 N N . PRO A 1 344 ? -8.694 7.365 -2.686 1.00 68.00 344 PRO A N 1
ATOM 2617 C CA . PRO A 1 344 ? -8.230 8.683 -2.232 1.00 68.00 344 PRO A CA 1
ATOM 2618 C C . PRO A 1 344 ? -9.287 9.766 -2.468 1.00 68.00 344 PRO A C 1
ATOM 2620 O O . PRO A 1 344 ? -9.945 9.741 -3.503 1.00 68.00 344 PRO A O 1
ATOM 2623 N N . LEU A 1 345 ? -9.434 10.741 -1.572 1.00 68.75 345 LEU A N 1
ATOM 2624 C CA . LEU A 1 345 ? -10.405 11.828 -1.736 1.00 68.75 345 LEU A CA 1
ATOM 2625 C C . LEU A 1 345 ? -9.766 13.031 -2.436 1.00 68.75 345 LEU A C 1
ATOM 2627 O O . LEU A 1 345 ? -8.839 13.652 -1.939 1.00 68.75 345 LEU A O 1
ATOM 2631 N N . THR A 1 346 ? -10.289 13.389 -3.600 1.00 61.62 346 THR A N 1
ATOM 2632 C CA . THR A 1 346 ? -9.839 14.549 -4.378 1.00 61.62 346 THR A CA 1
ATOM 2633 C C . THR A 1 346 ? -11.021 15.448 -4.710 1.00 61.62 346 THR A C 1
ATOM 2635 O O . THR A 1 346 ? -12.179 15.032 -4.598 1.00 61.62 346 THR A O 1
ATOM 2638 N N . TYR A 1 347 ? -10.770 16.667 -5.191 1.00 58.31 347 TYR A N 1
ATOM 2639 C CA . TYR A 1 347 ? -11.842 17.535 -5.706 1.00 58.31 347 TYR A CA 1
ATOM 2640 C C . TYR A 1 347 ? -12.756 16.833 -6.730 1.00 58.31 347 TYR A C 1
ATOM 2642 O O . TYR A 1 347 ? -13.948 17.127 -6.795 1.00 58.31 347 TYR A O 1
ATOM 2650 N N . ALA A 1 348 ? -12.202 15.907 -7.521 1.00 48.97 348 ALA A N 1
ATOM 2651 C CA . ALA A 1 348 ? -12.875 15.291 -8.661 1.00 48.97 348 ALA A CA 1
ATOM 2652 C C . ALA A 1 348 ? -13.811 14.121 -8.305 1.00 48.97 348 ALA A C 1
ATOM 2654 O O . ALA A 1 348 ? -14.718 13.826 -9.076 1.00 48.97 348 ALA A O 1
ATOM 2655 N N . ASN A 1 349 ? -13.605 13.431 -7.177 1.00 57.47 349 ASN A N 1
ATOM 2656 C CA . ASN A 1 349 ? -14.414 12.261 -6.790 1.00 57.47 349 ASN A CA 1
ATOM 2657 C C . ASN A 1 349 ? -15.230 12.462 -5.504 1.00 57.47 349 ASN A C 1
ATOM 2659 O O . ASN A 1 349 ? -16.054 11.617 -5.158 1.00 57.47 349 ASN A O 1
ATOM 2663 N N . THR A 1 350 ? -15.052 13.591 -4.824 1.00 68.00 350 THR A N 1
ATOM 2664 C CA . THR A 1 350 ? -15.861 13.968 -3.659 1.00 68.00 350 THR A CA 1
ATOM 2665 C C . THR A 1 350 ? -17.312 14.275 -4.029 1.00 68.00 350 THR A C 1
ATOM 2667 O O . THR A 1 350 ? -18.199 13.927 -3.255 1.00 68.00 350 THR A O 1
ATOM 2670 N N . ASP A 1 351 ? -17.578 14.781 -5.239 1.00 66.94 351 ASP A N 1
ATOM 2671 C CA . ASP A 1 351 ? -18.953 14.948 -5.749 1.00 66.94 351 ASP A CA 1
ATOM 2672 C C . ASP A 1 351 ? -19.652 13.598 -5.943 1.00 66.94 351 ASP A C 1
ATOM 2674 O O . ASP A 1 351 ? -20.832 13.443 -5.636 1.00 66.94 351 ASP A O 1
ATOM 2678 N N . PHE A 1 352 ? -18.908 12.596 -6.422 1.00 70.56 352 PHE A N 1
ATOM 2679 C CA . PHE A 1 352 ? -19.422 11.235 -6.546 1.00 70.56 352 PHE A CA 1
ATOM 2680 C C . PHE A 1 352 ? -19.734 10.642 -5.167 1.00 70.56 352 PHE A C 1
ATOM 2682 O O . PHE A 1 352 ? -20.804 10.065 -4.978 1.00 70.56 352 PHE A O 1
ATOM 2689 N N . LEU A 1 353 ? -18.830 10.815 -4.193 1.00 76.12 353 LEU A N 1
ATOM 2690 C CA . LEU A 1 353 ? -19.062 10.381 -2.814 1.00 76.12 353 LEU A CA 1
ATOM 2691 C C . LEU A 1 353 ? -20.328 11.023 -2.234 1.00 76.12 353 LEU A C 1
ATOM 2693 O O . LEU A 1 353 ? -21.127 10.323 -1.615 1.00 76.12 353 LEU A O 1
ATOM 2697 N N . GLU A 1 354 ? -20.523 12.325 -2.436 1.00 79.94 354 GLU A N 1
ATOM 2698 C CA . GLU A 1 354 ? -21.704 13.054 -1.972 1.00 79.94 354 GLU A CA 1
ATOM 2699 C C . GLU A 1 354 ? -22.992 12.535 -2.620 1.00 79.94 354 GLU A C 1
ATOM 2701 O O . GLU A 1 354 ? -23.918 12.146 -1.906 1.00 79.94 354 GLU A O 1
ATOM 2706 N N . GLN A 1 355 ? -23.045 12.459 -3.951 1.00 76.25 355 GLN A N 1
ATOM 2707 C CA . GLN A 1 355 ? -24.234 12.000 -4.676 1.00 76.25 355 GLN A CA 1
ATOM 2708 C C . GLN A 1 355 ? -24.613 10.563 -4.311 1.00 76.25 355 GLN A C 1
ATOM 2710 O O . GLN A 1 355 ? -25.771 10.288 -3.998 1.00 76.25 355 GLN A O 1
ATOM 2715 N N . GLU A 1 356 ? -23.639 9.653 -4.303 1.00 77.38 356 GLU A N 1
ATOM 2716 C CA . GLU A 1 356 ? -23.866 8.243 -3.984 1.00 77.38 356 GLU A CA 1
ATOM 2717 C C . GLU A 1 356 ? -24.251 8.056 -2.509 1.00 77.38 356 GLU A C 1
ATOM 2719 O O . GLU A 1 356 ? -25.072 7.193 -2.187 1.00 77.38 356 GLU A O 1
ATOM 2724 N N . THR A 1 357 ? -23.708 8.882 -1.605 1.00 84.25 357 THR A N 1
ATOM 2725 C CA . THR A 1 357 ? -24.151 8.921 -0.205 1.00 84.25 357 THR A CA 1
ATOM 2726 C C . THR A 1 357 ? -25.620 9.315 -0.149 1.00 84.25 357 THR A C 1
ATOM 2728 O O . THR A 1 357 ? -26.428 8.533 0.340 1.00 84.25 357 THR A O 1
ATOM 2731 N N . LEU A 1 358 ? -25.997 10.475 -0.692 1.00 83.88 358 LEU A N 1
ATOM 2732 C CA . LEU A 1 358 ? -27.373 10.975 -0.631 1.00 83.88 358 LEU A CA 1
ATOM 2733 C C . LEU A 1 358 ? -28.379 9.986 -1.240 1.00 83.88 358 LEU A C 1
ATOM 2735 O O . LEU A 1 358 ? -29.412 9.726 -0.626 1.00 83.88 358 LEU A O 1
ATOM 2739 N N . LEU A 1 359 ? -28.044 9.359 -2.372 1.00 81.31 359 LEU A N 1
ATOM 2740 C CA . LEU A 1 359 ? -28.868 8.323 -3.009 1.00 81.31 359 LEU A CA 1
ATOM 2741 C C . LEU A 1 359 ? -29.089 7.095 -2.113 1.00 81.31 359 LEU A C 1
ATOM 2743 O O . LEU A 1 359 ? -30.189 6.550 -2.074 1.00 81.31 359 LEU A O 1
ATOM 2747 N N . LYS A 1 360 ? -28.071 6.642 -1.370 1.00 82.56 360 LYS A N 1
ATOM 2748 C CA . LYS A 1 360 ? -28.206 5.493 -0.451 1.00 82.56 360 LYS A CA 1
ATOM 2749 C C . LYS A 1 360 ? -29.050 5.803 0.783 1.00 82.56 360 LYS A C 1
ATOM 2751 O O . LYS A 1 360 ? -29.644 4.884 1.357 1.00 82.56 360 LYS A O 1
ATOM 2756 N N . LEU A 1 361 ? -29.071 7.067 1.203 1.00 85.00 361 LEU A N 1
ATOM 2757 C CA . LEU A 1 361 ? -29.845 7.532 2.355 1.00 85.00 361 LEU A CA 1
ATOM 2758 C C . LEU A 1 361 ? -31.286 7.909 1.972 1.00 85.00 361 LEU A C 1
ATOM 2760 O O . LEU A 1 361 ? -32.162 7.945 2.839 1.00 85.00 361 LEU A O 1
ATOM 2764 N N . GLU A 1 362 ? -31.556 8.149 0.687 1.00 82.12 362 GLU A N 1
ATOM 2765 C CA . GLU A 1 362 ? -32.878 8.510 0.182 1.00 82.12 362 GLU A CA 1
ATOM 2766 C C . GLU A 1 362 ? -33.930 7.438 0.533 1.00 82.12 362 GLU A C 1
ATOM 2768 O O . GLU A 1 362 ? -33.727 6.234 0.375 1.00 82.12 362 GLU A O 1
ATOM 2773 N N . GLY A 1 363 ? -35.079 7.876 1.056 1.00 76.25 363 GLY A N 1
ATOM 2774 C CA . GLY A 1 363 ? -36.172 6.977 1.438 1.00 76.25 363 GLY A CA 1
ATOM 2775 C C . GLY A 1 363 ? -35.999 6.245 2.778 1.00 76.25 363 GLY A C 1
ATOM 2776 O O . GLY A 1 363 ? -36.798 5.352 3.066 1.00 76.25 363 GLY A O 1
ATOM 2777 N N . ARG A 1 364 ? -35.020 6.620 3.620 1.00 84.06 364 ARG A N 1
ATOM 2778 C CA . ARG A 1 364 ? -34.829 6.074 4.982 1.00 84.06 364 ARG A CA 1
ATOM 2779 C C . ARG A 1 364 ? -35.205 7.084 6.084 1.00 84.06 364 ARG A C 1
ATOM 2781 O O . ARG A 1 364 ? -34.325 7.725 6.648 1.00 84.06 364 ARG A O 1
ATOM 2788 N N . PRO A 1 365 ? -36.495 7.224 6.441 1.00 77.31 365 PRO A N 1
ATOM 2789 C CA . PRO A 1 365 ? -36.952 8.247 7.391 1.00 77.31 365 PRO A CA 1
ATOM 2790 C C . PRO A 1 365 ? -36.552 7.984 8.853 1.00 77.31 365 PRO A C 1
ATOM 2792 O O . PRO A 1 365 ? -36.611 8.893 9.672 1.00 77.31 365 PRO A O 1
ATOM 2795 N N . GLU A 1 366 ? -36.183 6.746 9.190 1.00 83.06 366 GLU A N 1
ATOM 2796 C CA . GLU A 1 366 ? -35.779 6.335 10.545 1.00 83.06 366 GLU A CA 1
ATOM 2797 C C . GLU A 1 366 ? -34.266 6.463 10.778 1.00 83.06 366 GLU A C 1
ATOM 2799 O O . GLU A 1 366 ? -33.781 6.193 11.878 1.00 83.06 366 GLU A O 1
ATOM 2804 N N . LEU A 1 367 ? -33.510 6.872 9.756 1.00 86.81 367 LEU A N 1
ATOM 2805 C CA . LEU A 1 367 ? -32.070 7.008 9.861 1.00 86.81 367 LEU A CA 1
ATOM 2806 C C . LEU A 1 367 ? -31.721 8.172 10.794 1.00 86.81 367 LEU A C 1
ATOM 2808 O O . LEU A 1 367 ? -32.214 9.283 10.621 1.00 86.81 367 LEU A O 1
ATOM 2812 N N . ARG A 1 368 ? -30.861 7.911 11.780 1.00 85.81 368 ARG A N 1
ATOM 2813 C CA . ARG A 1 368 ? -30.374 8.921 12.731 1.00 85.81 368 ARG A CA 1
ATOM 2814 C C . ARG A 1 368 ? -28.873 9.165 12.591 1.00 85.81 368 ARG A C 1
ATOM 2816 O O . ARG A 1 368 ? -28.409 10.249 12.928 1.00 85.81 368 ARG A O 1
ATOM 2823 N N . GLN A 1 369 ? -28.118 8.185 12.080 1.00 87.56 369 GLN A N 1
ATOM 2824 C CA . GLN A 1 369 ? -26.659 8.256 12.045 1.00 87.56 369 GLN A CA 1
ATOM 2825 C C . GLN A 1 369 ? -26.028 7.666 10.781 1.00 87.56 369 GLN A C 1
ATOM 2827 O O . GLN A 1 369 ? -26.438 6.616 10.279 1.00 87.56 369 GLN A O 1
ATOM 2832 N N . VAL A 1 370 ? -24.973 8.330 10.310 1.00 90.06 370 VAL A N 1
ATOM 2833 C CA . VAL A 1 370 ? -24.121 7.927 9.189 1.00 90.06 370 VAL A CA 1
ATOM 2834 C C . VAL A 1 370 ? -22.682 7.801 9.683 1.00 90.06 370 VAL A C 1
ATOM 2836 O O . VAL A 1 370 ? -22.104 8.741 10.227 1.00 90.06 370 VAL A O 1
ATOM 2839 N N . LEU A 1 371 ? -22.088 6.631 9.484 1.00 88.62 371 LEU A N 1
ATOM 2840 C CA . LEU A 1 371 ? -20.706 6.338 9.838 1.00 88.62 371 LEU A CA 1
ATOM 2841 C C . LEU A 1 371 ? -19.877 6.125 8.572 1.00 88.62 371 LEU A C 1
ATOM 2843 O O . LEU A 1 371 ? -20.145 5.194 7.815 1.00 88.62 371 LEU A O 1
ATOM 2847 N N . PHE A 1 372 ? -18.821 6.916 8.398 1.00 89.44 372 PHE A N 1
ATOM 2848 C CA . PHE A 1 372 ? -17.835 6.717 7.340 1.00 89.44 372 PHE A CA 1
ATOM 2849 C C . PHE A 1 372 ? -16.613 5.944 7.851 1.00 89.44 372 PHE A C 1
ATOM 2851 O O . PHE A 1 372 ? -15.960 6.326 8.825 1.00 89.44 372 PHE A O 1
ATOM 2858 N N . ILE A 1 373 ? -16.271 4.851 7.173 1.00 88.38 373 ILE A N 1
ATOM 2859 C CA . ILE A 1 373 ? -15.029 4.107 7.394 1.00 88.38 373 ILE A CA 1
ATOM 2860 C C . ILE A 1 373 ? -13.996 4.590 6.380 1.00 88.38 373 ILE A C 1
ATOM 2862 O O . ILE A 1 373 ? -14.099 4.298 5.189 1.00 88.38 373 ILE A O 1
ATOM 2866 N N . ALA A 1 374 ? -12.992 5.304 6.879 1.00 82.88 374 ALA A N 1
ATOM 2867 C CA . ALA A 1 374 ? -11.981 6.012 6.106 1.00 82.88 374 ALA A CA 1
ATOM 2868 C C . ALA A 1 374 ? -10.662 5.239 5.934 1.00 82.88 374 ALA A C 1
ATOM 2870 O O . ALA A 1 374 ? -9.721 5.757 5.345 1.00 82.88 374 ALA A O 1
ATOM 2871 N N . HIS A 1 375 ? -10.571 3.992 6.409 1.00 80.00 375 HIS A N 1
ATOM 2872 C CA . HIS A 1 375 ? -9.318 3.222 6.377 1.00 80.00 375 HIS A CA 1
ATOM 2873 C C . HIS A 1 375 ? -8.745 2.995 4.967 1.00 80.00 375 HIS A C 1
ATOM 2875 O O . HIS A 1 375 ? -7.528 2.852 4.792 1.00 80.00 375 HIS A O 1
ATOM 2881 N N . GLY A 1 376 ? -9.624 2.951 3.964 1.00 70.25 376 GLY A N 1
ATOM 2882 C CA . GLY A 1 376 ? -9.244 2.818 2.562 1.00 70.25 376 GLY A CA 1
ATOM 2883 C C . GLY A 1 376 ? -8.826 4.134 1.897 1.00 70.25 376 GLY A C 1
ATOM 2884 O O . GLY A 1 376 ? -8.176 4.091 0.858 1.00 70.25 376 GLY A O 1
ATOM 2885 N N . ILE A 1 377 ? -9.096 5.292 2.511 1.00 77.88 377 ILE A N 1
ATOM 2886 C CA . ILE A 1 377 ? -8.680 6.595 1.982 1.00 77.88 377 ILE A CA 1
ATOM 2887 C C . ILE A 1 377 ? -7.168 6.721 2.171 1.00 77.88 377 ILE A C 1
ATOM 2889 O O . ILE A 1 377 ? -6.666 6.873 3.286 1.00 77.88 377 ILE A O 1
ATOM 2893 N N . ALA A 1 378 ? -6.434 6.593 1.068 1.00 71.75 378 ALA A N 1
ATOM 2894 C CA . ALA A 1 378 ? -4.977 6.625 1.091 1.00 71.75 378 ALA A CA 1
ATOM 2895 C C . ALA A 1 378 ? -4.404 8.049 1.122 1.00 71.75 378 ALA A C 1
ATOM 2897 O O . ALA A 1 378 ? -3.308 8.215 1.638 1.00 71.75 378 ALA A O 1
ATOM 2898 N N . ASP A 1 379 ? -5.121 9.034 0.574 1.00 72.25 379 ASP A N 1
ATOM 2899 C CA . ASP A 1 379 ? -4.688 10.433 0.473 1.00 72.25 379 ASP A CA 1
ATOM 2900 C C . ASP A 1 379 ? -5.913 11.362 0.355 1.00 72.25 379 ASP A C 1
ATOM 2902 O O . ASP A 1 379 ? -6.980 10.913 -0.090 1.00 72.25 379 ASP A O 1
ATOM 2906 N N . ILE A 1 380 ? -5.771 12.632 0.747 1.00 77.56 380 ILE A N 1
ATOM 2907 C CA . ILE A 1 380 ? -6.781 13.681 0.565 1.00 77.56 380 ILE A CA 1
ATOM 2908 C C . ILE A 1 380 ? -6.145 15.009 0.128 1.00 77.56 380 ILE A C 1
ATOM 2910 O O . ILE A 1 380 ? -5.181 15.472 0.733 1.00 77.56 380 ILE A O 1
ATOM 2914 N N . ASP A 1 381 ? -6.697 15.663 -0.898 1.00 75.00 381 ASP A N 1
ATOM 2915 C CA . ASP A 1 381 ? -6.284 17.022 -1.279 1.00 75.00 381 ASP A CA 1
ATOM 2916 C C . ASP A 1 381 ? -7.096 18.109 -0.522 1.00 75.00 381 ASP A C 1
ATOM 2918 O O . ASP A 1 381 ? -8.202 17.847 -0.036 1.00 75.00 381 ASP A O 1
ATOM 2922 N N . PRO A 1 382 ? -6.595 19.360 -0.400 1.00 75.50 382 PRO A N 1
ATOM 2923 C CA . PRO A 1 382 ? -7.299 20.416 0.343 1.00 75.50 382 PRO A CA 1
ATOM 2924 C C . PRO A 1 382 ? -8.715 20.711 -0.175 1.00 75.50 382 PRO A C 1
ATOM 2926 O O . PRO A 1 382 ? -9.610 21.066 0.592 1.00 75.50 382 PRO A O 1
ATOM 2929 N N . SER A 1 383 ? -8.930 20.572 -1.483 1.00 70.25 383 SER A N 1
ATOM 2930 C CA . SER A 1 383 ? -10.223 20.815 -2.123 1.00 70.25 383 SER A CA 1
ATOM 2931 C C . SER A 1 383 ? -11.232 19.693 -1.851 1.00 70.25 383 SER A C 1
ATOM 2933 O O . SER A 1 383 ? -12.409 19.965 -1.616 1.00 70.25 383 SER A O 1
ATOM 2935 N N . GLY A 1 384 ? -10.786 18.440 -1.834 1.00 72.75 384 GLY A N 1
ATOM 2936 C CA . GLY A 1 384 ? -11.575 17.274 -1.462 1.00 72.75 384 GLY A CA 1
ATOM 2937 C C . GLY A 1 384 ? -11.934 17.294 0.019 1.00 72.75 384 GLY A C 1
ATOM 2938 O O . GLY A 1 384 ? -13.072 17.012 0.384 1.00 72.75 384 GLY A O 1
ATOM 2939 N N . ALA A 1 385 ? -11.017 17.744 0.870 1.00 78.88 385 ALA A N 1
ATOM 2940 C CA . ALA A 1 385 ? -11.291 17.939 2.286 1.00 78.88 385 ALA A CA 1
ATOM 2941 C C . ALA A 1 385 ? -12.366 19.022 2.542 1.00 78.88 385 ALA A C 1
ATOM 2943 O O . ALA A 1 385 ? -13.273 18.813 3.348 1.00 78.88 385 ALA A O 1
ATOM 2944 N N . GLN A 1 386 ? -12.368 20.130 1.785 1.00 80.44 386 GLN A N 1
ATOM 2945 C CA . GLN A 1 386 ? -13.457 21.122 1.836 1.00 80.44 386 GLN A CA 1
ATOM 2946 C C . GLN A 1 386 ? -14.817 20.553 1.404 1.00 80.44 386 GLN A C 1
ATOM 2948 O O . GLN A 1 386 ? -15.833 20.852 2.033 1.00 80.44 386 GLN A O 1
ATOM 2953 N N . LYS A 1 387 ? -14.859 19.731 0.351 1.00 78.56 387 LYS A N 1
ATOM 2954 C CA . LYS A 1 387 ? -16.103 19.082 -0.096 1.00 78.56 387 LYS A CA 1
ATOM 2955 C C . LYS A 1 387 ? -16.603 18.039 0.900 1.00 78.56 387 LYS A C 1
ATOM 2957 O O . LYS A 1 387 ? -17.800 17.974 1.161 1.00 78.56 387 LYS A O 1
ATOM 2962 N N . LEU A 1 388 ? -15.703 17.287 1.535 1.00 83.62 388 LEU A N 1
ATOM 2963 C CA . LEU A 1 388 ? -16.068 16.375 2.619 1.00 83.62 388 LEU A CA 1
ATOM 2964 C C . LEU A 1 388 ? -16.771 17.127 3.764 1.00 83.62 388 LEU A C 1
ATOM 2966 O O . LEU A 1 388 ? -17.793 16.663 4.264 1.00 83.62 388 LEU A O 1
ATOM 2970 N N . CYS A 1 389 ? -16.300 18.325 4.124 1.00 81.62 389 CYS A N 1
ATOM 2971 C CA . CYS A 1 389 ? -16.992 19.191 5.085 1.00 81.62 389 CYS A CA 1
ATOM 2972 C C . CYS A 1 389 ? -18.383 19.623 4.629 1.00 81.62 389 CYS A C 1
ATOM 2974 O O . CYS A 1 389 ? -19.312 19.653 5.435 1.00 81.62 389 CYS A O 1
ATOM 2976 N N . GLN A 1 390 ? -18.537 19.976 3.353 1.00 83.88 390 GLN A N 1
ATOM 2977 C CA . GLN A 1 390 ? -19.838 20.346 2.796 1.00 83.88 390 GLN A CA 1
ATOM 2978 C C . GLN A 1 390 ? -20.825 19.178 2.866 1.00 83.88 390 GLN A C 1
ATOM 2980 O O . GLN A 1 390 ? -21.960 19.379 3.300 1.00 83.88 390 GLN A O 1
ATOM 2985 N N . LEU A 1 391 ? -20.379 17.959 2.552 1.00 85.94 391 LEU A N 1
ATOM 2986 C CA . LEU A 1 391 ? -21.175 16.745 2.719 1.00 85.94 391 LEU A CA 1
ATOM 2987 C C . LEU A 1 391 ? -21.593 16.544 4.185 1.00 85.94 391 LEU A C 1
ATOM 2989 O O . LEU A 1 391 ? -22.771 16.329 4.464 1.00 85.94 391 LEU A O 1
ATOM 2993 N N . VAL A 1 392 ? -20.659 16.664 5.136 1.00 86.94 392 VAL A N 1
ATOM 2994 C CA . VAL A 1 392 ? -20.957 16.528 6.576 1.00 86.94 392 VAL A CA 1
ATOM 2995 C C . VAL A 1 392 ? -22.004 17.547 7.030 1.00 86.94 392 VAL A C 1
ATOM 2997 O O . VAL A 1 392 ? -22.945 17.180 7.734 1.00 86.94 392 VAL A O 1
ATOM 3000 N N . ASN A 1 393 ? -21.875 18.808 6.615 1.00 85.94 393 ASN A N 1
ATOM 3001 C CA . ASN A 1 393 ? -22.842 19.854 6.950 1.00 85.94 393 ASN A CA 1
ATOM 3002 C C . ASN A 1 393 ? -24.215 19.577 6.328 1.00 85.94 393 ASN A C 1
ATOM 3004 O O . ASN A 1 393 ? -25.223 19.672 7.020 1.00 85.94 393 ASN A O 1
ATOM 3008 N N . THR A 1 394 ? -24.252 19.136 5.069 1.00 86.69 394 THR A N 1
ATOM 3009 C CA . THR A 1 394 ? -25.496 18.783 4.367 1.00 86.69 394 THR A CA 1
ATOM 3010 C C . THR A 1 394 ? -26.248 17.655 5.075 1.00 86.69 394 THR A C 1
ATOM 3012 O O . THR A 1 394 ? -27.463 17.730 5.248 1.00 86.69 394 THR A O 1
ATOM 3015 N N . LEU A 1 395 ? -25.537 16.623 5.538 1.00 87.88 395 LEU A N 1
ATOM 3016 C CA . LEU A 1 395 ? -26.137 15.525 6.301 1.00 87.88 395 LEU A CA 1
ATOM 3017 C C . LEU A 1 395 ? -26.654 15.993 7.672 1.00 87.88 395 LEU A C 1
ATOM 3019 O O . LEU A 1 395 ? -27.741 15.595 8.093 1.00 87.88 395 LEU A O 1
ATOM 3023 N N . ARG A 1 396 ? -25.923 16.880 8.354 1.00 85.81 396 ARG A N 1
ATOM 3024 C CA . ARG A 1 396 ? -26.350 17.448 9.644 1.00 85.81 396 ARG A CA 1
ATOM 3025 C C . ARG A 1 396 ? -27.570 18.352 9.524 1.00 85.81 396 ARG A C 1
ATOM 3027 O O . ARG A 1 396 ? -28.445 18.287 10.384 1.00 85.81 396 ARG A O 1
ATOM 3034 N N . ASP A 1 397 ? -27.671 19.130 8.451 1.00 85.94 397 ASP A N 1
ATOM 3035 C CA . ASP A 1 397 ? -28.848 19.957 8.163 1.00 85.94 397 ASP A CA 1
ATOM 3036 C C . ASP A 1 397 ? -30.110 19.103 7.933 1.00 85.94 397 ASP A C 1
ATOM 3038 O O . ASP A 1 397 ? -31.226 19.553 8.198 1.00 85.94 397 ASP A O 1
ATOM 3042 N N . GLN A 1 398 ? -29.949 17.841 7.513 1.00 85.31 398 GLN A N 1
ATOM 3043 C CA . GLN A 1 398 ? -31.029 16.848 7.428 1.00 85.31 398 GLN A CA 1
ATOM 3044 C C . GLN A 1 398 ? -31.356 16.175 8.776 1.00 85.31 398 GLN A C 1
ATOM 3046 O O . GLN A 1 398 ? -32.246 15.328 8.837 1.00 85.31 398 GLN A O 1
ATOM 3051 N N . GLY A 1 399 ? -30.674 16.553 9.862 1.00 82.38 399 GLY A N 1
ATOM 3052 C CA . GLY A 1 399 ? -30.858 15.989 11.200 1.00 82.38 399 GLY A CA 1
ATOM 3053 C C . GLY A 1 399 ? -30.099 14.683 11.449 1.00 82.38 399 GLY A C 1
ATOM 3054 O O . GLY A 1 399 ? -30.383 14.013 12.440 1.00 82.38 399 GLY A O 1
ATOM 3055 N N . LEU A 1 400 ? -29.155 14.311 10.575 1.00 86.88 400 LEU A N 1
ATOM 3056 C CA . LEU A 1 400 ? -28.330 13.113 10.734 1.00 86.88 400 LEU A CA 1
ATOM 3057 C C . LEU A 1 400 ? -27.042 13.424 11.496 1.00 86.88 400 LEU A C 1
ATOM 3059 O O . LEU A 1 400 ? -26.341 14.400 11.221 1.00 86.88 400 LEU A O 1
ATOM 3063 N N . GLU A 1 401 ? -26.669 12.538 12.411 1.00 84.81 401 GLU A N 1
ATOM 3064 C CA . GLU A 1 401 ? -25.339 12.565 13.003 1.00 84.81 401 GLU A CA 1
ATOM 3065 C C . GLU A 1 401 ? -24.316 11.891 12.086 1.00 84.81 401 GLU A C 1
ATOM 3067 O O . GLU A 1 401 ? -24.561 10.810 11.555 1.00 84.81 401 GLU A O 1
ATOM 3072 N N . VAL A 1 402 ? -23.142 12.509 11.926 1.00 87.00 402 VAL A N 1
ATOM 3073 C CA . VAL A 1 402 ? -22.045 11.959 11.116 1.00 87.00 402 VAL A CA 1
ATOM 3074 C C . VAL A 1 402 ? -20.837 11.655 11.995 1.00 87.00 402 VAL A C 1
ATOM 3076 O O . VAL A 1 402 ? -20.419 12.512 12.779 1.00 87.00 402 VAL A O 1
ATOM 3079 N N . SER A 1 403 ? -20.278 10.455 11.842 1.00 85.44 403 SER A N 1
ATOM 3080 C CA . SER A 1 403 ? -19.073 9.986 12.537 1.00 85.44 403 SER A CA 1
ATOM 3081 C C . SER A 1 403 ? -18.076 9.373 11.554 1.00 85.44 403 SER A C 1
ATOM 3083 O O . SER A 1 403 ? -18.462 8.884 10.490 1.00 85.44 403 SER A O 1
ATOM 3085 N N . PHE A 1 404 ? -16.796 9.357 11.921 1.00 85.81 404 PHE A N 1
ATOM 3086 C CA . PHE A 1 404 ? -15.713 8.817 11.097 1.00 85.81 404 PHE A CA 1
ATOM 3087 C C . PHE A 1 404 ? -14.884 7.787 11.858 1.00 85.81 404 PHE A C 1
ATOM 3089 O O . PHE A 1 404 ? -14.794 7.822 13.085 1.00 85.81 404 PHE A O 1
ATOM 3096 N N . SER A 1 405 ? -14.243 6.873 11.130 1.00 84.00 405 SER A N 1
ATOM 3097 C CA . SER A 1 405 ? -13.252 5.971 11.716 1.00 84.00 405 SER A CA 1
ATOM 3098 C C . SER A 1 405 ? -12.102 5.637 10.781 1.00 84.00 405 SER A C 1
ATOM 3100 O O . SER A 1 405 ? -12.303 5.417 9.587 1.00 84.00 405 SER A O 1
ATOM 3102 N N . GLY A 1 406 ? -10.906 5.506 11.355 1.00 77.44 406 GLY A N 1
ATOM 3103 C CA . GLY A 1 406 ? -9.754 4.911 10.682 1.00 77.44 406 GLY A CA 1
ATOM 3104 C C . GLY A 1 406 ? -9.048 5.803 9.663 1.00 77.44 406 GLY A C 1
ATOM 3105 O O . GLY A 1 406 ? -8.461 5.250 8.733 1.00 77.44 406 GLY A O 1
ATOM 3106 N N . PHE A 1 407 ? -9.081 7.133 9.813 1.00 80.69 407 PHE A N 1
ATOM 3107 C CA . PHE A 1 407 ? -8.191 8.000 9.033 1.00 80.69 407 PHE A CA 1
ATOM 3108 C C . PHE A 1 407 ? -6.719 7.639 9.285 1.00 80.69 407 PHE A C 1
ATOM 3110 O O . PHE A 1 407 ? -6.342 7.234 10.386 1.00 80.69 407 PHE A O 1
ATOM 3117 N N . ARG A 1 408 ? -5.893 7.764 8.243 1.00 79.94 408 ARG A N 1
ATOM 3118 C CA . ARG A 1 408 ? -4.433 7.649 8.351 1.00 79.94 408 ARG A CA 1
ATOM 3119 C C . ARG A 1 408 ? -3.848 8.970 8.845 1.00 79.94 408 ARG A C 1
ATOM 3121 O O . ARG A 1 408 ? -4.407 10.018 8.539 1.00 79.94 408 ARG A O 1
ATOM 3128 N N . ASP A 1 409 ? -2.699 8.915 9.515 1.00 77.50 409 ASP A N 1
ATOM 3129 C CA . ASP A 1 409 ? -2.019 10.106 10.051 1.00 77.50 409 ASP A CA 1
ATOM 3130 C C . ASP A 1 409 ? -1.769 11.169 8.963 1.00 77.50 409 ASP A C 1
ATOM 3132 O O . ASP A 1 409 ? -2.048 12.343 9.168 1.00 77.50 409 ASP A O 1
ATOM 3136 N N . GLU A 1 410 ? -1.366 10.745 7.761 1.00 75.50 410 GLU A N 1
ATOM 3137 C CA . GLU A 1 410 ? -1.148 11.619 6.594 1.00 75.50 410 GLU A CA 1
ATOM 3138 C C . GLU A 1 410 ? -2.416 12.390 6.178 1.00 75.50 410 GLU A C 1
ATOM 3140 O O . GLU A 1 410 ? -2.350 13.550 5.780 1.00 75.50 410 GLU A O 1
ATOM 3145 N N . VAL A 1 411 ? -3.584 11.752 6.294 1.00 77.75 411 VAL A N 1
ATOM 3146 C CA . VAL A 1 411 ? -4.886 12.347 5.961 1.00 77.75 411 VAL A CA 1
ATOM 3147 C C . VAL A 1 411 ? -5.323 13.310 7.067 1.00 77.75 411 VAL A C 1
ATOM 3149 O O . VAL A 1 411 ? -5.828 14.390 6.764 1.00 77.75 411 VAL A O 1
ATOM 3152 N N . LEU A 1 412 ? -5.089 12.950 8.335 1.00 75.88 412 LEU A N 1
ATOM 3153 C CA . LEU A 1 412 ? -5.350 13.821 9.485 1.00 75.88 412 LEU A CA 1
ATOM 3154 C C . LEU A 1 412 ? -4.519 15.107 9.406 1.00 75.88 412 LEU A C 1
ATOM 3156 O O . LEU A 1 412 ? -5.078 16.186 9.542 1.00 75.88 412 LEU A O 1
ATOM 3160 N N . GLU A 1 413 ? -3.235 15.030 9.046 1.00 75.81 413 GLU A N 1
ATOM 3161 C CA . GLU A 1 413 ? -2.389 16.223 8.885 1.00 75.81 413 GLU A CA 1
ATOM 3162 C C . GLU A 1 413 ? -2.938 17.222 7.851 1.00 75.81 413 GLU A C 1
ATOM 3164 O O . GLU A 1 413 ? -2.803 18.439 8.013 1.00 75.81 413 GLU A O 1
ATOM 3169 N N . VAL A 1 414 ? -3.549 16.740 6.763 1.00 75.06 414 VAL A N 1
ATOM 3170 C CA . VAL A 1 414 ? -4.172 17.616 5.757 1.00 75.06 414 VAL A CA 1
ATOM 3171 C C . VAL A 1 414 ? -5.460 18.239 6.295 1.00 75.06 414 VAL A C 1
ATOM 3173 O O . VAL A 1 414 ? -5.703 19.424 6.046 1.00 75.06 414 VAL A O 1
ATOM 3176 N N . LEU A 1 415 ? -6.255 17.475 7.049 1.00 74.88 415 LEU A N 1
ATOM 3177 C CA . LEU A 1 415 ? -7.477 17.956 7.695 1.00 74.88 415 LEU A CA 1
ATOM 3178 C C . LEU A 1 415 ? -7.160 19.005 8.783 1.00 74.88 415 LEU A C 1
ATOM 3180 O O . LEU A 1 415 ? -7.787 20.067 8.817 1.00 74.88 415 LEU A O 1
ATOM 3184 N N . ASP A 1 416 ? -6.128 18.807 9.595 1.00 73.44 416 ASP A N 1
ATOM 3185 C CA . ASP A 1 416 ? -5.726 19.770 10.630 1.00 73.44 416 ASP A CA 1
ATOM 3186 C C . ASP A 1 416 ? -5.314 21.116 10.013 1.00 73.44 416 ASP A C 1
ATOM 3188 O O . ASP A 1 416 ? -5.629 22.196 10.516 1.00 73.44 416 ASP A O 1
ATOM 3192 N N . ARG A 1 417 ? -4.640 21.081 8.855 1.00 73.06 417 ARG A N 1
ATOM 3193 C CA . ARG A 1 417 ? -4.127 22.286 8.181 1.00 73.06 417 ARG A CA 1
ATOM 3194 C C . ARG A 1 417 ? -5.201 23.204 7.607 1.00 73.06 417 ARG A C 1
ATOM 3196 O O . ARG A 1 417 ? -4.892 24.364 7.330 1.00 73.06 417 ARG A O 1
ATOM 3203 N N . ILE A 1 418 ? -6.414 22.707 7.389 1.00 68.56 418 ILE A N 1
ATOM 3204 C CA . ILE A 1 418 ? -7.528 23.482 6.822 1.00 68.56 418 ILE A CA 1
ATOM 3205 C C . ILE A 1 418 ? -8.625 23.800 7.855 1.00 68.56 418 ILE A C 1
ATOM 3207 O O . ILE A 1 418 ? -9.693 24.262 7.458 1.00 68.56 418 ILE A O 1
ATOM 3211 N N . ASP A 1 419 ? -8.348 23.604 9.153 1.00 62.47 419 ASP A N 1
ATOM 3212 C CA . ASP A 1 419 ? -9.263 23.883 10.278 1.00 62.47 419 ASP A CA 1
ATOM 3213 C C . ASP A 1 419 ? -10.532 22.993 10.258 1.00 62.47 419 ASP A C 1
ATOM 3215 O O . ASP A 1 419 ? -11.641 23.415 10.597 1.00 62.47 419 ASP A O 1
ATOM 3219 N N . THR A 1 420 ? -10.383 21.734 9.815 1.00 57.06 420 THR A N 1
ATOM 3220 C CA . THR A 1 420 ? -11.503 20.782 9.645 1.00 57.06 420 THR A CA 1
ATOM 3221 C C . THR A 1 420 ? -12.082 20.268 10.963 1.00 57.06 420 THR A C 1
ATOM 3223 O O . THR A 1 420 ? -13.226 19.799 10.993 1.00 57.06 420 THR A O 1
ATOM 3226 N N . ASP A 1 421 ? -11.329 20.371 12.059 1.00 52.84 421 ASP A N 1
ATOM 3227 C CA . ASP A 1 421 ? -11.743 19.897 13.384 1.00 52.84 421 ASP A CA 1
ATOM 3228 C C . ASP A 1 421 ? -13.010 20.588 13.892 1.00 52.84 421 ASP A C 1
ATOM 3230 O O . ASP A 1 421 ? -13.823 19.957 14.568 1.00 52.84 421 ASP A O 1
ATOM 3234 N N . GLN A 1 422 ? -13.263 21.839 13.485 1.00 52.03 422 GLN A N 1
ATOM 3235 C CA . GLN A 1 422 ? -14.520 22.529 13.803 1.00 52.03 422 GLN A CA 1
ATOM 3236 C C . GLN A 1 422 ? -15.750 21.871 13.158 1.00 52.03 422 GLN A C 1
ATOM 3238 O O . GLN A 1 422 ? -16.864 22.029 13.660 1.00 52.03 422 GLN A O 1
ATOM 3243 N N . VAL A 1 423 ? -15.575 21.137 12.053 1.00 53.94 423 VAL A N 1
ATOM 3244 C CA . VAL A 1 423 ? -16.671 20.492 11.320 1.00 53.94 423 VAL A CA 1
ATOM 3245 C C . VAL A 1 423 ? -16.786 19.021 11.698 1.00 53.94 423 VAL A C 1
ATOM 3247 O O . VAL A 1 423 ? -17.894 18.560 11.955 1.00 53.94 423 VAL A O 1
ATOM 3250 N N . ILE A 1 424 ? -15.691 18.267 11.785 1.00 60.03 424 ILE A N 1
ATOM 3251 C CA . ILE A 1 424 ? -15.764 16.837 12.125 1.00 60.03 424 ILE A CA 1
ATOM 3252 C C . ILE A 1 424 ? -15.992 16.648 13.635 1.00 60.03 424 ILE A C 1
ATOM 3254 O O . ILE A 1 424 ? -16.879 15.875 13.997 1.00 60.03 424 ILE A O 1
ATOM 3258 N N . GLY A 1 425 ? -15.336 17.444 14.488 1.00 58.47 425 GLY A N 1
ATOM 3259 C CA . GLY A 1 425 ? -15.391 17.369 15.951 1.00 58.47 425 GLY A CA 1
ATOM 3260 C C . GLY A 1 425 ? -14.542 16.221 16.507 1.00 58.47 425 GLY A C 1
ATOM 3261 O O . GLY A 1 425 ? -14.741 15.072 16.111 1.00 58.47 425 GLY A O 1
ATOM 3262 N N . GLU A 1 426 ? -13.638 16.510 17.453 1.00 56.62 426 GLU A N 1
ATOM 3263 C CA . GLU A 1 426 ? -12.750 15.507 18.081 1.00 56.62 426 GLU A CA 1
ATOM 3264 C C . GLU A 1 426 ? -13.527 14.300 18.644 1.00 56.62 426 GLU A C 1
ATOM 3266 O O . GLU A 1 426 ? -13.092 13.157 18.518 1.00 56.62 426 GLU A O 1
ATOM 3271 N N . ASP A 1 427 ? -14.735 14.528 19.170 1.00 58.22 427 ASP A N 1
ATOM 3272 C CA . ASP A 1 427 ? -15.600 13.492 19.751 1.00 58.22 427 ASP A CA 1
ATOM 3273 C C . ASP A 1 427 ? -16.277 12.557 18.729 1.00 58.22 427 ASP A C 1
ATOM 3275 O O . ASP A 1 427 ? -16.965 11.609 19.116 1.00 58.22 427 ASP A O 1
ATOM 3279 N N . ARG A 1 428 ? -16.138 12.810 17.420 1.00 68.44 428 ARG A N 1
ATOM 3280 C CA . ARG A 1 428 ? -16.831 12.055 16.355 1.00 68.44 428 ARG A CA 1
ATOM 3281 C C . ARG A 1 428 ? -15.890 11.249 15.462 1.00 68.44 428 ARG A C 1
ATOM 3283 O O . ARG A 1 428 ? -16.362 10.594 14.525 1.00 68.44 428 ARG A O 1
ATOM 3290 N N . HIS A 1 429 ? -14.590 11.264 15.758 1.00 74.25 429 HIS A N 1
ATOM 3291 C CA . HIS A 1 429 ? -13.599 10.401 15.131 1.00 74.25 429 HIS A CA 1
ATOM 3292 C C . HIS A 1 429 ? -13.219 9.245 16.061 1.00 74.25 429 HIS A C 1
ATOM 3294 O O . HIS A 1 429 ? -12.737 9.437 17.173 1.00 74.25 429 HIS A O 1
ATOM 3300 N N . PHE A 1 430 ? -13.404 8.019 15.582 1.00 70.19 430 PHE A N 1
ATOM 3301 C CA . PHE A 1 430 ? -13.128 6.812 16.350 1.00 70.19 430 PHE A CA 1
ATOM 3302 C C . PHE A 1 430 ? -11.896 6.074 15.808 1.00 70.19 430 PHE A C 1
ATOM 3304 O O . PHE A 1 430 ? -11.732 5.924 14.593 1.00 70.19 430 PHE A O 1
ATOM 3311 N N . PRO A 1 431 ? -11.057 5.494 16.684 1.00 62.31 431 PRO A N 1
ATOM 3312 C CA . PRO A 1 431 ? -9.823 4.823 16.273 1.00 62.31 431 PRO A CA 1
ATOM 3313 C C . PRO A 1 431 ? -10.073 3.522 15.502 1.00 62.31 431 PRO A C 1
ATOM 3315 O O . PRO A 1 431 ? -9.211 3.055 14.764 1.00 62.31 431 PRO A O 1
ATOM 3318 N N . THR A 1 432 ? -11.242 2.900 15.679 1.00 71.06 432 THR A N 1
ATOM 3319 C CA . THR A 1 432 ? -11.611 1.672 14.971 1.00 71.06 432 THR A CA 1
ATOM 3320 C C . THR A 1 432 ? -13.061 1.730 14.511 1.00 71.06 432 THR A C 1
ATOM 3322 O O . THR A 1 432 ? -13.916 2.304 15.184 1.00 71.06 432 THR A O 1
ATOM 3325 N N . GLN A 1 433 ? -13.350 1.060 13.397 1.00 77.31 433 GLN A N 1
ATOM 3326 C CA . GLN A 1 433 ? -14.710 0.912 12.871 1.00 77.31 433 GLN A CA 1
ATOM 3327 C C . GLN A 1 433 ? -15.690 0.302 13.888 1.00 77.31 433 GLN A C 1
ATOM 3329 O O . GLN A 1 433 ? -16.846 0.698 13.940 1.00 77.31 433 GLN A O 1
ATOM 3334 N N . PHE A 1 434 ? -15.236 -0.626 14.740 1.00 74.88 434 PHE A N 1
ATOM 3335 C CA . PHE A 1 434 ? -16.092 -1.245 15.756 1.00 74.88 434 PHE A CA 1
ATOM 3336 C C . PHE A 1 434 ? -16.439 -0.280 16.893 1.00 74.88 434 PHE A C 1
ATOM 3338 O O . PHE A 1 434 ? -17.591 -0.245 17.313 1.00 74.88 434 PHE A O 1
ATOM 3345 N N . ALA A 1 435 ? -15.477 0.531 17.348 1.00 67.88 435 ALA A N 1
ATOM 3346 C CA . ALA A 1 435 ? -15.732 1.574 18.342 1.00 67.88 435 ALA A CA 1
ATOM 3347 C C . ALA A 1 435 ? -16.725 2.616 17.809 1.00 67.88 435 ALA A C 1
ATOM 3349 O O . ALA A 1 435 ? -17.649 3.015 18.511 1.00 67.88 435 ALA A O 1
ATOM 3350 N N . ALA A 1 436 ? -16.579 2.981 16.536 1.00 73.94 436 ALA A N 1
ATOM 3351 C CA . ALA A 1 436 ? -17.469 3.921 15.876 1.00 73.94 436 ALA A CA 1
ATOM 3352 C C . ALA A 1 436 ? -18.905 3.392 15.765 1.00 73.94 436 ALA A C 1
ATOM 3354 O O . ALA A 1 436 ? -19.852 4.110 16.070 1.00 73.94 436 ALA A O 1
ATOM 3355 N N . ILE A 1 437 ? -19.072 2.116 15.395 1.00 76.19 437 ILE A N 1
ATOM 3356 C CA . ILE A 1 437 ? -20.388 1.461 15.359 1.00 76.19 437 ILE A CA 1
ATOM 3357 C C . ILE A 1 437 ? -20.985 1.365 16.765 1.00 76.19 437 ILE A C 1
ATOM 3359 O O . ILE A 1 437 ? -22.174 1.609 16.923 1.00 76.19 437 ILE A O 1
ATOM 3363 N N . ALA A 1 438 ? -20.190 1.030 17.784 1.00 70.00 438 ALA A N 1
ATOM 3364 C CA . ALA A 1 438 ? -20.660 0.926 19.165 1.00 70.00 438 ALA A CA 1
ATOM 3365 C C . ALA A 1 438 ? -21.132 2.279 19.728 1.00 70.00 438 ALA A C 1
ATOM 3367 O O . ALA A 1 438 ? -22.190 2.343 20.356 1.00 70.00 438 ALA A O 1
ATOM 3368 N N . GLY A 1 439 ? -20.385 3.358 19.467 1.00 68.31 439 GLY A N 1
ATOM 3369 C CA . GLY A 1 439 ? -20.790 4.724 19.810 1.00 68.31 439 GLY A CA 1
ATOM 3370 C C . GLY A 1 439 ? -22.050 5.147 19.056 1.00 68.31 439 GLY A C 1
ATOM 3371 O O . GLY A 1 439 ? -22.997 5.642 19.664 1.00 68.31 439 GLY A O 1
ATOM 3372 N N . ALA A 1 440 ? -22.109 4.854 17.755 1.00 75.38 440 ALA A N 1
ATOM 3373 C CA . ALA A 1 440 ? -23.276 5.151 16.935 1.00 75.38 440 ALA A CA 1
ATOM 3374 C C . ALA A 1 440 ? -24.531 4.376 17.362 1.00 75.38 440 ALA A C 1
ATOM 3376 O O . ALA A 1 440 ? -25.652 4.885 17.347 1.00 75.38 440 ALA A O 1
ATOM 3377 N N . TYR A 1 441 ? -24.346 3.125 17.785 1.00 74.38 441 TYR A N 1
ATOM 3378 C CA . TYR A 1 441 ? -25.429 2.257 18.224 1.00 74.38 441 TYR A CA 1
ATOM 3379 C C . TYR A 1 441 ? -26.253 2.900 19.327 1.00 74.38 441 TYR A C 1
ATOM 3381 O O . TYR A 1 441 ? -27.482 2.899 19.258 1.00 74.38 441 TYR A O 1
ATOM 3389 N N . ALA A 1 442 ? -25.565 3.462 20.314 1.00 64.88 442 ALA A N 1
ATOM 3390 C CA . ALA A 1 442 ? -26.189 4.086 21.454 1.00 64.88 442 ALA A CA 1
ATOM 3391 C C . ALA A 1 442 ? -27.098 5.243 21.060 1.00 64.88 442 ALA A C 1
ATOM 3393 O O . ALA A 1 442 ? -28.286 5.199 21.361 1.00 64.88 442 ALA A O 1
ATOM 3394 N N . HIS A 1 443 ? -26.551 6.231 20.353 1.00 67.75 443 HIS A N 1
ATOM 3395 C CA . HIS A 1 443 ? -27.273 7.444 19.995 1.00 67.75 443 HIS A CA 1
ATOM 3396 C C . HIS A 1 443 ? -28.467 7.142 19.080 1.00 67.75 443 HIS A C 1
ATOM 3398 O O . HIS A 1 443 ? -29.585 7.619 19.293 1.00 67.75 443 HIS A O 1
ATOM 3404 N N . ALA A 1 444 ? -28.256 6.258 18.103 1.00 73.81 444 ALA A N 1
ATOM 3405 C CA . ALA A 1 444 ? -29.273 5.877 17.136 1.00 73.81 444 ALA A CA 1
ATOM 3406 C C . ALA A 1 444 ? -30.432 5.057 17.743 1.00 73.81 444 ALA A C 1
ATOM 3408 O O . ALA A 1 444 ? -31.536 5.101 17.202 1.00 73.81 444 ALA A O 1
ATOM 3409 N N . HIS A 1 445 ? -30.218 4.350 18.863 1.00 73.62 445 HIS A N 1
ATOM 3410 C CA . HIS A 1 445 ? -31.209 3.446 19.477 1.00 73.62 445 HIS A CA 1
ATOM 3411 C C . HIS A 1 445 ? -31.670 3.868 20.890 1.00 73.62 445 HIS A C 1
ATOM 3413 O O . HIS A 1 445 ? -32.276 3.068 21.599 1.00 73.62 445 HIS A O 1
ATOM 3419 N N . LEU A 1 446 ? -31.444 5.121 21.317 1.00 61.62 446 LEU A N 1
ATOM 3420 C CA . LEU A 1 446 ? -31.859 5.636 22.642 1.00 61.62 446 LEU A CA 1
ATOM 3421 C C . LEU A 1 446 ? -33.363 5.447 22.953 1.00 61.62 446 LEU A C 1
ATOM 3423 O O . LEU A 1 446 ? -33.742 5.316 24.117 1.00 61.62 446 LEU A O 1
ATOM 3427 N N . GLU A 1 447 ? -34.213 5.422 21.922 1.00 57.31 447 GLU A N 1
ATOM 3428 C CA . GLU A 1 447 ? -35.681 5.383 22.039 1.00 57.31 447 GLU A CA 1
ATOM 3429 C C . GLU A 1 447 ? -36.336 4.185 21.325 1.00 57.31 447 GLU A C 1
ATOM 3431 O O . GLU A 1 447 ? -37.561 4.062 21.352 1.00 57.31 447 GLU A O 1
ATOM 3436 N N . SER A 1 448 ? -35.553 3.304 20.690 1.00 57.78 448 SER A N 1
ATOM 3437 C CA . SER A 1 448 ? -36.058 2.152 19.931 1.00 57.78 448 SER A CA 1
ATOM 3438 C C . SER A 1 448 ? -35.569 0.825 20.526 1.00 57.78 448 SER A C 1
ATOM 3440 O O . SER A 1 448 ? -34.376 0.538 20.576 1.00 57.78 448 SER A O 1
ATOM 3442 N N . ASP A 1 449 ? -36.509 -0.014 20.975 1.00 52.88 449 ASP A N 1
ATOM 3443 C CA . ASP A 1 449 ? -36.244 -1.421 21.306 1.00 52.88 449 ASP A CA 1
ATOM 3444 C C . ASP A 1 449 ? -36.324 -2.237 20.004 1.00 52.88 449 ASP A C 1
ATOM 3446 O O . ASP A 1 449 ? -37.391 -2.732 19.635 1.00 52.88 449 ASP A O 1
ATOM 3450 N N . GLU A 1 450 ? -35.216 -2.369 19.272 1.00 57.72 450 GLU A N 1
ATOM 3451 C CA . GLU A 1 450 ? -35.143 -3.314 18.151 1.00 57.72 450 GLU A CA 1
ATOM 3452 C C . GLU A 1 450 ? -34.111 -4.421 18.406 1.00 57.72 450 GLU A C 1
ATOM 3454 O O . GLU A 1 450 ? -32.909 -4.244 18.218 1.00 57.72 450 GLU A O 1
ATOM 3459 N N . ASP A 1 451 ? -34.611 -5.623 18.719 1.00 59.75 451 ASP A N 1
ATOM 3460 C CA . ASP A 1 451 ? -33.845 -6.883 18.721 1.00 59.75 451 ASP A CA 1
ATOM 3461 C C . ASP A 1 451 ? -33.289 -7.255 17.323 1.00 59.75 451 ASP A C 1
ATOM 3463 O O . ASP A 1 451 ? -32.456 -8.152 17.194 1.00 59.75 451 ASP A O 1
ATOM 3467 N N . ASN A 1 452 ? -33.738 -6.569 16.262 1.00 68.81 452 ASN A N 1
ATOM 3468 C CA . ASN A 1 452 ? -33.427 -6.877 14.861 1.00 68.81 452 ASN A CA 1
ATOM 3469 C C . ASN A 1 452 ? -32.273 -6.051 14.263 1.00 68.81 452 ASN A C 1
ATOM 3471 O O . ASN A 1 452 ? -32.005 -6.165 13.064 1.00 68.81 452 ASN A O 1
ATOM 3475 N N . CYS A 1 453 ? -31.577 -5.226 15.051 1.00 79.12 453 CYS A N 1
ATOM 3476 C CA . CYS A 1 453 ? -30.426 -4.488 14.537 1.00 79.12 453 CYS A CA 1
ATOM 3477 C C . CYS A 1 453 ? -29.243 -5.442 14.254 1.00 79.12 453 CYS A C 1
ATOM 3479 O O . CYS A 1 453 ? -28.784 -6.129 15.171 1.00 79.12 453 CYS A O 1
ATOM 3481 N N . PRO A 1 454 ? -28.671 -5.459 13.031 1.00 82.69 454 PRO A N 1
ATOM 3482 C CA . PRO A 1 454 ? -27.532 -6.325 12.705 1.00 82.69 454 PRO A CA 1
ATOM 3483 C C . PRO A 1 454 ? -26.282 -6.001 13.537 1.00 82.69 454 PRO A C 1
ATOM 3485 O O . PRO A 1 454 ? -25.435 -6.866 13.742 1.00 82.69 454 PRO A O 1
ATOM 3488 N N . PHE A 1 455 ? -26.176 -4.774 14.055 1.00 82.81 455 PHE A N 1
ATOM 3489 C CA . PHE A 1 455 ? -25.057 -4.320 14.882 1.00 82.81 455 PHE A CA 1
ATOM 3490 C C . PHE A 1 455 ? -25.259 -4.554 16.389 1.00 82.81 455 PHE A C 1
ATOM 3492 O O . PHE A 1 455 ? -24.359 -4.250 17.166 1.00 82.81 455 PHE A O 1
ATOM 3499 N N . LEU A 1 456 ? -26.380 -5.146 16.822 1.00 75.56 456 LEU A N 1
ATOM 3500 C CA . LEU A 1 456 ? -26.653 -5.477 18.230 1.00 75.56 456 LEU A CA 1
ATOM 3501 C C . LEU A 1 456 ? -25.538 -6.297 18.931 1.00 75.56 456 LEU A C 1
ATOM 3503 O O . LEU A 1 456 ? -25.334 -6.104 20.136 1.00 75.56 456 LEU A O 1
ATOM 3507 N N . PRO A 1 457 ? -24.792 -7.197 18.251 1.00 72.94 457 PRO A N 1
ATOM 3508 C CA . PRO A 1 457 ? -23.641 -7.876 18.856 1.00 72.94 457 PRO A CA 1
ATOM 3509 C C . PRO A 1 457 ? -22.456 -6.955 19.183 1.00 72.94 457 PRO A C 1
ATOM 3511 O O . PRO A 1 457 ? -21.615 -7.332 19.992 1.00 72.94 457 PRO A O 1
ATOM 3514 N N . LEU A 1 458 ? -22.376 -5.777 18.556 1.00 70.94 458 LEU A N 1
ATOM 3515 C CA . LEU A 1 458 ? -21.324 -4.774 18.764 1.00 70.94 458 LEU A CA 1
ATOM 3516 C C . LEU A 1 458 ? -21.742 -3.663 19.737 1.00 70.94 458 LEU A C 1
ATOM 3518 O O . LEU A 1 458 ? -20.930 -2.794 20.048 1.00 70.94 458 LEU A O 1
ATOM 3522 N N . ALA A 1 459 ? -22.992 -3.673 20.207 1.00 66.06 459 ALA A N 1
ATOM 3523 C CA . ALA A 1 459 ? -23.474 -2.701 21.176 1.00 66.06 459 ALA A CA 1
ATOM 3524 C C . ALA A 1 459 ? -22.699 -2.832 22.503 1.00 66.06 459 ALA A C 1
ATOM 3526 O O . ALA A 1 459 ? -22.486 -3.961 22.959 1.00 66.06 459 ALA A O 1
ATOM 3527 N N . PRO A 1 460 ? -22.309 -1.715 23.149 1.00 64.50 460 PRO A N 1
ATOM 3528 C CA . PRO A 1 460 ? -21.706 -1.754 24.479 1.00 64.50 460 PRO A CA 1
ATOM 3529 C C . PRO A 1 460 ? -22.697 -2.389 25.459 1.00 64.50 460 PRO A C 1
ATOM 3531 O O . PRO A 1 460 ? -23.885 -2.060 25.428 1.00 64.50 460 PRO A O 1
ATOM 3534 N N . ARG A 1 461 ? -22.241 -3.309 26.316 1.00 67.50 461 ARG A N 1
ATOM 3535 C CA . ARG A 1 461 ? -23.105 -3.986 27.293 1.00 67.50 461 ARG A CA 1
ATOM 3536 C C . ARG A 1 461 ? -22.531 -3.880 28.693 1.00 67.50 461 ARG A C 1
ATOM 3538 O O . ARG A 1 461 ? -21.371 -4.213 28.931 1.00 67.50 461 ARG A O 1
ATOM 3545 N N . VAL A 1 462 ? -23.388 -3.461 29.617 1.00 73.12 462 VAL A N 1
ATOM 3546 C CA . VAL A 1 462 ? -23.148 -3.606 31.051 1.00 73.12 462 VAL A CA 1
ATOM 3547 C C . VAL A 1 462 ? -23.609 -4.993 31.472 1.00 73.12 462 VAL A C 1
ATOM 3549 O O . VAL A 1 462 ? -24.806 -5.300 31.476 1.00 73.12 462 VAL A O 1
ATOM 3552 N N . THR A 1 463 ? -22.649 -5.842 31.808 1.00 78.38 463 THR A N 1
ATOM 3553 C CA . THR A 1 463 ? -22.890 -7.230 32.176 1.00 78.38 463 THR A CA 1
ATOM 3554 C C . THR A 1 463 ? -22.826 -7.377 33.680 1.00 78.38 463 THR A C 1
ATOM 3556 O O . THR A 1 463 ? -21.834 -7.030 34.313 1.00 78.38 463 THR A O 1
ATOM 3559 N N . GLU A 1 464 ? -23.884 -7.930 34.263 1.00 85.50 464 GLU A N 1
ATOM 3560 C CA . GLU A 1 464 ? -23.900 -8.213 35.690 1.00 85.50 464 GLU A CA 1
ATOM 3561 C C . GLU A 1 464 ? -23.202 -9.541 35.991 1.00 85.50 464 GLU A C 1
ATOM 3563 O O . GLU A 1 464 ? -23.510 -10.587 35.402 1.00 85.50 464 GLU A O 1
ATOM 3568 N N . LEU A 1 465 ? -22.247 -9.481 36.910 1.00 87.25 465 LEU A N 1
ATOM 3569 C CA . LEU A 1 465 ? -21.399 -10.579 37.322 1.00 87.25 465 LEU A CA 1
ATOM 3570 C C . LEU A 1 465 ? -21.879 -11.190 38.641 1.00 87.25 465 LEU A C 1
ATOM 3572 O O . LEU A 1 465 ? -22.444 -10.524 39.507 1.00 87.25 465 LEU A O 1
ATOM 3576 N N . SER A 1 466 ? -21.618 -12.482 38.808 1.00 89.06 466 SER A N 1
ATOM 3577 C CA . SER A 1 466 ? -21.731 -13.169 40.092 1.00 89.06 466 SER A CA 1
ATOM 3578 C C . SER A 1 466 ? -20.681 -14.265 40.218 1.00 89.06 466 SER A C 1
ATOM 3580 O O . SER A 1 466 ? -20.050 -14.653 39.231 1.00 89.06 466 SER A O 1
ATOM 3582 N N . LEU A 1 467 ? -20.497 -14.766 41.438 1.00 86.12 467 LEU A N 1
ATOM 3583 C CA . LEU A 1 467 ? -19.539 -15.815 41.730 1.00 86.12 467 LEU A CA 1
ATOM 3584 C C . LEU A 1 467 ? -19.961 -17.129 41.071 1.00 86.12 467 LEU A C 1
ATOM 3586 O O . LEU A 1 467 ? -20.985 -17.732 41.405 1.00 86.12 467 LEU A O 1
ATOM 3590 N N . HIS A 1 468 ? -19.134 -17.592 40.145 1.00 87.12 468 HIS A N 1
ATOM 3591 C CA . HIS A 1 468 ? -19.255 -18.909 39.552 1.00 87.12 468 HIS A CA 1
ATOM 3592 C C . HIS A 1 468 ? -18.602 -19.969 40.471 1.00 87.12 468 HIS A C 1
ATOM 3594 O O . HIS A 1 468 ? -17.670 -19.654 41.216 1.00 87.12 468 HIS A O 1
ATOM 3600 N N . PRO A 1 469 ? -19.038 -21.245 40.442 1.00 78.56 469 PRO A N 1
ATOM 3601 C CA . PRO A 1 469 ? -18.471 -22.305 41.289 1.00 78.56 469 PRO A CA 1
ATOM 3602 C C . PRO A 1 469 ? -16.965 -22.575 41.123 1.00 78.56 469 PRO A C 1
ATOM 3604 O O . PRO A 1 469 ? -16.387 -23.281 41.945 1.00 78.56 469 PRO A O 1
ATOM 3607 N N . ASP A 1 470 ? -16.335 -22.044 40.071 1.00 78.06 470 ASP A N 1
ATOM 3608 C CA . ASP A 1 470 ? -14.882 -22.100 39.854 1.00 78.06 470 ASP A CA 1
ATOM 3609 C C . ASP A 1 470 ? -14.105 -21.043 40.662 1.00 78.06 470 ASP A C 1
ATOM 3611 O O . ASP A 1 470 ? -12.877 -21.037 40.624 1.00 78.06 470 ASP A O 1
ATOM 3615 N N . GLY A 1 471 ? -14.804 -20.176 41.402 1.00 73.81 471 GLY A N 1
ATOM 3616 C CA . GLY A 1 471 ? -14.216 -19.120 42.224 1.00 73.81 471 GLY A CA 1
ATOM 3617 C C . GLY A 1 471 ? -14.000 -17.787 41.505 1.00 73.81 471 GLY A C 1
ATOM 3618 O O . GLY A 1 471 ? -13.405 -16.896 42.100 1.00 73.81 471 GLY A O 1
ATOM 3619 N N . THR A 1 472 ? -14.475 -17.624 40.265 1.00 82.25 472 THR A N 1
ATOM 3620 C CA . THR A 1 472 ? -14.321 -16.380 39.483 1.00 82.25 472 THR A CA 1
ATOM 3621 C C . THR A 1 472 ? -15.649 -15.658 39.267 1.00 82.25 472 THR A C 1
ATOM 3623 O O . THR A 1 472 ? -16.710 -16.291 39.257 1.00 82.25 472 THR A O 1
ATOM 3626 N N . LEU A 1 473 ? -15.613 -14.339 39.061 1.00 85.00 473 LEU A N 1
ATOM 3627 C CA . LEU A 1 473 ? -16.796 -13.594 38.640 1.00 85.00 473 LEU A CA 1
ATOM 3628 C C . LEU A 1 473 ? -17.104 -13.855 37.157 1.00 85.00 473 LEU A C 1
ATOM 3630 O O . LEU A 1 473 ? -16.267 -13.692 36.266 1.00 85.00 473 LEU A O 1
ATOM 3634 N N . ARG A 1 474 ? -18.335 -14.286 36.873 1.00 85.75 474 ARG A N 1
ATOM 3635 C CA . ARG A 1 474 ? -18.827 -14.571 35.516 1.00 85.75 474 ARG A CA 1
ATOM 3636 C C . ARG A 1 474 ? -20.176 -13.917 35.287 1.00 85.75 474 ARG A C 1
ATOM 3638 O O . ARG A 1 474 ? -20.911 -13.635 36.227 1.00 85.75 474 ARG A O 1
ATOM 3645 N N . GLU A 1 475 ? -20.513 -13.736 34.015 1.00 87.25 475 GLU A N 1
ATOM 3646 C CA . GLU A 1 475 ? -21.810 -13.215 33.592 1.00 87.25 475 GLU A CA 1
ATOM 3647 C C . GLU A 1 475 ? -22.956 -14.049 34.182 1.00 87.25 475 GLU A C 1
ATOM 3649 O O . GLU A 1 475 ? -23.141 -15.227 33.848 1.00 87.25 475 GLU A O 1
ATOM 3654 N N . ALA A 1 476 ? -23.752 -13.421 35.046 1.00 84.56 476 ALA A N 1
ATOM 3655 C CA . ALA A 1 476 ? -24.764 -14.116 35.823 1.00 84.56 476 ALA A CA 1
ATOM 3656 C C . ALA A 1 476 ? -25.888 -14.668 34.944 1.00 84.56 476 ALA A C 1
ATOM 3658 O O . ALA A 1 476 ? -26.310 -15.808 35.131 1.00 84.56 476 ALA A O 1
ATOM 3659 N N . ARG A 1 477 ? -26.335 -13.905 33.937 1.00 82.69 477 ARG A N 1
ATOM 3660 C CA . ARG A 1 477 ? -27.409 -14.331 33.021 1.00 82.69 477 ARG A CA 1
ATOM 3661 C C . ARG A 1 477 ? -27.015 -15.545 32.189 1.00 82.69 477 ARG A C 1
ATOM 3663 O O . ARG A 1 477 ? -27.783 -16.496 32.093 1.00 82.69 477 ARG A O 1
ATOM 3670 N N . ARG A 1 478 ? -25.812 -15.526 31.615 1.00 82.38 478 ARG A N 1
ATOM 3671 C CA . ARG A 1 478 ? -25.302 -16.596 30.751 1.00 82.38 478 ARG A CA 1
ATOM 3672 C C . ARG A 1 478 ? -25.087 -17.907 31.502 1.00 82.38 478 ARG A C 1
ATOM 3674 O O . ARG A 1 478 ? -25.310 -18.972 30.935 1.00 82.38 478 ARG A O 1
ATOM 3681 N N . HIS A 1 479 ? -24.667 -17.826 32.762 1.00 82.12 479 HIS A N 1
ATOM 3682 C CA . HIS A 1 479 ? -24.364 -18.990 33.595 1.00 82.12 479 HIS A CA 1
ATOM 3683 C C . HIS A 1 479 ? -25.478 -19.351 34.595 1.00 82.12 479 HIS A C 1
ATOM 3685 O O . HIS A 1 479 ? -25.323 -20.306 35.352 1.00 82.12 479 HIS A O 1
ATOM 3691 N N . GLY A 1 480 ? -26.600 -18.620 34.607 1.00 83.81 480 GLY A N 1
ATOM 3692 C CA . GLY A 1 480 ? -27.711 -18.848 35.538 1.00 83.81 480 GLY A CA 1
ATOM 3693 C C . GLY A 1 480 ? -27.332 -18.657 37.013 1.00 83.81 480 GLY A C 1
ATOM 3694 O O . GLY A 1 480 ? -27.830 -19.383 37.873 1.00 83.81 480 GLY A O 1
ATOM 3695 N N . LEU A 1 481 ? -26.420 -17.727 37.308 1.00 86.81 481 LEU A N 1
ATOM 3696 C CA . LEU A 1 481 ? -25.893 -17.494 38.655 1.00 86.81 481 LEU A CA 1
ATOM 3697 C C . LEU A 1 481 ? -26.840 -16.610 39.477 1.00 86.81 481 LEU A C 1
ATOM 3699 O O . LEU A 1 481 ? -27.507 -15.721 38.946 1.00 86.81 481 LEU A O 1
ATOM 3703 N N . ARG A 1 482 ? -26.882 -16.842 40.794 1.00 84.88 482 ARG A N 1
ATOM 3704 C CA . ARG A 1 482 ? -27.650 -16.008 41.732 1.00 84.88 482 ARG A CA 1
ATOM 3705 C C . ARG A 1 482 ? -26.961 -14.664 41.924 1.00 84.88 482 ARG A C 1
ATOM 3707 O O . ARG A 1 482 ? -25.742 -14.628 42.015 1.00 84.88 482 ARG A O 1
ATOM 3714 N N . LEU A 1 483 ? -27.726 -13.585 42.015 1.00 86.31 483 LEU A N 1
ATOM 3715 C CA . LEU A 1 483 ? -27.214 -12.229 42.226 1.00 86.31 483 LEU A CA 1
ATOM 3716 C C . LEU A 1 483 ? -27.330 -11.847 43.706 1.00 86.31 483 LEU A C 1
ATOM 3718 O O . LEU A 1 483 ? -28.221 -12.341 44.393 1.00 86.31 483 LEU A O 1
ATOM 3722 N N . CYS A 1 484 ? -26.435 -10.988 44.193 1.00 83.56 484 CYS A N 1
ATOM 3723 C CA . CYS A 1 484 ? -26.536 -10.433 45.543 1.00 83.56 484 CYS A CA 1
ATOM 3724 C C . CYS A 1 484 ? -27.547 -9.272 45.577 1.00 83.56 484 CYS A C 1
ATOM 3726 O O . CYS A 1 484 ? -27.618 -8.471 44.641 1.00 83.56 484 CYS A O 1
ATOM 3728 N N . SER A 1 485 ? -28.324 -9.173 46.657 1.00 81.25 485 SER A N 1
ATOM 3729 C CA . SER A 1 485 ? -29.322 -8.111 46.838 1.00 81.25 485 SER A CA 1
ATOM 3730 C C . SER A 1 485 ? -28.702 -6.748 47.154 1.00 81.25 485 SER A C 1
ATOM 3732 O O . SER A 1 485 ? -29.263 -5.737 46.750 1.00 81.25 485 SER A O 1
ATOM 3734 N N . HIS A 1 486 ? -27.538 -6.721 47.816 1.00 84.00 486 HIS A N 1
ATOM 3735 C CA . HIS A 1 486 ? -26.922 -5.496 48.351 1.00 84.00 486 HIS A CA 1
ATOM 3736 C C . HIS A 1 486 ? -25.681 -5.016 47.593 1.00 84.00 486 HIS A C 1
ATOM 3738 O O . HIS A 1 486 ? -25.405 -3.817 47.577 1.00 84.00 486 HIS A O 1
ATOM 3744 N N . ILE A 1 487 ? -24.961 -5.938 46.947 1.00 86.94 487 ILE A N 1
ATOM 3745 C CA . ILE A 1 487 ? -23.759 -5.650 46.160 1.00 86.94 487 ILE A CA 1
ATOM 3746 C C . ILE A 1 487 ? -24.023 -6.047 44.712 1.00 86.94 487 ILE A C 1
ATOM 3748 O O . ILE A 1 487 ? -24.380 -7.194 44.433 1.00 86.94 487 ILE A O 1
ATOM 3752 N N . ALA A 1 488 ? -23.802 -5.127 43.781 1.00 87.50 488 ALA A N 1
ATOM 3753 C CA . ALA A 1 488 ? -23.815 -5.432 42.359 1.00 87.50 488 ALA A CA 1
ATOM 3754 C C . ALA A 1 488 ? -22.404 -5.394 41.788 1.00 87.50 488 ALA A C 1
ATOM 3756 O O . ALA A 1 488 ? -21.731 -4.378 41.901 1.00 87.50 488 ALA A O 1
ATOM 3757 N N . ALA A 1 489 ? -21.976 -6.482 41.150 1.00 88.00 489 ALA A N 1
ATOM 3758 C CA . ALA A 1 489 ? -20.740 -6.509 40.381 1.00 88.00 489 ALA A CA 1
ATOM 3759 C C . ALA A 1 489 ? -21.079 -6.333 38.899 1.00 88.00 489 ALA A C 1
ATOM 3761 O O . ALA A 1 489 ? -21.818 -7.144 38.341 1.00 88.00 489 ALA A O 1
ATOM 3762 N N . LEU A 1 490 ? -20.571 -5.284 38.260 1.00 85.94 490 LEU A N 1
ATOM 3763 C CA . LEU A 1 490 ? -20.773 -5.017 36.839 1.00 85.94 490 LEU A CA 1
ATOM 3764 C C . LEU A 1 490 ? -19.431 -5.042 36.114 1.00 85.94 490 LEU A C 1
ATOM 3766 O O . LEU A 1 490 ? -18.436 -4.518 36.609 1.00 85.94 490 LEU A O 1
ATOM 3770 N N . ARG A 1 491 ? -19.430 -5.609 34.910 1.00 81.94 491 ARG A N 1
ATOM 3771 C CA . ARG A 1 491 ? -18.319 -5.526 33.967 1.00 81.94 491 ARG A CA 1
ATOM 3772 C C . ARG A 1 491 ? -18.789 -4.953 32.652 1.00 81.94 491 ARG A C 1
ATOM 3774 O O . ARG A 1 491 ? -19.906 -5.191 32.193 1.00 81.94 491 ARG A O 1
ATOM 3781 N N . PHE A 1 492 ? -17.884 -4.228 32.035 1.00 73.25 492 PHE A N 1
ATOM 3782 C CA . PHE A 1 492 ? -18.051 -3.670 30.716 1.00 73.25 492 PHE A CA 1
ATOM 3783 C C . PHE A 1 492 ? -17.527 -4.649 29.662 1.00 73.25 492 PHE A C 1
ATOM 3785 O O . PHE A 1 492 ? -16.322 -4.889 29.582 1.00 73.25 492 PHE A O 1
ATOM 3792 N N . ASP A 1 493 ? -18.425 -5.239 28.868 1.00 63.47 493 ASP A N 1
ATOM 3793 C CA . ASP A 1 493 ? -18.060 -6.193 27.815 1.00 63.47 493 ASP A CA 1
ATOM 3794 C C . ASP A 1 493 ? -18.037 -5.510 26.431 1.00 63.47 493 ASP A C 1
ATOM 3796 O O . ASP A 1 493 ? -19.041 -4.954 25.980 1.00 63.47 493 ASP A O 1
ATOM 3800 N N . GLY A 1 494 ? -16.890 -5.589 25.741 1.00 56.25 494 GLY A N 1
ATOM 3801 C CA . GLY A 1 494 ? -16.664 -5.064 24.383 1.00 56.25 494 GLY A CA 1
ATOM 3802 C C . GLY A 1 494 ? -15.417 -4.169 24.277 1.00 56.25 494 GLY A C 1
ATOM 3803 O O . GLY A 1 494 ? -14.834 -3.829 25.306 1.00 56.25 494 GLY A O 1
ATOM 3804 N N . PRO A 1 495 ? -14.972 -3.776 23.061 1.00 49.69 495 PRO A N 1
ATOM 3805 C CA . PRO A 1 495 ? -13.980 -2.714 22.859 1.00 49.69 495 PRO A CA 1
ATOM 3806 C C . PRO A 1 495 ? -14.612 -1.376 23.263 1.00 49.69 495 PRO A C 1
ATOM 3808 O O . PRO A 1 495 ? -15.076 -0.591 22.442 1.00 49.69 495 PRO A O 1
ATOM 3811 N N . MET A 1 496 ? -14.704 -1.189 24.572 1.00 46.66 496 MET A N 1
ATOM 3812 C CA . MET A 1 496 ? -15.546 -0.216 25.242 1.00 46.66 496 MET A CA 1
ATOM 3813 C C . MET A 1 496 ? -14.691 0.897 25.839 1.00 46.66 496 MET A C 1
ATOM 3815 O O . MET A 1 496 ? -14.824 1.235 27.010 1.00 46.66 496 MET A O 1
ATOM 3819 N N . MET A 1 497 ? -13.802 1.483 25.040 1.00 48.59 497 MET A N 1
ATOM 3820 C CA . MET A 1 497 ? -13.221 2.763 25.435 1.00 48.59 497 MET A CA 1
ATOM 3821 C C . MET A 1 497 ? -14.210 3.862 25.063 1.00 48.59 497 MET A C 1
ATOM 3823 O O . MET A 1 497 ? -14.136 4.473 24.004 1.00 48.59 497 MET A O 1
ATOM 3827 N N . LEU A 1 498 ? -15.210 3.954 25.949 1.00 55.19 498 LEU A N 1
ATOM 3828 C CA . LEU A 1 498 ? -16.243 4.977 26.092 1.00 55.19 498 LEU A CA 1
ATOM 3829 C C . LEU A 1 498 ? -17.088 5.224 24.844 1.00 55.19 498 LEU A C 1
ATOM 3831 O O . LEU A 1 498 ? -17.079 6.301 24.253 1.00 55.19 498 LEU A O 1
ATOM 3835 N N . ALA A 1 499 ? -17.912 4.226 24.512 1.00 47.50 499 ALA A N 1
ATOM 3836 C CA . ALA A 1 499 ? -19.162 4.511 23.820 1.00 47.50 499 ALA A CA 1
ATOM 3837 C C . ALA A 1 499 ? -19.919 5.577 24.629 1.00 47.50 499 ALA A C 1
ATOM 3839 O O . ALA A 1 499 ? -20.031 5.412 25.843 1.00 47.50 499 ALA A O 1
ATOM 3840 N N . ASP A 1 500 ? -20.338 6.649 23.949 1.00 52.00 500 ASP A N 1
ATOM 3841 C CA . ASP A 1 500 ? -21.113 7.802 24.432 1.00 52.00 500 ASP A CA 1
ATOM 3842 C C . ASP A 1 500 ? -21.553 7.700 25.914 1.00 52.00 500 ASP A C 1
ATOM 3844 O O . ASP A 1 500 ? -22.340 6.808 26.247 1.00 52.00 500 ASP A O 1
ATOM 3848 N N . PRO A 1 501 ? -21.095 8.588 26.820 1.00 53.31 501 PRO A N 1
ATOM 3849 C CA . PRO A 1 501 ? -21.536 8.627 28.216 1.00 53.31 501 PRO A CA 1
ATOM 3850 C C . PRO A 1 501 ? -23.055 8.507 28.386 1.00 53.31 501 PRO A C 1
ATOM 3852 O O . PRO A 1 501 ? -23.505 7.856 29.329 1.00 53.31 501 PRO A O 1
ATOM 3855 N N . ALA A 1 502 ? -23.846 9.037 27.444 1.00 51.41 502 ALA A N 1
ATOM 3856 C CA . ALA A 1 502 ? -25.301 8.912 27.449 1.00 51.41 502 ALA A CA 1
ATOM 3857 C C . ALA A 1 502 ? -25.788 7.459 27.269 1.00 51.41 502 ALA A C 1
ATOM 3859 O O . ALA A 1 502 ? -26.802 7.067 27.844 1.00 51.41 502 ALA A O 1
ATOM 3860 N N . ALA A 1 503 ? -25.059 6.632 26.515 1.00 55.22 503 ALA A N 1
ATOM 3861 C CA . ALA A 1 503 ? -25.324 5.207 26.314 1.00 55.22 503 ALA A CA 1
ATOM 3862 C C . ALA A 1 503 ? -25.169 4.408 27.602 1.00 55.22 503 ALA A C 1
ATOM 3864 O O . ALA A 1 503 ? -26.033 3.613 27.988 1.00 55.22 503 ALA A O 1
ATOM 3865 N N . LEU A 1 504 ? -24.019 4.616 28.240 1.00 61.28 504 LEU A N 1
ATOM 3866 C CA . LEU A 1 504 ? -23.644 3.962 29.476 1.00 61.28 504 LEU A CA 1
ATOM 3867 C C . LEU A 1 504 ? -24.584 4.411 30.590 1.00 61.28 504 LEU A C 1
ATOM 3869 O O . LEU A 1 504 ? -25.101 3.584 31.338 1.00 61.28 504 LEU A O 1
ATOM 3873 N N . GLU A 1 505 ? -24.876 5.710 30.630 1.00 60.41 505 GLU A N 1
ATOM 3874 C CA . GLU A 1 505 ? -25.854 6.312 31.522 1.00 60.41 505 GLU A CA 1
ATOM 3875 C C . GLU A 1 505 ? -27.242 5.700 31.323 1.00 60.41 505 GLU A C 1
ATOM 3877 O O . GLU A 1 505 ? -27.851 5.259 32.293 1.00 60.41 505 GLU A O 1
ATOM 3882 N N . ALA A 1 506 ? -27.743 5.590 30.092 1.00 60.78 506 ALA A N 1
ATOM 3883 C CA . ALA A 1 506 ? -29.057 5.008 29.830 1.00 60.78 506 ALA A CA 1
ATOM 3884 C C . ALA A 1 506 ? -29.144 3.544 30.297 1.00 60.78 506 ALA A C 1
ATOM 3886 O O . ALA A 1 506 ? -30.153 3.143 30.890 1.00 60.78 506 ALA A O 1
ATOM 3887 N N . GLN A 1 507 ? -28.088 2.752 30.079 1.00 66.06 507 GLN A N 1
ATOM 3888 C CA . GLN A 1 507 ? -28.018 1.367 30.552 1.00 66.06 507 GLN A CA 1
ATOM 3889 C C . GLN A 1 507 ? -27.945 1.280 32.078 1.00 66.06 507 GLN A C 1
ATOM 3891 O O . GLN A 1 507 ? -28.694 0.506 32.677 1.00 66.06 507 GLN A O 1
ATOM 3896 N N . LEU A 1 508 ? -27.106 2.098 32.716 1.00 68.50 508 LEU A N 1
ATOM 3897 C CA . LEU A 1 508 ? -26.944 2.115 34.169 1.00 68.50 508 LEU A CA 1
ATOM 3898 C C . LEU A 1 508 ? -28.195 2.648 34.870 1.00 68.50 508 LEU A C 1
ATOM 3900 O O . LEU A 1 508 ? -28.664 2.021 35.811 1.00 68.50 508 LEU A O 1
ATOM 3904 N N . VAL A 1 509 ? -28.827 3.715 34.379 1.00 65.62 509 VAL A N 1
ATOM 3905 C CA . VAL A 1 509 ? -30.105 4.226 34.910 1.00 65.62 509 VAL A CA 1
ATOM 3906 C C . VAL A 1 509 ? -31.207 3.172 34.792 1.00 65.62 509 VAL A C 1
ATOM 3908 O O . VAL A 1 509 ? -31.998 2.991 35.723 1.00 65.62 509 VAL A O 1
ATOM 3911 N N . ARG A 1 510 ? -31.270 2.445 33.668 1.00 67.62 510 ARG A N 1
ATOM 3912 C CA . ARG A 1 510 ? -32.215 1.332 33.484 1.00 67.62 510 ARG A CA 1
ATOM 3913 C C . ARG A 1 510 ? -31.918 0.188 34.456 1.00 67.62 510 ARG A C 1
ATOM 3915 O O . ARG A 1 510 ? -32.854 -0.405 34.987 1.00 67.62 510 ARG A O 1
ATOM 3922 N N . TRP A 1 511 ? -30.646 -0.099 34.716 1.00 73.75 511 TRP A N 1
ATOM 3923 C CA . TRP A 1 511 ? -30.224 -1.109 35.681 1.00 73.75 511 TRP A CA 1
ATOM 3924 C C . TRP A 1 511 ? -30.567 -0.712 37.128 1.00 73.75 511 TRP A C 1
ATOM 3926 O O . TRP A 1 511 ? -31.232 -1.487 37.814 1.00 73.75 511 TRP A O 1
ATOM 3936 N N . VAL A 1 512 ? -30.239 0.514 37.557 1.00 69.62 512 VAL A N 1
ATOM 3937 C CA . VAL A 1 512 ? -30.525 1.037 38.909 1.00 69.62 512 VAL A CA 1
ATOM 3938 C C . VAL A 1 512 ? -32.026 0.995 39.209 1.00 69.62 512 VAL A C 1
ATOM 3940 O O . VAL A 1 512 ? -32.433 0.554 40.281 1.00 69.62 512 VAL A O 1
ATOM 3943 N N . LYS A 1 513 ? -32.881 1.348 38.237 1.00 68.25 513 LYS A N 1
ATOM 3944 C CA . LYS A 1 513 ? -34.347 1.242 38.384 1.00 68.25 513 LYS A CA 1
ATOM 3945 C C . LYS A 1 513 ? -34.836 -0.183 38.660 1.00 68.25 513 LYS A C 1
ATOM 3947 O O . LYS A 1 513 ? -35.877 -0.348 39.289 1.00 68.25 513 LYS A O 1
ATOM 3952 N N . ASN A 1 514 ? -34.105 -1.196 38.200 1.00 70.69 514 ASN A N 1
ATOM 3953 C CA . ASN A 1 514 ? -34.463 -2.603 38.362 1.00 70.69 514 ASN A CA 1
ATOM 3954 C C . ASN A 1 514 ? -33.856 -3.244 39.627 1.00 70.69 514 ASN A C 1
ATOM 3956 O O . ASN A 1 514 ? -34.190 -4.390 39.930 1.00 70.69 514 ASN A O 1
ATOM 3960 N N . ARG A 1 515 ? -32.978 -2.544 40.366 1.00 74.12 515 ARG A N 1
ATOM 3961 C CA . ARG A 1 515 ? -32.247 -3.070 41.536 1.00 74.12 515 ARG A CA 1
ATOM 3962 C C . ARG A 1 515 ? -32.253 -2.102 42.723 1.00 74.12 515 ARG A C 1
ATOM 3964 O O . ARG A 1 515 ? -31.224 -1.579 43.126 1.00 74.12 515 ARG A O 1
ATOM 3971 N N . LEU A 1 516 ? -33.434 -1.915 43.312 1.00 63.97 516 LEU A N 1
ATOM 3972 C CA . LEU A 1 516 ? -33.689 -0.930 44.376 1.00 63.97 516 LEU A CA 1
ATOM 3973 C C . LEU A 1 516 ? -33.021 -1.229 45.736 1.00 63.97 516 LEU A C 1
ATOM 3975 O O . LEU A 1 516 ? -32.945 -0.328 46.563 1.00 63.97 516 LEU A O 1
ATOM 3979 N N . GLU A 1 517 ? -32.570 -2.463 45.988 1.00 73.44 517 GLU A N 1
ATOM 3980 C CA . GLU A 1 517 ? -31.968 -2.877 47.276 1.00 73.44 517 GLU A CA 1
ATOM 3981 C C . GLU A 1 517 ? -30.428 -2.826 47.294 1.00 73.44 517 GLU A C 1
ATOM 3983 O O . GLU A 1 517 ? -29.811 -3.089 48.332 1.00 73.44 517 GLU A O 1
ATOM 3988 N N . VAL A 1 518 ? -29.806 -2.481 46.161 1.00 81.50 518 VAL A N 1
ATOM 3989 C CA . VAL A 1 518 ? -28.347 -2.381 46.044 1.00 81.50 518 VAL A CA 1
ATOM 3990 C C . VAL A 1 518 ? -27.882 -1.050 46.623 1.00 81.50 518 VAL A C 1
ATOM 3992 O O . VAL A 1 518 ? -28.367 0.004 46.220 1.00 81.50 518 VAL A O 1
ATOM 3995 N N . SER A 1 519 ? -26.916 -1.105 47.538 1.00 82.94 519 SER A N 1
ATOM 3996 C CA . SER A 1 519 ? -26.258 0.070 48.122 1.00 82.94 519 SER A CA 1
ATOM 3997 C C . SER A 1 519 ? -24.834 0.263 47.600 1.00 82.94 519 SER A C 1
ATOM 3999 O O . SER A 1 519 ? -24.374 1.399 47.519 1.00 82.94 519 SER A O 1
ATOM 4001 N N . HIS A 1 520 ? -24.164 -0.822 47.193 1.00 87.56 520 HIS A N 1
ATOM 4002 C CA . HIS A 1 520 ? -22.773 -0.798 46.739 1.00 87.56 520 HIS A CA 1
ATOM 4003 C C . HIS A 1 520 ? -22.637 -1.381 45.331 1.00 87.56 520 HIS A C 1
ATOM 4005 O O . HIS A 1 520 ? -23.201 -2.431 45.000 1.00 87.56 520 HIS A O 1
ATOM 4011 N N . LEU A 1 521 ? -21.844 -0.707 44.508 1.00 87.75 521 LEU A N 1
ATOM 4012 C CA . LEU A 1 521 ? -21.557 -1.055 43.130 1.00 87.75 521 LEU A CA 1
ATOM 4013 C C . LEU A 1 521 ? -20.061 -1.327 42.961 1.00 87.75 521 LEU A C 1
ATOM 4015 O O . LEU A 1 521 ? -19.237 -0.435 43.136 1.00 87.75 521 LEU A O 1
ATOM 4019 N N . LEU A 1 522 ? -19.735 -2.550 42.558 1.00 88.44 522 LEU A N 1
ATOM 4020 C CA . LEU A 1 522 ? -18.403 -2.980 42.164 1.00 88.44 522 LEU A CA 1
ATOM 4021 C C . LEU A 1 522 ? -18.286 -2.953 40.636 1.00 88.44 522 LEU A C 1
ATOM 4023 O O . LEU A 1 522 ? -18.973 -3.705 39.947 1.00 88.44 522 LEU A O 1
ATOM 4027 N N . LEU A 1 523 ? -17.402 -2.115 40.109 1.00 86.19 523 LEU A N 1
ATOM 4028 C CA . LEU A 1 523 ? -17.062 -2.052 38.691 1.00 86.19 523 LEU A CA 1
ATOM 4029 C C . LEU A 1 523 ? -15.751 -2.811 38.436 1.00 86.19 523 LEU A C 1
ATOM 4031 O O . LEU A 1 523 ? -14.691 -2.437 38.942 1.00 86.19 523 LEU A O 1
ATOM 4035 N N . ASP A 1 524 ? -15.821 -3.889 37.656 1.00 85.31 524 ASP A N 1
ATOM 4036 C CA . ASP A 1 524 ? -14.646 -4.624 37.179 1.00 85.31 524 ASP A CA 1
ATOM 4037 C C . ASP A 1 524 ? -14.038 -3.906 35.965 1.00 85.31 524 ASP A C 1
ATOM 4039 O O . ASP A 1 524 ? -14.643 -3.823 34.890 1.00 85.31 524 ASP A O 1
ATOM 4043 N N . ALA A 1 525 ? -12.830 -3.380 36.161 1.00 77.31 525 ALA A N 1
ATOM 4044 C CA . ALA A 1 525 ? -12.064 -2.621 35.184 1.00 77.31 525 ALA A CA 1
ATOM 4045 C C . ALA A 1 525 ? -11.099 -3.485 34.353 1.00 77.31 525 ALA A C 1
ATOM 4047 O O . ALA A 1 525 ? -10.335 -2.941 33.556 1.00 77.31 525 ALA A O 1
ATOM 4048 N N . HIS A 1 526 ? -11.126 -4.818 34.473 1.00 74.75 526 HIS A N 1
ATOM 4049 C CA . HIS A 1 526 ? -10.172 -5.700 33.787 1.00 74.75 526 HIS A CA 1
ATOM 4050 C C . HIS A 1 526 ? -10.197 -5.571 32.247 1.00 74.75 526 HIS A C 1
ATOM 4052 O O . HIS A 1 526 ? -9.222 -5.904 31.565 1.00 74.75 526 HIS A O 1
ATOM 4058 N N . THR A 1 527 ? -11.312 -5.111 31.674 1.00 67.56 527 THR A N 1
ATOM 4059 C CA . THR A 1 527 ? -11.484 -4.895 30.227 1.00 67.56 527 THR A CA 1
ATOM 4060 C C . THR A 1 527 ? -11.018 -3.513 29.745 1.00 67.56 527 THR A C 1
ATOM 4062 O O . THR A 1 527 ? -11.092 -3.226 28.547 1.00 67.56 527 THR A O 1
ATOM 4065 N N . LEU A 1 528 ? -10.517 -2.655 30.644 1.00 69.19 528 LEU A N 1
ATOM 4066 C CA . LEU A 1 528 ? -9.997 -1.325 30.324 1.00 69.19 528 LEU A CA 1
ATOM 4067 C C . LEU A 1 528 ? -8.529 -1.407 29.855 1.00 69.19 528 LEU A C 1
ATOM 4069 O O . LEU A 1 528 ? -7.598 -1.437 30.656 1.00 69.19 528 LEU A O 1
ATOM 4073 N N . ASP A 1 529 ? -8.326 -1.421 28.531 1.00 57.00 529 ASP A N 1
ATOM 4074 C CA . ASP A 1 529 ? -7.005 -1.630 27.902 1.00 57.00 529 ASP A CA 1
ATOM 4075 C C . ASP A 1 529 ? -6.356 -0.383 27.257 1.00 57.00 529 ASP A C 1
ATOM 4077 O O . ASP A 1 529 ? -5.171 -0.419 26.932 1.00 57.00 529 ASP A O 1
ATOM 4081 N N . ARG A 1 530 ? -7.109 0.698 27.004 1.00 56.47 530 ARG A N 1
ATOM 4082 C CA . ARG A 1 530 ? -6.633 1.960 26.387 1.00 56.47 530 ARG A CA 1
ATOM 4083 C C . ARG A 1 530 ? -7.324 3.205 26.957 1.00 56.47 530 ARG A C 1
ATOM 4085 O O . ARG A 1 530 ? -8.311 3.647 26.392 1.00 56.47 530 ARG A O 1
ATOM 4092 N N . PHE A 1 531 ? -6.829 3.755 28.062 1.00 63.56 531 PHE A N 1
ATOM 4093 C CA . PHE A 1 531 ? -7.509 4.824 28.811 1.00 63.56 531 PHE A CA 1
ATOM 4094 C C . PHE A 1 531 ? -6.834 6.190 28.597 1.00 63.56 531 PHE A C 1
ATOM 4096 O O . PHE A 1 531 ? -5.619 6.309 28.757 1.00 63.56 531 PHE A O 1
ATOM 4103 N N . SER A 1 532 ? -7.596 7.210 28.197 1.00 66.94 532 SER A N 1
ATOM 4104 C CA . SER A 1 532 ? -7.115 8.572 27.916 1.00 66.94 532 SER A CA 1
ATOM 4105 C C . SER A 1 532 ? -7.491 9.585 29.010 1.00 66.94 532 SER A C 1
ATOM 4107 O O . SER A 1 532 ? -8.162 9.259 29.984 1.00 66.94 532 SER A O 1
ATOM 4109 N N . GLY A 1 533 ? -7.035 10.836 28.873 1.00 65.94 533 GLY A N 1
ATOM 4110 C CA . GLY A 1 533 ? -7.354 11.897 29.838 1.00 65.94 533 GLY A CA 1
ATOM 4111 C C . GLY A 1 533 ? -8.843 12.264 29.864 1.00 65.94 533 GLY A C 1
ATOM 4112 O O . GLY A 1 533 ? -9.437 12.329 30.936 1.00 65.94 533 GLY A O 1
ATOM 4113 N N . ASN A 1 534 ? -9.463 12.397 28.688 1.00 63.44 534 ASN A N 1
ATOM 4114 C CA . ASN A 1 534 ? -10.903 12.665 28.563 1.00 63.44 534 ASN A CA 1
ATOM 4115 C C . ASN A 1 534 ? -11.743 11.518 29.147 1.00 63.44 534 ASN A C 1
ATOM 4117 O O . ASN A 1 534 ? -12.842 11.728 29.660 1.00 63.44 534 ASN A O 1
ATOM 4121 N N . ASP A 1 535 ? -11.209 10.297 29.103 1.00 68.25 535 ASP A N 1
ATOM 4122 C CA . ASP A 1 535 ? -11.858 9.116 29.663 1.00 68.25 535 ASP A CA 1
ATOM 4123 C C . ASP A 1 535 ? -11.913 9.167 31.195 1.00 68.25 535 ASP A C 1
ATOM 4125 O O . ASP A 1 535 ? -12.909 8.752 31.793 1.00 68.25 535 ASP A O 1
ATOM 4129 N N . ALA A 1 536 ? -10.888 9.747 31.827 1.00 73.38 536 ALA A N 1
ATOM 4130 C CA . ALA A 1 536 ? -10.842 9.968 33.268 1.00 73.38 536 ALA A CA 1
ATOM 4131 C C . ALA A 1 536 ? -11.899 10.981 33.735 1.00 73.38 536 ALA A C 1
ATOM 4133 O O . ALA A 1 536 ? -12.611 10.720 34.705 1.00 73.38 536 ALA A O 1
ATOM 4134 N N . GLU A 1 537 ? -12.065 12.097 33.018 1.00 73.06 537 GLU A N 1
ATOM 4135 C CA . GLU A 1 537 ? -13.093 13.105 33.326 1.00 73.06 537 GLU A CA 1
ATOM 4136 C C . GLU A 1 537 ? -14.514 12.542 33.167 1.00 73.06 537 GLU A C 1
ATOM 4138 O O . GLU A 1 537 ? -15.402 12.795 33.984 1.00 73.06 537 GLU A O 1
ATOM 4143 N N . ARG A 1 538 ? -14.737 11.716 32.138 1.00 71.88 538 ARG A N 1
ATOM 4144 C CA . ARG A 1 538 ? -16.027 11.042 31.912 1.00 71.88 538 ARG A CA 1
ATOM 4145 C C . ARG A 1 538 ? -16.338 10.021 33.003 1.00 71.88 538 ARG A C 1
ATOM 4147 O O . ARG A 1 538 ? -17.480 9.939 33.459 1.00 71.88 538 ARG A O 1
ATOM 4154 N N . LEU A 1 539 ? -15.334 9.256 33.434 1.00 76.38 539 LEU A N 1
ATOM 4155 C CA . LEU A 1 539 ? -15.468 8.323 34.552 1.00 76.38 539 LEU A CA 1
ATOM 4156 C C . LEU A 1 539 ? -15.854 9.062 35.841 1.00 76.38 539 LEU A C 1
ATOM 4158 O O . LEU A 1 539 ? -16.736 8.610 36.571 1.00 76.38 539 LEU A O 1
ATOM 4162 N N . LEU A 1 540 ? -15.241 10.219 36.085 1.00 79.62 540 LEU A N 1
ATOM 4163 C CA . LEU A 1 540 ? -15.519 11.066 37.238 1.00 79.62 540 LEU A CA 1
ATOM 4164 C C . LEU A 1 540 ? -16.973 11.581 37.258 1.00 79.62 540 LEU A C 1
ATOM 4166 O O . LEU A 1 540 ? -17.643 11.456 38.287 1.00 79.62 540 LEU A O 1
ATOM 4170 N N . ASP A 1 541 ? -17.509 12.076 36.133 1.00 76.19 541 ASP A N 1
ATOM 4171 C CA . ASP A 1 541 ? -18.923 12.497 36.059 1.00 76.19 541 ASP A CA 1
ATOM 4172 C C . ASP A 1 541 ? -19.882 11.323 36.317 1.00 76.19 541 ASP A C 1
ATOM 4174 O O . ASP A 1 541 ? -20.862 11.459 37.061 1.00 76.19 541 ASP A O 1
ATOM 4178 N N . LEU A 1 542 ? -19.575 10.140 35.770 1.00 77.31 542 LEU A N 1
ATOM 4179 C CA . LEU A 1 542 ? -20.370 8.935 35.996 1.00 77.31 542 LEU A CA 1
ATOM 4180 C C . LEU A 1 542 ? -20.421 8.560 37.484 1.00 77.31 542 LEU A C 1
ATOM 4182 O O . LEU A 1 542 ? -21.508 8.346 38.031 1.00 77.31 542 LEU A O 1
ATOM 4186 N N . VAL A 1 543 ? -19.265 8.521 38.154 1.00 81.31 543 VAL A N 1
ATOM 4187 C CA . VAL A 1 543 ? -19.171 8.245 39.598 1.00 81.31 543 VAL A CA 1
ATOM 4188 C C . VAL A 1 543 ? -19.946 9.290 40.395 1.00 81.31 543 VAL A C 1
ATOM 4190 O O . VAL A 1 543 ? -20.744 8.938 41.267 1.00 81.31 543 VAL A O 1
ATOM 4193 N N . GLY A 1 544 ? -19.790 10.573 40.062 1.00 81.12 544 GLY A N 1
ATOM 4194 C CA . GLY A 1 544 ? -20.508 11.668 40.712 1.00 81.12 544 GLY A CA 1
ATOM 4195 C C . GLY A 1 544 ? -22.032 11.562 40.577 1.00 81.12 544 GLY A C 1
ATOM 4196 O O . GLY A 1 544 ? -22.772 11.946 41.488 1.00 81.12 544 GLY A O 1
ATOM 4197 N N . ARG A 1 545 ? -22.549 11.029 39.465 1.00 77.00 545 ARG A N 1
ATOM 4198 C CA . ARG A 1 545 ? -23.989 10.760 39.283 1.00 77.00 545 ARG A CA 1
ATOM 4199 C C . ARG A 1 545 ? -24.462 9.547 40.075 1.00 77.00 545 ARG A C 1
ATOM 4201 O O . ARG A 1 545 ? -25.498 9.635 40.732 1.00 77.00 545 ARG A O 1
ATOM 4208 N N . LEU A 1 546 ? -23.713 8.447 40.055 1.00 79.06 546 LEU A N 1
ATOM 4209 C CA . LEU A 1 546 ? -24.053 7.231 40.801 1.00 79.06 546 LEU A CA 1
ATOM 4210 C C . LEU A 1 546 ? -24.066 7.483 42.317 1.00 79.06 546 LEU A C 1
ATOM 4212 O O . LEU A 1 546 ? -25.023 7.104 42.991 1.00 79.06 546 LEU A O 1
ATOM 4216 N N . ARG A 1 547 ? -23.096 8.247 42.834 1.00 85.19 547 ARG A N 1
ATOM 4217 C CA . ARG A 1 547 ? -23.080 8.691 44.239 1.00 85.19 547 ARG A CA 1
ATOM 4218 C C . ARG A 1 547 ? -24.275 9.577 44.590 1.00 85.19 547 ARG A C 1
ATOM 4220 O O . ARG A 1 547 ? -24.883 9.399 45.642 1.00 85.19 547 ARG A O 1
ATOM 4227 N N . ARG A 1 548 ? -24.695 10.480 43.691 1.00 81.75 548 ARG A N 1
ATOM 4228 C CA . ARG A 1 548 ? -25.937 11.268 43.862 1.00 81.75 548 ARG A CA 1
ATOM 4229 C C . ARG A 1 548 ? -27.202 10.406 43.874 1.00 81.75 548 ARG A C 1
ATOM 4231 O O . ARG A 1 548 ? -28.188 10.808 44.486 1.00 81.75 548 ARG A O 1
ATOM 4238 N N . ALA A 1 549 ? -27.177 9.241 43.228 1.00 75.50 549 ALA A N 1
ATOM 4239 C CA . ALA A 1 549 ? -28.251 8.253 43.287 1.00 75.50 549 ALA A CA 1
ATOM 4240 C C . ALA A 1 549 ? -28.232 7.402 44.576 1.00 75.50 549 ALA A C 1
ATOM 4242 O O . ALA A 1 549 ? -29.105 6.555 44.744 1.00 75.50 549 ALA A O 1
ATOM 4243 N N . GLY A 1 550 ? -27.284 7.645 45.491 1.00 78.81 550 GLY A N 1
ATOM 4244 C CA . GLY A 1 550 ? -27.159 6.935 46.766 1.00 78.81 550 GLY A CA 1
ATOM 4245 C C . GLY A 1 550 ? -26.377 5.624 46.684 1.00 78.81 550 GLY A C 1
ATOM 4246 O O . GLY A 1 550 ? -26.464 4.830 47.615 1.00 78.81 550 GLY A O 1
ATOM 4247 N N . LEU A 1 551 ? -25.648 5.391 45.588 1.00 83.88 551 LEU A N 1
ATOM 4248 C CA . LEU A 1 551 ? -24.806 4.211 45.408 1.00 83.88 551 LEU A CA 1
ATOM 4249 C C . LEU A 1 551 ? -23.358 4.529 45.759 1.00 83.88 551 LEU A C 1
ATOM 4251 O O . LEU A 1 551 ? -22.780 5.493 45.250 1.00 83.88 551 LEU A O 1
ATOM 4255 N N . GLU A 1 552 ? -22.753 3.675 46.569 1.00 86.31 552 GLU A N 1
ATOM 4256 C CA . GLU A 1 552 ? -21.311 3.670 46.750 1.00 86.31 552 GLU A CA 1
ATOM 4257 C C . GLU A 1 552 ? -20.655 2.942 45.576 1.00 86.31 552 GLU A C 1
ATOM 4259 O O . GLU A 1 552 ? -21.080 1.847 45.212 1.00 86.31 552 GLU A O 1
ATOM 4264 N N . VAL A 1 553 ? -19.666 3.568 44.935 1.00 87.19 553 VAL A N 1
ATOM 4265 C CA . VAL A 1 553 ? -19.037 3.042 43.716 1.00 87.19 553 VAL A CA 1
ATOM 4266 C C . VAL A 1 553 ? -17.585 2.737 43.993 1.00 87.19 553 VAL A C 1
ATOM 4268 O O . VAL A 1 553 ? -16.839 3.614 44.423 1.00 87.19 553 VAL A O 1
ATOM 4271 N N . ILE A 1 554 ? -17.208 1.503 43.692 1.00 88.50 554 ILE A N 1
ATOM 4272 C CA . ILE A 1 554 ? -15.884 0.958 43.920 1.00 88.50 554 ILE A CA 1
ATOM 4273 C C . ILE A 1 554 ? -15.415 0.232 42.675 1.00 88.50 554 ILE A C 1
ATOM 4275 O O . ILE A 1 554 ? -16.205 -0.335 41.918 1.00 88.50 554 ILE A O 1
ATOM 4279 N N . PHE A 1 555 ? -14.107 0.224 42.486 1.00 87.44 555 PHE A N 1
ATOM 4280 C CA . PHE A 1 555 ? -13.466 -0.364 41.335 1.00 87.44 555 PHE A CA 1
ATOM 4281 C C . PHE A 1 555 ? -12.519 -1.494 41.714 1.00 87.44 555 PHE A C 1
ATOM 4283 O O . PHE A 1 555 ? -11.864 -1.464 42.757 1.00 87.44 555 PHE A O 1
ATOM 4290 N N . SER A 1 556 ? -12.405 -2.472 40.820 1.00 87.38 556 SER A N 1
ATOM 4291 C CA . SER A 1 556 ? -11.435 -3.561 40.931 1.00 87.38 556 SER A CA 1
ATOM 4292 C C . SER A 1 556 ? -10.712 -3.818 39.615 1.00 87.38 556 SER A C 1
ATOM 4294 O O . SER A 1 556 ? -11.225 -3.479 38.551 1.00 87.38 556 SER A O 1
ATOM 4296 N N . SER A 1 557 ? -9.543 -4.460 39.687 1.00 81.69 557 SER A N 1
ATOM 4297 C CA . SER A 1 557 ? -8.840 -5.027 38.523 1.00 81.69 557 SER A CA 1
ATOM 4298 C C . SER A 1 557 ? -8.367 -4.000 37.481 1.00 81.69 557 SER A C 1
ATOM 4300 O O . SER A 1 557 ? -8.307 -4.305 36.287 1.00 81.69 557 SER A O 1
ATOM 4302 N N . PHE A 1 558 ? -8.010 -2.784 37.905 1.00 80.38 558 PHE A N 1
ATOM 4303 C CA . PHE A 1 558 ? -7.359 -1.820 37.015 1.00 80.38 558 PHE A CA 1
ATOM 4304 C C . PHE A 1 558 ? -5.975 -2.307 36.580 1.00 80.38 558 PHE A C 1
ATOM 4306 O O . PHE A 1 558 ? -5.208 -2.847 37.375 1.00 80.38 558 PHE A O 1
ATOM 4313 N N . ARG A 1 559 ? -5.634 -2.065 35.312 1.00 78.50 559 ARG A N 1
ATOM 4314 C CA . ARG A 1 559 ? -4.255 -2.198 34.830 1.00 78.50 559 ARG A CA 1
ATOM 4315 C C . ARG A 1 559 ? -3.455 -0.952 35.204 1.00 78.50 559 ARG A C 1
ATOM 4317 O O . ARG A 1 559 ? -3.993 0.148 35.118 1.00 78.50 559 ARG A O 1
ATOM 4324 N N . ASP A 1 560 ? -2.167 -1.119 35.496 1.00 79.50 560 ASP A N 1
ATOM 4325 C CA . ASP A 1 560 ? -1.271 -0.043 35.960 1.00 79.50 560 ASP A CA 1
ATOM 4326 C C . ASP A 1 560 ? -1.367 1.233 35.106 1.00 79.50 560 ASP A C 1
ATOM 4328 O O . ASP A 1 560 ? -1.606 2.318 35.623 1.00 79.50 560 ASP A O 1
ATOM 4332 N N . HIS A 1 561 ? -1.305 1.093 33.777 1.00 77.25 561 HIS A N 1
ATOM 4333 C CA . HIS A 1 561 ? -1.377 2.232 32.854 1.00 77.25 561 HIS A CA 1
ATOM 4334 C C . HIS A 1 561 ? -2.710 3.006 32.904 1.00 77.25 561 HIS A C 1
ATOM 4336 O O . HIS A 1 561 ? -2.748 4.180 32.547 1.00 77.25 561 HIS A O 1
ATOM 4342 N N . VAL A 1 562 ? -3.814 2.362 33.300 1.00 76.81 562 VAL A N 1
ATOM 4343 C CA . VAL A 1 562 ? -5.115 3.028 33.466 1.00 76.81 562 VAL A CA 1
ATOM 4344 C C . VAL A 1 562 ? -5.099 3.850 34.745 1.00 76.81 562 VAL A C 1
ATOM 4346 O O . VAL A 1 562 ? -5.488 5.016 34.730 1.00 76.81 562 VAL A O 1
ATOM 4349 N N . PHE A 1 563 ? -4.598 3.259 35.830 1.00 80.56 563 PHE A N 1
ATOM 4350 C CA . PHE A 1 563 ? -4.492 3.932 37.118 1.00 80.56 563 PHE A CA 1
ATOM 4351 C C . PHE A 1 563 ? -3.567 5.157 37.041 1.00 80.56 563 PHE A C 1
ATOM 4353 O O . PHE A 1 563 ? -3.954 6.230 37.492 1.00 80.56 563 PHE A O 1
ATOM 4360 N N . GLU A 1 564 ? -2.427 5.053 36.348 1.00 81.81 564 GLU A N 1
ATOM 4361 C CA . GLU A 1 564 ? -1.517 6.185 36.099 1.00 81.81 564 GLU A CA 1
ATOM 4362 C C . GLU A 1 564 ? -2.210 7.371 35.404 1.00 81.81 564 GLU A C 1
ATOM 4364 O O . GLU A 1 564 ? -1.931 8.533 35.704 1.00 81.81 564 GLU A O 1
ATOM 4369 N N . VAL A 1 565 ? -3.123 7.110 34.462 1.00 80.00 565 VAL A N 1
ATOM 4370 C CA . VAL A 1 565 ? -3.860 8.172 33.758 1.00 80.00 565 VAL A CA 1
ATOM 4371 C C . VAL A 1 565 ? -4.911 8.815 34.668 1.00 80.00 565 VAL A C 1
ATOM 4373 O O . VAL A 1 565 ? -5.083 10.036 34.618 1.00 80.00 565 VAL A O 1
ATOM 4376 N N . ILE A 1 566 ? -5.577 8.030 35.520 1.00 81.69 566 ILE A N 1
ATOM 4377 C CA . ILE A 1 566 ? -6.547 8.517 36.517 1.00 81.69 566 ILE A CA 1
ATOM 4378 C C . ILE A 1 566 ? -5.843 9.373 37.586 1.00 81.69 566 ILE A C 1
ATOM 4380 O O . ILE A 1 566 ? -6.349 10.434 37.949 1.00 81.69 566 ILE A O 1
ATOM 4384 N N . GLU A 1 567 ? -4.651 8.976 38.040 1.00 82.81 567 GLU A N 1
ATOM 4385 C CA . GLU A 1 567 ? -3.816 9.793 38.933 1.00 82.81 567 GLU A CA 1
ATOM 4386 C C . GLU A 1 567 ? -3.368 11.086 38.250 1.00 82.81 567 GLU A C 1
ATOM 4388 O O . GLU A 1 567 ? -3.544 12.177 38.790 1.00 82.81 567 GLU A O 1
ATOM 4393 N N . ARG A 1 568 ? -2.835 10.997 37.024 1.00 85.50 568 ARG A N 1
ATOM 4394 C CA . ARG A 1 568 ? -2.317 12.166 36.295 1.00 85.50 568 ARG A CA 1
ATOM 4395 C C . ARG A 1 568 ? -3.384 13.231 36.035 1.00 85.50 568 ARG A C 1
ATOM 4397 O O . ARG A 1 568 ? -3.051 14.407 35.921 1.00 85.50 568 ARG A O 1
ATOM 4404 N N . THR A 1 569 ? -4.640 12.821 35.888 1.00 83.44 569 THR A N 1
ATOM 4405 C CA . THR A 1 569 ? -5.781 13.720 35.650 1.00 83.44 569 THR A CA 1
ATOM 4406 C C . THR A 1 569 ? -6.395 14.276 36.936 1.00 83.44 569 THR A C 1
ATOM 4408 O O . THR A 1 569 ? -7.230 15.169 36.853 1.00 83.44 569 THR A O 1
ATOM 4411 N N . GLY A 1 570 ? -5.990 13.789 38.116 1.00 84.00 570 GLY A N 1
ATOM 4412 C CA . GLY A 1 570 ? -6.579 14.171 39.405 1.00 84.00 570 GLY A CA 1
ATOM 4413 C C . GLY A 1 570 ? -7.929 13.506 39.700 1.00 84.00 570 GLY A C 1
ATOM 4414 O O . GLY A 1 570 ? -8.499 13.719 40.767 1.00 84.00 570 GLY A O 1
ATOM 4415 N N . ALA A 1 571 ? -8.432 12.655 38.800 1.00 82.88 571 ALA A N 1
ATOM 4416 C CA . ALA A 1 571 ? -9.694 11.945 38.992 1.00 82.88 571 ALA A CA 1
ATOM 4417 C C . ALA A 1 571 ? -9.632 10.956 40.171 1.00 82.88 571 ALA A C 1
ATOM 4419 O O . ALA A 1 571 ? -10.645 10.727 40.830 1.00 82.88 571 ALA A O 1
ATOM 4420 N N . ALA A 1 572 ? -8.448 10.405 40.473 1.00 82.50 572 ALA A N 1
ATOM 4421 C CA . ALA A 1 572 ? -8.239 9.528 41.629 1.00 82.50 572 ALA A CA 1
ATOM 4422 C C . ALA A 1 572 ? -8.555 10.237 42.956 1.00 82.50 572 ALA A C 1
ATOM 4424 O O . ALA A 1 572 ? -9.222 9.660 43.813 1.00 82.50 572 ALA A O 1
ATOM 4425 N N . ASP A 1 573 ? -8.131 11.496 43.100 1.00 83.25 573 ASP A N 1
ATOM 4426 C CA . ASP A 1 573 ? -8.316 12.279 44.325 1.00 83.25 573 ASP A CA 1
ATOM 4427 C C . ASP A 1 573 ? -9.786 12.663 44.541 1.00 83.25 573 ASP A C 1
ATOM 4429 O O . ASP A 1 573 ? -10.271 12.665 45.672 1.00 83.25 573 ASP A O 1
ATOM 4433 N N . GLU A 1 574 ? -10.518 12.958 43.463 1.00 83.62 574 GLU A N 1
ATOM 4434 C CA . GLU A 1 574 ? -11.945 13.290 43.543 1.00 83.62 574 GLU A CA 1
ATOM 4435 C C . GLU A 1 574 ? -12.840 12.062 43.759 1.00 83.62 574 GLU A C 1
ATOM 4437 O O . GLU A 1 574 ? -13.855 12.136 44.462 1.00 83.62 574 GLU A O 1
ATOM 4442 N N . ILE A 1 575 ? -12.481 10.919 43.168 1.00 84.00 575 ILE A N 1
ATOM 4443 C CA . ILE A 1 575 ? -13.176 9.653 43.416 1.00 84.00 575 ILE A CA 1
ATOM 4444 C C . ILE A 1 575 ? -12.852 9.154 44.831 1.00 84.00 575 ILE A C 1
ATOM 4446 O O . ILE A 1 575 ? -13.758 8.683 45.513 1.00 84.00 575 ILE A O 1
ATOM 4450 N N . GLY A 1 576 ? -11.624 9.327 45.310 1.00 82.31 576 GLY A N 1
ATOM 4451 C CA . GLY A 1 576 ? -11.144 8.781 46.576 1.00 82.31 576 GLY A CA 1
ATOM 4452 C C . GLY A 1 576 ? -10.346 7.502 46.342 1.00 82.31 576 GLY A C 1
ATOM 4453 O O . GLY A 1 576 ? -10.834 6.544 45.740 1.00 82.31 576 GLY A O 1
ATOM 4454 N N . LEU A 1 577 ? -9.097 7.494 46.815 1.00 79.19 577 LEU A N 1
ATOM 4455 C CA . LEU A 1 577 ? -8.159 6.375 46.648 1.00 79.19 577 LEU A CA 1
ATOM 4456 C C . LEU A 1 577 ? -8.641 5.080 47.324 1.00 79.19 577 LEU A C 1
ATOM 4458 O O . LEU A 1 577 ? -8.305 3.987 46.882 1.00 79.19 577 LEU A O 1
ATOM 4462 N N . ASP A 1 578 ? -9.471 5.202 48.356 1.00 77.25 578 ASP A N 1
ATOM 4463 C CA . ASP A 1 578 ? -10.141 4.110 49.067 1.00 77.25 578 ASP A CA 1
ATOM 4464 C C . ASP A 1 578 ? -11.186 3.366 48.221 1.00 77.25 578 ASP A C 1
ATOM 4466 O O . ASP A 1 578 ? -11.589 2.261 48.571 1.00 77.25 578 ASP A O 1
ATOM 4470 N N . SER A 1 579 ? -11.591 3.928 47.080 1.00 84.38 579 SER A N 1
ATOM 4471 C CA . SER A 1 579 ? -12.531 3.302 46.146 1.00 84.38 579 SER A CA 1
ATOM 4472 C C . SER A 1 579 ? -11.850 2.400 45.103 1.00 84.38 579 SER A C 1
ATOM 4474 O O . SER A 1 579 ? -12.538 1.816 44.262 1.00 84.38 579 SER A O 1
ATOM 4476 N N . PHE A 1 580 ? -10.517 2.283 45.115 1.00 85.19 580 PHE A N 1
ATOM 4477 C CA . PHE A 1 580 ? -9.742 1.530 44.123 1.00 85.19 580 PHE A CA 1
ATOM 4478 C C . PHE A 1 580 ? -9.070 0.308 44.748 1.00 85.19 580 PHE A C 1
ATOM 4480 O O . PHE A 1 580 ? -8.217 0.427 45.624 1.00 85.19 580 PHE A O 1
ATOM 4487 N N . PHE A 1 581 ? -9.402 -0.884 44.246 1.00 83.62 581 PHE A N 1
ATOM 4488 C CA . PHE A 1 581 ? -8.852 -2.137 44.758 1.00 83.62 581 PHE A CA 1
ATOM 4489 C C . PHE A 1 581 ? -8.128 -2.938 43.669 1.00 83.62 581 PHE A C 1
ATOM 4491 O O . PHE A 1 581 ? -8.557 -2.974 42.513 1.00 83.62 581 PHE A O 1
ATOM 4498 N N . PRO A 1 582 ? -7.055 -3.664 44.027 1.00 76.00 582 PRO A N 1
ATOM 4499 C CA . PRO A 1 582 ? -6.263 -4.423 43.061 1.00 76.00 582 PRO A CA 1
ATOM 4500 C C . PRO A 1 582 ? -6.972 -5.690 42.562 1.00 76.00 582 PRO A C 1
ATOM 4502 O O . PRO A 1 582 ? -6.624 -6.224 41.514 1.00 76.00 582 PRO A O 1
ATOM 4505 N N . SER A 1 583 ? -7.958 -6.200 43.306 1.00 79.38 583 SER A N 1
ATOM 4506 C CA . SER A 1 583 ? -8.679 -7.428 42.968 1.00 79.38 583 SER A CA 1
ATOM 4507 C C . SER A 1 583 ? -10.148 -7.356 43.369 1.00 79.38 583 SER A C 1
ATOM 4509 O O . SER A 1 583 ? -10.507 -6.664 44.325 1.00 79.38 583 SER A O 1
ATOM 4511 N N . GLU A 1 584 ? -10.985 -8.132 42.681 1.00 83.88 584 GLU A N 1
ATOM 4512 C CA . GLU A 1 584 ? -12.407 -8.308 43.005 1.00 83.88 584 GLU A CA 1
ATOM 4513 C C . GLU A 1 584 ? -12.592 -8.781 44.457 1.00 83.88 584 GLU A C 1
ATOM 4515 O O . GLU A 1 584 ? -13.447 -8.271 45.174 1.00 83.88 584 GLU A O 1
ATOM 4520 N N . SER A 1 585 ? -11.751 -9.711 44.932 1.00 78.75 585 SER A N 1
ATOM 4521 C CA . SER A 1 585 ? -11.797 -10.215 46.311 1.00 78.75 585 SER A CA 1
ATOM 4522 C C . SER A 1 585 ? -11.508 -9.140 47.359 1.00 78.75 585 SER A C 1
ATOM 4524 O O . SER A 1 585 ? -12.177 -9.106 48.390 1.00 78.75 585 SER A O 1
ATOM 4526 N N . SER A 1 586 ? -10.544 -8.252 47.095 1.00 77.88 586 SER A N 1
ATOM 4527 C CA . SER A 1 586 ? -10.223 -7.133 47.990 1.00 77.88 586 SER A CA 1
ATOM 4528 C C . SER A 1 586 ? -11.361 -6.116 48.019 1.00 77.88 586 SER A C 1
ATOM 4530 O O . SER A 1 586 ? -11.766 -5.694 49.098 1.00 77.88 586 SER A O 1
ATOM 4532 N N . ALA A 1 587 ? -11.920 -5.788 46.849 1.00 84.56 587 ALA A N 1
ATOM 4533 C CA . ALA A 1 587 ? -13.039 -4.861 46.738 1.00 84.56 587 ALA A CA 1
ATOM 4534 C C . ALA A 1 587 ? -14.279 -5.379 47.472 1.00 84.56 587 ALA A C 1
ATOM 4536 O O . ALA A 1 587 ? -14.881 -4.655 48.258 1.00 84.56 587 ALA A O 1
ATOM 4537 N N . VAL A 1 588 ? -14.630 -6.657 47.267 1.00 84.88 588 VAL A N 1
ATOM 4538 C CA . VAL A 1 588 ? -15.746 -7.299 47.972 1.00 84.88 588 VAL A CA 1
ATOM 4539 C C . VAL A 1 588 ? -15.504 -7.284 49.478 1.00 84.88 588 VAL A C 1
ATOM 4541 O O . VAL A 1 588 ? -16.431 -6.970 50.213 1.00 84.88 588 VAL A O 1
ATOM 4544 N N . ALA A 1 589 ? -14.293 -7.586 49.953 1.00 78.38 589 ALA A N 1
ATOM 4545 C CA . ALA A 1 589 ? -13.996 -7.608 51.384 1.00 78.38 589 ALA A CA 1
ATOM 4546 C C . ALA A 1 589 ? -14.151 -6.247 52.071 1.00 78.38 589 ALA A C 1
ATOM 4548 O O . ALA A 1 589 ? -14.685 -6.216 53.180 1.00 78.38 589 ALA A O 1
ATOM 4549 N N . ALA A 1 590 ? -13.760 -5.156 51.405 1.00 78.62 590 ALA A N 1
ATOM 4550 C CA . ALA A 1 590 ? -13.910 -3.804 51.937 1.00 78.62 590 ALA A CA 1
ATOM 4551 C C . ALA A 1 590 ? -15.384 -3.442 52.178 1.00 78.62 590 ALA A C 1
ATOM 4553 O O . ALA A 1 590 ? -15.746 -3.000 53.264 1.00 78.62 590 ALA A O 1
ATOM 4554 N N . ILE A 1 591 ? -16.258 -3.715 51.204 1.00 83.06 591 ILE A N 1
ATOM 4555 C CA . ILE A 1 591 ? -17.680 -3.335 51.293 1.00 83.06 591 ILE A CA 1
ATOM 4556 C C . ILE A 1 591 ? -18.564 -4.342 51.996 1.00 83.06 591 ILE A C 1
ATOM 4558 O O . ILE A 1 591 ? -19.686 -4.012 52.368 1.00 83.06 591 ILE A O 1
ATOM 4562 N N . TYR A 1 592 ? -18.125 -5.591 52.149 1.00 80.75 592 TYR A N 1
ATOM 4563 C CA . TYR A 1 592 ? -19.021 -6.654 52.596 1.00 80.75 592 TYR A CA 1
ATOM 4564 C C . TYR A 1 592 ? -19.644 -6.352 53.963 1.00 80.75 592 TYR A C 1
ATOM 4566 O O . TYR A 1 592 ? -20.831 -6.603 54.172 1.00 80.75 592 TYR A O 1
ATOM 4574 N N . ALA A 1 593 ? -18.852 -5.811 54.893 1.00 72.62 593 ALA A N 1
ATOM 4575 C CA . ALA A 1 593 ? -19.310 -5.494 56.242 1.00 72.62 593 ALA A CA 1
ATOM 4576 C C . ALA A 1 593 ? -20.299 -4.316 56.274 1.00 72.62 593 ALA A C 1
ATOM 4578 O O . ALA A 1 593 ? -21.240 -4.341 57.067 1.00 72.62 593 ALA A O 1
ATOM 4579 N N . GLU A 1 594 ? -20.108 -3.320 55.409 1.00 77.12 594 GLU A N 1
ATOM 4580 C CA . GLU A 1 594 ? -20.970 -2.137 55.316 1.00 77.12 594 GLU A CA 1
ATOM 4581 C C . GLU A 1 594 ? -22.265 -2.436 54.550 1.00 77.12 594 GLU A C 1
ATOM 4583 O O . GLU A 1 594 ? -23.358 -2.058 54.983 1.00 77.12 594 GLU A O 1
ATOM 4588 N N . ALA A 1 595 ? -22.163 -3.207 53.464 1.00 77.69 595 ALA A N 1
ATOM 4589 C CA . ALA A 1 595 ? -23.291 -3.649 52.653 1.00 77.69 595 ALA A CA 1
ATOM 4590 C C . ALA A 1 595 ? -24.220 -4.617 53.403 1.00 77.69 595 ALA A C 1
ATOM 4592 O O . ALA A 1 595 ? -25.437 -4.552 53.233 1.00 77.69 595 ALA A O 1
ATOM 4593 N N . HIS A 1 596 ? -23.675 -5.493 54.255 1.00 76.69 596 HIS A N 1
ATOM 4594 C CA . HIS A 1 596 ? -24.443 -6.467 55.033 1.00 76.69 596 HIS A CA 1
ATOM 4595 C C . HIS A 1 596 ? -24.418 -6.113 56.532 1.00 76.69 596 HIS A C 1
ATOM 4597 O O . HIS A 1 596 ? -23.653 -6.684 57.312 1.00 76.69 596 HIS A O 1
ATOM 4603 N N . GLN A 1 597 ? -25.323 -5.216 56.961 1.00 60.00 597 GLN A N 1
ATOM 4604 C CA . GLN A 1 597 ? -25.449 -4.690 58.343 1.00 60.00 597 GLN A CA 1
ATOM 4605 C C . GLN A 1 597 ? -25.662 -5.752 59.455 1.00 60.00 597 GLN A C 1
ATOM 4607 O O . GLN A 1 597 ? -25.683 -5.423 60.643 1.00 60.00 597 GLN A O 1
ATOM 4612 N N . LYS A 1 598 ? -25.784 -7.040 59.111 1.00 52.03 598 LYS A N 1
ATOM 4613 C CA . LYS A 1 598 ? -25.604 -8.195 60.005 1.00 52.03 598 LYS A CA 1
ATOM 4614 C C . LYS A 1 598 ? -24.795 -9.257 59.260 1.00 52.03 598 LYS A C 1
ATOM 4616 O O . LYS A 1 598 ? -25.224 -9.724 58.210 1.00 52.03 598 LYS A O 1
ATOM 4621 N N . ARG A 1 599 ? -23.667 -9.689 59.842 1.00 52.28 599 ARG A N 1
ATOM 4622 C CA . ARG A 1 599 ? -22.701 -10.681 59.305 1.00 52.28 599 ARG A CA 1
ATOM 4623 C C . ARG A 1 599 ? -23.264 -12.114 59.115 1.00 52.28 599 ARG A C 1
ATOM 4625 O O . ARG A 1 599 ? -22.516 -13.088 59.140 1.00 52.28 599 ARG A O 1
ATOM 4632 N N . THR A 1 600 ? -24.576 -12.274 58.946 1.00 49.91 600 THR A N 1
ATOM 4633 C CA . THR A 1 600 ? -25.305 -13.552 59.004 1.00 49.91 600 THR A CA 1
ATOM 4634 C C . THR A 1 600 ? -26.334 -13.761 57.890 1.00 49.91 600 THR A C 1
ATOM 4636 O O . THR A 1 600 ? -27.153 -14.671 57.988 1.00 49.91 600 THR A O 1
ATOM 4639 N N . GLU A 1 601 ? -26.284 -13.003 56.792 1.00 54.09 601 GLU A N 1
ATOM 4640 C CA . GLU A 1 601 ? -26.973 -13.428 55.567 1.00 54.09 601 GLU A CA 1
ATOM 4641 C C . GLU A 1 601 ? -26.160 -14.538 54.890 1.00 54.09 601 GLU A C 1
ATOM 4643 O O . GLU A 1 601 ? -25.193 -14.300 54.167 1.00 54.09 601 GLU A O 1
ATOM 4648 N N . GLU A 1 602 ? -26.525 -15.793 55.162 1.00 54.62 602 GLU A N 1
ATOM 4649 C CA . GLU A 1 602 ? -25.910 -16.974 54.538 1.00 54.62 602 GLU A CA 1
ATOM 4650 C C . GLU A 1 602 ? -26.126 -17.050 53.013 1.00 54.62 602 GLU A C 1
ATOM 4652 O O . GLU A 1 602 ? -25.475 -17.860 52.358 1.00 54.62 602 GLU A O 1
ATOM 4657 N N . ASP A 1 603 ? -26.983 -16.199 52.440 1.00 66.12 603 ASP A N 1
ATOM 4658 C CA . ASP A 1 603 ? -27.452 -16.304 51.051 1.00 66.12 603 ASP A CA 1
ATOM 4659 C C . ASP A 1 603 ? -26.679 -15.421 50.041 1.00 66.12 603 ASP A C 1
ATOM 4661 O O . ASP A 1 603 ? -27.003 -15.412 48.852 1.00 66.12 603 ASP A O 1
ATOM 4665 N N . CYS A 1 604 ? -25.637 -14.688 50.465 1.00 79.19 604 CYS A N 1
ATOM 4666 C CA . CYS A 1 604 ? -24.827 -13.872 49.549 1.00 79.19 604 CYS A CA 1
ATOM 4667 C C . CYS A 1 604 ? -23.820 -14.733 48.750 1.00 79.19 604 CYS A C 1
ATOM 4669 O O . CYS A 1 604 ? -22.910 -15.322 49.346 1.00 79.19 604 CYS A O 1
ATOM 4671 N N . PRO A 1 605 ? -23.892 -14.773 47.400 1.00 82.12 605 PRO A N 1
ATOM 4672 C CA . PRO A 1 605 ? -22.974 -15.566 46.575 1.00 82.12 605 PRO A CA 1
ATOM 4673 C C . PRO A 1 605 ? -21.527 -15.057 46.643 1.00 82.12 605 PRO A C 1
ATOM 4675 O O . PRO A 1 605 ? -20.595 -15.848 46.531 1.00 82.12 605 PRO A O 1
ATOM 4678 N N . LEU A 1 606 ? -21.325 -13.757 46.885 1.00 84.56 606 LEU A N 1
ATOM 4679 C CA . LEU A 1 606 ? -19.999 -13.132 46.943 1.00 84.56 606 LEU A CA 1
ATOM 4680 C C . LEU A 1 606 ? -19.246 -13.434 48.248 1.00 84.56 606 LEU A C 1
ATOM 4682 O O . LEU A 1 606 ? -18.027 -13.289 48.292 1.00 84.56 606 LEU A O 1
ATOM 4686 N N . ARG A 1 607 ? -19.924 -13.943 49.290 1.00 79.75 607 ARG A N 1
ATOM 4687 C CA . ARG A 1 607 ? -19.298 -14.309 50.575 1.00 79.75 607 ARG A CA 1
ATOM 4688 C C . ARG A 1 607 ? -18.145 -15.297 50.409 1.00 79.75 607 ARG A C 1
ATOM 4690 O O . ARG A 1 607 ? -17.199 -15.299 51.190 1.00 79.75 607 ARG A O 1
ATOM 4697 N N . ALA A 1 608 ? -18.212 -16.163 49.401 1.00 78.62 608 ALA A N 1
ATOM 4698 C CA . ALA A 1 608 ? -17.158 -17.134 49.150 1.00 78.62 608 ALA A CA 1
ATOM 4699 C C . ALA A 1 608 ? -15.861 -16.524 48.580 1.00 78.62 608 ALA A C 1
ATOM 4701 O O . ALA A 1 608 ? -14.861 -17.238 48.577 1.00 78.62 608 ALA A O 1
ATOM 4702 N N . MET A 1 609 ? -15.857 -15.243 48.181 1.00 79.62 609 MET A N 1
ATOM 4703 C CA . MET A 1 609 ? -14.650 -14.495 47.795 1.00 79.62 609 MET A CA 1
ATOM 4704 C C . MET A 1 609 ? -13.901 -13.889 48.990 1.00 79.62 609 MET A C 1
ATOM 4706 O O . MET A 1 609 ? -12.749 -13.492 48.838 1.00 79.62 609 MET A O 1
ATOM 4710 N N . LEU A 1 610 ? -14.530 -13.822 50.170 1.00 79.38 610 LEU A N 1
ATOM 4711 C CA . LEU A 1 610 ? -13.887 -13.297 51.373 1.00 79.38 610 LEU A CA 1
ATOM 4712 C C . LEU A 1 610 ? -12.781 -14.246 51.860 1.00 79.38 610 LEU A C 1
ATOM 4714 O O . LEU A 1 610 ? -12.960 -15.474 51.796 1.00 79.38 610 LEU A O 1
ATOM 4718 N N . PRO A 1 611 ? -11.677 -13.711 52.414 1.00 79.12 611 PRO A N 1
ATOM 4719 C CA . PRO A 1 611 ? -10.696 -14.519 53.120 1.00 79.12 611 PRO A CA 1
ATOM 4720 C C . PRO A 1 611 ? -11.367 -15.327 54.229 1.00 79.12 611 PRO A C 1
ATOM 4722 O O . PRO A 1 611 ? -12.325 -14.879 54.863 1.00 79.12 611 PRO A O 1
ATOM 4725 N N . ARG A 1 612 ? -10.868 -16.536 54.480 1.00 83.12 612 ARG A N 1
ATOM 4726 C CA . ARG A 1 612 ? -11.437 -17.421 55.503 1.00 83.12 612 ARG A CA 1
ATOM 4727 C C . ARG A 1 612 ? -10.438 -17.659 56.613 1.00 83.12 612 ARG A C 1
ATOM 4729 O O . ARG A 1 612 ? -9.309 -18.067 56.356 1.00 83.12 612 ARG A O 1
ATOM 4736 N N . VAL A 1 613 ? -10.894 -17.497 57.848 1.00 86.94 613 VAL A N 1
ATOM 4737 C CA . VAL A 1 613 ? -10.158 -17.931 59.034 1.00 86.94 613 VAL A CA 1
ATOM 4738 C C . VAL A 1 613 ? -10.729 -19.271 59.463 1.00 86.94 613 VAL A C 1
ATOM 4740 O O . VAL A 1 613 ? -11.920 -19.404 59.737 1.00 86.94 613 VAL A O 1
ATOM 4743 N N . VAL A 1 614 ? -9.889 -20.296 59.454 1.00 88.56 614 VAL A N 1
ATOM 4744 C CA . VAL A 1 614 ? -10.295 -21.676 59.700 1.00 88.56 614 VAL A CA 1
ATOM 4745 C C . VAL A 1 614 ? -9.547 -22.227 60.900 1.00 88.56 614 VAL A C 1
ATOM 4747 O O . VAL A 1 614 ? -8.325 -22.366 60.854 1.00 88.56 614 VAL A O 1
ATOM 4750 N N . GLU A 1 615 ? -10.277 -22.651 61.928 1.00 89.62 615 GLU A N 1
ATOM 4751 C CA . GLU A 1 615 ? -9.682 -23.408 63.026 1.00 89.62 615 GLU A CA 1
ATOM 4752 C C . GLU A 1 615 ? -9.290 -24.823 62.565 1.00 89.62 615 GLU A C 1
ATOM 4754 O O . GLU A 1 615 ? -10.087 -25.572 61.985 1.00 89.62 615 GLU A O 1
ATOM 4759 N N . LEU A 1 616 ? -8.031 -25.190 62.797 1.00 87.38 616 LEU A N 1
ATOM 4760 C CA . LEU A 1 616 ? -7.455 -26.478 62.435 1.00 87.38 616 LEU A CA 1
ATOM 4761 C C . LEU A 1 616 ? -7.345 -27.396 63.653 1.00 87.38 616 LEU A C 1
ATOM 4763 O O . LEU A 1 616 ? -6.801 -27.014 64.686 1.00 87.38 616 LEU A O 1
ATOM 4767 N N . SER A 1 617 ? -7.742 -28.655 63.481 1.00 87.12 617 SER A N 1
ATOM 4768 C CA . SER A 1 617 ? -7.526 -29.715 64.470 1.00 87.12 617 SER A CA 1
ATOM 4769 C C . SER A 1 617 ? -6.945 -30.982 63.837 1.00 87.12 617 SER A C 1
ATOM 4771 O O . SER A 1 617 ? -6.893 -31.090 62.606 1.00 87.12 617 SER A O 1
ATOM 4773 N N . LEU A 1 618 ? -6.431 -31.905 64.654 1.00 83.38 618 LEU A N 1
ATOM 4774 C CA . LEU A 1 618 ? -5.877 -33.174 64.186 1.00 83.38 618 LEU A CA 1
ATOM 4775 C C . LEU A 1 618 ? -7.002 -34.094 63.718 1.00 83.38 618 LEU A C 1
ATOM 4777 O O . LEU A 1 618 ? -7.911 -34.448 64.464 1.00 83.38 618 LEU A O 1
ATOM 4781 N N . HIS A 1 619 ? -6.945 -34.452 62.443 1.00 82.38 619 HIS A N 1
ATOM 4782 C CA . HIS A 1 619 ? -7.806 -35.452 61.846 1.00 82.38 619 HIS A CA 1
ATOM 4783 C C . HIS A 1 619 ? -7.181 -36.847 62.064 1.00 82.38 619 HIS A C 1
ATOM 4785 O O . HIS A 1 619 ? -5.954 -36.958 62.089 1.00 82.38 619 HIS A O 1
ATOM 4791 N N . PRO A 1 620 ? -7.978 -37.927 62.176 1.00 76.56 620 PRO A N 1
ATOM 4792 C CA . PRO 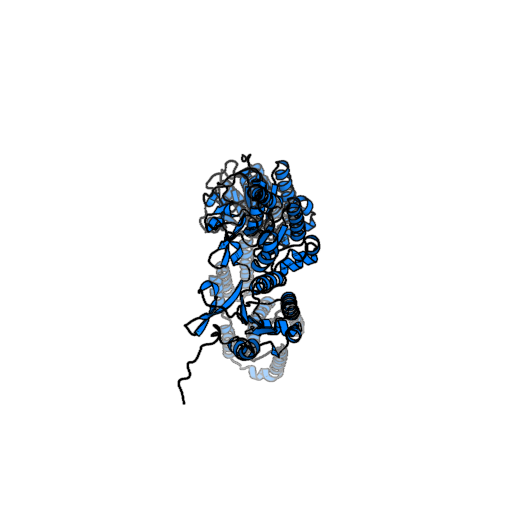A 1 620 ? -7.473 -39.288 62.422 1.00 76.56 620 PRO A CA 1
ATOM 4793 C C . PRO A 1 620 ? -6.491 -39.860 61.384 1.00 76.56 620 PRO A C 1
ATOM 4795 O O . PRO A 1 620 ? -5.929 -40.925 61.599 1.00 76.56 620 PRO A O 1
ATOM 4798 N N . ASP A 1 621 ? -6.307 -39.192 60.244 1.00 78.12 621 ASP A N 1
ATOM 4799 C CA . ASP A 1 621 ? -5.329 -39.561 59.210 1.00 78.12 621 ASP A CA 1
ATOM 4800 C C . ASP A 1 621 ? -3.952 -38.902 59.430 1.00 78.12 621 ASP A C 1
ATOM 4802 O O . ASP A 1 621 ? -3.123 -38.892 58.521 1.00 78.12 621 ASP A O 1
ATOM 4806 N N . GLY A 1 622 ? -3.738 -38.286 60.598 1.00 72.56 622 GLY A N 1
ATOM 4807 C CA . GLY A 1 622 ? -2.525 -37.545 60.952 1.00 72.56 622 GLY A CA 1
ATOM 4808 C C . GLY A 1 622 ? -2.449 -36.134 60.352 1.00 72.56 622 GLY A C 1
ATOM 4809 O O . GLY A 1 622 ? -1.517 -35.383 60.643 1.00 72.56 622 GLY A O 1
ATOM 4810 N N . SER A 1 623 ? -3.417 -35.721 59.523 1.00 80.12 623 SER A N 1
ATOM 4811 C CA . SER A 1 623 ? -3.431 -34.392 58.899 1.00 80.12 623 SER A CA 1
ATOM 4812 C C . SER A 1 623 ? -4.178 -33.357 59.746 1.00 80.12 623 SER A C 1
ATOM 4814 O O . SER A 1 623 ? -5.113 -33.672 60.474 1.00 80.12 623 SER A O 1
ATOM 4816 N N . ARG A 1 624 ? -3.803 -32.076 59.648 1.00 82.00 624 ARG A N 1
ATOM 4817 C CA . ARG A 1 624 ? -4.558 -30.984 60.287 1.00 82.00 624 ARG A CA 1
ATOM 4818 C C . ARG A 1 624 ? -5.622 -30.444 59.335 1.00 82.00 624 ARG A C 1
ATOM 4820 O O . ARG A 1 624 ? -5.274 -29.872 58.299 1.00 82.00 624 ARG A O 1
ATOM 4827 N N . ARG A 1 625 ? -6.903 -30.600 59.680 1.00 84.31 625 ARG A N 1
ATOM 4828 C CA . ARG A 1 625 ? -8.048 -30.205 58.838 1.00 84.31 625 ARG A CA 1
ATOM 4829 C C . ARG A 1 625 ? -8.964 -29.210 59.549 1.00 84.31 625 ARG A C 1
ATOM 4831 O O . ARG A 1 625 ? -8.892 -29.048 60.762 1.00 84.31 625 ARG A O 1
ATOM 4838 N N . ASN A 1 626 ? -9.815 -28.545 58.765 1.00 86.12 626 ASN A N 1
ATOM 4839 C CA . ASN A 1 626 ? -10.846 -27.627 59.253 1.00 86.12 626 ASN A CA 1
ATOM 4840 C C . ASN A 1 626 ? -11.741 -28.339 60.285 1.00 86.12 626 ASN A C 1
ATOM 4842 O O . ASN A 1 626 ? -12.461 -29.273 59.927 1.00 86.12 626 ASN A O 1
ATOM 4846 N N . ALA A 1 627 ? -11.694 -27.899 61.541 1.00 83.75 627 ALA A N 1
ATOM 4847 C CA . ALA A 1 627 ? -12.385 -28.561 62.637 1.00 83.75 627 ALA A CA 1
ATOM 4848 C C . ALA A 1 627 ? -13.908 -28.520 62.466 1.00 83.75 627 ALA A C 1
ATOM 4850 O O . ALA A 1 627 ? -14.566 -29.547 62.599 1.00 83.75 627 ALA A O 1
ATOM 4851 N N . GLN A 1 628 ? -14.454 -27.376 62.055 1.00 83.88 628 GLN A N 1
ATOM 4852 C CA . GLN A 1 628 ? -15.888 -27.198 61.831 1.00 83.88 628 GLN A CA 1
ATOM 4853 C C . GLN A 1 628 ? -16.404 -28.066 60.674 1.00 83.88 628 GLN A C 1
ATOM 4855 O O . GLN A 1 628 ? -17.418 -28.746 60.806 1.00 83.88 628 GLN A O 1
ATOM 4860 N N . ARG A 1 629 ? -15.685 -28.099 59.543 1.00 84.25 629 ARG A N 1
ATOM 4861 C CA . ARG A 1 629 ? -16.089 -28.863 58.347 1.00 84.25 629 ARG A CA 1
ATOM 4862 C C . ARG A 1 629 ? -16.055 -30.376 58.567 1.00 84.25 629 ARG A C 1
ATOM 4864 O O . ARG A 1 629 ? -16.850 -31.084 57.956 1.00 84.25 629 ARG A O 1
ATOM 4871 N N . TYR A 1 630 ? -15.117 -30.865 59.377 1.00 82.56 630 TYR A N 1
ATOM 4872 C CA . TYR A 1 630 ? -14.920 -32.297 59.634 1.00 82.56 630 TYR A CA 1
ATOM 4873 C C . TYR A 1 630 ? -15.464 -32.753 61.000 1.00 82.56 630 TYR A C 1
ATOM 4875 O O . TYR A 1 630 ? -15.318 -33.924 61.338 1.00 82.56 630 TYR A O 1
ATOM 4883 N N . GLY A 1 631 ? -16.085 -31.860 61.780 1.00 83.62 631 GLY A N 1
ATOM 4884 C CA . GLY A 1 631 ? -16.607 -32.166 63.117 1.00 83.62 631 GLY A CA 1
ATOM 4885 C C . GLY A 1 631 ? -15.529 -32.590 64.124 1.00 83.62 631 GLY A C 1
ATOM 4886 O O . GLY A 1 631 ? -15.785 -33.451 64.962 1.00 83.62 631 GLY A O 1
ATOM 4887 N N . LEU A 1 632 ? -14.314 -32.041 64.020 1.00 84.94 632 LEU A N 1
ATOM 4888 C CA . LEU A 1 632 ? -13.179 -32.405 64.875 1.00 84.94 632 LEU A CA 1
ATOM 4889 C C . LEU A 1 632 ? -13.221 -31.647 66.205 1.00 84.94 632 LEU A C 1
ATOM 4891 O O . LEU A 1 632 ? -13.575 -30.470 66.249 1.00 84.94 632 LEU A O 1
ATOM 4895 N N . ALA A 1 633 ? -12.791 -32.306 67.283 1.00 82.25 633 ALA A N 1
ATOM 4896 C CA . ALA A 1 633 ? -12.635 -31.662 68.583 1.00 82.25 633 ALA A CA 1
ATOM 4897 C C . ALA A 1 633 ? -11.531 -30.595 68.527 1.00 82.25 633 ALA A C 1
ATOM 4899 O O . ALA A 1 633 ? -10.459 -30.839 67.983 1.00 82.25 633 ALA A O 1
ATOM 4900 N N . THR A 1 634 ? -11.771 -29.421 69.099 1.00 85.31 634 THR A N 1
ATOM 4901 C CA . THR A 1 634 ? -10.806 -28.312 69.161 1.00 85.31 634 THR A CA 1
ATOM 4902 C C . THR A 1 634 ? -10.155 -28.237 70.541 1.00 85.31 634 THR A C 1
ATOM 4904 O O . THR A 1 634 ? -10.799 -28.557 71.542 1.00 85.31 634 THR A O 1
ATOM 4907 N N . CYS A 1 635 ? -8.897 -27.800 70.624 1.00 83.25 635 CYS A N 1
ATOM 4908 C CA . CYS A 1 635 ? -8.230 -27.610 71.914 1.00 83.25 635 CYS A CA 1
ATOM 4909 C C . CYS A 1 635 ? -8.801 -26.380 72.634 1.00 83.25 635 CYS A C 1
ATOM 4911 O O . CYS A 1 635 ? -9.090 -25.365 72.008 1.00 83.25 635 CYS A O 1
ATOM 4913 N N . ARG A 1 636 ? -8.971 -26.474 73.957 1.00 83.12 636 ARG A N 1
ATOM 4914 C CA . ARG A 1 636 ? -9.499 -25.372 74.778 1.00 83.12 636 ARG A CA 1
ATOM 4915 C C . ARG A 1 636 ? -8.449 -24.312 75.114 1.00 83.12 636 ARG A C 1
ATOM 4917 O O . ARG A 1 636 ? -8.811 -23.172 75.366 1.00 83.12 636 ARG A O 1
ATOM 4924 N N . VAL A 1 637 ? -7.171 -24.700 75.090 1.00 86.50 637 VAL A N 1
ATOM 4925 C CA . VAL A 1 637 ? -6.034 -23.879 75.537 1.00 86.50 637 VAL A CA 1
ATOM 4926 C C . VAL A 1 637 ? -5.256 -23.268 74.366 1.00 86.50 637 VAL A C 1
ATOM 4928 O O . VAL A 1 637 ? -4.682 -22.187 74.506 1.00 86.50 637 VAL A O 1
ATOM 4931 N N . ILE A 1 638 ? -5.260 -23.930 73.201 1.00 87.56 638 ILE A N 1
ATOM 4932 C CA . ILE A 1 638 ? -4.560 -23.495 71.985 1.00 87.56 638 ILE A CA 1
ATOM 4933 C C . ILE A 1 638 ? -5.544 -23.422 70.814 1.00 87.56 638 ILE A C 1
ATOM 4935 O O . ILE A 1 638 ? -6.110 -24.442 70.419 1.00 87.56 638 ILE A O 1
ATOM 4939 N N . ALA A 1 639 ? -5.668 -22.252 70.192 1.00 89.50 639 ALA A N 1
ATOM 4940 C CA . ALA A 1 639 ? -6.394 -22.074 68.937 1.00 89.50 639 ALA A CA 1
ATOM 4941 C C . ALA A 1 639 ? -5.403 -22.071 67.769 1.00 89.50 639 ALA A C 1
ATOM 4943 O O . ALA A 1 639 ? -4.498 -21.241 67.727 1.00 89.50 639 ALA A O 1
ATOM 4944 N N . VAL A 1 640 ? -5.563 -22.989 66.811 1.00 90.06 640 VAL A N 1
ATOM 4945 C CA . VAL A 1 640 ? -4.750 -23.010 65.584 1.00 90.06 640 VAL A CA 1
ATOM 4946 C C . VAL A 1 640 ? -5.590 -22.462 64.441 1.00 90.06 640 VAL A C 1
ATOM 4948 O O . VAL A 1 640 ? -6.414 -23.182 63.884 1.00 90.06 640 VAL A O 1
ATOM 4951 N N . LEU A 1 641 ? -5.386 -21.197 64.090 1.00 92.19 641 LEU A N 1
ATOM 4952 C CA . LEU A 1 641 ? -6.197 -20.475 63.115 1.00 92.19 641 LEU A CA 1
ATOM 4953 C C . LEU A 1 641 ? -5.424 -20.321 61.810 1.00 92.19 641 LEU A C 1
ATOM 4955 O O . LEU A 1 641 ? -4.382 -19.674 61.764 1.00 92.19 641 LEU A O 1
ATOM 4959 N N . ARG A 1 642 ? -5.919 -20.925 60.732 1.00 91.06 642 ARG A N 1
ATOM 4960 C CA . ARG A 1 642 ? -5.363 -20.753 59.390 1.00 91.06 642 ARG A CA 1
ATOM 4961 C C . ARG A 1 642 ? -6.062 -19.616 58.671 1.00 91.06 642 ARG A C 1
ATOM 4963 O O . ARG A 1 642 ? -7.282 -19.645 58.561 1.00 91.06 642 ARG A O 1
ATOM 4970 N N . ILE A 1 643 ? -5.279 -18.707 58.104 1.00 88.81 643 ILE A N 1
ATOM 4971 C CA . ILE A 1 643 ? -5.782 -17.658 57.219 1.00 88.81 643 ILE A CA 1
ATOM 4972 C C . ILE A 1 643 ? -5.657 -18.168 55.779 1.00 88.81 643 ILE A C 1
ATOM 4974 O O . ILE A 1 643 ? -4.555 -18.491 55.335 1.00 88.81 643 ILE A O 1
ATOM 4978 N N . ASP A 1 644 ? -6.784 -18.303 55.084 1.00 85.44 644 ASP A N 1
ATOM 4979 C CA . ASP A 1 644 ? -6.864 -18.688 53.673 1.00 85.44 644 ASP A CA 1
ATOM 4980 C C . ASP A 1 644 ? -7.227 -17.461 52.819 1.00 85.44 644 ASP A C 1
ATOM 4982 O O . ASP A 1 644 ? -8.279 -16.855 53.038 1.00 85.44 644 ASP A O 1
ATOM 4986 N N . GLY A 1 645 ? -6.393 -17.132 51.826 1.00 79.12 645 GLY A N 1
ATOM 4987 C CA . GLY A 1 645 ? -6.624 -16.034 50.874 1.00 79.12 645 GLY A CA 1
ATOM 4988 C C . GLY A 1 645 ? -5.503 -14.991 50.837 1.00 79.12 645 GLY A C 1
ATOM 4989 O O . GLY A 1 645 ? -4.445 -15.181 51.437 1.00 79.12 645 GLY A O 1
ATOM 4990 N N . ALA A 1 646 ? -5.726 -13.897 50.109 1.00 79.12 646 ALA A N 1
ATOM 4991 C CA . ALA A 1 646 ? -4.815 -12.753 50.079 1.00 79.12 646 ALA A CA 1
ATOM 4992 C C . ALA A 1 646 ? -5.101 -11.826 51.265 1.00 79.12 646 ALA A C 1
ATOM 4994 O O . ALA A 1 646 ? -6.267 -11.571 51.571 1.00 79.12 646 ALA A O 1
ATOM 4995 N N . LEU A 1 647 ? -4.050 -11.316 51.910 1.00 82.69 647 LEU A N 1
ATOM 4996 C CA . LEU A 1 647 ? -4.163 -10.271 52.922 1.00 82.69 647 LEU A CA 1
ATOM 4997 C C . LEU A 1 647 ? -3.742 -8.939 52.296 1.00 82.69 647 LEU A C 1
ATOM 4999 O O . LEU A 1 647 ? -2.591 -8.734 51.934 1.00 82.69 647 LEU A O 1
ATOM 5003 N N . THR A 1 648 ? -4.693 -8.039 52.144 1.00 81.12 648 THR A N 1
ATOM 5004 C CA . THR A 1 648 ? -4.503 -6.686 51.619 1.00 81.12 648 THR A CA 1
ATOM 5005 C C . THR A 1 648 ? -4.988 -5.669 52.641 1.00 81.12 648 THR A C 1
ATOM 5007 O O . THR A 1 648 ? -5.691 -6.053 53.584 1.00 81.12 648 THR A O 1
ATOM 5010 N N . PHE A 1 649 ? -4.646 -4.392 52.465 1.00 80.31 649 PHE A N 1
ATOM 5011 C CA . PHE A 1 649 ? -5.147 -3.308 53.323 1.00 80.31 649 PHE A CA 1
ATOM 5012 C C . PHE A 1 649 ? -6.675 -3.382 53.516 1.00 80.31 649 PHE A C 1
ATOM 5014 O O . PHE A 1 649 ? -7.184 -3.136 54.600 1.00 80.31 649 PHE A O 1
ATOM 5021 N N . ALA A 1 650 ? -7.393 -3.817 52.477 1.00 72.94 650 ALA A N 1
ATOM 5022 C CA . ALA A 1 650 ? -8.846 -3.951 52.438 1.00 72.94 650 ALA A CA 1
ATOM 5023 C C . ALA A 1 650 ? -9.404 -5.142 53.235 1.00 72.94 650 ALA A C 1
ATOM 5025 O O . ALA A 1 650 ? -10.578 -5.177 53.587 1.00 72.94 650 ALA A O 1
ATOM 5026 N N . THR A 1 651 ? -8.592 -6.176 53.464 1.00 78.31 651 THR A N 1
ATOM 5027 C CA . THR A 1 651 ? -9.053 -7.452 54.034 1.00 78.31 651 THR A CA 1
ATOM 5028 C C . THR A 1 651 ? -8.520 -7.705 55.440 1.00 78.31 651 THR A C 1
ATOM 5030 O O . THR A 1 651 ? -8.993 -8.624 56.110 1.00 78.31 651 THR A O 1
ATOM 5033 N N . VAL A 1 652 ? -7.485 -6.972 55.863 1.00 84.44 652 VAL A N 1
ATOM 5034 C CA . VAL A 1 652 ? -6.783 -7.225 57.128 1.00 84.44 652 VAL A CA 1
ATOM 5035 C C . VAL A 1 652 ? -7.703 -7.038 58.334 1.00 84.44 652 VAL A C 1
ATOM 5037 O O . VAL A 1 652 ? -7.735 -7.914 59.197 1.00 84.44 652 VAL A O 1
ATOM 5040 N N . ASP A 1 653 ? -8.542 -6.001 58.327 1.00 82.75 653 ASP A N 1
ATOM 5041 C CA . ASP A 1 653 ? -9.511 -5.736 59.396 1.00 82.75 653 ASP A CA 1
ATOM 5042 C C . ASP A 1 653 ? -10.601 -6.808 59.460 1.00 82.75 653 ASP A C 1
ATOM 5044 O O . ASP A 1 653 ? -10.949 -7.289 60.539 1.00 82.75 653 ASP A O 1
ATOM 5048 N N . TYR A 1 654 ? -11.086 -7.268 58.301 1.00 82.31 654 TYR A N 1
ATOM 5049 C CA . TYR A 1 654 ? -12.043 -8.374 58.235 1.00 82.31 654 TYR A CA 1
ATOM 5050 C C . TYR A 1 654 ? -11.462 -9.657 58.852 1.00 82.31 654 TYR A C 1
ATOM 5052 O O . TYR A 1 654 ? -12.118 -10.328 59.650 1.00 82.31 654 TYR A O 1
ATOM 5060 N N . VAL A 1 655 ? -10.216 -10.000 58.507 1.00 85.25 655 VAL A N 1
ATOM 5061 C CA . VAL A 1 655 ? -9.527 -11.180 59.052 1.00 85.25 655 VAL A CA 1
ATOM 5062 C C . VAL A 1 655 ? -9.264 -11.026 60.552 1.00 85.25 655 VAL A C 1
ATOM 5064 O O . VAL A 1 655 ? -9.453 -11.986 61.301 1.00 85.25 655 VAL A O 1
ATOM 5067 N N . ALA A 1 656 ? -8.863 -9.834 60.998 1.00 86.81 656 ALA A N 1
ATOM 5068 C CA . ALA A 1 656 ? -8.656 -9.508 62.405 1.00 86.81 656 ALA A CA 1
ATOM 5069 C C . ALA A 1 656 ? -9.936 -9.711 63.226 1.00 86.81 656 ALA A C 1
ATOM 5071 O O . ALA A 1 656 ? -9.921 -10.396 64.250 1.00 86.81 656 ALA A O 1
ATOM 5072 N N . ASP A 1 657 ? -11.056 -9.181 62.746 1.00 84.69 657 ASP A N 1
ATOM 5073 C CA . ASP A 1 657 ? -12.363 -9.324 63.377 1.00 84.69 657 ASP A CA 1
ATOM 5074 C C . ASP A 1 657 ? -12.857 -10.772 63.410 1.00 84.69 657 ASP A C 1
ATOM 5076 O O . ASP A 1 657 ? -13.425 -11.213 64.413 1.00 84.69 657 ASP A O 1
ATOM 5080 N N . GLU A 1 658 ? -12.640 -11.535 62.339 1.00 84.81 658 GLU A N 1
ATOM 5081 C CA . GLU A 1 658 ? -12.999 -12.953 62.288 1.00 84.81 658 GLU A CA 1
ATOM 5082 C C . GLU A 1 658 ? -12.178 -13.763 63.306 1.00 84.81 658 GLU A C 1
ATOM 5084 O O . GLU A 1 658 ? -12.733 -14.586 64.037 1.00 84.81 658 GLU A O 1
ATOM 5089 N N . ILE A 1 659 ? -10.875 -13.482 63.434 1.00 88.62 659 ILE A N 1
ATOM 5090 C CA . ILE A 1 659 ? -10.016 -14.082 64.467 1.00 88.62 659 ILE A CA 1
ATOM 5091 C C . ILE A 1 659 ? -10.546 -13.742 65.862 1.00 88.62 659 ILE A C 1
ATOM 5093 O O . ILE A 1 659 ? -10.734 -14.652 66.671 1.00 88.62 659 ILE A O 1
ATOM 5097 N N . LYS A 1 660 ? -10.835 -12.462 66.136 1.00 87.31 660 LYS A N 1
ATOM 5098 C CA . LYS A 1 660 ? -11.387 -11.999 67.422 1.00 87.31 660 LYS A CA 1
ATOM 5099 C C . LYS A 1 660 ? -12.712 -12.690 67.746 1.00 87.31 660 LYS A C 1
ATOM 5101 O O . LYS A 1 660 ? -12.909 -13.147 68.869 1.00 87.31 660 LYS A O 1
ATOM 5106 N N . THR A 1 661 ? -13.586 -12.836 66.754 1.00 85.75 661 THR A N 1
ATOM 5107 C CA . THR A 1 661 ? -14.884 -13.509 66.903 1.00 85.75 661 THR A CA 1
ATOM 5108 C C . THR A 1 661 ? -14.712 -14.988 67.262 1.00 85.75 661 THR A C 1
ATOM 5110 O O . THR A 1 661 ? -15.412 -15.487 68.139 1.00 85.75 661 THR A O 1
ATOM 5113 N N . GLN A 1 662 ? -13.751 -15.691 66.651 1.00 84.94 662 GLN A N 1
ATOM 5114 C CA . GLN A 1 662 ? -13.503 -17.113 66.935 1.00 84.94 662 GLN A CA 1
ATOM 5115 C C . GLN A 1 662 ? -12.876 -17.369 68.316 1.00 84.94 662 GLN A C 1
ATOM 5117 O O . GLN A 1 662 ? -13.026 -18.466 68.861 1.00 84.94 662 GLN A O 1
ATOM 5122 N N . ILE A 1 663 ? -12.187 -16.385 68.902 1.00 87.06 663 ILE A N 1
ATOM 5123 C CA . ILE A 1 663 ? -11.544 -16.526 70.221 1.00 87.06 663 ILE A CA 1
ATOM 5124 C C . ILE A 1 663 ? -12.366 -15.948 71.383 1.00 87.06 663 ILE A C 1
ATOM 5126 O O . ILE A 1 663 ? -12.133 -16.351 72.521 1.00 87.06 663 ILE A O 1
ATOM 5130 N N . ALA A 1 664 ? -13.326 -15.051 71.123 1.00 81.00 664 ALA A N 1
ATOM 5131 C CA . ALA A 1 664 ? -14.037 -14.276 72.148 1.00 81.00 664 ALA A CA 1
ATOM 5132 C C . ALA A 1 664 ? -14.733 -15.122 73.238 1.00 81.00 664 ALA A C 1
ATOM 5134 O O . ALA A 1 664 ? -14.750 -14.720 74.399 1.00 81.00 664 ALA A O 1
ATOM 5135 N N . ASP A 1 665 ? -15.243 -16.310 72.897 1.00 76.44 665 ASP A N 1
ATOM 5136 C CA . ASP A 1 665 ? -16.023 -17.167 73.807 1.00 76.44 665 ASP A CA 1
ATOM 5137 C C . ASP A 1 665 ? -15.206 -18.316 74.449 1.00 76.44 665 ASP A C 1
ATOM 5139 O O . ASP A 1 665 ? -15.756 -19.359 74.819 1.00 76.44 665 ASP A O 1
ATOM 5143 N N . ARG A 1 666 ? -13.876 -18.173 74.585 1.00 82.94 666 ARG A N 1
ATOM 5144 C CA . ARG A 1 666 ? -12.982 -19.252 75.067 1.00 82.94 666 ARG A CA 1
ATOM 5145 C C . ARG A 1 666 ? -12.191 -18.856 76.326 1.00 82.94 666 ARG A C 1
ATOM 5147 O O . ARG A 1 666 ? -11.054 -18.408 76.218 1.00 82.94 666 ARG A O 1
ATOM 5154 N N . PRO A 1 667 ? -12.729 -19.090 77.539 1.00 74.94 667 PRO A N 1
ATOM 5155 C CA . PRO A 1 667 ? -12.116 -18.619 78.787 1.00 74.94 667 PRO A CA 1
ATOM 5156 C C . PRO A 1 667 ? -10.819 -19.348 79.183 1.00 74.94 667 PRO A C 1
ATOM 5158 O O . PRO A 1 667 ? -10.060 -18.844 80.003 1.00 74.94 667 PRO A O 1
ATOM 5161 N N . GLU A 1 668 ? -10.566 -20.538 78.630 1.00 82.44 668 GLU A N 1
ATOM 5162 C CA . GLU A 1 668 ? -9.362 -21.345 78.898 1.00 82.44 668 GLU A CA 1
ATOM 5163 C C . GLU A 1 668 ? -8.237 -21.101 77.873 1.00 82.44 668 GLU A C 1
ATOM 5165 O O . GLU A 1 668 ? -7.151 -21.673 78.002 1.00 82.44 668 GLU A O 1
ATOM 5170 N N . LEU A 1 669 ? -8.482 -20.265 76.856 1.00 86.06 669 LEU A N 1
ATOM 5171 C CA . LEU A 1 669 ? -7.552 -20.033 75.758 1.00 86.06 669 LEU A CA 1
ATOM 5172 C C . LEU A 1 669 ? -6.354 -19.207 76.239 1.00 86.06 669 LEU A C 1
ATOM 5174 O O . LEU A 1 669 ? -6.512 -18.098 76.737 1.00 86.06 669 LEU A O 1
ATOM 5178 N N . ARG A 1 670 ? -5.145 -19.744 76.062 1.00 85.75 670 ARG A N 1
ATOM 5179 C CA . ARG A 1 670 ? -3.889 -19.076 76.444 1.00 85.75 670 ARG A CA 1
ATOM 5180 C C . ARG A 1 670 ? -2.995 -18.760 75.252 1.00 85.75 670 ARG A C 1
ATOM 5182 O O . ARG A 1 670 ? -2.203 -17.826 75.328 1.00 85.75 670 ARG A O 1
ATOM 5189 N N . HIS A 1 671 ? -3.103 -19.533 74.170 1.00 90.44 671 HIS A N 1
ATOM 5190 C CA . HIS A 1 671 ? -2.223 -19.397 73.012 1.00 90.44 671 HIS A CA 1
ATOM 5191 C C . HIS A 1 671 ? -2.999 -19.396 71.687 1.00 90.44 671 HIS A C 1
ATOM 5193 O O . HIS A 1 671 ? -3.855 -20.253 71.454 1.00 90.44 671 HIS A O 1
ATOM 5199 N N . VAL A 1 672 ? -2.654 -18.474 70.789 1.00 91.56 672 VAL A N 1
ATOM 5200 C CA . VAL A 1 672 ? -3.193 -18.371 69.426 1.00 91.56 672 VAL A CA 1
ATOM 5201 C C . VAL A 1 672 ? -2.061 -18.601 68.427 1.00 91.56 672 VAL A C 1
ATOM 5203 O O . VAL A 1 672 ? -1.088 -17.855 68.376 1.00 91.56 672 VAL A O 1
ATOM 5206 N N . LEU A 1 673 ? -2.179 -19.654 67.621 1.00 90.88 673 LEU A N 1
ATOM 5207 C CA . LEU A 1 673 ? -1.245 -19.965 66.544 1.00 90.88 673 LEU A CA 1
ATOM 5208 C C . LEU A 1 673 ? -1.862 -19.576 65.199 1.00 90.88 673 LEU A C 1
ATOM 5210 O O . LEU A 1 673 ? -2.767 -20.257 64.713 1.00 90.88 673 LEU A O 1
ATOM 5214 N N . LEU A 1 674 ? -1.329 -18.528 64.574 1.00 92.19 674 LEU A N 1
ATOM 5215 C CA . LEU A 1 674 ? -1.704 -18.095 63.231 1.00 92.19 674 LEU A CA 1
ATOM 5216 C C . LEU A 1 674 ? -0.921 -18.902 62.188 1.00 92.19 674 LEU A C 1
ATOM 5218 O O . LEU A 1 674 ? 0.301 -18.820 62.067 1.00 92.19 674 LEU A O 1
ATOM 5222 N N . ALA A 1 675 ? -1.626 -19.730 61.432 1.00 89.56 675 ALA A N 1
ATOM 5223 C CA . ALA A 1 675 ? -1.074 -20.569 60.382 1.00 89.56 675 ALA A CA 1
ATOM 5224 C C . ALA A 1 675 ? -1.201 -19.875 59.016 1.00 89.56 675 ALA A C 1
ATOM 5226 O O . ALA A 1 675 ? -2.279 -19.838 58.421 1.00 89.56 675 ALA A O 1
ATOM 5227 N N . GLY A 1 676 ? -0.083 -19.362 58.508 1.00 85.25 676 GLY A N 1
ATOM 5228 C CA . GLY A 1 676 ? -0.012 -18.546 57.298 1.00 85.25 676 GLY A CA 1
ATOM 5229 C C . GLY A 1 676 ? 0.186 -19.315 55.992 1.00 85.25 676 GLY A C 1
ATOM 5230 O O . GLY A 1 676 ? 0.254 -18.702 54.937 1.00 85.25 676 GLY A O 1
ATOM 5231 N N . HIS A 1 677 ? 0.241 -20.650 56.000 1.00 84.81 677 HIS A N 1
ATOM 5232 C CA . HIS A 1 677 ? 0.466 -21.430 54.766 1.00 84.81 677 HIS A CA 1
ATOM 5233 C C . HIS A 1 677 ? -0.716 -21.363 53.781 1.00 84.81 677 HIS A C 1
ATOM 5235 O O . HIS A 1 677 ? -0.580 -21.790 52.635 1.00 84.81 677 HIS A O 1
ATOM 5241 N N . GLY A 1 678 ? -1.878 -20.878 54.234 1.00 80.69 678 GLY A N 1
ATOM 5242 C CA . GLY A 1 678 ? -3.041 -20.567 53.398 1.00 80.69 678 GLY A CA 1
ATOM 5243 C C . GLY A 1 678 ? -3.013 -19.160 52.786 1.00 80.69 678 GLY A C 1
ATOM 5244 O O . GLY A 1 678 ? -3.835 -18.877 51.914 1.00 80.69 678 GLY A O 1
ATOM 5245 N N . LEU A 1 679 ? -2.065 -18.303 53.188 1.00 84.56 679 LEU A N 1
ATOM 5246 C CA . LEU A 1 679 ? -1.915 -16.960 52.634 1.00 84.56 679 LEU A CA 1
ATOM 5247 C C . LEU A 1 679 ? -1.368 -17.047 51.206 1.00 84.56 679 LEU A C 1
ATOM 5249 O O . LEU A 1 679 ? -0.348 -17.697 50.942 1.00 84.56 679 LEU A O 1
ATOM 5253 N N . SER A 1 680 ? -2.068 -16.433 50.256 1.00 80.00 680 SER A N 1
ATOM 5254 C CA . SER A 1 680 ? -1.605 -16.348 48.868 1.00 80.00 680 SER A CA 1
ATOM 5255 C C . SER A 1 680 ? -0.604 -15.217 48.672 1.00 80.00 680 SER A C 1
ATOM 5257 O O . SER A 1 680 ? 0.380 -15.435 47.980 1.00 80.00 680 SER A O 1
ATOM 5259 N N . SER A 1 681 ? -0.839 -14.066 49.300 1.00 81.94 681 SER A N 1
ATOM 5260 C CA . SER A 1 681 ? -0.029 -12.846 49.205 1.00 81.94 681 SER A CA 1
ATOM 5261 C C . SER A 1 681 ? -0.340 -11.916 50.385 1.00 81.94 681 SER A C 1
ATOM 5263 O O . SER A 1 681 ? -1.407 -12.043 50.993 1.00 81.94 681 SER A O 1
ATOM 5265 N N . VAL A 1 682 ? 0.582 -11.000 50.705 1.00 84.38 682 VAL A N 1
ATOM 5266 C CA . VAL A 1 682 ? 0.404 -9.940 51.712 1.00 84.38 682 VAL A CA 1
ATOM 5267 C C . VAL A 1 682 ? 0.975 -8.626 51.163 1.00 84.38 682 VAL A C 1
ATOM 5269 O O . VAL A 1 682 ? 2.098 -8.641 50.663 1.00 84.38 682 VAL A O 1
ATOM 5272 N N . ASP A 1 683 ? 0.222 -7.521 51.211 1.00 85.12 683 ASP A N 1
ATOM 5273 C CA . ASP A 1 683 ? 0.744 -6.178 50.887 1.00 85.12 683 ASP A CA 1
ATOM 5274 C C . ASP A 1 683 ? 1.375 -5.484 52.114 1.00 85.12 683 ASP A C 1
ATOM 5276 O O . ASP A 1 683 ? 1.283 -5.977 53.240 1.00 85.12 683 ASP A O 1
ATOM 5280 N N . GLU A 1 684 ? 2.072 -4.361 51.912 1.00 85.06 684 GLU A N 1
ATOM 5281 C CA . GLU A 1 684 ? 2.816 -3.695 52.995 1.00 85.06 684 GLU A CA 1
ATOM 5282 C C . GLU A 1 684 ? 1.896 -3.228 54.134 1.00 85.06 684 GLU A C 1
ATOM 5284 O O . GLU A 1 684 ? 2.189 -3.487 55.302 1.00 85.06 684 GLU A O 1
ATOM 5289 N N . ILE A 1 685 ? 0.740 -2.647 53.808 1.00 84.44 685 ILE A N 1
ATOM 5290 C CA . ILE A 1 685 ? -0.230 -2.147 54.794 1.00 84.44 685 ILE A CA 1
ATOM 5291 C C . ILE A 1 685 ? -0.864 -3.312 55.570 1.00 84.44 685 ILE A C 1
ATOM 5293 O O . ILE A 1 685 ? -0.994 -3.270 56.793 1.00 84.44 685 ILE A O 1
ATOM 5297 N N . ALA A 1 686 ? -1.215 -4.398 54.886 1.00 85.19 686 ALA A N 1
ATOM 5298 C CA . ALA A 1 686 ? -1.723 -5.618 55.500 1.00 85.19 686 ALA A CA 1
ATOM 5299 C C . ALA A 1 686 ? -0.697 -6.274 56.423 1.00 85.19 686 ALA A C 1
ATOM 5301 O O . ALA A 1 686 ? -1.076 -6.899 57.413 1.00 85.19 686 ALA A O 1
ATOM 5302 N N . SER A 1 687 ? 0.594 -6.149 56.107 1.00 88.56 687 SER A N 1
ATOM 5303 C CA . SER A 1 687 ? 1.673 -6.654 56.952 1.00 88.56 687 SER A CA 1
ATOM 5304 C C . SER A 1 687 ? 1.739 -5.897 58.286 1.00 88.56 687 SER A C 1
ATOM 5306 O O . SER A 1 687 ? 1.830 -6.531 59.341 1.00 88.56 687 SER A O 1
ATOM 5308 N N . GLU A 1 688 ? 1.567 -4.570 58.253 1.00 88.12 688 GLU A N 1
ATOM 5309 C CA . GLU A 1 688 ? 1.469 -3.724 59.447 1.00 88.12 688 GLU A CA 1
ATOM 5310 C C . GLU A 1 688 ? 0.202 -4.038 60.246 1.00 88.12 688 GLU A C 1
ATOM 5312 O O . GLU A 1 688 ? 0.269 -4.211 61.463 1.00 88.12 688 GLU A O 1
ATOM 5317 N N . GLY A 1 689 ? -0.940 -4.205 59.571 1.00 86.88 689 GLY A N 1
ATOM 5318 C CA . GLY A 1 689 ? -2.195 -4.605 60.211 1.00 86.88 689 GLY A CA 1
ATOM 5319 C C . GLY A 1 689 ? -2.117 -5.990 60.868 1.00 86.88 689 GLY A C 1
ATOM 5320 O O . GLY A 1 689 ? -2.624 -6.187 61.972 1.00 86.88 689 GLY A O 1
ATOM 5321 N N . LEU A 1 690 ? -1.413 -6.948 60.254 1.00 87.31 690 LEU A N 1
ATOM 5322 C CA . LEU A 1 690 ? -1.162 -8.262 60.852 1.00 87.31 690 LEU A CA 1
ATOM 5323 C C . LEU A 1 690 ? -0.280 -8.149 62.104 1.00 87.31 690 LEU A C 1
ATOM 5325 O O . LEU A 1 690 ? -0.559 -8.803 63.110 1.00 87.31 690 LEU A O 1
ATOM 5329 N N . ALA A 1 691 ? 0.766 -7.321 62.067 1.00 88.94 691 ALA A N 1
ATOM 5330 C CA . ALA A 1 691 ? 1.606 -7.063 63.232 1.00 88.94 691 ALA A CA 1
ATOM 5331 C C . ALA A 1 691 ? 0.819 -6.365 64.355 1.00 88.94 691 ALA A C 1
ATOM 5333 O O . ALA A 1 691 ? 0.924 -6.767 65.515 1.00 88.94 691 ALA A O 1
ATOM 5334 N N . ALA A 1 692 ? -0.026 -5.389 64.013 1.00 89.31 692 ALA A N 1
ATOM 5335 C CA . ALA A 1 692 ? -0.916 -4.711 64.952 1.00 89.31 692 ALA A CA 1
ATOM 5336 C C . ALA A 1 692 ? -1.899 -5.690 65.611 1.00 89.31 692 ALA A C 1
ATOM 5338 O O . ALA A 1 692 ? -2.041 -5.676 66.832 1.00 89.31 692 ALA A O 1
ATOM 5339 N N . LEU A 1 693 ? -2.491 -6.611 64.842 1.00 89.69 693 LEU A N 1
ATOM 5340 C CA . LEU A 1 693 ? -3.342 -7.676 65.376 1.00 89.69 693 LEU A CA 1
ATOM 5341 C C . LEU A 1 693 ? -2.588 -8.569 66.372 1.00 89.69 693 LEU A C 1
ATOM 5343 O O . LEU A 1 693 ? -3.124 -8.914 67.423 1.00 89.69 693 LEU A O 1
ATOM 5347 N N . VAL A 1 694 ? -1.343 -8.952 66.066 1.00 90.00 694 VAL A N 1
ATOM 5348 C CA . VAL A 1 694 ? -0.512 -9.759 66.979 1.00 90.00 694 VAL A CA 1
ATOM 5349 C C . VAL A 1 694 ? -0.267 -9.019 68.296 1.00 90.00 694 VAL A C 1
ATOM 5351 O O . VAL A 1 694 ? -0.351 -9.637 69.359 1.00 90.00 694 VAL A O 1
ATOM 5354 N N . VAL A 1 695 ? 0.012 -7.715 68.242 1.00 90.44 695 VAL A N 1
ATOM 5355 C CA . VAL A 1 695 ? 0.189 -6.874 69.437 1.00 90.44 695 VAL A CA 1
ATOM 5356 C C . VAL A 1 695 ? -1.117 -6.767 70.225 1.00 90.44 695 VAL A C 1
ATOM 5358 O O . VAL A 1 695 ? -1.120 -7.025 71.424 1.00 90.44 695 VAL A O 1
ATOM 5361 N N . GLU A 1 696 ? -2.240 -6.497 69.563 1.00 90.75 696 GLU A N 1
ATOM 5362 C CA . GLU A 1 696 ? -3.551 -6.359 70.206 1.00 90.75 696 GLU A CA 1
ATOM 5363 C C . GLU A 1 696 ? -3.998 -7.652 70.915 1.00 90.75 696 GLU A C 1
ATOM 5365 O O . GLU A 1 696 ? -4.531 -7.629 72.029 1.00 90.75 696 GLU A O 1
ATOM 5370 N N . LEU A 1 697 ? -3.734 -8.810 70.304 1.00 89.50 697 LEU A N 1
ATOM 5371 C CA . LEU A 1 697 ? -3.992 -10.112 70.917 1.00 89.50 697 LEU A CA 1
ATOM 5372 C C . LEU A 1 697 ? -3.083 -10.372 72.131 1.00 89.50 697 LEU A C 1
ATOM 5374 O O . LEU A 1 697 ? -3.545 -10.943 73.121 1.00 89.50 697 LEU A O 1
ATOM 5378 N N . ARG A 1 698 ? -1.821 -9.924 72.093 1.00 90.25 698 ARG A N 1
ATOM 5379 C CA . ARG A 1 698 ? -0.899 -10.001 73.242 1.00 90.25 698 ARG A CA 1
ATOM 5380 C C . ARG A 1 698 ? -1.333 -9.100 74.390 1.00 90.25 698 ARG A C 1
ATOM 5382 O O . ARG A 1 698 ? -1.343 -9.551 75.534 1.00 90.25 698 ARG A O 1
ATOM 5389 N N . ASP A 1 699 ? -1.763 -7.880 74.086 1.00 89.12 699 ASP A N 1
ATOM 5390 C CA . ASP A 1 699 ? -2.302 -6.937 75.072 1.00 89.12 699 ASP A CA 1
ATOM 5391 C C . ASP A 1 699 ? -3.593 -7.464 75.718 1.00 89.12 699 ASP A C 1
ATOM 5393 O O . ASP A 1 699 ? -3.858 -7.216 76.895 1.00 89.12 699 ASP A O 1
ATOM 5397 N N . SER A 1 700 ? -4.357 -8.275 74.980 1.00 86.94 700 SER A N 1
ATOM 5398 C CA . SER A 1 700 ? -5.540 -8.989 75.477 1.00 86.94 700 SER A CA 1
ATOM 5399 C C . SER A 1 700 ? -5.212 -10.225 76.335 1.00 86.94 700 SER A C 1
ATOM 5401 O O . SER A 1 700 ? -6.126 -10.892 76.819 1.00 86.94 700 SER A O 1
ATOM 5403 N N . GLY A 1 701 ? -3.928 -10.532 76.558 1.00 84.31 701 GLY A N 1
ATOM 5404 C CA . GLY A 1 701 ? -3.459 -11.605 77.440 1.00 84.31 701 GLY A CA 1
ATOM 5405 C C . GLY A 1 701 ? -3.161 -12.945 76.758 1.00 84.31 701 GLY A C 1
ATOM 5406 O O . GLY A 1 701 ? -2.890 -13.920 77.461 1.00 84.31 701 GLY A O 1
ATOM 5407 N N . TYR A 1 702 ? -3.186 -13.017 75.423 1.00 89.25 702 TYR A N 1
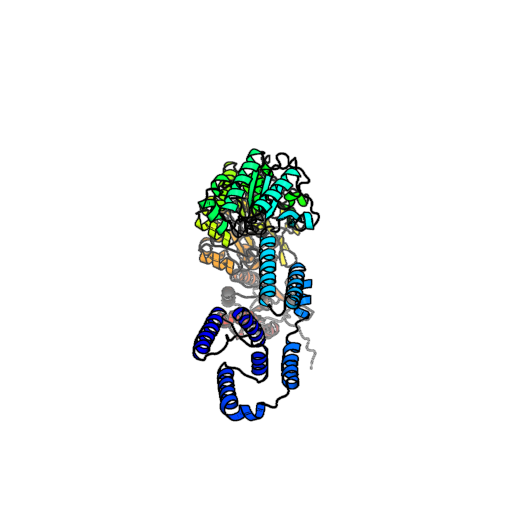ATOM 5408 C CA . TYR A 1 702 ? -2.869 -14.238 74.675 1.00 89.25 702 TYR A CA 1
ATOM 5409 C C . TYR A 1 702 ? -1.396 -14.285 74.255 1.00 89.25 702 TYR A C 1
ATOM 5411 O O . TYR A 1 702 ? -0.835 -13.305 73.772 1.00 89.25 702 TYR A O 1
ATOM 5419 N N . GLU A 1 703 ? -0.763 -15.454 74.334 1.00 89.56 703 GLU A N 1
ATOM 5420 C CA . GLU A 1 703 ? 0.492 -15.670 73.612 1.00 89.56 703 GLU A CA 1
ATOM 5421 C C . GLU A 1 703 ? 0.198 -15.955 72.134 1.00 89.56 703 GLU A C 1
ATOM 5423 O O . GLU A 1 703 ? -0.645 -16.791 71.813 1.00 89.56 703 GLU A O 1
ATOM 5428 N N . VAL A 1 704 ? 0.892 -15.266 71.226 1.00 91.38 704 VAL A N 1
ATOM 5429 C CA . VAL A 1 704 ? 0.638 -15.366 69.781 1.00 91.38 704 VAL A CA 1
ATOM 5430 C C . VAL A 1 704 ? 1.895 -15.802 69.048 1.00 91.38 704 VAL A C 1
ATOM 5432 O O . VAL A 1 704 ? 2.937 -15.149 69.169 1.00 91.38 704 VAL A O 1
ATOM 5435 N N . SER A 1 705 ? 1.759 -16.870 68.262 1.00 91.00 705 SER A N 1
ATOM 5436 C CA . SER A 1 705 ? 2.795 -17.401 67.373 1.00 91.00 705 SER A CA 1
ATOM 5437 C C . SER A 1 705 ? 2.299 -17.445 65.931 1.00 91.00 705 SER A C 1
ATOM 5439 O O . SER A 1 705 ? 1.113 -17.660 65.680 1.00 91.00 705 SER A O 1
ATOM 5441 N N . VAL A 1 706 ? 3.207 -17.306 64.968 1.00 91.12 706 VAL A N 1
ATOM 5442 C CA . VAL A 1 706 ? 2.918 -17.394 63.531 1.00 91.12 706 VAL A CA 1
ATOM 5443 C C . VAL A 1 706 ? 3.686 -18.571 62.936 1.00 91.12 706 VAL A C 1
ATOM 5445 O O . VAL A 1 706 ? 4.815 -18.851 63.330 1.00 91.12 706 VAL A O 1
ATOM 5448 N N . SER A 1 707 ? 3.091 -19.313 62.002 1.00 90.31 707 SER A N 1
ATOM 5449 C CA . SER A 1 707 ? 3.775 -20.452 61.385 1.00 90.31 707 SER A CA 1
ATOM 5450 C C . SER A 1 707 ? 3.451 -20.675 59.916 1.00 90.31 707 SER A C 1
ATOM 5452 O O . SER A 1 707 ? 2.334 -20.425 59.466 1.00 90.31 707 SER A O 1
ATOM 5454 N N . GLY A 1 708 ? 4.419 -21.233 59.184 1.00 84.19 708 GLY A N 1
ATOM 5455 C CA . GLY A 1 708 ? 4.225 -21.702 57.810 1.00 84.19 708 GLY A CA 1
ATOM 5456 C C . GLY A 1 708 ? 3.971 -20.591 56.792 1.00 84.19 708 GLY A C 1
ATOM 5457 O O . GLY A 1 708 ? 3.226 -20.816 55.844 1.00 84.19 708 GLY A O 1
ATOM 5458 N N . LEU A 1 709 ? 4.545 -19.406 56.999 1.00 87.94 709 LEU A N 1
ATOM 5459 C CA . LEU A 1 709 ? 4.525 -18.329 56.011 1.00 87.94 709 LEU A CA 1
ATOM 5460 C C . LEU A 1 709 ? 5.327 -18.744 54.768 1.00 87.94 709 LEU A C 1
ATOM 5462 O O . LEU A 1 709 ? 6.341 -19.429 54.888 1.00 87.94 709 LEU A O 1
ATOM 5466 N N . LYS A 1 710 ? 4.850 -18.356 53.582 1.00 87.12 710 LYS A N 1
ATOM 5467 C CA . LYS A 1 710 ? 5.601 -18.515 52.328 1.00 87.12 710 LYS A CA 1
ATOM 5468 C C . LYS A 1 710 ? 6.724 -17.480 52.261 1.00 87.12 710 LYS A C 1
ATOM 5470 O O . LYS A 1 710 ? 6.572 -16.404 52.833 1.00 87.12 710 LYS A O 1
ATOM 5475 N N . ASP A 1 711 ? 7.775 -17.778 51.502 1.00 86.75 711 ASP A N 1
ATOM 5476 C CA . ASP A 1 711 ? 8.938 -16.892 51.336 1.00 86.75 711 ASP A CA 1
ATOM 5477 C C . ASP A 1 711 ? 8.524 -15.481 50.878 1.00 86.75 711 ASP A C 1
ATOM 5479 O O . ASP A 1 711 ? 8.903 -14.502 51.504 1.00 86.75 711 ASP A O 1
ATOM 5483 N N . GLU A 1 712 ? 7.608 -15.373 49.908 1.00 84.06 712 GLU A N 1
ATOM 5484 C CA . GLU A 1 712 ? 7.081 -14.082 49.422 1.00 84.06 712 GLU A CA 1
ATOM 5485 C C . GLU A 1 712 ? 6.424 -13.228 50.524 1.00 84.06 712 GLU A C 1
ATOM 5487 O O . GLU A 1 712 ? 6.480 -12.003 50.488 1.00 84.06 712 GLU A O 1
ATOM 5492 N N . VAL A 1 713 ? 5.792 -13.864 51.514 1.00 84.62 713 VAL A N 1
ATOM 5493 C CA . VAL A 1 713 ? 5.147 -13.170 52.640 1.00 84.62 713 VAL A CA 1
ATOM 5494 C C . VAL A 1 713 ? 6.176 -12.793 53.706 1.00 84.62 713 VAL A C 1
ATOM 5496 O O . VAL A 1 713 ? 6.063 -11.736 54.324 1.00 84.62 713 VAL A O 1
ATOM 5499 N N . LEU A 1 714 ? 7.178 -13.650 53.920 1.00 86.44 714 LEU A N 1
ATOM 5500 C CA . LEU A 1 714 ? 8.296 -13.365 54.818 1.00 86.44 714 LEU A CA 1
ATOM 5501 C C . LEU A 1 714 ? 9.105 -12.166 54.320 1.00 86.44 714 LEU A C 1
ATOM 5503 O O . LEU A 1 714 ? 9.389 -11.281 55.119 1.00 86.44 714 LEU A O 1
ATOM 5507 N N . ASP A 1 715 ? 9.377 -12.092 53.016 1.00 87.25 715 ASP A N 1
ATOM 5508 C CA . ASP A 1 715 ? 10.099 -10.979 52.394 1.00 87.25 715 ASP A CA 1
ATOM 5509 C C . ASP A 1 715 ? 9.390 -9.635 52.634 1.00 87.25 715 ASP A C 1
ATOM 5511 O O . ASP A 1 715 ? 10.036 -8.632 52.943 1.00 87.25 715 ASP A O 1
ATOM 5515 N N . VAL A 1 716 ? 8.054 -9.602 52.530 1.00 86.19 716 VAL A N 1
ATOM 5516 C CA . VAL A 1 716 ? 7.264 -8.389 52.813 1.00 86.19 716 VAL A CA 1
ATOM 5517 C C . VAL A 1 716 ? 7.341 -8.022 54.296 1.00 86.19 716 VAL A C 1
ATOM 5519 O O . VAL A 1 716 ? 7.611 -6.867 54.610 1.00 86.19 716 VAL A O 1
ATOM 5522 N N . LEU A 1 717 ? 7.171 -8.990 55.205 1.00 85.44 717 LEU A N 1
ATOM 5523 C CA . LEU A 1 717 ? 7.247 -8.760 56.656 1.00 85.44 717 LEU A CA 1
ATOM 5524 C C . LEU A 1 717 ? 8.641 -8.321 57.126 1.00 85.44 717 LEU A C 1
ATOM 5526 O O . LEU A 1 717 ? 8.750 -7.571 58.097 1.00 85.44 717 LEU A O 1
ATOM 5530 N N . GLU A 1 718 ? 9.703 -8.801 56.478 1.00 89.06 718 GLU A N 1
ATOM 5531 C CA . GLU A 1 718 ? 11.079 -8.379 56.744 1.00 89.06 718 GLU A CA 1
ATOM 5532 C C . GLU A 1 718 ? 11.315 -6.959 56.218 1.00 89.06 718 GLU A C 1
ATOM 5534 O O . GLU A 1 718 ? 11.832 -6.113 56.949 1.00 89.06 718 GLU A O 1
ATOM 5539 N N . ARG A 1 719 ? 10.856 -6.653 54.996 1.00 89.44 719 ARG A N 1
ATOM 5540 C CA . ARG A 1 719 ? 10.987 -5.316 54.396 1.00 89.44 719 ARG A CA 1
ATOM 5541 C C . ARG A 1 719 ? 10.255 -4.234 55.190 1.00 89.44 719 ARG A C 1
ATOM 5543 O O . ARG A 1 719 ? 10.784 -3.132 55.314 1.00 89.44 719 ARG A O 1
ATOM 5550 N N . THR A 1 720 ? 9.072 -4.532 55.727 1.00 88.12 720 THR A N 1
ATOM 5551 C CA . THR A 1 720 ? 8.285 -3.587 56.540 1.00 88.12 720 THR A CA 1
ATOM 5552 C C . THR A 1 720 ? 8.703 -3.555 58.013 1.00 88.12 720 THR A C 1
ATOM 5554 O O . THR A 1 720 ? 8.151 -2.781 58.790 1.00 88.12 720 THR A O 1
ATOM 5557 N N . GLY A 1 721 ? 9.662 -4.389 58.440 1.00 87.62 721 GLY A N 1
ATOM 5558 C CA . GLY A 1 721 ? 10.085 -4.498 59.844 1.00 87.62 721 GLY A CA 1
ATOM 5559 C C . GLY A 1 721 ? 9.055 -5.169 60.765 1.00 87.62 721 GLY A C 1
ATOM 5560 O O . GLY A 1 721 ? 9.293 -5.333 61.963 1.00 87.62 721 GLY A O 1
ATOM 5561 N N . CYS A 1 722 ? 7.922 -5.620 60.225 1.00 88.12 722 CYS A N 1
ATOM 5562 C CA . CYS A 1 722 ? 6.863 -6.290 60.975 1.00 88.12 722 CYS A CA 1
ATOM 5563 C C . CYS A 1 722 ? 7.322 -7.620 61.590 1.00 88.12 722 CYS A C 1
ATOM 5565 O O . CYS A 1 722 ? 6.806 -8.033 62.631 1.00 88.12 722 CYS A O 1
ATOM 5567 N N . LEU A 1 723 ? 8.324 -8.279 60.997 1.00 86.31 723 LEU A N 1
ATOM 5568 C CA . LEU A 1 723 ? 8.901 -9.510 61.540 1.00 86.31 723 LEU A CA 1
ATOM 5569 C C . LEU A 1 723 ? 9.536 -9.298 62.928 1.00 86.31 723 LEU A C 1
ATOM 5571 O O . LEU A 1 723 ? 9.415 -10.163 63.798 1.00 86.31 723 LEU A O 1
ATOM 5575 N N . GLU A 1 724 ? 10.152 -8.137 63.170 1.00 85.19 724 GLU A N 1
ATOM 5576 C CA . GLU A 1 724 ? 10.721 -7.787 64.479 1.00 85.19 724 GLU A CA 1
ATOM 5577 C C . GLU A 1 724 ? 9.627 -7.548 65.529 1.00 85.19 724 GLU A C 1
ATOM 5579 O O . GLU A 1 724 ? 9.778 -7.959 66.680 1.00 85.19 724 GLU A O 1
ATOM 5584 N N . ILE A 1 725 ? 8.498 -6.956 65.121 1.00 86.06 725 ILE A N 1
ATOM 5585 C CA . ILE A 1 725 ? 7.331 -6.693 65.982 1.00 86.06 725 ILE A CA 1
ATOM 5586 C C . ILE A 1 725 ? 6.657 -8.006 66.402 1.00 86.06 725 ILE A C 1
ATOM 5588 O O . ILE A 1 725 ? 6.314 -8.207 67.571 1.00 86.06 725 ILE A O 1
ATOM 5592 N N . ILE A 1 726 ? 6.493 -8.937 65.457 1.00 85.56 726 ILE A N 1
ATOM 5593 C CA . ILE A 1 726 ? 5.971 -10.278 65.744 1.00 85.56 726 ILE A CA 1
ATOM 5594 C C . ILE A 1 726 ? 6.959 -11.037 66.645 1.00 85.56 726 ILE A C 1
ATOM 5596 O O . ILE A 1 726 ? 6.534 -11.723 67.577 1.00 85.56 726 ILE A O 1
ATOM 5600 N N . GLY A 1 727 ? 8.261 -10.842 66.443 1.00 83.19 727 GLY A N 1
ATOM 5601 C CA . GLY A 1 727 ? 9.339 -11.446 67.218 1.00 83.19 727 GLY A CA 1
ATOM 5602 C C . GLY A 1 727 ? 9.795 -12.768 66.607 1.00 83.19 727 GLY A C 1
ATOM 5603 O O . GLY A 1 727 ? 8.997 -13.686 66.419 1.00 83.19 727 GLY A O 1
ATOM 5604 N N . ALA A 1 728 ? 11.098 -12.883 66.334 1.00 75.38 728 ALA A N 1
ATOM 5605 C CA . ALA A 1 728 ? 11.682 -14.039 65.648 1.00 75.38 728 ALA A CA 1
ATOM 5606 C C . ALA A 1 728 ? 11.407 -15.376 66.365 1.00 75.38 728 ALA A C 1
ATOM 5608 O O . ALA A 1 728 ? 11.154 -16.386 65.713 1.00 75.38 728 ALA A O 1
ATOM 5609 N N . ASP A 1 729 ? 11.368 -15.369 67.700 1.00 79.38 729 ASP A N 1
ATOM 5610 C CA . ASP A 1 729 ? 11.102 -16.560 68.519 1.00 79.38 729 ASP A CA 1
ATOM 5611 C C . ASP A 1 729 ? 9.636 -17.031 68.463 1.00 79.38 729 ASP A C 1
ATOM 5613 O O . ASP A 1 729 ? 9.322 -18.151 68.867 1.00 79.38 729 ASP A O 1
ATOM 5617 N N . ALA A 1 730 ? 8.731 -16.186 67.959 1.00 82.88 730 ALA A N 1
ATOM 5618 C CA . ALA A 1 730 ? 7.313 -16.486 67.787 1.00 82.88 730 ALA A CA 1
ATOM 5619 C C . ALA A 1 730 ? 6.964 -16.914 66.348 1.00 82.88 730 ALA A C 1
ATOM 5621 O O . ALA A 1 730 ? 5.803 -17.228 66.073 1.00 82.88 730 ALA A O 1
ATOM 5622 N N . VAL A 1 731 ? 7.937 -16.941 65.428 1.00 88.06 731 VAL A N 1
ATOM 5623 C CA . VAL A 1 731 ? 7.744 -17.328 64.023 1.00 88.06 731 VAL A CA 1
ATOM 5624 C C . VAL A 1 731 ? 8.370 -18.696 63.765 1.00 88.06 731 VAL A C 1
ATOM 5626 O O . VAL A 1 731 ? 9.577 -18.893 63.869 1.00 88.06 731 VAL A O 1
ATOM 5629 N N . PHE A 1 732 ? 7.544 -19.664 63.374 1.00 87.88 732 PHE A N 1
ATOM 5630 C CA . PHE A 1 732 ? 7.970 -21.043 63.151 1.00 87.88 732 PHE A CA 1
ATOM 5631 C C . PHE A 1 732 ? 7.889 -21.437 61.670 1.00 87.88 732 PHE A C 1
ATOM 5633 O O . PHE A 1 732 ? 6.887 -21.168 61.001 1.00 87.88 732 PHE A O 1
ATOM 5640 N N . PRO A 1 733 ? 8.862 -22.203 61.145 1.00 82.94 733 PRO A N 1
ATOM 5641 C CA . PRO A 1 733 ? 8.860 -22.596 59.734 1.00 82.94 733 PRO A CA 1
ATOM 5642 C C . PRO A 1 733 ? 7.716 -23.560 59.389 1.00 82.94 733 PRO A C 1
ATOM 5644 O O . PRO A 1 733 ? 7.258 -23.617 58.255 1.00 82.94 733 PRO A O 1
ATOM 5647 N N . THR A 1 734 ? 7.222 -24.335 60.362 1.00 83.75 734 THR A N 1
ATOM 5648 C CA . THR A 1 734 ? 6.102 -25.261 60.149 1.00 83.75 734 THR A CA 1
ATOM 5649 C C . THR A 1 734 ? 5.163 -25.265 61.346 1.00 83.75 734 THR A C 1
ATOM 5651 O O . THR A 1 734 ? 5.596 -25.123 62.490 1.00 83.75 734 THR A O 1
ATOM 5654 N N . ARG A 1 735 ? 3.875 -25.507 61.080 1.00 85.19 735 ARG A N 1
ATOM 5655 C CA . ARG A 1 735 ? 2.837 -25.655 62.112 1.00 85.19 735 ARG A CA 1
ATOM 5656 C C . ARG A 1 735 ? 3.160 -26.751 63.131 1.00 85.19 735 ARG A C 1
ATOM 5658 O O . ARG A 1 735 ? 2.878 -26.572 64.305 1.00 85.19 735 ARG A O 1
ATOM 5665 N N . ALA A 1 736 ? 3.743 -27.871 62.693 1.00 79.50 736 ALA A N 1
ATOM 5666 C CA . ALA A 1 736 ? 4.094 -28.984 63.580 1.00 79.50 736 ALA A CA 1
ATOM 5667 C C . ALA A 1 736 ? 5.115 -28.551 64.644 1.00 79.50 736 ALA A C 1
ATOM 5669 O O . ALA A 1 736 ? 4.845 -28.689 65.832 1.00 79.50 736 ALA A O 1
ATOM 5670 N N . LYS A 1 737 ? 6.212 -27.906 64.218 1.00 82.31 737 LYS A N 1
ATOM 5671 C CA . LYS A 1 737 ? 7.231 -27.358 65.128 1.00 82.31 737 LYS A CA 1
ATOM 5672 C C . LYS A 1 737 ? 6.677 -26.288 66.066 1.00 82.31 737 LYS A C 1
ATOM 5674 O O . LYS A 1 737 ? 7.048 -26.260 67.232 1.00 82.31 737 LYS A O 1
ATOM 5679 N N . ALA A 1 738 ? 5.787 -25.429 65.562 1.00 84.12 738 ALA A N 1
ATOM 5680 C CA . ALA A 1 738 ? 5.124 -24.427 66.391 1.00 84.12 738 ALA A CA 1
ATOM 5681 C C . ALA A 1 738 ? 4.336 -25.095 67.521 1.00 84.12 738 ALA A C 1
ATOM 5683 O O . ALA A 1 738 ? 4.486 -24.732 68.679 1.00 84.12 738 ALA A O 1
ATOM 5684 N N . ILE A 1 739 ? 3.543 -26.117 67.189 1.00 82.50 739 ILE A N 1
ATOM 5685 C CA . ILE A 1 739 ? 2.698 -26.817 68.159 1.00 82.50 739 ILE A CA 1
ATOM 5686 C C . ILE A 1 739 ? 3.544 -27.593 69.167 1.00 82.50 739 ILE A C 1
ATOM 5688 O O . ILE A 1 739 ? 3.264 -27.505 70.356 1.00 82.50 739 ILE A O 1
ATOM 5692 N N . GLU A 1 740 ? 4.599 -28.283 68.734 1.00 82.62 740 GLU A N 1
ATOM 5693 C CA . GLU A 1 740 ? 5.550 -28.949 69.637 1.00 82.62 740 GLU A CA 1
ATOM 5694 C C . GLU A 1 740 ? 6.184 -27.971 70.639 1.00 82.62 740 GLU A C 1
ATOM 5696 O O . GLU A 1 740 ? 6.263 -28.280 71.828 1.00 82.62 740 GLU A O 1
ATOM 5701 N N . ALA A 1 741 ? 6.580 -26.777 70.186 1.00 81.75 741 ALA A N 1
ATOM 5702 C CA . ALA A 1 741 ? 7.217 -25.768 71.031 1.00 81.75 741 ALA A CA 1
ATOM 5703 C C . ALA A 1 741 ? 6.250 -25.131 72.045 1.00 81.75 741 ALA A C 1
ATOM 5705 O O . ALA A 1 741 ? 6.614 -24.916 73.201 1.00 81.75 741 ALA A O 1
ATOM 5706 N N . ILE A 1 742 ? 5.014 -24.837 71.631 1.00 84.31 742 ILE A N 1
ATOM 5707 C CA . ILE A 1 742 ? 4.036 -24.127 72.474 1.00 84.31 742 ILE A CA 1
ATOM 5708 C C . ILE A 1 742 ? 3.234 -25.071 73.378 1.00 84.31 742 ILE A C 1
ATOM 5710 O O . ILE A 1 742 ? 2.723 -24.631 74.406 1.00 84.31 742 ILE A O 1
ATOM 5714 N N . HIS A 1 743 ? 3.106 -26.360 73.033 1.00 81.75 743 HIS A N 1
ATOM 5715 C CA . HIS A 1 743 ? 2.164 -27.270 73.692 1.00 81.75 743 HIS A CA 1
ATOM 5716 C C . HIS A 1 743 ? 2.410 -27.419 75.194 1.00 81.75 743 HIS A C 1
ATOM 5718 O O . HIS A 1 743 ? 1.474 -27.249 75.975 1.00 81.75 743 HIS A O 1
ATOM 5724 N N . HIS A 1 744 ? 3.651 -27.718 75.596 1.00 76.94 744 HIS A N 1
ATOM 5725 C CA . HIS A 1 744 ? 4.001 -27.932 77.004 1.00 76.94 744 HIS A CA 1
ATOM 5726 C C . HIS A 1 744 ? 3.788 -26.663 77.840 1.00 76.94 744 HIS A C 1
ATOM 5728 O O . HIS A 1 744 ? 3.249 -26.729 78.939 1.00 76.94 744 HIS A O 1
ATOM 5734 N N . LYS A 1 745 ? 4.170 -25.502 77.296 1.00 79.75 745 LYS A N 1
ATOM 5735 C CA . LYS A 1 745 ? 4.037 -24.201 77.962 1.00 79.75 745 LYS A CA 1
ATOM 5736 C C . LYS A 1 745 ? 2.573 -23.771 78.095 1.00 79.75 745 LYS A C 1
ATOM 5738 O O . LYS A 1 745 ? 2.159 -23.284 79.139 1.00 79.75 745 LYS A O 1
ATOM 5743 N N . ALA A 1 746 ? 1.769 -23.987 77.055 1.00 78.62 746 ALA A N 1
ATOM 5744 C CA . ALA A 1 746 ? 0.360 -23.611 77.063 1.00 78.62 746 ALA A CA 1
ATOM 5745 C C . ALA A 1 746 ? -0.459 -24.443 78.069 1.00 78.62 746 ALA A C 1
ATOM 5747 O O . ALA A 1 746 ? -1.316 -23.887 78.755 1.00 78.62 746 ALA A O 1
ATOM 5748 N N . HIS A 1 747 ? -0.171 -25.744 78.200 1.00 78.75 747 HIS A N 1
ATOM 5749 C CA . HIS A 1 747 ? -0.902 -26.669 79.081 1.00 78.75 747 HIS A CA 1
ATOM 5750 C C . HIS A 1 747 ? -0.362 -26.730 80.523 1.00 78.75 747 HIS A C 1
ATOM 5752 O O . HIS A 1 747 ? -0.855 -27.517 81.331 1.00 78.75 747 HIS A O 1
ATOM 5758 N N . GLU A 1 748 ? 0.624 -25.903 80.881 1.00 75.12 748 GLU A N 1
ATOM 5759 C CA . GLU A 1 748 ? 1.185 -25.877 82.232 1.00 75.12 748 GLU A CA 1
ATOM 5760 C C . GLU A 1 748 ? 0.115 -25.456 83.266 1.00 75.12 748 GLU A C 1
ATOM 5762 O O . GLU A 1 748 ? -0.467 -24.367 83.198 1.00 75.12 748 GLU A O 1
ATOM 5767 N N . GLY A 1 749 ? -0.183 -26.348 84.218 1.00 65.94 749 GLY A N 1
ATOM 5768 C CA . GLY A 1 749 ? -1.199 -26.132 85.256 1.00 65.94 749 GLY A CA 1
ATOM 5769 C C . GLY A 1 749 ? -2.653 -26.393 84.830 1.00 65.94 749 GLY A C 1
ATOM 5770 O O . GLY A 1 749 ? -3.559 -25.893 85.495 1.00 65.94 749 GLY A O 1
ATOM 5771 N N . VAL A 1 750 ? -2.885 -27.138 83.741 1.00 67.31 750 VAL A N 1
ATOM 5772 C CA . VAL A 1 750 ? -4.217 -27.586 83.286 1.00 67.31 750 VAL A CA 1
ATOM 5773 C C . VAL A 1 750 ? -4.285 -29.120 83.368 1.00 67.31 750 VAL A C 1
ATOM 5775 O O . VAL A 1 750 ? -3.449 -29.794 82.773 1.00 67.31 750 VAL A O 1
ATOM 5778 N N . ASP A 1 751 ? -5.252 -29.677 84.111 1.00 55.34 751 ASP A N 1
ATOM 5779 C CA . ASP A 1 751 ? -5.371 -31.131 84.322 1.00 55.34 751 ASP A CA 1
ATOM 5780 C C . ASP A 1 751 ? -5.694 -31.906 83.026 1.00 55.34 751 ASP A C 1
ATOM 5782 O O . ASP A 1 751 ? -6.548 -31.509 82.224 1.00 55.34 751 ASP A O 1
ATOM 5786 N N . GLU A 1 752 ? -5.008 -33.044 82.871 1.00 55.41 752 GLU A N 1
ATOM 5787 C CA . GLU A 1 752 ? -4.962 -33.963 81.724 1.00 55.41 752 GLU A CA 1
ATOM 5788 C C . GLU A 1 752 ? -6.298 -34.135 80.980 1.00 55.41 752 GLU A C 1
ATOM 5790 O O . GLU A 1 752 ? -7.160 -34.933 81.347 1.00 55.41 752 GLU A O 1
ATOM 5795 N N . HIS A 1 753 ? -6.440 -33.426 79.861 1.00 58.44 753 HIS A N 1
ATOM 5796 C CA . HIS A 1 753 ? -7.344 -33.806 78.779 1.00 58.44 753 HIS A CA 1
ATOM 5797 C C . HIS A 1 753 ? -6.496 -34.108 77.541 1.00 58.44 753 HIS A C 1
ATOM 5799 O O . HIS A 1 753 ? -5.555 -33.359 77.263 1.00 58.44 753 HIS A O 1
ATOM 5805 N N . PRO A 1 754 ? -6.799 -35.173 76.773 1.00 66.38 754 PRO A N 1
ATOM 5806 C CA . PRO A 1 754 ? -6.079 -35.459 75.541 1.00 66.38 754 PRO A CA 1
ATOM 5807 C C . PRO A 1 754 ? -6.245 -34.275 74.586 1.00 66.38 754 PRO A C 1
ATOM 5809 O O . PRO A 1 754 ? -7.349 -33.966 74.133 1.00 66.38 754 PRO A O 1
ATOM 5812 N N . CYS A 1 755 ? -5.144 -33.573 74.323 1.00 71.88 755 CYS A N 1
ATOM 5813 C CA . CYS A 1 755 ? -5.139 -32.421 73.440 1.00 71.88 755 CYS A CA 1
ATOM 5814 C C . CYS A 1 755 ? -5.402 -32.899 72.004 1.00 71.88 755 CYS A C 1
ATOM 5816 O O . CYS A 1 755 ? -4.571 -33.623 71.455 1.00 71.88 755 CYS A O 1
ATOM 5818 N N . PRO A 1 756 ? -6.490 -32.464 71.339 1.00 74.50 756 PRO A N 1
ATOM 5819 C CA . PRO A 1 756 ? -6.844 -32.921 69.991 1.00 74.50 756 PRO A CA 1
ATOM 5820 C C . PRO A 1 756 ? -5.916 -32.354 68.902 1.00 74.50 756 PRO A C 1
ATOM 5822 O O . PRO A 1 756 ? -6.209 -32.434 67.714 1.00 74.50 756 PRO A O 1
ATOM 5825 N N . LEU A 1 757 ? -4.798 -31.740 69.296 1.00 76.50 757 LEU A N 1
ATOM 5826 C CA . LEU A 1 757 ? -3.748 -31.273 68.403 1.00 76.50 757 LEU A CA 1
ATOM 5827 C C . LEU A 1 757 ? -2.570 -32.264 68.364 1.00 76.50 757 LEU A C 1
ATOM 5829 O O . LEU A 1 757 ? -1.833 -32.263 67.385 1.00 76.50 757 LEU A O 1
ATOM 5833 N N . ILE A 1 758 ? -2.369 -33.126 69.362 1.00 74.62 758 ILE A N 1
ATOM 5834 C CA . ILE A 1 758 ? -1.231 -34.059 69.385 1.00 74.62 758 ILE A CA 1
ATOM 5835 C C . ILE A 1 758 ? -1.730 -35.498 69.261 1.00 74.62 758 ILE A C 1
ATOM 5837 O O . ILE A 1 758 ? -2.740 -35.875 69.849 1.00 74.62 758 ILE A O 1
ATOM 5841 N N . GLU A 1 759 ? -1.019 -36.298 68.469 1.00 62.44 759 GLU A N 1
ATOM 5842 C CA . GLU A 1 759 ? -1.217 -37.743 68.420 1.00 62.44 759 GLU A CA 1
ATOM 5843 C C . GLU A 1 759 ? -0.771 -38.330 69.766 1.00 62.44 759 GLU A C 1
ATOM 5845 O O . GLU A 1 759 ? 0.398 -38.231 70.140 1.00 62.44 759 GLU A O 1
ATOM 5850 N N . VAL A 1 760 ? -1.701 -38.911 70.528 1.00 49.59 760 VAL A N 1
ATOM 5851 C CA . VAL A 1 760 ? -1.349 -39.649 71.747 1.00 49.59 760 VAL A CA 1
ATOM 5852 C C . VAL A 1 760 ? -0.645 -40.930 71.307 1.00 49.59 760 VAL A C 1
ATOM 5854 O O . VAL A 1 760 ? -1.291 -41.905 70.931 1.00 49.59 760 VAL A O 1
ATOM 5857 N N . VAL A 1 761 ? 0.687 -40.928 71.309 1.00 40.94 761 VAL A N 1
ATOM 5858 C CA . VAL A 1 761 ? 1.467 -42.158 71.157 1.00 40.94 761 VAL A CA 1
ATOM 5859 C C . VAL A 1 761 ? 1.355 -42.918 72.478 1.00 40.94 761 VAL A C 1
ATOM 5861 O O . VAL A 1 761 ? 1.965 -42.527 73.472 1.00 40.94 761 VAL A O 1
ATOM 5864 N N . GLU A 1 762 ? 0.557 -43.988 72.513 1.00 34.06 762 GLU A N 1
ATOM 5865 C CA . GLU A 1 762 ? 0.616 -44.972 73.598 1.00 34.06 762 GLU A CA 1
ATOM 5866 C C . GLU A 1 762 ? 2.016 -45.602 73.611 1.00 34.06 762 GLU A C 1
ATOM 5868 O O . GLU A 1 762 ? 2.340 -46.476 72.806 1.00 34.06 762 GLU A O 1
ATOM 5873 N N . ILE A 1 763 ? 2.872 -45.148 74.526 1.00 33.94 763 ILE A N 1
ATOM 5874 C CA . ILE A 1 763 ? 4.118 -45.836 74.855 1.00 33.94 763 ILE A CA 1
ATOM 5875 C C . ILE A 1 763 ? 3.752 -46.991 75.796 1.00 33.94 763 ILE A C 1
ATOM 5877 O O . ILE A 1 763 ? 3.615 -46.799 77.003 1.00 33.94 763 ILE A O 1
ATOM 5881 N N . TYR A 1 764 ? 3.593 -48.198 75.250 1.00 31.89 764 TYR A N 1
ATOM 5882 C CA . TYR A 1 764 ? 3.737 -49.424 76.037 1.00 31.89 764 TYR A CA 1
ATOM 5883 C C . TYR A 1 764 ? 5.240 -49.691 76.261 1.00 31.89 764 TYR A C 1
ATOM 5885 O O . TYR A 1 764 ? 5.978 -49.896 75.302 1.00 31.89 764 TYR A O 1
ATOM 5893 N N . GLU A 1 765 ? 5.649 -49.617 77.533 1.00 31.70 765 GLU A N 1
ATOM 5894 C CA . GLU A 1 765 ? 6.890 -50.066 78.206 1.00 31.70 765 GLU A CA 1
ATOM 5895 C C . GLU A 1 765 ? 8.115 -50.502 77.367 1.00 31.70 765 GLU A C 1
ATOM 5897 O O . GLU A 1 765 ? 8.082 -51.495 76.639 1.00 31.70 765 GLU A O 1
ATOM 5902 N N . THR A 1 766 ? 9.281 -49.897 77.641 1.00 28.70 766 THR A N 1
ATOM 5903 C CA . THR A 1 766 ? 10.406 -50.573 78.342 1.00 28.70 766 THR A CA 1
ATOM 5904 C C . THR A 1 766 ? 11.466 -49.597 78.837 1.00 28.70 766 THR A C 1
ATOM 5906 O O . THR A 1 766 ? 11.816 -48.660 78.086 1.00 28.70 766 THR A O 1
#

Radius of gyration: 47.68 Å; chains: 1; bounding box: 104×79×139 Å

Secondary structure (DSSP, 8-state):
-HHHHHHHHHHHHHHHHT----HHHHHHHHHHHHHHHHHTTPPP----HHHHHHHHHTT--STHHHHHHHHHHHHIIIIIHHHHTT--HHHHHHHHHHHHHTT--HHHHHHHHHH-HHHHHHHHHHHHHHHHTTT-HHHHHHHHHHHHHHHHHHHHTS-EEEEEEE-TTSSEEEHHHHT----SSEEEEEEES-BSTTTHHHHHHHHHHHHHH-TT--EEEEE-TT---B-HHHHHHHHHHHHHHHHTT-EEEEE---HHHHHHHHHTTHHHHH-GGGEESSHHHHHHHHHHHH-SS--TT-GGGGSS--EEEEEE-TTS-EEEHHHHTPPPPSSEEEEEE-S-B-TTTHHHHHHHHHHHHTT-TT--EEEEE-TT---B-HHHHHHHHHHHHHHHHTT-EEEEE---HHHHHHHHHTTTHHHH-GGGEESSHHHHHHHHHHHHTTT---TT-TTGGGS-EEEEEEE-TTSSEEEHHHHTPPPPSSEEEEEEESS-S---HHHHHHHHHHHHHH-TT--EEEEE-TT--S--HHHHHHHHHHHHHHHHTT-EEEEE---HHHHHHHHHTTHHHHH-GGGEESSHHHHHHHHHHHHSSSTT-TT-GGGGGS-EEEEEEE-TTS-EEEHHHHTPPPPSSEEEEEEEEEE-TTTHHHHHHHHHHHHTT-TT--EEEEEGGGEEEE-HHHHHHHHHHHHHHHHTT-EEEEE---HHHHHHHHHTTHHHHH-GGGEESSHHHHHHHHHHHHTTT------TTS--------

pLDDT: mean 81.24, std 10.83, range [28.7, 95.5]